Protein AF-0000000083442294 (afdb_homodimer)

Nearest PDB structures (foldseek):
  7ue2-assembly1_A  TM=2.948E-01  e=6.470E-02  synthetic construct
  8fbj-assembly1_A  TM=2.307E-01  e=8.400E-01  synthetic construct
  9dze-assembly1_c  TM=3.111E-01  e=4.391E+00  synthetic construct
  2zcx-assembly1_A-2  TM=2.888E-01  e=4.971E+00  Streptomyces coelicolor
  7ue2-assembly1_A  TM=2.948E-01  e=8.844E-02  synthetic construct

Radius of gyration: 37.0 Å; Cα contacts (8 Å, |Δi|>4): 1507; chains: 2; bounding box: 161×90×89 Å

Sequence (1160 aa):
MPPSNGDLSVARETPSMTTLDTPQTDSSSPLVDQLTGSLGSLRLAEDGQLRFYGATSNLHLLVSGTRATTNTRTAVSRVGVQATLDAAGVGHLVDAELEDHLIKLYFCWEDPSIHLVQEDLFYRERRKCKSGDYVSKLYSEVLVNSMCAVGASLTSRHCVELPEPLVDFFASRARALLDVELDSPTLSTVQSLAILSGVESIRTLDARGWLYSGMAVRLATDLGLHLDNQVYVDAGIIDAEEASLQRVVFWGAFIHERMWSLYLGRPVSLDEHAITTPPCVAKVGEQKLWRPYIDEYADFDFPALVDPIDELHRNNATLCAKMARIRDTLYSDSVVSVLGAQQLHDFASGMRAELAQWHKDLPESLKVDLASVSSFYVPHVLQLHMQYHTVMIIANRPFFTATTANLPDVAFSDPMVGPPTCTESARAIAKLLQIYRRLYSFRRINIQAVHLVFTASLIHVLNACEAAAPSLRNSAWKDLEVCQQALCDLSEGYHSATRAREVVTGIQNELLRAKRESMKRSAAHGAGSESNQTRAKRRRSSVWEQPAGPAADHGHDDTILDPALNVIDSIFWSEWTRLSMPPSNGDLSVARETPSMTTLDTPQTDSSSPLVDQLTGSLGSLRLAEDGQLRFYGATSNLHLLVSGTRATTNTRTAVSRVGVQATLDAAGVGHLVDAELEDHLIKLYFCWEDPSIHLVQEDLFYRERRKCKSGDYVSKLYSEVLVNSMCAVGASLTSRHCVELPEPLVDFFASRARALLDVELDSPTLSTVQSLAILSGVESIRTLDARGWLYSGMAVRLATDLGLHLDNQVYVDAGIIDAEEASLQRVVFWGAFIHERMWSLYLGRPVSLDEHAITTPPCVAKVGEQKLWRPYIDEYADFDFPALVDPIDELHRNNATLCAKMARIRDTLYSDSVVSVLGAQQLHDFASGMRAELAQWHKDLPESLKVDLASVSSFYVPHVLQLHMQYHTVMIIANRPFFTATTANLPDVAFSDPMVGPPTCTESARAIAKLLQIYRRLYSFRRINIQAVHLVFTASLIHVLNACEAAAPSLRNSAWKDLEVCQQALCDLSEGYHSATRAREVVTGIQNELLRAKRESMKRSAAHGAGSESNQTRAKRRRSSVWEQPAGPAADHGHDDTILDPALNVIDSIFWSEWTRLS

Solvent-accessible surface area (backbone atoms only — not comparable to full-atom values): 65296 Å² total; per-residue (Å²): 135,77,80,78,77,75,79,78,66,75,71,72,71,68,72,73,76,70,75,72,76,63,77,83,60,93,68,73,53,73,63,55,48,58,70,29,37,38,62,51,36,75,39,74,40,56,60,66,44,64,28,39,19,14,38,69,31,61,66,42,69,70,75,88,83,69,81,69,58,70,47,59,70,60,72,75,44,71,67,50,49,49,52,50,26,46,53,70,72,56,50,68,88,73,60,65,68,58,52,51,52,17,40,50,35,22,58,61,46,44,30,58,64,52,42,46,72,60,65,70,60,42,54,53,45,46,51,50,36,71,76,43,98,48,81,52,59,72,44,50,69,33,36,51,24,23,37,30,16,49,9,39,63,59,44,89,78,82,60,84,88,46,97,41,63,59,36,59,39,25,42,52,41,16,52,57,46,40,63,62,41,46,77,62,64,44,67,28,47,31,40,21,28,38,45,38,14,52,42,26,44,52,69,59,33,56,68,45,15,55,42,27,23,47,41,14,44,51,47,33,49,41,54,37,36,42,40,60,57,60,67,39,35,75,70,63,76,38,52,68,69,55,52,53,48,39,35,41,34,39,46,22,32,50,37,53,33,44,52,49,21,42,48,38,32,48,83,61,54,66,61,71,65,71,48,54,41,64,79,62,74,64,77,91,65,85,81,47,71,41,60,92,71,82,50,98,81,58,83,69,95,61,76,76,36,82,48,55,46,50,60,47,50,41,51,47,38,55,50,37,53,52,47,50,53,45,44,55,49,60,41,26,71,51,40,45,72,70,46,50,73,50,59,51,48,51,48,32,51,52,48,51,53,51,52,53,47,53,62,68,65,49,54,80,86,61,63,78,64,88,82,55,88,77,74,85,76,61,69,50,51,54,49,51,53,35,48,50,28,40,48,50,23,64,50,23,34,67,42,44,52,61,71,63,54,60,35,83,89,34,84,58,92,59,54,77,46,19,44,55,48,30,51,53,25,30,50,49,38,39,52,48,48,52,52,42,42,76,74,66,44,54,72,57,57,52,74,68,50,46,58,40,45,44,56,29,34,52,53,21,43,49,32,39,71,64,46,83,51,63,70,54,17,54,53,19,46,54,43,30,49,52,35,48,50,49,30,54,50,30,35,76,64,24,58,55,20,47,54,43,47,50,44,52,51,50,50,46,50,50,52,53,48,52,52,51,50,51,52,51,52,54,50,56,61,58,60,60,67,66,63,68,68,68,79,62,77,82,75,76,77,79,79,78,80,87,85,82,82,78,83,71,80,73,75,79,72,72,68,64,83,66,67,90,67,79,79,80,78,94,89,79,84,91,92,74,97,87,79,132,133,77,80,77,78,74,78,77,67,73,70,71,70,68,72,72,76,70,75,72,76,64,78,82,61,91,68,72,52,72,64,55,49,57,71,28,37,39,61,51,34,77,38,74,40,55,61,67,43,65,28,38,19,14,37,69,31,61,66,42,69,67,75,90,82,71,82,69,57,71,47,59,70,60,72,77,44,71,66,51,49,48,51,50,27,45,54,70,72,55,49,69,87,73,59,65,66,58,52,51,51,18,41,51,36,21,59,61,46,45,31,58,65,51,42,46,72,60,65,68,62,41,53,53,44,46,52,48,35,72,74,45,99,48,82,52,59,71,43,49,69,33,34,52,24,22,38,29,16,49,9,38,64,60,43,90,78,81,62,85,89,48,97,42,62,58,36,58,38,25,42,51,40,16,53,58,47,40,63,63,41,45,76,62,63,43,66,28,48,32,40,20,28,37,43,40,14,52,43,24,45,52,70,58,34,56,68,46,16,55,42,26,25,50,42,15,46,52,47,31,48,42,54,37,38,41,40,62,57,60,69,40,38,74,70,64,76,38,51,67,68,55,53,54,50,39,37,41,33,39,47,22,31,50,36,52,32,44,51,50,21,43,50,36,32,47,82,62,54,67,62,72,65,69,49,55,40,65,78,62,73,64,78,92,64,85,80,48,71,39,62,93,69,80,48,95,82,58,82,69,97,60,75,77,36,79,48,55,47,53,61,47,51,41,52,47,38,55,49,36,53,52,46,50,52,43,45,55,49,62,44,24,70,51,41,45,73,70,46,50,74,50,59,51,49,51,50,32,53,51,48,50,52,51,51,52,48,54,62,69,65,50,55,80,86,62,62,80,65,87,82,55,88,76,74,84,75,60,69,49,51,55,48,51,53,34,48,50,27,41,48,49,23,66,50,22,35,68,43,44,54,61,71,61,56,60,33,82,89,33,83,55,91,61,54,78,45,19,43,55,49,28,52,52,26,29,50,49,38,37,51,49,47,52,53,42,42,75,73,65,45,54,74,57,56,53,73,68,51,46,58,40,46,44,56,30,34,50,54,22,44,48,33,40,70,65,45,83,51,64,70,54,17,53,51,18,47,54,44,31,50,52,36,50,50,48,31,55,50,31,33,77,64,24,58,56,21,46,54,44,48,49,45,50,51,51,51,47,51,49,52,53,49,52,50,49,51,53,52,51,53,55,52,55,59,58,61,61,66,67,64,70,71,73,79,66,80,85,80,79,80,80,80,76,81,76,81,86,78,79,81,76,78,69,82,77,68,78,69,75,84,81,71,85,72,77,74,88,74,89,85,82,78,92,91,69,80,84,81,119

Secondary structure (DSSP, 8-state):
-----------------------------HHHHHHH-S--EEEE-TTSSEEEE-GGGSTTS--SS------------HHHHHHHHHHTT------HHHHHHHHHHIIIIITTTS----HHHHHHHHHHHHHSS---TT--HHHHHHHHHHHHHH-----TTSSS-HHHHHHHHHHHHHHHHTTS--HHHHHHHHHHHHHHHHTT-HHHHHHHHHHHHHHHHHTTTTS--HHHHHTTSS-HHHHHHHHHHHHHHHHHHHHHHHHHT---SS-GGG--PPPPPPPSSPPPEE---S-TT-------EE--HHHHHHHHHHHHHHHHHHHHHHS-HHHHHHS-HHHHHHHHHHHHHHHHHHHHT--GGG---TT-SS----HHHHHHHHHHHHHHHHHHGGG-SHHHHT-TT---SSGGGHHHHHHHHHHHHHHHHHHHHHHH-STT--THHHHHHHHHHHHHHHHHHH-SSHHHHHHHHHHHHHHHHHHHHHTTT-HHHHHHHHHHHHHHHHHHHHHHHHHHHHHHHHHTTTTTS-----------------------------------------------/-----------------------------HHHHHHH-S--EEEE-TTSSEEEE-GGGSTTS--SS------------HHHHHHHHHHTT------HHHHHHHHHHIIIIITTTS----HHHHHHHHHHHHHSS---TT--HHHHHHHHHHHHHH-----TTSSS-HHHHHHHHHHHHHHHHTTS--HHHHHHHHHHHHHHHHTT-HHHHHHHHHHHHHHHHHTTTTS--HHHHHTTSS-HHHHHHHHHHHHHHHHHHHHHHHHHT---SS-GGG--PPPPPPPSSPPPEE---S-TT-------EE--HHHHHHHHHHHHHHHHHHHHHHS-HHHHHHS-HHHHHHHHHHHHHHHHHHHHT--GGG---TT-SS----HHHHHHHHHHHHHHHHHHGGG-SGGGTT-TT---SSGGGHHHHHHHHHHHHHHHHHHHHHHH-STT--THHHHHHHHHHHHHHHHHHH-SSHHHHHHHHHHHHHHHHHHHHHTTT-HHHHHHHHHHHHHHHHHHHHHHHHHHHHHHHHHTTTTTS-----------------------------------------------

InterPro domains:
  IPR007219 Xylanolytic transcriptional activator, regulatory domain [PF04082] (103-358)
  IPR007219 Xylanolytic transcriptional activator, regulatory domain [SM00906] (209-285)
  IPR051615 Transcriptional Regulatory Elements [PTHR31313] (18-554)

Structure (mmCIF, N/CA/C/O backbone):
data_AF-0000000083442294-model_v1
#
loop_
_entity.id
_entity.type
_entity.pdbx_description
1 polymer 'Transcription factor domain-containing protein'
#
loop_
_atom_site.group_PDB
_atom_site.id
_atom_site.type_symbol
_atom_site.label_atom_id
_atom_site.label_alt_id
_atom_site.label_comp_id
_atom_site.label_asym_id
_atom_site.label_entity_id
_atom_site.label_seq_id
_atom_site.pdbx_PDB_ins_code
_atom_site.Cartn_x
_atom_site.Cartn_y
_atom_site.Cartn_z
_atom_site.occupancy
_atom_site.B_iso_or_equiv
_atom_site.auth_seq_id
_atom_site.auth_comp_id
_atom_site.auth_asym_id
_atom_site.auth_atom_id
_atom_site.pdbx_PDB_model_num
ATOM 1 N N . MET A 1 1 ? 62.656 19.984 33.188 1 22 1 MET A N 1
ATOM 2 C CA . MET A 1 1 ? 63.188 18.875 32.406 1 22 1 MET A CA 1
ATOM 3 C C . MET A 1 1 ? 62.406 17.594 32.656 1 22 1 MET A C 1
ATOM 5 O O . MET A 1 1 ? 62.656 16.859 33.594 1 22 1 MET A O 1
ATOM 9 N N . PRO A 1 2 ? 61.094 17.625 32.594 1 27.72 2 PRO A N 1
ATOM 10 C CA . PRO A 1 2 ? 60.031 16.734 33.062 1 27.72 2 PRO A CA 1
ATOM 11 C C . PRO A 1 2 ? 60.125 15.344 32.469 1 27.72 2 PRO A C 1
ATOM 13 O O . PRO A 1 2 ? 60.625 15.172 31.359 1 27.72 2 PRO A O 1
ATOM 16 N N . PRO A 1 3 ? 60.344 14.375 33.438 1 27.11 3 PRO A N 1
ATOM 17 C CA . PRO A 1 3 ? 60.75 13.016 33.094 1 27.11 3 PRO A CA 1
ATOM 18 C C . PRO A 1 3 ? 59.875 12.391 32.031 1 27.11 3 PRO A C 1
ATOM 20 O O . PRO A 1 3 ? 58.719 12.82 31.812 1 27.11 3 PRO A O 1
ATOM 23 N N . SER A 1 4 ? 60.562 11.773 31.031 1 23.09 4 SER A N 1
ATOM 24 C CA . SER A 1 4 ? 60.344 11.109 29.766 1 23.09 4 SER A CA 1
ATOM 25 C C . SER A 1 4 ? 59.5 9.844 29.938 1 23.09 4 SER A C 1
ATOM 27 O O . SER A 1 4 ? 59.969 8.867 30.531 1 23.09 4 SER A O 1
ATOM 29 N N . ASN A 1 5 ? 58.312 10.094 30.562 1 26.33 5 ASN A N 1
ATOM 30 C CA . ASN A 1 5 ? 57.5 8.93 30.922 1 26.33 5 ASN A CA 1
ATOM 31 C C . ASN A 1 5 ? 57.5 7.895 29.797 1 26.33 5 ASN A C 1
ATOM 33 O O . ASN A 1 5 ? 57.219 8.227 28.641 1 26.33 5 ASN A O 1
ATOM 37 N N . GLY A 1 6 ? 58.344 6.918 29.922 1 22.36 6 GLY A N 1
ATOM 38 C CA . GLY A 1 6 ? 58.656 5.727 29.141 1 22.36 6 GLY A CA 1
ATOM 39 C C . GLY A 1 6 ? 57.406 5.039 28.609 1 22.36 6 GLY A C 1
ATOM 40 O O . GLY A 1 6 ? 56.344 5.055 29.25 1 22.36 6 GLY A O 1
ATOM 41 N N . ASP A 1 7 ? 57.344 4.871 27.234 1 23.34 7 ASP A N 1
ATOM 42 C CA . ASP A 1 7 ? 56.469 4.43 26.156 1 23.34 7 ASP A CA 1
ATOM 43 C C . ASP A 1 7 ? 56.094 2.961 26.328 1 23.34 7 ASP A C 1
ATOM 45 O O . ASP A 1 7 ? 56.875 2.07 26 1 23.34 7 ASP A O 1
ATOM 49 N N . LEU A 1 8 ? 55.812 2.535 27.625 1 22.17 8 LEU A N 1
ATOM 50 C CA . LEU A 1 8 ? 55.688 1.091 27.781 1 22.17 8 LEU A CA 1
ATOM 51 C C . LEU A 1 8 ? 54.719 0.526 26.75 1 22.17 8 LEU A C 1
ATOM 53 O O . LEU A 1 8 ? 53.5 0.787 26.844 1 22.17 8 LEU A O 1
ATOM 57 N N . SER A 1 9 ? 55.156 0.41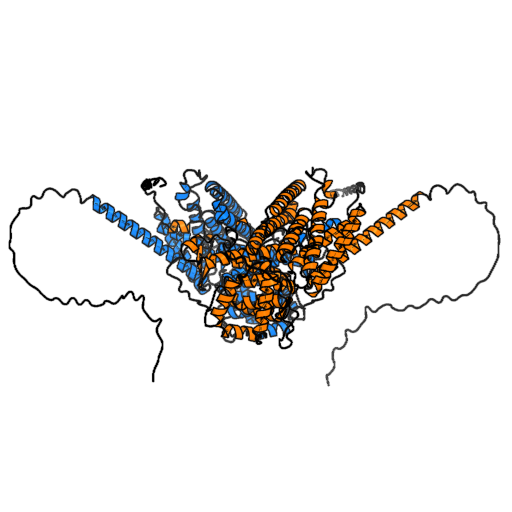6 25.516 1 21.77 9 SER A N 1
ATOM 58 C CA . SER A 1 9 ? 54.469 -0.142 24.344 1 21.77 9 SER A CA 1
ATOM 59 C C . SER A 1 9 ? 54.062 -1.59 24.578 1 21.77 9 SER A C 1
ATOM 61 O O . SER A 1 9 ? 54.375 -2.473 23.781 1 21.77 9 SER A O 1
ATOM 63 N N . VAL A 1 10 ? 53.812 -1.949 25.828 1 23.59 10 VAL A N 1
ATOM 64 C CA . VAL A 1 10 ? 53.719 -3.404 25.859 1 23.59 10 VAL A CA 1
ATOM 65 C C . VAL A 1 10 ? 52.719 -3.873 24.797 1 23.59 10 VAL A C 1
ATOM 67 O O . VAL A 1 10 ? 51.562 -3.42 24.781 1 23.59 10 VAL A O 1
ATOM 70 N N . ALA A 1 11 ? 53.25 -4.277 23.719 1 23.25 11 ALA A N 1
ATOM 71 C CA . ALA A 1 11 ? 52.594 -4.918 22.578 1 23.25 11 ALA A CA 1
ATOM 72 C C . ALA A 1 11 ? 51.688 -6.062 23.031 1 23.25 11 ALA A C 1
ATOM 74 O O . ALA A 1 11 ? 52.188 -7.086 23.531 1 23.25 11 ALA A O 1
ATOM 75 N N . ARG A 1 12 ? 50.656 -5.684 23.719 1 24.66 12 ARG A N 1
ATOM 76 C CA . ARG A 1 12 ? 49.781 -6.781 24.109 1 24.66 12 ARG A CA 1
ATOM 77 C C . ARG A 1 12 ? 49.594 -7.77 22.969 1 24.66 12 ARG A C 1
ATOM 79 O O . ARG A 1 12 ? 49.156 -7.395 21.891 1 24.66 12 ARG A O 1
ATOM 86 N N . GLU A 1 13 ? 50.5 -8.695 22.922 1 23 13 GLU A N 1
ATOM 87 C CA . GLU A 1 13 ? 50.406 -9.797 21.969 1 23 13 GLU A CA 1
ATOM 88 C C . GLU A 1 13 ? 48.969 -10.359 21.906 1 23 13 GLU A C 1
ATOM 90 O O . GLU A 1 13 ? 48.406 -10.727 22.938 1 23 13 GLU A O 1
ATOM 95 N N . THR A 1 14 ? 48.219 -9.742 21.125 1 23.77 14 THR A N 1
ATOM 96 C CA . THR A 1 14 ? 46.875 -10.234 20.859 1 23.77 14 THR A CA 1
ATOM 97 C C . THR A 1 14 ? 46.875 -11.75 20.641 1 23.77 14 THR A C 1
ATOM 99 O O . THR A 1 14 ? 47.625 -12.25 19.797 1 23.77 14 THR A O 1
ATOM 102 N N . PRO A 1 15 ? 46.781 -12.484 21.75 1 24.84 15 PRO A N 1
ATOM 103 C CA . PRO A 1 15 ? 46.844 -13.93 21.531 1 24.84 15 PRO A CA 1
ATOM 104 C C . PRO A 1 15 ? 46.219 -14.359 20.219 1 24.84 15 PRO A C 1
ATOM 106 O O . PRO A 1 15 ? 45.344 -13.656 19.703 1 24.84 15 PRO A O 1
ATOM 109 N N . SER A 1 16 ? 46.969 -15.008 19.438 1 23.5 16 SER A N 1
ATOM 110 C CA . SER A 1 16 ? 46.625 -15.688 18.188 1 23.5 16 SER A CA 1
ATOM 111 C C . SER A 1 16 ? 45.312 -16.453 18.312 1 23.5 16 SER A C 1
ATOM 113 O O . SER A 1 16 ? 45.125 -17.188 19.297 1 23.5 16 SER A O 1
ATOM 115 N N . MET A 1 17 ? 44.281 -15.82 17.938 1 23.8 17 MET A N 1
ATOM 116 C CA . MET A 1 17 ? 43 -16.5 17.859 1 23.8 17 MET A CA 1
ATOM 117 C C . MET A 1 17 ? 43.188 -17.938 17.375 1 23.8 17 MET A C 1
ATOM 119 O O . MET A 1 17 ? 43.562 -18.156 16.234 1 23.8 17 MET A O 1
ATOM 123 N N . THR A 1 18 ? 43.75 -18.75 18.219 1 25.64 18 THR A N 1
ATOM 124 C CA . THR A 1 18 ? 43.719 -20.188 17.906 1 25.64 18 THR A CA 1
ATOM 125 C C . THR A 1 18 ? 42.438 -20.547 17.172 1 25.64 18 THR A C 1
ATOM 127 O O . THR A 1 18 ? 41.344 -20.312 17.672 1 25.64 18 THR A O 1
ATOM 130 N N . THR A 1 19 ? 42.562 -20.609 15.898 1 25.06 19 THR A N 1
ATOM 131 C CA . THR A 1 19 ? 41.594 -21.234 14.992 1 25.06 19 THR A CA 1
ATOM 132 C C . THR A 1 19 ? 41.094 -22.562 15.562 1 25.06 19 THR A C 1
ATOM 134 O O . THR A 1 19 ? 41.875 -23.531 15.633 1 25.06 19 THR A O 1
ATOM 137 N N . LEU A 1 20 ? 40.406 -22.547 16.688 1 26.86 20 LEU A N 1
ATOM 138 C CA . LEU A 1 20 ? 39.844 -23.812 17.125 1 26.86 20 LEU A CA 1
ATOM 139 C C . LEU A 1 20 ? 39.344 -24.625 15.938 1 26.86 20 LEU A C 1
ATOM 141 O O . LEU A 1 20 ? 38.562 -24.125 15.109 1 26.86 20 LEU A O 1
ATOM 145 N N . ASP A 1 21 ? 40.094 -25.594 15.539 1 28.19 21 ASP A N 1
ATOM 146 C CA . ASP A 1 21 ? 39.75 -26.688 14.625 1 28.19 21 ASP A CA 1
ATOM 147 C C . ASP A 1 21 ? 38.375 -27.266 14.922 1 28.19 21 ASP A C 1
ATOM 149 O O . ASP A 1 21 ? 38.188 -28.016 15.875 1 28.19 21 ASP A O 1
ATOM 153 N N . THR A 1 22 ? 37.375 -26.469 15.102 1 29.44 22 THR A N 1
ATOM 154 C CA . THR A 1 22 ? 36.125 -27.156 15.297 1 29.44 22 THR A CA 1
ATOM 155 C C . THR A 1 22 ? 36 -28.344 14.328 1 29.44 22 THR A C 1
ATOM 157 O O . THR A 1 22 ? 36.312 -28.203 13.141 1 29.44 22 THR A O 1
ATOM 160 N N . PRO A 1 23 ? 36.031 -29.562 14.797 1 31.33 23 PRO A N 1
ATOM 161 C CA . PRO A 1 23 ? 35.875 -30.688 13.875 1 31.33 23 PRO A CA 1
ATOM 162 C C . PRO A 1 23 ? 34.938 -30.375 12.719 1 31.33 23 PRO A C 1
ATOM 164 O O . PRO A 1 23 ? 34.031 -29.516 12.852 1 31.33 23 PRO A O 1
ATOM 167 N N . GLN A 1 24 ? 35.438 -30.5 11.477 1 31.94 24 GLN A N 1
ATOM 168 C CA . GLN A 1 24 ? 34.781 -30.359 10.172 1 31.94 24 GLN A CA 1
ATOM 169 C C . GLN A 1 24 ? 33.406 -31.016 10.164 1 31.94 24 GLN A C 1
ATOM 171 O O . GLN A 1 24 ? 33.281 -32.219 9.961 1 31.94 24 GLN A O 1
ATOM 176 N N . THR A 1 25 ? 32.562 -30.922 11.148 1 35.09 25 THR A N 1
ATOM 177 C CA . THR A 1 25 ? 31.188 -31.375 10.984 1 35.09 25 THR A CA 1
ATOM 178 C C . THR A 1 25 ? 30.719 -31.188 9.539 1 35.09 25 THR A C 1
ATOM 180 O O . THR A 1 25 ? 31.172 -30.266 8.859 1 35.09 25 THR A O 1
ATOM 183 N N . ASP A 1 26 ? 30.109 -32.188 8.828 1 41.78 26 ASP A N 1
ATOM 184 C CA . ASP A 1 26 ? 29.578 -32.281 7.469 1 41.78 26 ASP A CA 1
ATOM 185 C C . ASP A 1 26 ? 28.922 -30.953 7.066 1 41.78 26 ASP A C 1
ATOM 187 O O . ASP A 1 26 ? 27.781 -30.688 7.418 1 41.78 26 ASP A O 1
ATOM 191 N N . SER A 1 27 ? 29.531 -29.797 7.004 1 47.66 27 SER A N 1
ATOM 192 C CA . SER A 1 27 ? 29.297 -28.406 6.684 1 47.66 27 SER A CA 1
ATOM 193 C C . SER A 1 27 ? 28.469 -28.25 5.41 1 47.66 27 SER A C 1
ATOM 195 O O . SER A 1 27 ? 28.891 -28.703 4.34 1 47.66 27 SER A O 1
ATOM 197 N N . SER A 1 28 ? 27.172 -28.281 5.414 1 56.25 28 SER A N 1
ATOM 198 C CA . SER A 1 28 ? 26.297 -28.016 4.27 1 56.25 28 SER A CA 1
ATOM 199 C C . SER A 1 28 ? 26.891 -26.922 3.377 1 56.25 28 SER A C 1
ATOM 201 O O . SER A 1 28 ? 27.594 -26.031 3.857 1 56.25 28 SER A O 1
ATOM 203 N N . SER A 1 29 ? 26.984 -27.172 2.018 1 70.38 29 SER A N 1
ATOM 204 C CA . SER A 1 29 ? 27.391 -26.219 0.988 1 70.38 29 SER A CA 1
ATOM 205 C C . SER A 1 29 ? 26.719 -24.859 1.196 1 70.38 29 SER A C 1
ATOM 207 O O . SER A 1 29 ? 25.594 -24.781 1.666 1 70.38 29 SER A O 1
ATOM 209 N N . PRO A 1 30 ? 27.516 -23.844 1.236 1 76.31 30 PRO A N 1
ATOM 210 C CA . PRO A 1 30 ? 26.969 -22.484 1.366 1 76.31 30 PRO A CA 1
ATOM 211 C C . PRO A 1 30 ? 25.703 -22.281 0.544 1 76.31 30 PRO A C 1
ATOM 213 O O . PRO A 1 30 ? 24.797 -21.562 0.972 1 76.31 30 PRO A O 1
ATOM 216 N N . LEU A 1 31 ? 25.625 -23.016 -0.502 1 81.12 31 LEU A N 1
ATOM 217 C CA . LEU A 1 31 ? 24.453 -22.859 -1.36 1 81.12 31 LEU A CA 1
ATOM 218 C C . LEU A 1 31 ? 23.234 -23.531 -0.729 1 81.12 31 LEU A C 1
ATOM 220 O O . LEU A 1 31 ? 22.109 -23.016 -0.84 1 81.12 31 LEU A O 1
ATOM 224 N N . VAL A 1 32 ? 23.438 -24.609 -0.085 1 81.06 32 VAL A N 1
ATOM 225 C CA . VAL A 1 32 ? 22.344 -25.312 0.58 1 81.06 32 VAL A CA 1
ATOM 226 C C . VAL A 1 32 ? 21.828 -24.469 1.74 1 81.06 32 VAL A C 1
ATOM 228 O O . VAL A 1 32 ? 20.609 -24.406 1.975 1 81.06 32 VAL A O 1
ATOM 231 N N . ASP A 1 33 ? 22.688 -23.766 2.344 1 80.88 33 ASP A N 1
ATOM 232 C CA . ASP A 1 33 ? 22.297 -22.891 3.441 1 80.88 33 ASP A CA 1
ATOM 233 C C . ASP A 1 33 ? 21.469 -21.703 2.934 1 80.88 33 ASP A C 1
ATOM 235 O O . ASP A 1 33 ? 20.531 -21.281 3.592 1 80.88 33 ASP A O 1
ATOM 239 N N . GLN A 1 34 ? 21.828 -21.25 1.816 1 82.25 34 GLN A N 1
ATOM 240 C CA . GLN A 1 34 ? 21.094 -20.141 1.233 1 82.25 34 GLN A CA 1
ATOM 241 C C . GLN A 1 34 ? 19.703 -20.594 0.775 1 82.25 34 GLN A C 1
ATOM 243 O O . GLN A 1 34 ? 18.734 -19.844 0.914 1 82.25 34 GLN A O 1
ATOM 248 N N . LEU A 1 35 ? 19.734 -21.75 0.286 1 81.81 35 LEU A N 1
ATOM 249 C CA . LEU A 1 35 ? 18.5 -22.312 -0.239 1 81.81 35 LEU A CA 1
ATOM 250 C C . LEU A 1 35 ? 17.5 -22.562 0.886 1 81.81 35 LEU A C 1
ATOM 252 O O . LEU A 1 35 ? 16.297 -22.438 0.695 1 81.81 35 LEU A O 1
ATOM 256 N N . THR A 1 36 ? 18.016 -22.906 2.02 1 79.94 36 THR A N 1
ATOM 257 C CA . THR A 1 36 ? 17.125 -23.281 3.117 1 79.94 36 THR A CA 1
ATOM 258 C C . THR A 1 36 ? 17.031 -22.172 4.148 1 79.94 36 THR A C 1
ATOM 260 O O . THR A 1 36 ? 16.328 -22.297 5.152 1 79.94 36 THR A O 1
ATOM 263 N N . GLY A 1 37 ? 17.672 -21.078 3.84 1 80.56 37 GLY A N 1
ATOM 264 C CA . GLY A 1 37 ? 17.734 -19.984 4.785 1 80.56 37 GLY A CA 1
ATOM 265 C C . GLY A 1 37 ? 16.469 -19.141 4.789 1 80.56 37 GLY A C 1
ATOM 266 O O . GLY A 1 37 ? 15.602 -19.297 3.928 1 80.56 37 GLY A O 1
ATOM 267 N N . SER A 1 38 ? 16.406 -18.312 5.812 1 83.5 38 SER A N 1
ATOM 268 C CA . SER A 1 38 ? 15.219 -17.5 6.051 1 83.5 38 SER A CA 1
ATOM 269 C C . SER A 1 38 ? 15.43 -16.062 5.609 1 83.5 38 SER A C 1
ATOM 271 O O . SER A 1 38 ? 14.484 -15.266 5.57 1 83.5 38 SER A O 1
ATOM 273 N N . LEU A 1 39 ? 16.641 -15.797 5.211 1 81.81 39 LEU A N 1
ATOM 274 C CA . LEU A 1 39 ? 16.922 -14.391 4.957 1 81.81 39 LEU A CA 1
ATOM 275 C C . LEU A 1 39 ? 16.938 -14.102 3.459 1 81.81 39 LEU A C 1
ATOM 277 O O . LEU A 1 39 ? 17.422 -14.922 2.67 1 81.81 39 LEU A O 1
ATOM 281 N N . GLY A 1 40 ? 16.453 -12.977 3.076 1 89.56 40 GLY A N 1
ATOM 282 C CA . GLY A 1 40 ? 16.484 -12.516 1.698 1 89.56 40 GLY A CA 1
ATOM 283 C C . GLY A 1 40 ? 17.734 -11.734 1.359 1 89.56 40 GLY A C 1
ATOM 284 O O . GLY A 1 40 ? 18.734 -11.797 2.086 1 89.56 40 GLY A O 1
ATOM 285 N N . SER A 1 41 ? 17.703 -11.156 0.184 1 90.38 41 SER A N 1
ATOM 286 C CA . SER A 1 41 ? 18.859 -10.383 -0.245 1 90.38 41 SER A CA 1
ATOM 287 C C . SER A 1 41 ? 18.484 -9.352 -1.304 1 90.38 41 SER A C 1
ATOM 289 O O . SER A 1 41 ? 17.422 -9.453 -1.919 1 90.38 41 SER A O 1
ATOM 291 N N . LEU A 1 42 ? 19.328 -8.359 -1.413 1 91.75 42 LEU A N 1
ATOM 292 C CA . LEU A 1 42 ? 19.219 -7.422 -2.523 1 91.75 42 LEU A CA 1
ATOM 293 C C . LEU A 1 42 ? 19.906 -7.977 -3.768 1 91.75 42 LEU A C 1
ATOM 295 O O . LEU A 1 42 ? 21.031 -8.484 -3.691 1 91.75 42 LEU A O 1
ATOM 299 N N . ARG A 1 43 ? 19.109 -7.965 -4.836 1 90.62 43 ARG A N 1
ATOM 300 C CA . ARG A 1 43 ? 19.656 -8.469 -6.094 1 90.62 43 ARG A CA 1
ATOM 301 C C . ARG A 1 43 ? 19.375 -7.492 -7.234 1 90.62 43 ARG A C 1
ATOM 303 O O . ARG A 1 43 ? 18.391 -6.758 -7.207 1 90.62 43 ARG A O 1
ATOM 310 N N . LEU A 1 44 ? 20.281 -7.512 -8.195 1 87.38 44 LEU A N 1
ATOM 311 C CA . LEU A 1 44 ? 20.047 -6.715 -9.398 1 87.38 44 LEU A CA 1
ATOM 312 C C . LEU A 1 44 ? 18.938 -7.309 -10.25 1 87.38 44 LEU A C 1
ATOM 314 O O . LEU A 1 44 ? 19.016 -8.469 -10.664 1 87.38 44 LEU A O 1
ATOM 318 N N . ALA A 1 45 ? 17.969 -6.539 -10.445 1 86.44 45 ALA A N 1
ATOM 319 C CA . ALA A 1 45 ? 16.844 -6.988 -11.258 1 86.44 45 ALA A CA 1
ATOM 320 C C . ALA A 1 45 ? 17.109 -6.727 -12.742 1 86.44 45 ALA A C 1
ATOM 322 O O . ALA A 1 45 ? 18.188 -6.246 -13.109 1 86.44 45 ALA A O 1
ATOM 323 N N . GLU A 1 46 ? 16.172 -7.098 -13.508 1 78.19 46 GLU A N 1
ATOM 324 C CA . GLU A 1 46 ? 16.297 -7.016 -14.961 1 78.19 46 GLU A CA 1
ATOM 325 C C . GLU A 1 46 ? 16.406 -5.566 -15.422 1 78.19 46 GLU A C 1
ATOM 327 O O . GLU A 1 46 ? 17 -5.285 -16.453 1 78.19 46 GLU A O 1
ATOM 332 N N . ASP A 1 47 ? 15.852 -4.676 -14.641 1 79.25 47 ASP A N 1
ATOM 333 C CA . ASP A 1 47 ? 15.891 -3.27 -15.031 1 79.25 47 ASP A CA 1
ATOM 334 C C . ASP A 1 47 ? 17.188 -2.615 -14.578 1 79.25 47 ASP A C 1
ATOM 336 O O . ASP A 1 47 ? 17.375 -1.409 -14.75 1 79.25 47 ASP A O 1
ATOM 340 N N . GLY A 1 48 ? 18.062 -3.363 -13.969 1 82.19 48 GLY A N 1
ATOM 341 C CA . GLY A 1 48 ? 19.375 -2.875 -13.562 1 82.19 48 GLY A CA 1
ATOM 342 C C . GLY A 1 48 ? 19.375 -2.24 -12.188 1 82.19 48 GLY A C 1
ATOM 343 O O . GLY A 1 48 ? 20.406 -1.742 -11.727 1 82.19 48 GLY A O 1
ATOM 344 N N . GLN A 1 49 ? 18.219 -2.271 -11.547 1 87.69 49 GLN A N 1
ATOM 345 C CA . GLN A 1 49 ? 18.125 -1.694 -10.211 1 87.69 49 GLN A CA 1
ATOM 346 C C . GLN A 1 49 ? 18.188 -2.777 -9.133 1 87.69 49 GLN A C 1
ATOM 348 O O . GLN A 1 49 ? 17.812 -3.922 -9.375 1 87.69 49 GLN A O 1
ATOM 353 N N . LEU A 1 50 ? 18.734 -2.412 -8.023 1 91.25 50 LEU A N 1
ATOM 354 C CA . LEU A 1 50 ? 18.734 -3.326 -6.883 1 91.25 50 LEU A CA 1
ATOM 355 C C . LEU A 1 50 ? 17.344 -3.467 -6.293 1 91.25 50 LEU A C 1
ATOM 357 O O . LEU A 1 50 ? 16.656 -2.467 -6.059 1 91.25 50 LEU A O 1
ATOM 361 N N . ARG A 1 51 ? 16.891 -4.707 -6.176 1 95 51 ARG A N 1
ATOM 362 C CA . ARG A 1 51 ? 15.594 -5.016 -5.574 1 95 51 ARG A CA 1
ATOM 363 C C . ARG A 1 51 ? 15.742 -6.027 -4.445 1 95 51 ARG A C 1
ATOM 365 O O . ARG A 1 51 ? 16.656 -6.859 -4.465 1 95 51 ARG A O 1
ATOM 372 N N . PHE A 1 52 ? 14.859 -5.895 -3.494 1 95.5 52 PHE A N 1
ATOM 373 C CA . PHE A 1 52 ? 14.859 -6.855 -2.396 1 95.5 52 PHE A CA 1
ATOM 374 C C . PHE A 1 52 ? 13.992 -8.062 -2.736 1 95.5 52 PHE A C 1
ATOM 376 O O . PHE A 1 52 ? 12.828 -7.914 -3.119 1 95.5 52 PHE A O 1
ATOM 383 N N . TYR A 1 53 ? 14.5 -9.203 -2.592 1 94.94 53 TYR A N 1
ATOM 384 C CA . TYR A 1 53 ? 13.781 -10.469 -2.66 1 94.94 53 TYR A CA 1
ATOM 385 C C . TYR A 1 53 ? 13.914 -11.242 -1.354 1 94.94 53 TYR A C 1
ATOM 387 O O . TYR A 1 53 ? 15.023 -11.633 -0.962 1 94.94 53 TYR A O 1
ATOM 395 N N . GLY A 1 54 ? 12.812 -11.453 -0.66 1 94.25 54 GLY A N 1
ATOM 396 C CA . GLY A 1 54 ? 12.828 -12.297 0.527 1 94.25 54 GLY A CA 1
ATOM 397 C C . GLY A 1 54 ? 13.117 -13.75 0.222 1 94.25 54 GLY A C 1
ATOM 398 O O . GLY A 1 54 ? 13.141 -14.156 -0.942 1 94.25 54 GLY A O 1
ATOM 399 N N . ALA A 1 55 ? 13.234 -14.5 1.198 1 92.62 55 ALA A N 1
ATOM 400 C CA . ALA A 1 55 ? 13.695 -15.867 1.02 1 92.62 55 ALA A CA 1
ATOM 401 C C . ALA A 1 55 ? 12.602 -16.734 0.393 1 92.62 55 ALA A C 1
ATOM 403 O O . ALA A 1 55 ? 12.898 -17.734 -0.26 1 92.62 55 ALA A O 1
ATOM 404 N N . THR A 1 56 ? 11.391 -16.406 0.588 1 95.81 56 THR A N 1
ATOM 405 C CA . THR A 1 56 ? 10.32 -17.203 0.005 1 95.81 56 THR A CA 1
ATOM 406 C C . THR A 1 56 ? 10.266 -17.016 -1.508 1 95.81 56 THR A C 1
ATOM 408 O O . THR A 1 56 ? 9.625 -17.797 -2.213 1 95.81 56 THR A O 1
ATOM 411 N N . SER A 1 57 ? 10.859 -15.977 -2.059 1 94.12 57 SER A N 1
ATOM 412 C CA . SER A 1 57 ? 10.812 -15.633 -3.477 1 94.12 57 SER A CA 1
ATOM 413 C C . SER A 1 57 ? 11.594 -16.641 -4.316 1 94.12 57 SER A C 1
ATOM 415 O O . SER A 1 57 ? 11.219 -16.922 -5.453 1 94.12 57 SER A O 1
ATOM 417 N N . ASN A 1 58 ? 12.688 -17.141 -3.818 1 91.94 58 ASN A N 1
ATOM 418 C CA . ASN A 1 58 ? 13.656 -17.984 -4.504 1 91.94 58 ASN A CA 1
ATOM 419 C C . ASN A 1 58 ? 14.555 -17.156 -5.426 1 91.94 58 ASN A C 1
ATOM 421 O O . ASN A 1 58 ? 15.617 -17.625 -5.848 1 91.94 58 ASN A O 1
ATOM 425 N N . LEU A 1 59 ? 14.188 -15.938 -5.676 1 89.5 59 LEU A N 1
ATOM 426 C CA . LEU A 1 59 ? 14.938 -15.094 -6.602 1 89.5 59 LEU A CA 1
ATOM 427 C C . LEU A 1 59 ? 16.156 -14.477 -5.918 1 89.5 59 LEU A C 1
ATOM 429 O O . LEU A 1 59 ? 17.031 -13.93 -6.582 1 89.5 59 LEU A O 1
ATOM 433 N N . HIS A 1 60 ? 16.25 -14.594 -4.594 1 87.62 60 HIS A N 1
ATOM 434 C CA . HIS A 1 60 ? 17.391 -14.086 -3.848 1 87.62 60 HIS A CA 1
ATOM 435 C C . HIS A 1 60 ? 18.609 -14.961 -4.055 1 87.62 60 HIS A C 1
ATOM 437 O O . HIS A 1 60 ? 19.734 -14.57 -3.701 1 87.62 60 HIS A O 1
ATOM 443 N N . LEU A 1 61 ? 18.547 -16.172 -4.512 1 81.38 61 LEU A N 1
ATOM 444 C CA . LEU A 1 61 ? 19.625 -17.141 -4.684 1 81.38 61 LEU A CA 1
ATOM 445 C C . LEU A 1 61 ? 20.5 -16.766 -5.879 1 81.38 61 LEU A C 1
ATOM 447 O O . LEU A 1 61 ? 21.703 -17.047 -5.891 1 81.38 61 LEU A O 1
ATOM 451 N N . LEU A 1 62 ? 20.094 -16.234 -7.113 1 61 62 LEU A N 1
ATOM 452 C CA . LEU A 1 62 ? 20.859 -16.188 -8.359 1 61 62 LEU A CA 1
ATOM 453 C C . LEU A 1 62 ? 21.875 -15.047 -8.336 1 61 62 LEU A C 1
ATOM 455 O O . LEU A 1 62 ? 21.5 -13.875 -8.188 1 61 62 LEU A O 1
ATOM 459 N N . VAL A 1 63 ? 22.906 -15.047 -7.582 1 53.28 63 VAL A N 1
ATOM 460 C CA . VAL A 1 63 ? 23.969 -14.039 -7.641 1 53.28 63 VAL A CA 1
ATOM 461 C C . VAL A 1 63 ? 24.375 -13.789 -9.094 1 53.28 63 VAL A C 1
ATOM 463 O O . VAL A 1 63 ? 24.391 -12.648 -9.555 1 53.28 63 VAL A O 1
ATOM 466 N N . SER A 1 64 ? 25.703 -14.5 -9.57 1 47.97 64 SER A N 1
ATOM 467 C CA . SER A 1 64 ? 26.75 -13.938 -10.422 1 47.97 64 SER A CA 1
ATOM 468 C C . SER A 1 64 ? 26.25 -13.734 -11.852 1 47.97 64 SER A C 1
ATOM 470 O O . SER A 1 64 ? 26.547 -12.711 -12.469 1 47.97 64 SER A O 1
ATOM 472 N N . GLY A 1 65 ? 26.25 -14.82 -12.711 1 43.75 65 GLY A N 1
ATOM 473 C CA . GLY A 1 65 ? 26.609 -14.805 -14.117 1 43.75 65 GLY A CA 1
ATOM 474 C C . GLY A 1 65 ? 25.469 -14.406 -15.023 1 43.75 65 GLY A C 1
ATOM 475 O O . GLY A 1 65 ? 25.641 -14.297 -16.234 1 43.75 65 GLY A O 1
ATOM 476 N N . THR A 1 66 ? 24.344 -14.781 -14.719 1 45.03 66 THR A N 1
ATOM 477 C CA . THR A 1 66 ? 23.516 -15.094 -15.875 1 45.03 66 THR A CA 1
ATOM 478 C C . THR A 1 66 ? 22.891 -13.82 -16.453 1 45.03 66 THR A C 1
ATOM 480 O O . THR A 1 66 ? 22.438 -13.812 -17.594 1 45.03 66 THR A O 1
ATOM 483 N N . ARG A 1 67 ? 22.031 -13.086 -15.742 1 49.16 67 ARG A N 1
ATOM 484 C CA . ARG A 1 67 ? 21.078 -12.336 -16.562 1 49.16 67 ARG A CA 1
ATOM 485 C C . ARG A 1 67 ? 21.672 -11.016 -17.031 1 49.16 67 ARG A C 1
ATOM 487 O O . ARG A 1 67 ? 22.125 -10.203 -16.219 1 49.16 67 ARG A O 1
ATOM 494 N N . ALA A 1 68 ? 22.109 -11.156 -18.25 1 44.47 68 ALA A N 1
ATOM 495 C CA . ALA A 1 68 ? 22.312 -9.938 -19.031 1 44.47 68 ALA A CA 1
ATOM 496 C C . ALA A 1 68 ? 21.203 -8.93 -18.781 1 44.47 68 ALA A C 1
ATOM 498 O O . ALA A 1 68 ? 20.016 -9.281 -18.812 1 44.47 68 ALA A O 1
ATOM 499 N N . THR A 1 69 ? 21.438 -7.875 -18.062 1 50.09 69 THR A N 1
ATOM 500 C CA . THR A 1 69 ? 20.562 -6.707 -17.953 1 50.09 69 THR A CA 1
ATOM 501 C C . THR A 1 69 ? 19.875 -6.422 -19.281 1 50.09 69 THR A C 1
ATOM 503 O O . THR A 1 69 ? 20.516 -6 -20.25 1 50.09 69 THR A O 1
ATOM 506 N N . THR A 1 70 ? 19.094 -7.398 -19.828 1 43.91 70 THR A N 1
ATOM 507 C CA . THR A 1 70 ? 18.453 -7.191 -21.109 1 43.91 70 THR A CA 1
ATOM 508 C C . THR A 1 70 ? 17.812 -5.809 -21.188 1 43.91 70 THR A C 1
ATOM 510 O O . THR A 1 70 ? 17.797 -5.184 -22.25 1 43.91 70 THR A O 1
ATOM 513 N N . ASN A 1 71 ? 16.812 -5.539 -20.266 1 47.84 71 ASN A N 1
ATOM 514 C CA . ASN A 1 71 ? 15.914 -4.41 -20.484 1 47.84 71 ASN A CA 1
ATOM 515 C C . ASN A 1 71 ? 16.516 -3.109 -19.953 1 47.84 71 ASN A C 1
ATOM 517 O O . ASN A 1 71 ? 16.219 -2.699 -18.828 1 47.84 71 ASN A O 1
ATOM 521 N N . THR A 1 72 ? 17.656 -3.008 -20.391 1 48.09 72 THR A N 1
ATOM 522 C CA . THR A 1 72 ? 18.141 -1.657 -20.109 1 48.09 72 THR A CA 1
ATOM 523 C C . THR A 1 72 ? 17.094 -0.622 -20.5 1 48.09 72 THR A C 1
ATOM 525 O O . THR A 1 72 ? 17.188 -0.005 -21.562 1 48.09 72 THR A O 1
ATOM 528 N N . ARG A 1 73 ? 15.805 -1.045 -20.344 1 46.72 73 ARG A N 1
ATOM 529 C CA . ARG A 1 73 ? 14.852 0.047 -20.547 1 46.72 73 ARG A CA 1
ATOM 530 C C . ARG A 1 73 ? 15.375 1.344 -19.938 1 46.72 73 ARG A C 1
ATOM 532 O O . ARG A 1 73 ? 15.547 1.438 -18.719 1 46.72 73 ARG A O 1
ATOM 539 N N . THR A 1 74 ? 16.391 1.892 -20.719 1 51.12 74 THR A N 1
ATOM 540 C CA . THR A 1 74 ? 17.141 3.127 -20.547 1 51.12 74 THR A CA 1
ATOM 541 C C . THR A 1 74 ? 16.266 4.203 -19.906 1 51.12 74 THR A C 1
ATOM 543 O O . THR A 1 74 ? 15.047 4.219 -20.094 1 51.12 74 THR A O 1
ATOM 546 N N . ALA A 1 75 ? 16.797 4.848 -18.906 1 54.78 75 ALA A N 1
ATOM 547 C CA . ALA A 1 75 ? 16.328 6.133 -18.375 1 54.78 75 ALA A CA 1
ATOM 548 C C . ALA A 1 75 ? 15.695 6.977 -19.484 1 54.78 75 ALA A C 1
ATOM 550 O O . ALA A 1 75 ? 16.172 6.984 -20.625 1 54.78 75 ALA A O 1
ATOM 551 N N . VAL A 1 76 ? 14.391 7.172 -19.281 1 62.72 76 VAL A N 1
ATOM 552 C CA . VAL A 1 76 ? 13.656 8.023 -20.219 1 62.72 76 VAL A CA 1
ATOM 553 C C . VAL A 1 76 ? 14.547 9.18 -20.672 1 62.72 76 VAL A C 1
ATOM 555 O O . VAL A 1 76 ? 15 9.977 -19.844 1 62.72 76 VAL A O 1
ATOM 558 N N . SER A 1 77 ? 15.047 9.117 -21.859 1 74.75 77 SER A N 1
ATOM 559 C CA . SER A 1 77 ? 15.789 10.211 -22.484 1 74.75 77 SER A CA 1
ATOM 560 C C . SER A 1 77 ? 15.023 11.523 -22.375 1 74.75 77 SER A C 1
ATOM 562 O O . SER A 1 77 ? 13.82 11.531 -22.094 1 74.75 77 SER A O 1
ATOM 564 N N . ARG A 1 78 ? 15.711 12.57 -22.438 1 79.81 78 ARG A N 1
ATOM 565 C CA . ARG A 1 78 ? 15.094 13.891 -22.422 1 79.81 78 ARG A CA 1
ATOM 566 C C . ARG A 1 78 ? 14.016 14 -23.5 1 79.81 78 ARG A C 1
ATOM 568 O O . ARG A 1 78 ? 12.969 14.609 -23.281 1 79.81 78 ARG A O 1
ATOM 575 N N . VAL A 1 79 ? 14.359 13.406 -24.562 1 81.94 79 VAL A N 1
ATOM 576 C CA . VAL A 1 79 ? 13.414 13.406 -25.672 1 81.94 79 VAL A CA 1
ATOM 577 C C . VAL A 1 79 ? 12.156 12.625 -25.281 1 81.94 79 VAL A C 1
ATOM 579 O O . VAL A 1 79 ? 11.039 13.031 -25.594 1 81.94 79 VAL A O 1
ATOM 582 N N . GLY A 1 80 ? 12.398 11.578 -24.594 1 84.94 80 GLY A N 1
ATOM 583 C CA . GLY A 1 80 ? 11.273 10.781 -24.125 1 84.94 80 GLY A CA 1
ATOM 584 C C . GLY A 1 80 ? 10.414 11.492 -23.094 1 84.94 80 GLY A C 1
ATOM 585 O O . GLY A 1 80 ? 9.188 11.375 -23.109 1 84.94 80 GLY A O 1
ATOM 586 N N . VAL A 1 81 ? 11.07 12.227 -22.297 1 88.44 81 VAL A N 1
ATOM 587 C CA . VAL A 1 81 ? 10.375 13.008 -21.281 1 88.44 81 VAL A CA 1
ATOM 588 C C . VAL A 1 81 ? 9.477 14.047 -21.953 1 88.44 81 VAL A C 1
ATOM 590 O O . VAL A 1 81 ? 8.289 14.141 -21.625 1 88.44 81 VAL A O 1
ATOM 593 N N . GLN A 1 82 ? 10.039 14.805 -22.922 1 91.69 82 GLN A N 1
ATOM 594 C CA . GLN A 1 82 ? 9.281 15.859 -23.594 1 91.69 82 GLN A CA 1
ATOM 595 C C . GLN A 1 82 ? 8.117 15.273 -24.391 1 91.69 82 GLN A C 1
ATOM 597 O O . GLN A 1 82 ? 7.023 15.844 -24.391 1 91.69 82 GLN A O 1
ATOM 602 N N . ALA A 1 83 ? 8.359 14.195 -24.984 1 90.62 83 ALA A N 1
ATOM 603 C CA . ALA A 1 83 ? 7.301 13.547 -25.766 1 90.62 83 ALA A CA 1
ATOM 604 C C . ALA A 1 83 ? 6.141 13.133 -24.859 1 90.62 83 ALA A C 1
ATOM 606 O O . ALA A 1 83 ? 4.973 13.266 -25.25 1 90.62 83 ALA A O 1
ATOM 607 N N . THR A 1 84 ? 6.473 12.602 -23.688 1 91.12 84 THR A N 1
ATOM 608 C CA . THR A 1 84 ? 5.457 12.195 -22.734 1 91.12 84 THR A CA 1
ATOM 609 C C . THR A 1 84 ? 4.652 13.406 -22.25 1 91.12 84 THR A C 1
ATOM 611 O O . THR A 1 84 ? 3.426 13.336 -22.156 1 91.12 84 THR A O 1
ATOM 614 N N . LEU A 1 85 ? 5.305 14.477 -21.969 1 94.31 85 LEU A N 1
ATOM 615 C CA . LEU A 1 85 ? 4.648 15.688 -21.5 1 94.31 85 LEU A CA 1
ATOM 616 C C . LEU A 1 85 ? 3.766 16.297 -22.578 1 94.31 85 LEU A C 1
ATOM 618 O O . LEU A 1 85 ? 2.658 16.75 -22.312 1 94.31 85 LEU A O 1
ATOM 622 N N . ASP A 1 86 ? 4.254 16.281 -23.828 1 93.06 86 ASP A N 1
ATOM 623 C CA . ASP A 1 86 ? 3.479 16.781 -24.953 1 93.06 86 ASP A CA 1
ATOM 624 C C . ASP A 1 86 ? 2.197 15.984 -25.141 1 93.06 86 ASP A C 1
ATOM 626 O O . ASP A 1 86 ? 1.129 16.547 -25.391 1 93.06 86 ASP A O 1
ATOM 630 N N . ALA A 1 87 ? 2.4 14.719 -25.047 1 87.12 87 ALA A N 1
ATOM 631 C CA . ALA A 1 87 ? 1.248 13.844 -25.219 1 87.12 87 ALA A CA 1
ATOM 632 C C . ALA A 1 87 ? 0.194 14.102 -24.141 1 87.12 87 ALA A C 1
ATOM 634 O O . ALA A 1 87 ? -1.006 13.984 -24.406 1 87.12 87 ALA A O 1
ATOM 635 N N . ALA A 1 88 ? 0.659 14.508 -22.984 1 88.75 88 ALA A N 1
ATOM 636 C CA . ALA A 1 88 ? -0.251 14.766 -21.859 1 88.75 88 ALA A CA 1
ATOM 637 C C . ALA A 1 88 ? -0.807 16.188 -21.922 1 88.75 88 ALA A C 1
ATOM 639 O O . ALA A 1 88 ? -1.651 16.562 -21.109 1 88.75 88 ALA A O 1
ATOM 640 N N . GLY A 1 89 ? -0.356 17.031 -22.812 1 90 89 GLY A N 1
ATOM 641 C CA . GLY A 1 89 ? -0.859 18.391 -22.984 1 90 89 GLY A CA 1
ATOM 642 C C . GLY A 1 89 ? -0.219 19.391 -22.047 1 90 89 GLY A C 1
ATOM 643 O O . GLY A 1 89 ? -0.705 20.516 -21.891 1 90 89 GLY A O 1
ATOM 644 N N . VAL A 1 90 ? 0.891 18.922 -21.359 1 94.56 90 VAL A N 1
ATOM 645 C CA . VAL A 1 90 ? 1.549 19.781 -20.391 1 94.56 90 VAL A CA 1
ATOM 646 C C . VAL A 1 90 ? 3.025 19.938 -20.734 1 94.56 90 VAL A C 1
ATOM 648 O O . VAL A 1 90 ? 3.877 20.047 -19.859 1 94.56 90 VAL A O 1
ATOM 651 N N . GLY A 1 91 ? 3.354 19.922 -21.969 1 94.38 91 GLY A N 1
ATOM 652 C CA . GLY A 1 91 ? 4.727 19.984 -22.438 1 94.38 91 GLY A CA 1
ATOM 653 C C . GLY A 1 91 ? 5.23 21.422 -22.594 1 94.38 91 GLY A C 1
ATOM 654 O O . GLY A 1 91 ? 6.266 21.641 -23.219 1 94.38 91 GLY A O 1
ATOM 655 N N . HIS A 1 92 ? 4.586 22.391 -22.062 1 94.62 92 HIS A N 1
ATOM 656 C CA . HIS A 1 92 ? 4.953 23.797 -22.203 1 94.62 92 HIS A CA 1
ATOM 657 C C . HIS A 1 92 ? 6.289 24.078 -21.516 1 94.62 92 HIS A C 1
ATOM 659 O O . HIS A 1 92 ? 6.652 23.422 -20.547 1 94.62 92 HIS A O 1
ATOM 665 N N . LEU A 1 93 ? 6.914 25.047 -22.016 1 92.56 93 LEU A N 1
ATOM 666 C CA . LEU A 1 93 ? 8.188 25.469 -21.438 1 92.56 93 LEU A CA 1
ATOM 667 C C . LEU A 1 93 ? 7.977 26.188 -20.109 1 92.56 93 LEU A C 1
ATOM 669 O O . LEU A 1 93 ? 7.078 27.031 -20 1 92.56 93 LEU A O 1
ATOM 673 N N . VAL A 1 94 ? 8.75 25.781 -19.156 1 94.44 94 VAL A N 1
ATOM 674 C CA . VAL A 1 94 ? 8.719 26.438 -17.859 1 94.44 94 VAL A CA 1
ATOM 675 C C . VAL A 1 94 ? 9.984 27.281 -17.672 1 94.44 94 VAL A C 1
ATOM 677 O O . VAL A 1 94 ? 11.094 26.781 -17.844 1 94.44 94 VAL A O 1
ATOM 680 N N . ASP A 1 95 ? 9.789 28.531 -17.297 1 94.56 95 ASP A N 1
ATOM 681 C CA . ASP A 1 95 ? 10.914 29.422 -17.016 1 94.56 95 ASP A CA 1
ATOM 682 C C . ASP A 1 95 ? 11.773 28.859 -15.883 1 94.56 95 ASP A C 1
ATOM 684 O O . ASP A 1 95 ? 11.258 28.453 -14.836 1 94.56 95 ASP A O 1
ATOM 688 N N . ALA A 1 96 ? 13.094 28.906 -16.047 1 94.19 96 ALA A N 1
ATOM 689 C CA . ALA A 1 96 ? 14.023 28.359 -15.062 1 94.19 96 ALA A CA 1
ATOM 690 C C . ALA A 1 96 ? 13.914 29.109 -13.734 1 94.19 96 ALA A C 1
ATOM 692 O O . ALA A 1 96 ? 14.07 28.5 -12.672 1 94.19 96 ALA A O 1
ATOM 693 N N . GLU A 1 97 ? 13.68 30.359 -13.797 1 94.5 97 GLU A N 1
ATOM 694 C CA . GLU A 1 97 ? 13.562 31.156 -12.578 1 94.5 97 GLU A CA 1
ATOM 695 C C . GLU A 1 97 ? 12.328 30.75 -11.773 1 94.5 97 GLU A C 1
ATOM 697 O O . GLU A 1 97 ? 12.367 30.75 -10.539 1 94.5 97 GLU A O 1
ATOM 702 N N . LEU A 1 98 ? 11.281 30.531 -12.516 1 95.94 98 LEU A N 1
ATOM 703 C CA . LEU A 1 98 ? 10.07 30.078 -11.836 1 95.94 98 LEU A CA 1
ATOM 704 C C . LEU A 1 98 ? 10.297 28.734 -11.164 1 95.94 98 LEU A C 1
ATOM 706 O O . LEU A 1 98 ? 9.914 28.547 -10.008 1 95.94 98 LEU A O 1
ATOM 710 N N . GLU A 1 99 ? 10.859 27.812 -11.883 1 97.12 99 GLU A N 1
ATOM 711 C CA . GLU A 1 99 ? 11.156 26.484 -11.352 1 97.12 99 GLU A CA 1
ATOM 712 C C . GLU A 1 99 ? 12.023 26.578 -10.102 1 97.12 99 GLU A C 1
ATOM 714 O O . GLU A 1 99 ? 11.734 25.938 -9.086 1 97.12 99 GLU A O 1
ATOM 719 N N . ASP A 1 100 ? 13.047 27.359 -10.172 1 97.06 100 ASP A N 1
ATOM 720 C CA . ASP A 1 100 ? 13.953 27.531 -9.039 1 97.06 100 ASP A CA 1
ATOM 721 C C . ASP A 1 100 ? 13.227 28.125 -7.836 1 97.06 100 ASP A C 1
ATOM 723 O O . ASP A 1 100 ? 13.469 27.734 -6.695 1 97.06 100 ASP A O 1
ATOM 727 N N . HIS A 1 101 ? 12.406 29.109 -8.102 1 97.31 101 HIS A N 1
ATOM 728 C CA . HIS A 1 101 ? 11.609 29.734 -7.055 1 97.31 101 HIS A CA 1
ATOM 729 C C . HIS A 1 101 ? 10.719 28.719 -6.348 1 97.31 101 HIS A C 1
ATOM 731 O O . HIS A 1 101 ? 10.672 28.672 -5.117 1 97.31 101 HIS A O 1
ATOM 737 N N . LEU A 1 102 ? 10.07 27.859 -7.109 1 98.12 102 LEU A N 1
ATOM 738 C CA . LEU A 1 102 ? 9.148 26.875 -6.551 1 98.12 102 LEU A CA 1
ATOM 739 C C . LEU A 1 102 ? 9.906 25.812 -5.758 1 98.12 102 LEU A C 1
ATOM 741 O O . LEU A 1 102 ? 9.453 25.391 -4.695 1 98.12 102 LEU A O 1
ATOM 745 N N . ILE A 1 103 ? 11.055 25.391 -6.246 1 98.5 103 ILE A N 1
ATOM 746 C CA . ILE A 1 103 ? 11.883 24.406 -5.555 1 98.5 103 ILE A CA 1
ATOM 747 C C . ILE A 1 103 ? 12.375 24.984 -4.23 1 98.5 103 ILE A C 1
ATOM 749 O O . ILE A 1 103 ? 12.406 24.297 -3.215 1 98.5 103 ILE A O 1
ATOM 753 N N . LYS A 1 104 ? 12.75 26.25 -4.246 1 97.62 104 LYS A N 1
ATOM 754 C CA . LYS A 1 104 ? 13.195 26.906 -3.023 1 97.62 104 LYS A CA 1
ATOM 755 C C . LYS A 1 104 ? 12.078 26.953 -1.984 1 97.62 104 LYS A C 1
ATOM 757 O O . LYS A 1 104 ? 12.328 26.781 -0.79 1 97.62 104 LYS A O 1
ATOM 762 N N . LEU A 1 105 ? 10.914 27.234 -2.443 1 97.62 105 LEU A N 1
ATOM 763 C CA . LEU A 1 105 ? 9.758 27.234 -1.545 1 97.62 105 LEU A CA 1
ATOM 764 C C . LEU A 1 105 ? 9.547 25.859 -0.935 1 97.62 105 LEU A C 1
ATOM 766 O O . LEU A 1 105 ? 9.258 25.734 0.258 1 97.62 105 LEU A O 1
ATOM 770 N N . TYR A 1 106 ? 9.648 24.844 -1.728 1 98.25 106 TYR A N 1
ATOM 771 C CA . TYR A 1 106 ? 9.516 23.469 -1.236 1 98.25 106 TYR A CA 1
ATOM 772 C C . TYR A 1 106 ? 10.516 23.188 -0.121 1 98.25 106 TYR A C 1
ATOM 774 O O . TYR A 1 106 ? 10.141 22.703 0.948 1 98.25 106 TYR A O 1
ATOM 782 N N . PHE A 1 107 ? 11.766 23.469 -0.36 1 97.88 107 PHE A N 1
ATOM 783 C CA . PHE A 1 107 ? 12.82 23.156 0.602 1 97.88 107 PHE A CA 1
ATOM 784 C C . PHE A 1 107 ? 12.648 23.984 1.873 1 97.88 107 PHE A C 1
ATOM 786 O O . PHE A 1 107 ? 12.977 23.516 2.967 1 97.88 107 PHE A O 1
ATOM 793 N N . CYS A 1 108 ? 12.07 25.125 1.739 1 96.81 108 CYS A N 1
ATOM 794 C CA . CYS A 1 108 ? 11.961 26.016 2.889 1 96.81 108 CYS A CA 1
ATOM 795 C C . CYS A 1 108 ? 10.797 25.609 3.785 1 96.81 108 CYS A C 1
ATOM 797 O O . CYS A 1 108 ? 10.938 25.562 5.008 1 96.81 108 CYS A O 1
ATOM 799 N N . TRP A 1 109 ? 9.695 25.281 3.186 1 96.81 109 TRP A N 1
ATOM 800 C CA . TRP A 1 109 ? 8.477 25.219 3.988 1 96.81 109 TRP A CA 1
ATOM 801 C C . TRP A 1 109 ? 7.965 23.797 4.109 1 96.81 109 TRP A C 1
ATOM 803 O O . TRP A 1 109 ? 7.281 23.453 5.074 1 96.81 109 TRP A O 1
ATOM 813 N N . GLU A 1 110 ? 8.242 22.891 3.145 1 97.5 110 GLU A N 1
ATOM 814 C CA . GLU A 1 110 ? 7.637 21.562 3.105 1 97.5 110 GLU A CA 1
ATOM 815 C C . GLU A 1 110 ? 8.617 20.5 3.57 1 97.5 110 GLU A C 1
ATOM 817 O O . GLU A 1 110 ? 8.312 19.703 4.465 1 97.5 110 GLU A O 1
ATOM 822 N N . ASP A 1 111 ? 9.773 20.469 3.016 1 97.81 111 ASP A N 1
ATOM 823 C CA . ASP A 1 111 ? 10.719 19.375 3.213 1 97.81 111 ASP A CA 1
ATOM 824 C C . ASP A 1 111 ? 11.102 19.234 4.684 1 97.81 111 ASP A C 1
ATOM 826 O O . ASP A 1 111 ? 11.258 18.125 5.195 1 97.81 111 ASP A O 1
ATOM 830 N N . PRO A 1 112 ? 11.266 20.359 5.387 1 96.31 112 PRO A N 1
ATOM 831 C CA . PRO A 1 112 ? 11.695 20.203 6.777 1 96.31 112 PRO A CA 1
ATOM 832 C C . PRO A 1 112 ? 10.641 19.516 7.645 1 96.31 112 PRO A C 1
ATOM 834 O O . PRO A 1 112 ? 10.977 18.891 8.656 1 96.31 112 PRO A O 1
ATOM 837 N N . SER A 1 113 ? 9.398 19.641 7.289 1 95.5 113 SER A N 1
ATOM 838 C CA . SER A 1 113 ? 8.336 18.984 8.055 1 95.5 113 SER A CA 1
ATOM 839 C C . SER A 1 113 ? 8.297 17.484 7.785 1 95.5 113 SER A C 1
ATOM 841 O O . SER A 1 113 ? 8.008 16.703 8.688 1 95.5 113 SER A O 1
ATOM 843 N N . ILE A 1 114 ? 8.453 17.109 6.598 1 96.38 114 ILE A N 1
ATOM 844 C CA . ILE A 1 114 ? 8.594 15.719 6.164 1 96.38 114 ILE A CA 1
ATOM 845 C C . ILE A 1 114 ? 9.789 15.586 5.23 1 96.38 114 ILE A C 1
ATOM 847 O O . ILE A 1 114 ? 9.648 15.711 4.012 1 96.38 114 ILE A O 1
ATOM 851 N N . HIS A 1 115 ? 10.852 15.242 5.801 1 97.25 115 HIS A N 1
ATOM 852 C CA . HIS A 1 115 ? 12.133 15.273 5.098 1 97.25 115 HIS A CA 1
ATOM 853 C C . HIS A 1 115 ? 12.273 14.086 4.152 1 97.25 115 HIS A C 1
ATOM 855 O O . HIS A 1 115 ? 12.281 12.938 4.594 1 97.25 115 HIS A O 1
ATOM 861 N N . LEU A 1 116 ? 12.344 14.398 2.857 1 98.12 116 LEU A N 1
ATOM 862 C CA . LEU A 1 116 ? 12.414 13.352 1.844 1 98.12 116 LEU A CA 1
ATOM 863 C C . LEU A 1 116 ? 13.586 13.594 0.892 1 98.12 116 LEU A C 1
ATOM 865 O O . LEU A 1 116 ? 14.047 12.664 0.228 1 98.12 116 LEU A O 1
ATOM 869 N N . VAL A 1 117 ? 14.016 14.859 0.798 1 98.12 117 VAL A N 1
ATOM 870 C CA . VAL A 1 117 ? 15 15.234 -0.207 1 98.12 117 VAL A CA 1
ATOM 871 C C . VAL A 1 117 ? 16.188 15.938 0.464 1 98.12 117 VAL A C 1
ATOM 873 O O . VAL A 1 117 ? 16 16.938 1.165 1 98.12 117 VAL A O 1
ATOM 876 N N . GLN A 1 118 ? 17.344 15.352 0.271 1 95.12 118 GLN A N 1
ATOM 877 C CA . GLN A 1 118 ? 18.547 16.062 0.705 1 95.12 118 GLN A CA 1
ATOM 878 C C . GLN A 1 118 ? 18.953 17.125 -0.31 1 95.12 118 GLN A C 1
ATOM 880 O O . GLN A 1 118 ? 19.328 16.812 -1.437 1 95.12 118 GLN A O 1
ATOM 885 N N . GLU A 1 119 ? 18.938 18.312 0.093 1 95.75 119 GLU A N 1
ATOM 886 C CA . GLU A 1 119 ? 19.031 19.469 -0.791 1 95.75 119 GLU A CA 1
ATOM 887 C C . GLU A 1 119 ? 20.344 19.469 -1.566 1 95.75 119 GLU A C 1
ATOM 889 O O . GLU A 1 119 ? 20.359 19.688 -2.781 1 95.75 119 GLU A O 1
ATOM 894 N N . ASP A 1 120 ? 21.453 19.203 -0.904 1 93.19 120 ASP A N 1
ATOM 895 C CA . ASP A 1 120 ? 22.766 19.234 -1.543 1 93.19 120 ASP A CA 1
ATOM 896 C C . ASP A 1 120 ? 22.875 18.141 -2.609 1 93.19 120 ASP A C 1
ATOM 898 O O . ASP A 1 120 ? 23.391 18.406 -3.707 1 93.19 120 ASP A O 1
ATOM 902 N N . LEU A 1 121 ? 22.422 17 -2.24 1 94.81 121 LEU A N 1
ATOM 903 C CA . LEU A 1 121 ? 22.484 15.883 -3.18 1 94.81 121 LEU A CA 1
ATOM 904 C C . LEU A 1 121 ? 21.562 16.141 -4.375 1 94.81 121 LEU A C 1
ATOM 906 O O . LEU A 1 121 ? 21.906 15.797 -5.508 1 94.81 121 LEU A O 1
ATOM 910 N N . PHE A 1 122 ? 20.422 16.734 -4.148 1 97.25 122 PHE A N 1
ATOM 911 C CA . PHE A 1 122 ? 19.469 17.047 -5.203 1 97.25 122 PHE A CA 1
ATOM 912 C C . PHE A 1 122 ? 20.062 18 -6.227 1 97.25 122 PHE A C 1
ATOM 914 O O . PHE A 1 122 ? 20.031 17.734 -7.43 1 97.25 122 PHE A O 1
ATOM 921 N N . TYR A 1 123 ? 20.625 19.062 -5.758 1 96.69 123 TYR A N 1
ATOM 922 C CA . TYR A 1 123 ? 21.172 20.062 -6.676 1 96.69 123 TYR A CA 1
ATOM 923 C C . TYR A 1 123 ? 22.375 19.516 -7.414 1 96.69 123 TYR A C 1
ATOM 925 O O . TYR A 1 123 ? 22.594 19.812 -8.594 1 96.69 123 TYR A O 1
ATOM 933 N N . ARG A 1 124 ? 23.188 18.719 -6.742 1 95.44 124 ARG A N 1
ATOM 934 C CA . ARG A 1 124 ? 24.344 18.109 -7.391 1 95.44 124 ARG A CA 1
ATOM 935 C C . ARG A 1 124 ? 23.906 17.203 -8.539 1 95.44 124 ARG A C 1
ATOM 937 O O . ARG A 1 124 ? 24.422 17.312 -9.648 1 95.44 124 ARG A O 1
ATOM 944 N N . GLU A 1 125 ? 22.953 16.297 -8.242 1 95.5 125 GLU A N 1
ATOM 945 C CA . GLU A 1 125 ? 22.484 15.367 -9.258 1 95.5 125 GLU A CA 1
ATOM 946 C C . GLU A 1 125 ? 21.734 16.094 -10.367 1 95.5 125 GLU A C 1
ATOM 948 O O . GLU A 1 125 ? 21.812 15.703 -11.539 1 95.5 125 GLU A O 1
ATOM 953 N N . ARG A 1 126 ? 21 17.141 -10 1 95.25 126 ARG A N 1
ATOM 954 C CA . ARG A 1 126 ? 20.297 17.938 -10.992 1 95.25 126 ARG A CA 1
ATOM 955 C C . ARG A 1 126 ? 21.266 18.578 -11.984 1 95.25 126 ARG A C 1
ATOM 957 O O . ARG A 1 126 ? 21.031 18.562 -13.195 1 95.25 126 ARG A O 1
ATOM 964 N N . ARG A 1 127 ? 22.328 19.125 -11.484 1 94.56 127 ARG A N 1
ATOM 965 C CA . ARG A 1 127 ? 23.328 19.75 -12.336 1 94.56 127 ARG A CA 1
ATOM 966 C C . ARG A 1 127 ? 23.953 18.719 -13.281 1 94.56 127 ARG A C 1
ATOM 968 O O . ARG A 1 127 ? 24.141 19 -14.469 1 94.56 127 ARG A O 1
ATOM 975 N N . LYS A 1 128 ? 24.234 17.578 -12.758 1 92.5 128 LYS A N 1
ATOM 976 C CA . LYS A 1 128 ? 24.828 16.516 -13.562 1 92.5 128 LYS A CA 1
ATOM 977 C C . LYS A 1 128 ? 23.891 16.062 -14.672 1 92.5 128 LYS A C 1
ATOM 979 O O . LYS A 1 128 ? 24.297 15.898 -15.82 1 92.5 128 LYS A O 1
ATOM 984 N N . CYS A 1 129 ? 22.641 15.883 -14.32 1 90.5 129 CYS A N 1
ATOM 985 C CA . CYS A 1 129 ? 21.656 15.352 -15.266 1 90.5 129 CYS A CA 1
ATOM 986 C C . CYS A 1 129 ? 21.312 16.391 -16.328 1 90.5 129 CYS A C 1
ATOM 988 O O . CYS A 1 129 ? 21.062 16.031 -17.484 1 90.5 129 CYS A O 1
ATOM 990 N N . LYS A 1 130 ? 21.297 17.609 -15.977 1 88.44 130 LYS A N 1
ATOM 991 C CA . LYS A 1 130 ? 20.953 18.656 -16.922 1 88.44 130 LYS A CA 1
ATOM 992 C C . LYS A 1 130 ? 22.109 18.953 -17.859 1 88.44 130 LYS A C 1
ATOM 994 O O . LYS A 1 130 ? 21.906 19.375 -19 1 88.44 130 LYS A O 1
ATOM 999 N N . SER A 1 131 ? 23.391 18.859 -17.438 1 86.31 131 SER A N 1
ATOM 1000 C CA . SER A 1 131 ? 24.562 19.172 -18.234 1 86.31 131 SER A CA 1
ATOM 1001 C C . SER A 1 131 ? 24.859 18.078 -19.25 1 86.31 131 SER A C 1
ATOM 1003 O O . SER A 1 131 ? 25.547 18.297 -20.25 1 86.31 131 SER A O 1
ATOM 1005 N N . GLY A 1 132 ? 24.312 16.844 -19.016 1 76.5 132 GLY A N 1
ATOM 1006 C CA . GLY A 1 132 ? 24.688 15.773 -19.922 1 76.5 132 GLY A CA 1
ATOM 1007 C C . GLY A 1 132 ? 23.625 14.688 -20.031 1 76.5 132 GLY A C 1
ATOM 1008 O O . GLY A 1 132 ? 22.469 14.898 -19.672 1 76.5 132 GLY A O 1
ATOM 1009 N N . ASP A 1 133 ? 23.984 13.758 -20.75 1 72.25 133 ASP A N 1
ATOM 1010 C CA . ASP A 1 133 ? 23.141 12.562 -20.906 1 72.25 133 ASP A CA 1
ATOM 1011 C C . ASP A 1 133 ? 23.391 11.586 -19.75 1 72.25 133 ASP A C 1
ATOM 1013 O O . ASP A 1 133 ? 23.766 10.43 -19.984 1 72.25 133 ASP A O 1
ATOM 1017 N N . TYR A 1 134 ? 23.266 12.195 -18.531 1 81 134 TYR A N 1
ATOM 1018 C CA . TYR A 1 134 ? 23.469 11.406 -17.312 1 81 134 TYR A CA 1
ATOM 1019 C C . TYR A 1 134 ? 22.125 11.047 -16.672 1 81 134 TYR A C 1
ATOM 1021 O O . TYR A 1 134 ? 21.203 11.875 -16.641 1 81 134 TYR A O 1
ATOM 1029 N N . VAL A 1 135 ? 22.047 9.789 -16.391 1 83.44 135 VAL A N 1
ATOM 1030 C CA . VAL A 1 135 ? 20.875 9.328 -15.664 1 83.44 135 VAL A CA 1
ATOM 1031 C C . VAL A 1 135 ? 21.266 8.922 -14.242 1 83.44 135 VAL A C 1
ATOM 1033 O O . VAL A 1 135 ? 22.312 8.312 -14.023 1 83.44 135 VAL A O 1
ATOM 1036 N N . SER A 1 136 ? 20.484 9.484 -13.273 1 88.31 136 SER A N 1
ATOM 1037 C CA . SER A 1 136 ? 20.766 9.195 -11.867 1 88.31 136 SER A CA 1
ATOM 1038 C C . SER A 1 136 ? 19.547 8.586 -11.18 1 88.31 136 SER A C 1
ATOM 1040 O O . SER A 1 136 ? 18.406 8.969 -11.445 1 88.31 136 SER A O 1
ATOM 1042 N N . LYS A 1 137 ? 19.797 7.629 -10.289 1 90.38 137 LYS A N 1
ATOM 1043 C CA . LYS A 1 137 ? 18.719 7.047 -9.484 1 90.38 137 LYS A CA 1
ATOM 1044 C C . LYS A 1 137 ? 18.297 8.008 -8.375 1 90.38 137 LYS A C 1
ATOM 1046 O O . LYS A 1 137 ? 17.266 7.793 -7.738 1 90.38 137 LYS A O 1
ATOM 1051 N N . LEU A 1 138 ? 19.016 9.125 -8.188 1 93.5 138 LEU A N 1
ATOM 1052 C CA . LEU A 1 138 ? 18.766 10.047 -7.086 1 93.5 138 LEU A CA 1
ATOM 1053 C C . LEU A 1 138 ? 18.078 11.32 -7.59 1 93.5 138 LEU A C 1
ATOM 1055 O O . LEU A 1 138 ? 17.891 12.266 -6.828 1 93.5 138 LEU A O 1
ATOM 1059 N N . TYR A 1 139 ? 17.797 11.328 -8.875 1 94.19 139 TYR A N 1
ATOM 1060 C CA . TYR A 1 139 ? 17.203 12.492 -9.516 1 94.19 139 TYR A CA 1
ATOM 1061 C C . TYR A 1 139 ? 16.266 12.078 -10.648 1 94.19 139 TYR A C 1
ATOM 1063 O O . TYR A 1 139 ? 16.547 11.125 -11.375 1 94.19 139 TYR A O 1
ATOM 1071 N N . SER A 1 140 ? 15.141 12.742 -10.758 1 95.31 140 SER A N 1
ATOM 1072 C CA . SER A 1 140 ? 14.25 12.57 -11.898 1 95.31 140 SER A CA 1
ATOM 1073 C C . SER A 1 140 ? 13.391 13.805 -12.125 1 95.31 140 SER A C 1
ATOM 1075 O O . SER A 1 140 ? 13.211 14.617 -11.219 1 95.31 140 SER A O 1
ATOM 1077 N N . GLU A 1 141 ? 12.898 13.953 -13.305 1 95.69 141 GLU A N 1
ATOM 1078 C CA . GLU A 1 141 ? 11.992 15.055 -13.602 1 95.69 141 GLU A CA 1
ATOM 1079 C C . GLU A 1 141 ? 10.672 14.898 -12.852 1 95.69 141 GLU A C 1
ATOM 1081 O O . GLU A 1 141 ? 9.984 15.891 -12.578 1 95.69 141 GLU A O 1
ATOM 1086 N N . VAL A 1 142 ? 10.336 13.648 -12.531 1 97.75 142 VAL A N 1
ATOM 1087 C CA . VAL A 1 142 ? 9.156 13.438 -11.695 1 97.75 142 VAL A CA 1
ATOM 1088 C C . VAL A 1 142 ? 9.344 14.125 -10.344 1 97.75 142 VAL A C 1
ATOM 1090 O O . VAL A 1 142 ? 8.438 14.789 -9.852 1 97.75 142 VAL A O 1
ATOM 1093 N N . LEU A 1 143 ? 10.5 13.961 -9.773 1 98.5 143 LEU A N 1
ATOM 1094 C CA . LEU A 1 143 ? 10.812 14.57 -8.484 1 98.5 143 LEU A CA 1
ATOM 1095 C C . LEU A 1 143 ? 10.742 16.094 -8.562 1 98.5 143 LEU A C 1
ATOM 1097 O O . LEU A 1 143 ? 10.125 16.734 -7.711 1 98.5 143 LEU A O 1
ATOM 1101 N N . VAL A 1 144 ? 11.281 16.656 -9.633 1 98.25 144 VAL A N 1
ATOM 1102 C CA . VAL A 1 144 ? 11.305 18.109 -9.812 1 98.25 144 VAL A CA 1
ATOM 1103 C C . VAL A 1 144 ? 9.875 18.641 -9.914 1 98.25 144 VAL A C 1
ATOM 1105 O O . VAL A 1 144 ? 9.508 19.594 -9.234 1 98.25 144 VAL A O 1
ATOM 1108 N N . ASN A 1 145 ? 9.117 18 -10.766 1 98.5 145 ASN A N 1
ATOM 1109 C CA . ASN A 1 145 ? 7.75 18.453 -10.969 1 98.5 145 ASN A CA 1
ATOM 1110 C C . ASN A 1 145 ? 6.898 18.266 -9.719 1 98.5 145 ASN A C 1
ATOM 1112 O O . ASN A 1 145 ? 6.008 19.062 -9.438 1 98.5 145 ASN A O 1
ATOM 1116 N N . SER A 1 146 ? 7.16 17.203 -8.938 1 98.69 146 SER A N 1
ATOM 1117 C CA . SER A 1 146 ? 6.457 17.031 -7.676 1 98.69 146 SER A CA 1
ATOM 1118 C C . SER A 1 146 ? 6.793 18.141 -6.688 1 98.69 146 SER A C 1
ATOM 1120 O O . SER A 1 146 ? 5.906 18.688 -6.031 1 98.69 146 SER A O 1
ATOM 1122 N N . MET A 1 147 ? 8.062 18.438 -6.598 1 98.75 147 MET A N 1
ATOM 1123 C CA . MET A 1 147 ? 8.492 19.531 -5.723 1 98.75 147 MET A CA 1
ATOM 1124 C C . MET A 1 147 ? 7.902 20.859 -6.172 1 98.75 147 MET A C 1
ATOM 1126 O O . MET A 1 147 ? 7.441 21.641 -5.344 1 98.75 147 MET A O 1
ATOM 1130 N N . CYS A 1 148 ? 7.898 21.062 -7.461 1 98.69 148 CYS A N 1
ATOM 1131 C CA . CYS A 1 148 ? 7.355 22.297 -8.008 1 98.69 148 CYS A CA 1
ATOM 1132 C C . CYS A 1 148 ? 5.859 22.406 -7.742 1 98.69 148 CYS A C 1
ATOM 1134 O O . CYS A 1 148 ? 5.34 23.5 -7.52 1 98.69 148 CYS A O 1
ATOM 1136 N N . ALA A 1 149 ? 5.191 21.297 -7.773 1 98.25 149 ALA A N 1
ATOM 1137 C CA . ALA A 1 149 ? 3.76 21.328 -7.48 1 98.25 149 ALA A CA 1
ATOM 1138 C C . ALA A 1 149 ? 3.498 21.797 -6.055 1 98.25 149 ALA A C 1
ATOM 1140 O O . ALA A 1 149 ? 2.582 22.594 -5.816 1 98.25 149 ALA A O 1
ATOM 1141 N N . VAL A 1 150 ? 4.262 21.359 -5.129 1 97.75 150 VAL A N 1
ATOM 1142 C CA . VAL A 1 150 ? 4.129 21.828 -3.75 1 97.75 150 VAL A CA 1
ATOM 1143 C C . VAL A 1 150 ? 4.488 23.312 -3.664 1 97.75 150 VAL A C 1
ATOM 1145 O O . VAL A 1 150 ? 3.76 24.094 -3.055 1 97.75 150 VAL A O 1
ATOM 1148 N N . GLY A 1 151 ? 5.613 23.656 -4.309 1 97.44 151 GLY A N 1
ATOM 1149 C CA . GLY A 1 151 ? 6.012 25.047 -4.324 1 97.44 151 GLY A CA 1
ATOM 1150 C C . GLY A 1 151 ? 4.961 25.969 -4.922 1 97.44 151 GLY A C 1
ATOM 1151 O O . GLY A 1 151 ? 4.781 27.094 -4.465 1 97.44 151 GLY A O 1
ATOM 1152 N N . ALA A 1 152 ? 4.289 25.469 -5.902 1 96.69 152 ALA A N 1
ATOM 1153 C CA . ALA A 1 152 ? 3.248 26.234 -6.578 1 96.69 152 ALA A CA 1
ATOM 1154 C C . ALA A 1 152 ? 2.09 26.547 -5.633 1 96.69 152 ALA A C 1
ATOM 1156 O O . ALA A 1 152 ? 1.437 27.578 -5.762 1 96.69 152 ALA A O 1
ATOM 1157 N N . SER A 1 153 ? 1.864 25.703 -4.703 1 94.56 153 SER A N 1
ATOM 1158 C CA . SER A 1 153 ? 0.791 25.938 -3.742 1 94.56 153 SER A CA 1
ATOM 1159 C C . SER A 1 153 ? 1.184 27 -2.719 1 94.56 153 SER A C 1
ATOM 1161 O O . SER A 1 153 ? 0.324 27.547 -2.031 1 94.56 153 SER A O 1
ATOM 1163 N N . LEU A 1 154 ? 2.461 27.359 -2.643 1 94.69 154 LEU A N 1
ATOM 1164 C CA . LEU A 1 154 ? 2.975 28.25 -1.609 1 94.69 154 LEU A CA 1
ATOM 1165 C C . LEU A 1 154 ? 3.291 29.625 -2.189 1 94.69 154 LEU A C 1
ATOM 1167 O O . LEU A 1 154 ? 3.611 30.562 -1.448 1 94.69 154 LEU A O 1
ATOM 1171 N N . THR A 1 155 ? 3.195 29.703 -3.494 1 93.94 155 THR A N 1
ATOM 1172 C CA . THR A 1 155 ? 3.588 30.953 -4.145 1 93.94 155 THR A CA 1
ATOM 1173 C C . THR A 1 155 ? 2.365 31.812 -4.441 1 93.94 155 THR A C 1
ATOM 1175 O O . THR A 1 155 ? 1.241 31.312 -4.492 1 93.94 155 THR A O 1
ATOM 1178 N N . SER A 1 156 ? 2.574 33.094 -4.539 1 90.5 156 SER A N 1
ATOM 1179 C CA . SER A 1 156 ? 1.539 34.031 -4.973 1 90.5 156 SER A CA 1
ATOM 1180 C C . SER A 1 156 ? 1.688 34.375 -6.453 1 90.5 156 SER A C 1
ATOM 1182 O O . SER A 1 156 ? 0.838 35.062 -7.027 1 90.5 156 SER A O 1
ATOM 1184 N N . ARG A 1 157 ? 2.729 33.781 -7.039 1 91 157 ARG A N 1
ATOM 1185 C CA . ARG A 1 157 ? 2.947 34.031 -8.461 1 91 157 ARG A CA 1
ATOM 1186 C C . ARG A 1 157 ? 1.917 33.312 -9.312 1 91 157 ARG A C 1
ATOM 1188 O O . ARG A 1 157 ? 1.44 32.25 -8.945 1 91 157 ARG A O 1
ATOM 1195 N N . HIS A 1 158 ? 1.637 34 -10.43 1 90 158 HIS A N 1
ATOM 1196 C CA . HIS A 1 158 ? 0.757 33.406 -11.43 1 90 158 HIS A CA 1
ATOM 1197 C C . HIS A 1 158 ? 1.416 33.406 -12.805 1 90 158 HIS A C 1
ATOM 1199 O O . HIS A 1 158 ? 2.23 34.281 -13.117 1 90 158 HIS A O 1
ATOM 1205 N N . CYS A 1 159 ? 1.149 32.344 -13.492 1 90.38 159 CYS A N 1
ATOM 1206 C CA . CYS A 1 159 ? 1.643 32.219 -14.859 1 90.38 159 CYS A CA 1
ATOM 1207 C C . CYS A 1 159 ? 0.502 31.938 -15.828 1 90.38 159 CYS A C 1
ATOM 1209 O O . CYS A 1 159 ? 0.172 30.781 -16.078 1 90.38 159 CYS A O 1
ATOM 1211 N N . VAL A 1 160 ? 0.032 32.906 -16.578 1 86.31 160 VAL A N 1
ATOM 1212 C CA . VAL A 1 160 ? -1.151 32.812 -17.422 1 86.31 160 VAL A CA 1
ATOM 1213 C C . VAL A 1 160 ? -0.816 32.062 -18.703 1 86.31 160 VAL A C 1
ATOM 1215 O O . VAL A 1 160 ? -1.7 31.484 -19.344 1 86.31 160 VAL A O 1
ATOM 1218 N N . GLU A 1 161 ? 0.445 31.969 -19.016 1 86.81 161 GLU A N 1
ATOM 1219 C CA . GLU A 1 161 ? 0.875 31.328 -20.25 1 86.81 161 GLU A CA 1
ATOM 1220 C C . GLU A 1 161 ? 0.748 29.812 -20.156 1 86.81 161 GLU A C 1
ATOM 1222 O O . GLU A 1 161 ? 0.724 29.109 -21.172 1 86.81 161 GLU A O 1
ATOM 1227 N N . LEU A 1 162 ? 0.639 29.375 -18.938 1 85 162 LEU A N 1
ATOM 1228 C CA . LEU A 1 162 ? 0.539 27.922 -18.75 1 85 162 LEU A CA 1
ATOM 1229 C C . LEU A 1 162 ? -0.915 27.469 -18.812 1 85 162 LEU A C 1
ATOM 1231 O O . LEU A 1 162 ? -1.818 28.203 -18.406 1 85 162 LEU A O 1
ATOM 1235 N N . PRO A 1 163 ? -1.198 26.281 -19.344 1 82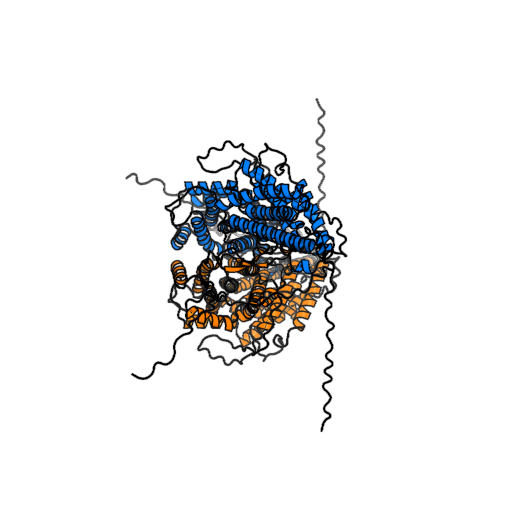.56 163 PRO A N 1
ATOM 1236 C CA . PRO A 1 163 ? -2.549 25.812 -19.656 1 82.56 163 PRO A CA 1
ATOM 1237 C C . PRO A 1 163 ? -3.396 25.547 -18.422 1 82.56 163 PRO A C 1
ATOM 1239 O O . PRO A 1 163 ? -4.625 25.469 -18.516 1 82.56 163 PRO A O 1
ATOM 1242 N N . GLU A 1 164 ? -2.744 25.266 -17.25 1 83.44 164 GLU A N 1
ATOM 1243 C CA . GLU A 1 164 ? -3.396 24.984 -15.977 1 83.44 164 GLU A CA 1
ATOM 1244 C C . GLU A 1 164 ? -2.828 25.844 -14.852 1 83.44 164 GLU A C 1
ATOM 1246 O O . GLU A 1 164 ? -1.75 26.422 -14.992 1 83.44 164 GLU A O 1
ATOM 1251 N N . PRO A 1 165 ? -3.715 25.922 -13.812 1 91.06 165 PRO A N 1
ATOM 1252 C CA . PRO A 1 165 ? -3.086 26.531 -12.633 1 91.06 165 PRO A CA 1
ATOM 1253 C C . PRO A 1 165 ? -1.782 25.828 -12.242 1 91.06 165 PRO A C 1
ATOM 1255 O O . PRO A 1 165 ? -1.636 24.625 -12.453 1 91.06 165 PRO A O 1
ATOM 1258 N N . LEU A 1 166 ? -0.907 26.5 -11.68 1 95.31 166 LEU A N 1
ATOM 1259 C CA . LEU A 1 166 ? 0.466 26.047 -11.484 1 95.31 166 LEU A CA 1
ATOM 1260 C C . LEU A 1 166 ? 0.499 24.703 -10.75 1 95.31 166 LEU A C 1
ATOM 1262 O O . LEU A 1 166 ? 1.252 23.812 -11.125 1 95.31 166 LEU A O 1
ATOM 1266 N N . VAL A 1 167 ? -0.267 24.562 -9.68 1 95.69 167 VAL A N 1
ATOM 1267 C CA . VAL A 1 167 ? -0.267 23.328 -8.906 1 95.69 167 VAL A CA 1
ATOM 1268 C C . VAL A 1 167 ? -0.697 22.172 -9.797 1 95.69 167 VAL A C 1
ATOM 1270 O O . VAL A 1 167 ? -0.039 21.125 -9.82 1 95.69 167 VAL A O 1
ATOM 1273 N N . ASP A 1 168 ? -1.761 22.344 -10.562 1 94.94 168 ASP A N 1
ATOM 1274 C CA . ASP A 1 168 ? -2.291 21.297 -11.445 1 94.94 168 ASP A CA 1
ATOM 1275 C C . ASP A 1 168 ? -1.329 21.016 -12.594 1 94.94 168 ASP A C 1
ATOM 1277 O O . ASP A 1 168 ? -1.179 19.859 -13.008 1 94.94 168 ASP A O 1
ATOM 1281 N N . PHE A 1 169 ? -0.766 22.078 -13.055 1 96.69 169 PHE A N 1
ATOM 1282 C CA . PHE A 1 169 ? 0.162 21.938 -14.172 1 96.69 169 PHE A CA 1
ATOM 1283 C C . PHE A 1 169 ? 1.332 21.047 -13.797 1 96.69 169 PHE A C 1
ATOM 1285 O O . PHE A 1 169 ? 1.621 20.062 -14.5 1 96.69 169 PHE A O 1
ATOM 1292 N N . PHE A 1 170 ? 1.978 21.297 -12.688 1 97.88 170 PHE A N 1
ATOM 1293 C CA . PHE A 1 170 ? 3.15 20.531 -12.281 1 97.88 170 PHE A CA 1
ATOM 1294 C C . PHE A 1 170 ? 2.748 19.141 -11.781 1 97.88 170 PHE A C 1
ATOM 1296 O O . PHE A 1 170 ? 3.488 18.172 -11.969 1 97.88 170 PHE A O 1
ATOM 1303 N N . ALA A 1 171 ? 1.604 19.047 -11.148 1 97 171 ALA A N 1
ATOM 1304 C CA . ALA A 1 171 ? 1.1 17.75 -10.727 1 97 171 ALA A CA 1
ATOM 1305 C C . ALA A 1 171 ? 0.848 16.844 -11.938 1 97 171 ALA A C 1
ATOM 1307 O O . ALA A 1 171 ? 1.185 15.664 -11.914 1 97 171 ALA A O 1
ATOM 1308 N N . SER A 1 172 ? 0.221 17.406 -12.969 1 95.56 172 SER A N 1
ATOM 1309 C CA . SER A 1 172 ? -0.056 16.656 -14.188 1 95.56 172 SER A CA 1
ATOM 1310 C C . SER A 1 172 ? 1.234 16.203 -14.867 1 95.56 172 SER A C 1
ATOM 1312 O O . SER A 1 172 ? 1.321 15.078 -15.367 1 95.56 172 SER A O 1
ATOM 1314 N N . ARG A 1 173 ? 2.213 17.078 -14.875 1 97.06 173 ARG A N 1
ATOM 1315 C CA . ARG A 1 173 ? 3.512 16.719 -15.438 1 97.06 173 ARG A CA 1
ATOM 1316 C C . ARG A 1 173 ? 4.141 15.57 -14.664 1 97.06 173 ARG A C 1
ATOM 1318 O O . ARG A 1 173 ? 4.629 14.609 -15.266 1 97.06 173 ARG A O 1
ATOM 1325 N N . ALA A 1 174 ? 4.105 15.68 -13.344 1 97.88 174 ALA A N 1
ATOM 1326 C CA . ALA A 1 174 ? 4.684 14.648 -12.492 1 97.88 174 ALA A CA 1
ATOM 1327 C C . ALA A 1 174 ? 3.992 13.305 -12.711 1 97.88 174 ALA A C 1
ATOM 1329 O O . ALA A 1 174 ? 4.652 12.266 -12.828 1 97.88 174 ALA A O 1
ATOM 1330 N N . ARG A 1 175 ? 2.699 13.289 -12.805 1 95.56 175 ARG A N 1
ATOM 1331 C CA . ARG A 1 175 ? 1.932 12.055 -12.961 1 95.56 175 ARG A CA 1
ATOM 1332 C C . ARG A 1 175 ? 2.205 11.406 -14.312 1 95.56 175 ARG A C 1
ATOM 1334 O O . ARG A 1 175 ? 2.346 10.188 -14.406 1 95.56 175 ARG A O 1
ATOM 1341 N N . ALA A 1 176 ? 2.229 12.227 -15.328 1 94.19 176 ALA A N 1
ATOM 1342 C CA . ALA A 1 176 ? 2.504 11.703 -16.672 1 94.19 176 ALA A CA 1
ATOM 1343 C C . ALA A 1 176 ? 3.865 11.016 -16.719 1 94.19 176 ALA A C 1
ATOM 1345 O O . ALA A 1 176 ? 3.998 9.93 -17.281 1 94.19 176 ALA A O 1
ATOM 1346 N N . LEU A 1 177 ? 4.84 11.633 -16.125 1 95.88 177 LEU A N 1
ATOM 1347 C CA . LEU A 1 177 ? 6.191 11.086 -16.141 1 95.88 177 LEU A CA 1
ATOM 1348 C C . LEU A 1 177 ? 6.316 9.898 -15.195 1 95.88 177 LEU A C 1
ATOM 1350 O O . LEU A 1 177 ? 7.121 8.992 -15.43 1 95.88 177 LEU A O 1
ATOM 1354 N N . LEU A 1 178 ? 5.527 9.953 -14.094 1 96.25 178 LEU A N 1
ATOM 1355 C CA . LEU A 1 178 ? 5.566 8.883 -13.102 1 96.25 178 LEU A CA 1
ATOM 1356 C C . LEU A 1 178 ? 5.188 7.547 -13.727 1 96.25 178 LEU A C 1
ATOM 1358 O O . LEU A 1 178 ? 5.785 6.516 -13.414 1 96.25 178 LEU A O 1
ATOM 1362 N N . ASP A 1 179 ? 4.254 7.527 -14.578 1 91.44 179 ASP A N 1
ATOM 1363 C CA . ASP A 1 179 ? 3.812 6.293 -15.219 1 91.44 179 ASP A CA 1
ATOM 1364 C C . ASP A 1 179 ? 4.965 5.617 -15.961 1 91.44 179 ASP A C 1
ATOM 1366 O O . ASP A 1 179 ? 5.125 4.395 -15.891 1 91.44 179 ASP A O 1
ATOM 1370 N N . VAL A 1 180 ? 5.699 6.391 -16.578 1 90.5 180 VAL A N 1
ATOM 1371 C CA . VAL A 1 180 ? 6.84 5.859 -17.328 1 90.5 180 VAL A CA 1
ATOM 1372 C C . VAL A 1 180 ? 7.914 5.383 -16.359 1 90.5 180 VAL A C 1
ATOM 1374 O O . VAL A 1 180 ? 8.492 4.309 -16.531 1 90.5 180 VAL A O 1
ATOM 1377 N N . GLU A 1 181 ? 8.117 6.16 -15.352 1 92.81 181 GLU A N 1
ATOM 1378 C CA . GLU A 1 181 ? 9.18 5.871 -14.383 1 92.81 181 GLU A CA 1
ATOM 1379 C C . GLU A 1 181 ? 8.883 4.602 -13.602 1 92.81 181 GLU A C 1
ATOM 1381 O O . GLU A 1 181 ? 9.797 3.922 -13.133 1 92.81 181 GLU A O 1
ATOM 1386 N N . LEU A 1 182 ? 7.672 4.219 -13.5 1 93.62 182 LEU A N 1
ATOM 1387 C CA . LEU A 1 182 ? 7.27 3.062 -12.703 1 93.62 182 LEU A CA 1
ATOM 1388 C C . LEU A 1 182 ? 7.676 1.762 -13.391 1 93.62 182 LEU A C 1
ATOM 1390 O O . LEU A 1 182 ? 7.648 0.695 -12.766 1 93.62 182 LEU A O 1
ATOM 1394 N N . ASP A 1 183 ? 8.055 1.813 -14.586 1 89.94 183 ASP A N 1
ATOM 1395 C CA . ASP A 1 183 ? 8.586 0.627 -15.25 1 89.94 183 ASP A CA 1
ATOM 1396 C C . ASP A 1 183 ? 9.938 0.233 -14.656 1 89.94 183 ASP A C 1
ATOM 1398 O O . ASP A 1 183 ? 10.328 -0.936 -14.703 1 89.94 183 ASP A O 1
ATOM 1402 N N . SER A 1 184 ? 10.633 1.231 -14.195 1 92.5 184 SER A N 1
ATOM 1403 C CA . SER A 1 184 ? 11.906 1.026 -13.508 1 92.5 184 SER A CA 1
ATOM 1404 C C . SER A 1 184 ? 12.094 2.035 -12.383 1 92.5 184 SER A C 1
ATOM 1406 O O . SER A 1 184 ? 12.984 2.883 -12.445 1 92.5 184 SER A O 1
ATOM 1408 N N . PRO A 1 185 ? 11.352 1.856 -11.352 1 95.44 185 PRO A N 1
ATOM 1409 C CA . PRO A 1 185 ? 11.383 2.848 -10.273 1 95.44 185 PRO A CA 1
ATOM 1410 C C . PRO A 1 185 ? 12.695 2.838 -9.492 1 95.44 185 PRO A C 1
ATOM 1412 O O . PRO A 1 185 ? 13.352 1.8 -9.398 1 95.44 185 PRO A O 1
ATOM 1415 N N . THR A 1 186 ? 13.055 3.969 -8.961 1 96.06 186 THR A N 1
ATOM 1416 C CA . THR A 1 186 ? 14.297 4.18 -8.219 1 96.06 186 THR A CA 1
ATOM 1417 C C . THR A 1 186 ? 14.016 4.875 -6.891 1 96.06 186 THR A C 1
ATOM 1419 O O . THR A 1 186 ? 12.859 5.047 -6.5 1 96.06 186 THR A O 1
ATOM 1422 N N . LEU A 1 187 ? 15.117 5.242 -6.227 1 97.06 187 LEU A N 1
ATOM 1423 C CA . LEU A 1 187 ? 15.008 5.949 -4.957 1 97.06 187 LEU A CA 1
ATOM 1424 C C . LEU A 1 187 ? 14.273 7.273 -5.129 1 97.06 187 LEU A C 1
ATOM 1426 O O . LEU A 1 187 ? 13.453 7.652 -4.285 1 97.06 187 LEU A O 1
ATOM 1430 N N . SER A 1 188 ? 14.539 8.008 -6.211 1 97.69 188 SER A N 1
ATOM 1431 C CA . SER A 1 188 ? 13.875 9.281 -6.473 1 97.69 188 SER A CA 1
ATOM 1432 C C . SER A 1 188 ? 12.383 9.094 -6.699 1 97.69 188 SER A C 1
ATOM 1434 O O . SER A 1 188 ? 11.586 9.992 -6.422 1 97.69 188 SER A O 1
ATOM 1436 N N . THR A 1 189 ? 11.969 7.879 -7.207 1 98.19 189 THR A N 1
ATOM 1437 C CA . THR A 1 189 ? 10.547 7.598 -7.406 1 98.19 189 THR A CA 1
ATOM 1438 C C . THR A 1 189 ? 9.812 7.535 -6.07 1 98.19 189 THR A C 1
ATOM 1440 O O . THR A 1 189 ? 8.68 7.996 -5.961 1 98.19 189 THR A O 1
ATOM 1443 N N . VAL A 1 190 ? 10.469 6.949 -5.039 1 98.69 190 VAL A N 1
ATOM 1444 C CA . VAL A 1 190 ? 9.883 6.91 -3.705 1 98.69 190 VAL A CA 1
ATOM 1445 C C . VAL A 1 190 ? 9.664 8.328 -3.195 1 98.69 190 VAL A C 1
ATOM 1447 O O . VAL A 1 190 ? 8.594 8.648 -2.668 1 98.69 190 VAL A O 1
ATOM 1450 N N . GLN A 1 191 ? 10.68 9.156 -3.346 1 98.75 191 GLN A N 1
ATOM 1451 C CA . GLN A 1 191 ?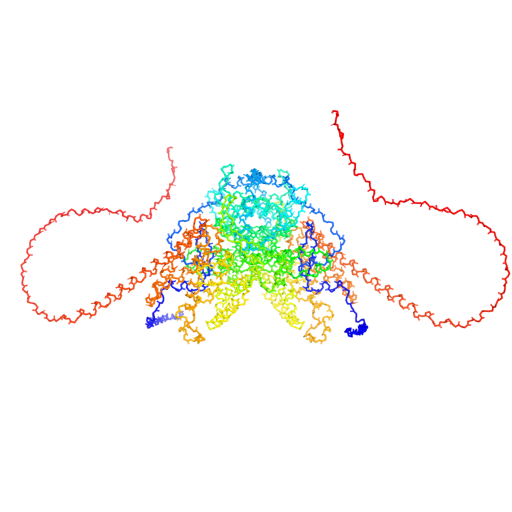 10.586 10.555 -2.949 1 98.75 191 GLN A CA 1
ATOM 1452 C C . GLN A 1 191 ? 9.43 11.25 -3.664 1 98.75 191 GLN A C 1
ATOM 1454 O O . GLN A 1 191 ? 8.617 11.93 -3.029 1 98.75 191 GLN A O 1
ATOM 1459 N N . SER A 1 192 ? 9.352 11.031 -4.934 1 98.75 192 SER A N 1
ATOM 1460 C CA . SER A 1 192 ? 8.336 11.672 -5.758 1 98.75 192 SER A CA 1
ATOM 1461 C C . SER A 1 192 ? 6.93 11.25 -5.332 1 98.75 192 SER A C 1
ATOM 1463 O O . SER A 1 192 ? 6.027 12.086 -5.238 1 98.75 192 SER A O 1
ATOM 1465 N N . LEU A 1 193 ? 6.777 9.961 -5.09 1 98.75 193 LEU A N 1
ATOM 1466 C CA . LEU A 1 193 ? 5.477 9.438 -4.699 1 98.75 193 LEU A CA 1
ATOM 1467 C C . LEU A 1 193 ? 5.02 10.047 -3.377 1 98.75 193 LEU A C 1
ATOM 1469 O O . LEU A 1 193 ? 3.859 10.438 -3.236 1 98.75 193 LEU A O 1
ATOM 1473 N N . ALA A 1 194 ? 5.883 10.133 -2.441 1 98.69 194 ALA A N 1
ATOM 1474 C CA . ALA A 1 194 ? 5.543 10.719 -1.147 1 98.69 194 ALA A CA 1
ATOM 1475 C C . ALA A 1 194 ? 5.168 12.188 -1.291 1 98.69 194 ALA A C 1
ATOM 1477 O O . ALA A 1 194 ? 4.199 12.656 -0.686 1 98.69 194 ALA A O 1
ATOM 1478 N N . ILE A 1 195 ? 5.945 12.891 -2.09 1 98.75 195 ILE A N 1
ATOM 1479 C CA . ILE A 1 195 ? 5.684 14.312 -2.287 1 98.75 195 ILE A CA 1
ATOM 1480 C C . ILE A 1 195 ? 4.375 14.5 -3.055 1 98.75 195 ILE A C 1
ATOM 1482 O O . ILE A 1 195 ? 3.562 15.359 -2.711 1 98.75 195 ILE A O 1
ATOM 1486 N N . LEU A 1 196 ? 4.176 13.68 -4.082 1 98.25 196 LEU A N 1
ATOM 1487 C CA . LEU A 1 196 ? 2.945 13.75 -4.863 1 98.25 196 LEU A CA 1
ATOM 1488 C C . LEU A 1 196 ? 1.732 13.438 -3.99 1 98.25 196 LEU A C 1
ATOM 1490 O O . LEU A 1 196 ? 0.652 14 -4.203 1 98.25 196 LEU A O 1
ATOM 1494 N N . SER A 1 197 ? 1.928 12.562 -3.07 1 98.19 197 SER A N 1
ATOM 1495 C CA . SER A 1 197 ? 0.869 12.297 -2.1 1 98.19 197 SER A CA 1
ATOM 1496 C C . SER A 1 197 ? 0.461 13.578 -1.37 1 98.19 197 SER A C 1
ATOM 1498 O O . SER A 1 197 ? -0.728 13.82 -1.161 1 98.19 197 SER A O 1
ATOM 1500 N N . GLY A 1 198 ? 1.433 14.359 -0.992 1 97.19 198 GLY A N 1
ATOM 1501 C CA . GLY A 1 198 ? 1.156 15.648 -0.375 1 97.19 198 GLY A CA 1
ATOM 1502 C C . GLY A 1 198 ? 0.445 16.609 -1.303 1 97.19 198 GLY A C 1
ATOM 1503 O O . GLY A 1 198 ? -0.445 17.359 -0.876 1 97.19 198 GLY A O 1
ATOM 1504 N N . VAL A 1 199 ? 0.815 16.578 -2.568 1 97.31 199 VAL A N 1
ATOM 1505 C CA . VAL A 1 199 ? 0.195 17.438 -3.568 1 97.31 199 VAL A CA 1
ATOM 1506 C C . VAL A 1 199 ? -1.285 17.094 -3.705 1 97.31 199 VAL A C 1
ATOM 1508 O O . VAL A 1 199 ? -2.133 17.984 -3.799 1 97.31 199 VAL A O 1
ATOM 1511 N N . GLU A 1 200 ? -1.555 15.812 -3.668 1 95.44 200 GLU A N 1
ATOM 1512 C CA . GLU A 1 200 ? -2.943 15.383 -3.797 1 95.44 200 GLU A CA 1
ATOM 1513 C C . GLU A 1 200 ? -3.77 15.812 -2.588 1 95.44 200 GLU A C 1
ATOM 1515 O O . GLU A 1 200 ? -4.961 16.109 -2.717 1 95.44 200 GLU A O 1
ATOM 1520 N N . SER A 1 201 ? -3.152 15.867 -1.466 1 93.69 201 SER A N 1
ATOM 1521 C CA . SER A 1 201 ? -3.826 16.406 -0.286 1 93.69 201 SER A CA 1
ATOM 1522 C C . SER A 1 201 ? -4.16 17.875 -0.461 1 93.69 201 SER A C 1
ATOM 1524 O O . SER A 1 201 ? -5.238 18.328 -0.071 1 93.69 201 SER A O 1
ATOM 1526 N N . ILE A 1 202 ? -3.189 18.609 -1.024 1 93 202 ILE A N 1
ATOM 1527 C CA . ILE A 1 202 ? -3.375 20.031 -1.275 1 93 202 ILE A CA 1
ATOM 1528 C C . ILE A 1 202 ? -4.543 20.234 -2.238 1 93 202 ILE A C 1
ATOM 1530 O O . ILE A 1 202 ? -5.316 21.188 -2.092 1 93 202 ILE A O 1
ATOM 1534 N N . ARG A 1 203 ? -4.707 19.297 -3.115 1 90.06 203 ARG A N 1
ATOM 1535 C CA . ARG A 1 203 ? -5.762 19.359 -4.121 1 90.06 203 ARG A CA 1
ATOM 1536 C C . ARG A 1 203 ? -7.051 18.734 -3.607 1 90.06 203 ARG A C 1
ATOM 1538 O O . ARG A 1 203 ? -8.047 18.672 -4.332 1 90.06 203 ARG A O 1
ATOM 1545 N N . THR A 1 204 ? -7.113 18.234 -2.391 1 89.12 204 THR A N 1
ATOM 1546 C CA . THR A 1 204 ? -8.234 17.625 -1.694 1 89.12 204 THR A CA 1
ATOM 1547 C C . THR A 1 204 ? -8.688 16.359 -2.41 1 89.12 204 THR A C 1
ATOM 1549 O O . THR A 1 204 ? -9.891 16.094 -2.537 1 89.12 204 THR A O 1
ATOM 1552 N N . LEU A 1 205 ? -7.746 15.711 -3.051 1 91.88 205 LEU A N 1
ATOM 1553 C CA . LEU A 1 205 ? -7.957 14.375 -3.59 1 91.88 205 LEU A CA 1
ATOM 1554 C C . LEU A 1 205 ? -7.418 13.312 -2.635 1 91.88 205 LEU A C 1
ATOM 1556 O O . LEU A 1 205 ? -6.379 12.711 -2.896 1 91.88 205 LEU A O 1
ATOM 1560 N N . ASP A 1 206 ? -8.227 13.031 -1.628 1 93.25 206 ASP A N 1
ATOM 1561 C CA . ASP A 1 206 ? -7.773 12.219 -0.497 1 93.25 206 ASP A CA 1
ATOM 1562 C C . ASP A 1 206 ? -7.492 10.781 -0.925 1 93.25 206 ASP A C 1
ATOM 1564 O O . ASP A 1 206 ? -6.527 10.172 -0.464 1 93.25 206 ASP A O 1
ATOM 1568 N N . ALA A 1 207 ? -8.32 10.234 -1.801 1 94.5 207 ALA A N 1
ATOM 1569 C CA . ALA A 1 207 ? -8.117 8.844 -2.215 1 94.5 207 ALA A CA 1
ATOM 1570 C C . ALA A 1 207 ? -6.785 8.672 -2.938 1 94.5 207 ALA A C 1
ATOM 1572 O O . ALA A 1 207 ? -6.043 7.727 -2.668 1 94.5 207 ALA A O 1
ATOM 1573 N N . ARG A 1 208 ? -6.469 9.57 -3.797 1 95 208 ARG A N 1
ATOM 1574 C CA . ARG A 1 208 ? -5.219 9.508 -4.539 1 95 208 ARG A CA 1
ATOM 1575 C C . ARG A 1 208 ? -4.02 9.688 -3.613 1 95 208 ARG A C 1
ATOM 1577 O O . ARG A 1 208 ? -3.002 9.008 -3.764 1 95 208 ARG A O 1
ATOM 1584 N N . GLY A 1 209 ? -4.18 10.766 -2.77 1 96.88 209 GLY A N 1
ATOM 1585 C CA . GLY A 1 209 ? -3.109 10.969 -1.807 1 96.88 209 GLY A CA 1
ATOM 1586 C C . GLY A 1 209 ? -2.857 9.758 -0.931 1 96.88 209 GLY A C 1
ATOM 1587 O O . GLY A 1 209 ? -1.705 9.391 -0.684 1 96.88 209 GLY A O 1
ATOM 1588 N N . TRP A 1 210 ? -3.943 9.102 -0.492 1 97.81 210 TRP A N 1
ATOM 1589 C CA . TRP A 1 210 ? -3.889 7.871 0.291 1 97.81 210 TRP A CA 1
ATOM 1590 C C . TRP A 1 210 ? -3.162 6.77 -0.475 1 97.81 210 TRP A C 1
ATOM 1592 O O . TRP A 1 210 ? -2.281 6.102 0.072 1 97.81 210 TRP A O 1
ATOM 1602 N N . LEU A 1 211 ? -3.447 6.613 -1.725 1 98 211 LEU A N 1
ATOM 1603 C CA . LEU A 1 211 ? -2.846 5.578 -2.561 1 98 211 LEU A CA 1
ATOM 1604 C C . LEU A 1 211 ? -1.366 5.863 -2.797 1 98 211 LEU A C 1
ATOM 1606 O O . LEU A 1 211 ? -0.533 4.961 -2.695 1 98 211 LEU A O 1
ATOM 1610 N N . TYR A 1 212 ? -0.996 7.117 -3.057 1 98.31 212 TYR A N 1
ATOM 1611 C CA . TYR A 1 212 ? 0.393 7.465 -3.34 1 98.31 212 TYR A CA 1
ATOM 1612 C C . TYR A 1 212 ? 1.262 7.281 -2.1 1 98.31 212 TYR A C 1
ATOM 1614 O O . TYR A 1 212 ? 2.424 6.879 -2.203 1 98.31 212 TYR A O 1
ATOM 1622 N N . SER A 1 213 ? 0.714 7.621 -0.96 1 98.44 213 SER A N 1
ATOM 1623 C CA . SER A 1 213 ? 1.486 7.402 0.258 1 98.44 213 SER A CA 1
ATOM 1624 C C . SER A 1 213 ? 1.798 5.922 0.455 1 98.44 213 SER A C 1
ATOM 1626 O O . SER A 1 213 ? 2.912 5.562 0.842 1 98.44 213 SER A O 1
ATOM 1628 N N . GLY A 1 214 ? 0.803 5.078 0.194 1 98.06 214 GLY A N 1
ATOM 1629 C CA . GLY A 1 214 ? 1.025 3.643 0.253 1 98.06 214 GLY A CA 1
ATOM 1630 C C . GLY A 1 214 ? 2.018 3.15 -0.785 1 98.06 214 GLY A C 1
ATOM 1631 O O . GLY A 1 214 ? 2.844 2.281 -0.498 1 98.06 214 GLY A O 1
ATOM 1632 N N . MET A 1 215 ? 1.912 3.67 -1.982 1 98.38 215 MET A N 1
ATOM 1633 C CA . MET A 1 215 ? 2.838 3.305 -3.051 1 98.38 215 MET A CA 1
ATOM 1634 C C . MET A 1 215 ? 4.277 3.631 -2.662 1 98.38 215 MET A C 1
ATOM 1636 O O . MET A 1 215 ? 5.195 2.865 -2.963 1 98.38 215 MET A O 1
ATOM 1640 N N . ALA A 1 216 ? 4.434 4.789 -2.018 1 98.75 216 ALA A N 1
ATOM 1641 C CA . ALA A 1 216 ? 5.773 5.188 -1.593 1 98.75 216 ALA A CA 1
ATOM 1642 C C . ALA A 1 216 ? 6.371 4.164 -0.631 1 98.75 216 ALA A C 1
ATOM 1644 O O . ALA A 1 216 ? 7.516 3.738 -0.799 1 98.75 216 ALA A O 1
ATOM 1645 N N . VAL A 1 217 ? 5.613 3.707 0.331 1 98.56 217 VAL A N 1
ATOM 1646 C CA . VAL A 1 217 ? 6.098 2.752 1.322 1 98.56 217 VAL A CA 1
ATOM 1647 C C . VAL A 1 217 ? 6.328 1.395 0.663 1 98.56 217 VAL A C 1
ATOM 1649 O O . VAL A 1 217 ? 7.316 0.717 0.95 1 98.56 217 VAL A O 1
ATOM 1652 N N . ARG A 1 218 ? 5.441 0.999 -0.187 1 98.19 218 ARG A N 1
ATOM 1653 C CA . ARG A 1 218 ? 5.574 -0.295 -0.848 1 98.19 218 ARG A CA 1
ATOM 1654 C C . ARG A 1 218 ? 6.785 -0.312 -1.777 1 98.19 218 ARG A C 1
ATOM 1656 O O . ARG A 1 218 ? 7.477 -1.326 -1.886 1 98.19 218 ARG A O 1
ATOM 1663 N N . LEU A 1 219 ? 6.957 0.783 -2.473 1 98.44 219 LEU A N 1
ATOM 1664 C CA . LEU A 1 219 ? 8.141 0.856 -3.316 1 98.44 219 LEU A CA 1
ATOM 1665 C C . LEU A 1 219 ? 9.414 0.844 -2.473 1 98.44 219 LEU A C 1
ATOM 1667 O O . LEU A 1 219 ? 10.43 0.281 -2.881 1 98.44 219 LEU A O 1
ATOM 1671 N N . ALA A 1 220 ? 9.375 1.496 -1.334 1 98.44 220 ALA A N 1
ATOM 1672 C CA . ALA A 1 220 ? 10.516 1.458 -0.424 1 98.44 220 ALA A CA 1
ATOM 1673 C C . ALA A 1 220 ? 10.852 0.025 -0.019 1 98.44 220 ALA A C 1
ATOM 1675 O O . ALA A 1 220 ? 12.023 -0.333 0.113 1 98.44 220 ALA A O 1
ATOM 1676 N N . THR A 1 221 ? 9.852 -0.821 0.19 1 97.31 221 THR A N 1
ATOM 1677 C CA . THR A 1 221 ? 10.102 -2.217 0.539 1 97.31 221 THR A CA 1
ATOM 1678 C C . THR A 1 221 ? 10.648 -2.984 -0.659 1 97.31 221 THR A C 1
ATOM 1680 O O . THR A 1 221 ? 11.445 -3.908 -0.497 1 97.31 221 THR A O 1
ATOM 1683 N N . ASP A 1 222 ? 10.172 -2.568 -1.837 1 97.44 222 ASP A N 1
ATOM 1684 C CA . ASP A 1 222 ? 10.703 -3.15 -3.066 1 97.44 222 ASP A CA 1
ATOM 1685 C C . ASP A 1 222 ? 12.203 -2.896 -3.191 1 97.44 222 ASP A C 1
ATOM 1687 O O . ASP A 1 222 ? 12.953 -3.783 -3.6 1 97.44 222 ASP A O 1
ATOM 1691 N N . LEU A 1 223 ? 12.625 -1.702 -2.787 1 97.19 223 LEU A N 1
ATOM 1692 C CA . LEU A 1 223 ? 14.023 -1.301 -2.898 1 97.19 223 LEU A CA 1
ATOM 1693 C C . LEU A 1 223 ? 14.82 -1.77 -1.686 1 97.19 223 LEU A C 1
ATOM 1695 O O . LEU A 1 223 ? 16.047 -1.607 -1.641 1 97.19 223 LEU A O 1
ATOM 1699 N N . GLY A 1 224 ? 14.219 -2.357 -0.704 1 96.5 224 GLY A N 1
ATOM 1700 C CA . GLY A 1 224 ? 14.883 -2.875 0.481 1 96.5 224 GLY A CA 1
ATOM 1701 C C . GLY A 1 224 ? 15.258 -1.794 1.478 1 96.5 224 GLY A C 1
ATOM 1702 O O . GLY A 1 224 ? 16.156 -1.982 2.299 1 96.5 224 GLY A O 1
ATOM 1703 N N . LEU A 1 225 ? 14.539 -0.625 1.465 1 97.69 225 LEU A N 1
ATOM 1704 C CA . LEU A 1 225 ? 14.906 0.495 2.322 1 97.69 225 LEU A CA 1
ATOM 1705 C C . LEU A 1 225 ? 14.516 0.226 3.771 1 97.69 225 LEU A C 1
ATOM 1707 O O . LEU A 1 225 ? 15.023 0.88 4.688 1 97.69 225 LEU A O 1
ATOM 1711 N N . HIS A 1 226 ? 13.57 -0.67 4.051 1 96.31 226 HIS A N 1
ATOM 1712 C CA . HIS A 1 226 ? 13.102 -0.975 5.395 1 96.31 226 HIS A CA 1
ATOM 1713 C C . HIS A 1 226 ? 14.086 -1.865 6.141 1 96.31 226 HIS A C 1
ATOM 1715 O O . HIS A 1 226 ? 13.906 -2.141 7.328 1 96.31 226 HIS A O 1
ATOM 1721 N N . LEU A 1 227 ? 15.156 -2.285 5.43 1 94.94 227 LEU A N 1
ATOM 1722 C CA . LEU A 1 227 ? 16.125 -3.219 5.988 1 94.94 227 LEU A CA 1
ATOM 1723 C C . LEU A 1 227 ? 17.422 -2.504 6.34 1 94.94 227 LEU A C 1
ATOM 1725 O O . LEU A 1 227 ? 17.719 -1.435 5.801 1 94.94 227 LEU A O 1
ATOM 1729 N N . ASP A 1 228 ? 18.141 -3.066 7.285 1 93.69 228 ASP A N 1
ATOM 1730 C CA . ASP A 1 228 ? 19.5 -2.619 7.543 1 93.69 228 ASP A CA 1
ATOM 1731 C C . ASP A 1 228 ? 20.438 -3.047 6.422 1 93.69 228 ASP A C 1
ATOM 1733 O O . ASP A 1 228 ? 20.781 -4.227 6.309 1 93.69 228 ASP A O 1
ATOM 1737 N N . ASN A 1 229 ? 20.922 -2.113 5.66 1 92.94 229 ASN A N 1
ATOM 1738 C CA . ASN A 1 229 ? 21.703 -2.408 4.465 1 92.94 229 ASN A CA 1
ATOM 1739 C C . ASN A 1 229 ? 23.203 -2.24 4.719 1 92.94 229 ASN A C 1
ATOM 1741 O O . ASN A 1 229 ? 23.984 -2.096 3.779 1 92.94 229 ASN A O 1
ATOM 1745 N N . GLN A 1 230 ? 23.609 -2.293 5.949 1 93.31 230 GLN A N 1
ATOM 1746 C CA . GLN A 1 230 ? 25.016 -2.074 6.27 1 93.31 230 GLN A CA 1
ATOM 1747 C C . GLN A 1 230 ? 25.906 -3.133 5.617 1 93.31 230 GLN A C 1
ATOM 1749 O O . GLN A 1 230 ? 27.016 -2.838 5.184 1 93.31 230 GLN A O 1
ATOM 1754 N N . VAL A 1 231 ? 25.469 -4.359 5.516 1 91.62 231 VAL A N 1
ATOM 1755 C CA . VAL A 1 231 ? 26.234 -5.449 4.922 1 91.62 231 VAL A CA 1
ATOM 1756 C C . VAL A 1 231 ? 26.531 -5.133 3.459 1 91.62 231 VAL A C 1
ATOM 1758 O O . VAL A 1 231 ? 27.609 -5.453 2.959 1 91.62 231 VAL A O 1
ATOM 1761 N N . TYR A 1 232 ? 25.625 -4.512 2.82 1 93.31 232 TYR A N 1
ATOM 1762 C CA . TYR A 1 232 ? 25.797 -4.18 1.412 1 93.31 232 TYR A CA 1
ATOM 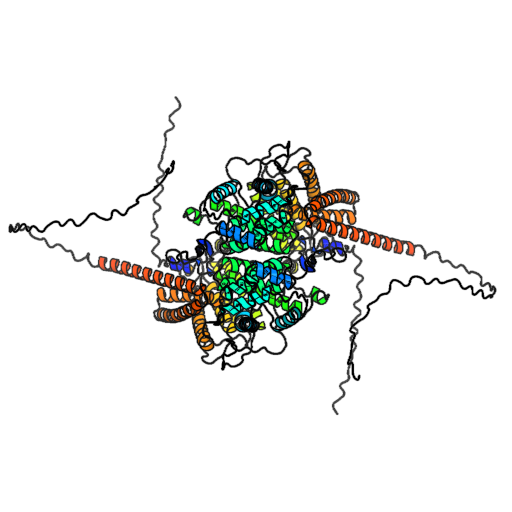1763 C C . TYR A 1 232 ? 26.719 -2.971 1.245 1 93.31 232 TYR A C 1
ATOM 1765 O O . TYR A 1 232 ? 27.406 -2.844 0.233 1 93.31 232 TYR A O 1
ATOM 1773 N N . VAL A 1 233 ? 26.688 -2.072 2.201 1 94.88 233 VAL A N 1
ATOM 1774 C CA . VAL A 1 233 ? 27.625 -0.947 2.207 1 94.88 233 VAL A CA 1
ATOM 1775 C C . VAL A 1 233 ? 29.047 -1.456 2.406 1 94.88 233 VAL A C 1
ATOM 1777 O O . VAL A 1 233 ? 29.969 -1.052 1.688 1 94.88 233 VAL A O 1
ATOM 1780 N N . ASP A 1 234 ? 29.188 -2.363 3.336 1 95.56 234 ASP A N 1
ATOM 1781 C CA . ASP A 1 234 ? 30.484 -2.941 3.635 1 95.56 234 ASP A CA 1
ATOM 1782 C C . ASP A 1 234 ? 31.031 -3.715 2.436 1 95.56 234 ASP A C 1
ATOM 1784 O O . ASP A 1 234 ? 32.25 -3.73 2.199 1 95.56 234 ASP A O 1
ATOM 1788 N N . ALA A 1 235 ? 30.188 -4.309 1.73 1 93.12 235 ALA A N 1
ATOM 1789 C CA . ALA A 1 235 ? 30.578 -5.094 0.559 1 93.12 235 ALA A CA 1
ATOM 1790 C C . ALA A 1 235 ? 30.828 -4.188 -0.645 1 93.12 235 ALA A C 1
ATOM 1792 O O . ALA A 1 235 ? 31.297 -4.648 -1.69 1 93.12 235 ALA A O 1
ATOM 1793 N N . GLY A 1 236 ? 30.516 -2.908 -0.529 1 92.94 236 GLY A N 1
ATOM 1794 C CA . GLY A 1 236 ? 30.75 -1.949 -1.594 1 92.94 236 GLY A CA 1
ATOM 1795 C C . GLY A 1 236 ? 29.672 -1.956 -2.66 1 92.94 236 GLY A C 1
ATOM 1796 O O . GLY A 1 236 ? 29.859 -1.385 -3.738 1 92.94 236 GLY A O 1
ATOM 1797 N N . ILE A 1 237 ? 28.594 -2.602 -2.379 1 91.25 237 ILE A N 1
ATOM 1798 C CA . ILE A 1 237 ? 27.484 -2.691 -3.33 1 91.25 237 ILE A CA 1
ATOM 1799 C C . ILE A 1 237 ? 26.672 -1.393 -3.311 1 91.25 237 ILE A C 1
ATOM 1801 O O . ILE A 1 237 ? 26.234 -0.915 -4.359 1 91.25 237 ILE A O 1
ATOM 1805 N N . ILE A 1 238 ? 26.469 -0.84 -2.154 1 93.44 238 ILE A N 1
ATOM 1806 C CA . ILE A 1 238 ? 25.781 0.437 -1.982 1 93.44 238 ILE A CA 1
ATOM 1807 C C . ILE A 1 238 ? 26.75 1.472 -1.418 1 93.44 238 ILE A C 1
ATOM 1809 O O . ILE A 1 238 ? 27.5 1.185 -0.479 1 93.44 238 ILE A O 1
ATOM 1813 N N . ASP A 1 239 ? 26.688 2.592 -2.014 1 93.06 239 ASP A N 1
ATOM 1814 C CA . ASP A 1 239 ? 27.5 3.691 -1.52 1 93.06 239 ASP A CA 1
ATOM 1815 C C . ASP A 1 239 ? 26.984 4.211 -0.182 1 93.06 239 ASP A C 1
ATOM 1817 O O . ASP A 1 239 ? 25.766 4.262 0.04 1 93.06 239 ASP A O 1
ATOM 1821 N N . ALA A 1 240 ? 27.922 4.672 0.632 1 91.62 240 ALA A N 1
ATOM 1822 C CA . ALA A 1 240 ? 27.562 5.16 1.961 1 91.62 240 ALA A CA 1
ATOM 1823 C C . ALA A 1 240 ? 26.609 6.348 1.868 1 91.62 240 ALA A C 1
ATOM 1825 O O . ALA A 1 240 ? 25.703 6.484 2.686 1 91.62 240 ALA A O 1
ATOM 1826 N N . GLU A 1 241 ? 26.875 7.211 0.988 1 91.44 241 GLU A N 1
ATOM 1827 C CA . GLU A 1 241 ? 26.016 8.367 0.804 1 91.44 241 GLU A CA 1
ATOM 1828 C C . GLU A 1 241 ? 24.609 7.945 0.378 1 91.44 241 GLU A C 1
ATOM 1830 O O . GLU A 1 241 ? 23.625 8.492 0.864 1 91.44 241 GLU A O 1
ATOM 1835 N N . GLU A 1 242 ? 24.609 7.031 -0.484 1 92.38 242 GLU A N 1
ATOM 1836 C CA . GLU A 1 242 ? 23.328 6.508 -0.93 1 92.38 242 GLU A CA 1
ATOM 1837 C C . GLU A 1 242 ? 22.578 5.82 0.215 1 92.38 242 GLU A C 1
ATOM 1839 O O . GLU A 1 242 ? 21.359 5.953 0.337 1 92.38 242 GLU A O 1
ATOM 1844 N N . ALA A 1 243 ? 23.328 5.074 0.963 1 94.19 243 ALA A N 1
ATOM 1845 C CA . ALA A 1 243 ? 22.734 4.395 2.105 1 94.19 243 ALA A CA 1
ATOM 1846 C C . ALA A 1 243 ? 22.125 5.398 3.084 1 94.19 243 ALA A C 1
ATOM 1848 O O . ALA A 1 243 ? 21.047 5.16 3.645 1 94.19 243 ALA A O 1
ATOM 1849 N N . SER A 1 244 ? 22.812 6.484 3.312 1 93.31 244 SER A N 1
ATOM 1850 C CA . SER A 1 244 ? 22.297 7.539 4.176 1 93.31 244 SER A CA 1
ATOM 1851 C C . SER A 1 244 ? 21.016 8.141 3.611 1 93.31 244 SER A C 1
ATOM 1853 O O . SER A 1 244 ? 20.062 8.398 4.352 1 93.31 244 SER A O 1
ATOM 1855 N N . LEU A 1 245 ? 21.016 8.383 2.338 1 95.19 245 LEU A N 1
ATOM 1856 C CA . LEU A 1 245 ? 19.812 8.922 1.697 1 95.19 245 LEU A CA 1
ATOM 1857 C C . LEU A 1 245 ? 18.656 7.926 1.771 1 95.19 245 LEU A C 1
ATOM 1859 O O . LEU A 1 245 ? 17.5 8.32 1.941 1 95.19 245 LEU A O 1
ATOM 1863 N N . GLN A 1 246 ? 19 6.637 1.601 1 96.75 246 GLN A N 1
ATOM 1864 C CA . GLN A 1 246 ? 17.984 5.602 1.698 1 96.75 246 GLN A CA 1
ATOM 1865 C C . GLN A 1 246 ? 17.266 5.656 3.047 1 96.75 246 GLN A C 1
ATOM 1867 O O . GLN A 1 246 ? 16.047 5.516 3.117 1 96.75 246 GLN A O 1
ATOM 1872 N N . ARG A 1 247 ? 18 5.902 4.074 1 96.88 247 ARG A N 1
ATOM 1873 C CA . ARG A 1 247 ? 17.422 5.98 5.41 1 96.88 247 ARG A CA 1
ATOM 1874 C C . ARG A 1 247 ? 16.516 7.203 5.539 1 96.88 247 ARG A C 1
ATOM 1876 O O . ARG A 1 247 ? 15.414 7.113 6.082 1 96.88 247 ARG A O 1
ATOM 1883 N N . VAL A 1 248 ? 16.953 8.328 5.02 1 96.81 248 VAL A N 1
ATOM 1884 C CA . VAL A 1 248 ? 16.188 9.57 5.055 1 96.81 248 VAL A CA 1
ATOM 1885 C C . VAL A 1 248 ? 14.859 9.375 4.312 1 96.81 248 VAL A C 1
ATOM 1887 O O . VAL A 1 248 ? 13.797 9.734 4.82 1 96.81 248 VAL A O 1
ATOM 1890 N N . VAL A 1 249 ? 14.953 8.781 3.184 1 98.25 249 VAL A N 1
ATOM 1891 C CA . VAL A 1 249 ? 13.789 8.602 2.32 1 98.25 249 VAL A CA 1
ATOM 1892 C C . VAL A 1 249 ? 12.812 7.613 2.961 1 98.25 249 VAL A C 1
ATOM 1894 O O . VAL A 1 249 ? 11.602 7.828 2.949 1 98.25 249 VAL A O 1
ATOM 1897 N N . PHE A 1 250 ? 13.344 6.488 3.598 1 98.38 250 PHE A N 1
ATOM 1898 C CA . PHE A 1 250 ? 12.469 5.5 4.215 1 98.38 250 PHE A CA 1
ATOM 1899 C C . PHE A 1 250 ? 11.672 6.117 5.355 1 98.38 250 PHE A C 1
ATOM 1901 O O . PHE A 1 250 ? 10.445 5.988 5.406 1 98.38 250 PHE A O 1
ATOM 1908 N N . TRP A 1 251 ? 12.328 6.797 6.199 1 98.44 251 TRP A N 1
ATOM 1909 C CA . TRP A 1 251 ? 11.648 7.348 7.367 1 98.44 251 TRP A CA 1
ATOM 1910 C C . TRP A 1 251 ? 10.742 8.508 6.973 1 98.44 251 TRP A C 1
ATOM 1912 O O . TRP A 1 251 ? 9.703 8.727 7.602 1 98.44 251 TRP A O 1
ATOM 1922 N N . GLY A 1 252 ? 11.156 9.273 5.938 1 98.44 252 GLY A N 1
ATOM 1923 C CA . GLY A 1 252 ? 10.242 10.281 5.418 1 98.44 252 GLY A CA 1
ATOM 1924 C C . GLY A 1 252 ? 8.938 9.695 4.906 1 98.44 252 GLY A C 1
ATOM 1925 O O . GLY A 1 252 ? 7.859 10.211 5.203 1 98.44 252 GLY A O 1
ATOM 1926 N N . ALA A 1 253 ? 9.039 8.617 4.117 1 98.56 253 ALA A N 1
ATOM 1927 C CA . ALA A 1 253 ? 7.855 7.93 3.621 1 98.56 253 ALA A CA 1
ATOM 1928 C C . ALA A 1 253 ? 7.047 7.328 4.77 1 98.56 253 ALA A C 1
ATOM 1930 O O . ALA A 1 253 ? 5.816 7.34 4.746 1 98.56 253 ALA A O 1
ATOM 1931 N N . PHE A 1 254 ? 7.762 6.812 5.797 1 98.12 254 PHE A N 1
ATOM 1932 C CA . PHE A 1 254 ? 7.156 6.258 7.004 1 98.12 254 PHE A CA 1
ATOM 1933 C C . PHE A 1 254 ? 6.316 7.309 7.719 1 98.12 254 PHE A C 1
ATOM 1935 O O . PHE A 1 254 ? 5.148 7.062 8.039 1 98.12 254 PHE A O 1
ATOM 1942 N N . ILE A 1 255 ? 6.852 8.477 7.906 1 98.38 255 ILE A N 1
ATOM 1943 C CA . ILE A 1 255 ? 6.18 9.578 8.594 1 98.38 255 ILE A CA 1
ATOM 1944 C C . ILE A 1 255 ? 4.953 10.008 7.793 1 98.38 255 ILE A C 1
ATOM 1946 O O . ILE A 1 255 ? 3.857 10.133 8.352 1 98.38 255 ILE A O 1
ATOM 1950 N N . HIS A 1 256 ? 5.172 10.18 6.559 1 98.38 256 HIS A N 1
ATOM 1951 C CA . HIS A 1 256 ? 4.105 10.664 5.691 1 98.38 256 HIS A CA 1
ATOM 1952 C C . HIS A 1 256 ? 2.916 9.711 5.684 1 98.38 256 HIS A C 1
ATOM 1954 O O . HIS A 1 256 ? 1.766 10.141 5.781 1 98.38 256 HIS A O 1
ATOM 1960 N N . GLU A 1 257 ? 3.178 8.492 5.57 1 98 257 GLU A N 1
ATOM 1961 C CA . GLU A 1 257 ? 2.117 7.492 5.52 1 98 257 GLU A CA 1
ATOM 1962 C C . GLU A 1 257 ? 1.384 7.395 6.855 1 98 257 GLU A C 1
ATOM 1964 O O . GLU A 1 257 ? 0.164 7.219 6.887 1 98 257 GLU A O 1
ATOM 1969 N N . ARG A 1 258 ? 2.098 7.465 7.953 1 97.75 258 ARG A N 1
ATOM 1970 C CA . ARG A 1 258 ? 1.463 7.406 9.266 1 97.75 258 ARG A CA 1
ATOM 1971 C C . ARG A 1 258 ? 0.564 8.617 9.492 1 97.75 258 ARG A C 1
ATOM 1973 O O . ARG A 1 258 ? -0.468 8.516 10.156 1 97.75 258 ARG A O 1
ATOM 1980 N N . MET A 1 259 ? 0.957 9.734 8.969 1 97.31 259 MET A N 1
ATOM 1981 C CA . MET A 1 259 ? 0.131 10.938 9.086 1 97.31 259 MET A CA 1
ATOM 1982 C C . MET A 1 259 ? -1.161 10.789 8.289 1 97.31 259 MET A C 1
ATOM 1984 O O . MET A 1 259 ? -2.227 11.211 8.742 1 97.31 259 MET A O 1
ATOM 1988 N N . TRP A 1 260 ? -1.048 10.148 7.113 1 97.75 260 TRP A N 1
ATOM 1989 C CA . TRP A 1 260 ? -2.244 9.852 6.336 1 97.75 260 TRP A CA 1
ATOM 1990 C C . TRP A 1 260 ? -3.162 8.891 7.09 1 97.75 260 TRP A C 1
ATOM 1992 O O . TRP A 1 260 ? -4.383 9.07 7.09 1 97.75 260 TRP A O 1
ATOM 2002 N N . SER A 1 261 ? -2.521 7.871 7.664 1 97.06 261 SER A N 1
ATOM 2003 C CA . SER A 1 261 ? -3.285 6.891 8.43 1 97.06 261 SER A CA 1
ATOM 2004 C C . SER A 1 261 ? -4.055 7.555 9.562 1 97.06 261 SER A C 1
ATOM 2006 O O . SER A 1 261 ? -5.223 7.238 9.797 1 97.06 261 SER A O 1
ATOM 2008 N N . LEU A 1 262 ? -3.471 8.492 10.227 1 96.19 262 LEU A N 1
ATOM 2009 C CA . LEU A 1 262 ? -4.129 9.211 11.32 1 96.19 262 LEU A CA 1
ATOM 2010 C C . LEU A 1 262 ? -5.227 10.117 10.781 1 96.19 262 LEU A C 1
ATOM 2012 O O . LEU A 1 262 ? -6.32 10.18 11.344 1 96.19 262 LEU A O 1
ATOM 2016 N N . TYR A 1 263 ? -4.938 10.789 9.727 1 96.25 263 TYR A N 1
ATOM 2017 C CA . TYR A 1 263 ? -5.852 11.758 9.125 1 96.25 263 TYR A CA 1
ATOM 2018 C C . TYR A 1 263 ? -7.117 11.07 8.633 1 96.25 263 TYR A C 1
ATOM 2020 O O . TYR A 1 263 ? -8.227 11.594 8.805 1 96.25 263 TYR A O 1
ATOM 2028 N N . LEU A 1 264 ? -6.961 9.914 8.078 1 96.38 264 LEU A N 1
ATOM 2029 C CA . LEU A 1 264 ? -8.117 9.234 7.504 1 96.38 264 LEU A CA 1
ATOM 2030 C C . LEU A 1 264 ? -8.641 8.148 8.445 1 96.38 264 LEU A C 1
ATOM 2032 O O . LEU A 1 264 ? -9.766 7.672 8.281 1 96.38 264 LEU A O 1
ATOM 2036 N N . GLY A 1 265 ? -7.824 7.82 9.438 1 95.88 265 GLY A N 1
ATOM 2037 C CA . GLY A 1 265 ? -8.219 6.789 10.383 1 95.88 265 GLY A CA 1
ATOM 2038 C C . GLY A 1 265 ? -8.188 5.391 9.789 1 95.88 265 GLY A C 1
ATOM 2039 O O . GLY A 1 265 ? -9.047 4.562 10.094 1 95.88 265 GLY A O 1
ATOM 2040 N N . ARG A 1 266 ? -7.211 5.109 8.93 1 96.38 266 ARG A N 1
ATOM 2041 C CA . ARG A 1 266 ? -7.109 3.834 8.227 1 96.38 266 ARG A CA 1
ATOM 2042 C C . ARG A 1 266 ? -5.844 3.086 8.633 1 96.38 266 ARG A C 1
ATOM 2044 O O . ARG A 1 266 ? -4.898 3.689 9.148 1 96.38 266 ARG A O 1
ATOM 2051 N N . PRO A 1 267 ? -5.801 1.757 8.461 1 95.06 267 PRO A N 1
ATOM 2052 C CA . PRO A 1 267 ? -4.633 0.979 8.883 1 95.06 267 PRO A CA 1
ATOM 2053 C C . PRO A 1 267 ? -3.371 1.347 8.109 1 95.06 267 PRO A C 1
ATOM 2055 O O . PRO A 1 267 ? -3.447 1.719 6.934 1 95.06 267 PRO A O 1
ATOM 2058 N N . VAL A 1 268 ? -2.279 1.166 8.805 1 95.56 268 VAL A N 1
ATOM 2059 C CA . VAL A 1 268 ? -0.995 1.459 8.18 1 95.56 268 VAL A CA 1
ATOM 2060 C C . VAL A 1 268 ? -0.621 0.335 7.211 1 95.56 268 VAL A C 1
ATOM 2062 O O . VAL A 1 268 ? -1.22 -0.743 7.242 1 95.56 268 VAL A O 1
ATOM 2065 N N . SER A 1 269 ? 0.386 0.576 6.379 1 95 269 SER A N 1
ATOM 2066 C CA . SER A 1 269 ? 0.684 -0.354 5.297 1 95 269 SER A CA 1
ATOM 2067 C C . SER A 1 269 ? 1.914 -1.198 5.613 1 95 269 SER A C 1
ATOM 2069 O O . SER A 1 269 ? 2.213 -2.16 4.902 1 95 269 SER A O 1
ATOM 2071 N N . LEU A 1 270 ? 2.621 -0.864 6.582 1 95.69 270 LEU A N 1
ATOM 2072 C CA . LEU A 1 270 ? 3.83 -1.607 6.922 1 95.69 270 LEU A CA 1
ATOM 2073 C C . LEU A 1 270 ? 3.943 -1.808 8.43 1 95.69 270 LEU A C 1
ATOM 2075 O O . LEU A 1 270 ? 3.957 -0.837 9.188 1 95.69 270 LEU A O 1
ATOM 2079 N N . ASP A 1 271 ? 4.051 -3.031 8.758 1 92.88 271 ASP A N 1
ATOM 2080 C CA . ASP A 1 271 ? 4.215 -3.375 10.172 1 92.88 271 ASP A CA 1
ATOM 2081 C C . ASP A 1 271 ? 5.598 -2.973 10.68 1 92.88 271 ASP A C 1
ATOM 2083 O O . ASP A 1 271 ? 6.598 -3.158 9.977 1 92.88 271 ASP A O 1
ATOM 2087 N N . GLU A 1 272 ? 5.625 -2.453 11.852 1 90.81 272 GLU A N 1
ATOM 2088 C CA . GLU A 1 272 ? 6.879 -1.964 12.422 1 90.81 272 GLU A CA 1
ATOM 2089 C C . GLU A 1 272 ? 7.863 -3.105 12.641 1 90.81 272 GLU A C 1
ATOM 2091 O O . GLU A 1 272 ? 9.078 -2.902 12.594 1 90.81 272 GLU A O 1
ATOM 2096 N N . HIS A 1 273 ? 7.379 -4.273 12.805 1 88.31 273 HIS A N 1
ATOM 2097 C CA . HIS A 1 273 ? 8.234 -5.422 13.086 1 88.31 273 HIS A CA 1
ATOM 2098 C C . HIS A 1 273 ? 9.023 -5.828 11.844 1 88.31 273 HIS A C 1
ATOM 2100 O O . HIS A 1 273 ? 10.016 -6.559 11.953 1 88.31 273 HIS A O 1
ATOM 2106 N N . ALA A 1 274 ? 8.57 -5.402 10.758 1 91.5 274 ALA A N 1
ATOM 2107 C CA . ALA A 1 274 ? 9.266 -5.742 9.516 1 91.5 274 ALA A CA 1
ATOM 2108 C C . ALA A 1 274 ? 10.414 -4.773 9.25 1 91.5 274 ALA A C 1
ATOM 2110 O O . ALA A 1 274 ? 11.195 -4.969 8.32 1 91.5 274 ALA A O 1
ATOM 2111 N N . ILE A 1 275 ? 10.586 -3.719 10.094 1 94.56 275 ILE A N 1
ATOM 2112 C CA . ILE A 1 275 ? 11.547 -2.65 9.852 1 94.56 275 ILE A CA 1
ATOM 2113 C C . ILE A 1 275 ? 12.82 -2.91 10.648 1 94.56 275 ILE A C 1
ATOM 2115 O O . ILE A 1 275 ? 12.773 -3.061 11.875 1 94.56 275 ILE A O 1
ATOM 2119 N N . THR A 1 276 ? 13.945 -2.986 10.016 1 94.06 276 THR A N 1
ATOM 2120 C CA . THR A 1 276 ? 15.211 -3.174 10.711 1 94.06 276 THR A CA 1
ATOM 2121 C C . THR A 1 276 ? 16.172 -2.016 10.422 1 94.06 276 THR A C 1
ATOM 2123 O O . THR A 1 276 ? 17.25 -1.932 11.008 1 94.06 276 THR A O 1
ATOM 2126 N N . THR A 1 277 ? 15.773 -1.116 9.477 1 95.12 277 THR A N 1
ATOM 2127 C CA . THR A 1 277 ? 16.609 0.028 9.141 1 95.12 277 THR A CA 1
ATOM 2128 C C . THR A 1 277 ? 16.828 0.922 10.359 1 95.12 277 THR A C 1
ATOM 2130 O O . THR A 1 277 ? 15.867 1.232 11.078 1 95.12 277 THR A O 1
ATOM 2133 N N . PRO A 1 278 ? 18.031 1.3 10.625 1 93.12 278 PRO A N 1
ATOM 2134 C CA . PRO A 1 278 ? 18.297 2.154 11.781 1 93.12 278 PRO A CA 1
ATOM 2135 C C . PRO A 1 278 ? 17.766 3.574 11.609 1 93.12 278 PRO A C 1
ATOM 2137 O O . PRO A 1 278 ? 17.5 4.004 10.477 1 93.12 278 PRO A O 1
ATOM 2140 N N . PRO A 1 279 ? 17.609 4.242 12.727 1 91.12 279 PRO A N 1
ATOM 2141 C CA . PRO A 1 279 ? 17.188 5.645 12.633 1 91.12 279 PRO A CA 1
ATOM 2142 C C . PRO A 1 279 ? 18.219 6.52 11.914 1 91.12 279 PRO A C 1
ATOM 2144 O O . PRO A 1 279 ? 19.391 6.137 11.797 1 91.12 279 PRO A O 1
ATOM 2147 N N . CYS A 1 280 ? 17.734 7.621 11.43 1 87.5 280 CYS A N 1
ATOM 2148 C CA . CYS A 1 280 ? 18.625 8.562 10.773 1 87.5 280 CYS A CA 1
ATOM 2149 C C . CYS A 1 280 ? 19.594 9.188 11.773 1 87.5 280 CYS A C 1
ATOM 2151 O O . CYS A 1 280 ? 19.234 9.453 12.914 1 87.5 280 CYS A O 1
ATOM 2153 N N . VAL A 1 281 ? 20.859 9.227 11.312 1 79.31 281 VAL A N 1
ATOM 2154 C CA . VAL A 1 281 ? 21.891 9.82 12.164 1 79.31 281 VAL A CA 1
ATOM 2155 C C . VAL A 1 281 ? 22.141 11.266 11.75 1 79.31 281 VAL A C 1
ATOM 2157 O O . VAL A 1 281 ? 22.219 11.57 10.562 1 79.31 281 VAL A O 1
ATOM 2160 N N . ALA A 1 282 ? 22.156 12.062 12.773 1 73.19 282 ALA A N 1
ATOM 2161 C CA . ALA A 1 282 ? 22.438 13.477 12.508 1 73.19 282 ALA A CA 1
ATOM 2162 C C . ALA A 1 282 ? 23.875 13.664 12.008 1 73.19 282 ALA A C 1
ATOM 2164 O O . ALA A 1 282 ? 24.797 13.016 12.492 1 73.19 282 ALA A O 1
ATOM 2165 N N . LYS A 1 283 ? 23.984 14.312 10.938 1 67.38 283 LYS A N 1
ATOM 2166 C CA . LYS A 1 283 ? 25.312 14.602 10.398 1 67.38 283 LYS A CA 1
ATOM 2167 C C . LYS A 1 283 ? 26.125 15.445 11.367 1 67.38 283 LYS A C 1
ATOM 2169 O O . LYS A 1 283 ? 25.594 16.359 12 1 67.38 283 LYS A O 1
ATOM 2174 N N . VAL A 1 284 ? 27.391 14.781 11.602 1 64.44 284 VAL A N 1
ATOM 2175 C CA . VAL A 1 284 ? 28.344 15.508 12.43 1 64.44 284 VAL A CA 1
ATOM 2176 C C . VAL A 1 284 ? 29.031 16.594 11.609 1 64.44 284 VAL A C 1
ATOM 2178 O O . VAL A 1 284 ? 29.641 16.312 10.578 1 64.44 284 VAL A O 1
ATOM 2181 N N . GLY A 1 285 ? 28.359 17.672 11.281 1 64.06 285 GLY A N 1
ATOM 2182 C CA . GLY A 1 285 ? 29.016 18.719 10.516 1 64.06 285 GLY A CA 1
ATOM 2183 C C . GLY A 1 285 ? 28.375 20.094 10.711 1 64.06 285 GLY A C 1
ATOM 2184 O O . GLY A 1 285 ? 27.812 20.375 11.773 1 64.06 285 GLY A O 1
ATOM 2185 N N . GLU A 1 286 ? 28.516 20.844 9.633 1 69.69 286 GLU A N 1
ATOM 2186 C CA . GLU A 1 286 ? 28.094 22.25 9.625 1 69.69 286 GLU A CA 1
ATOM 2187 C C . GLU A 1 286 ? 26.578 22.375 9.797 1 69.69 286 GLU A C 1
ATOM 2189 O O . GLU A 1 286 ? 25.812 21.672 9.133 1 69.69 286 GLU A O 1
ATOM 2194 N N . GLN A 1 287 ? 26.25 23.109 10.75 1 81 287 GLN A N 1
ATOM 2195 C CA . GLN A 1 287 ? 24.859 23.391 11.094 1 81 287 GLN A CA 1
ATOM 2196 C C . GLN A 1 287 ? 24.172 24.141 9.961 1 81 287 GLN A C 1
ATOM 2198 O O . GLN A 1 287 ? 24.688 25.141 9.445 1 81 287 GLN A O 1
ATOM 2203 N N . LYS A 1 288 ? 23.125 23.594 9.508 1 87.75 288 LYS A N 1
ATOM 2204 C CA . LYS A 1 288 ? 22.312 24.25 8.492 1 87.75 288 LYS A CA 1
ATOM 2205 C C . LYS A 1 288 ? 21.406 25.312 9.125 1 87.75 288 LYS A C 1
ATOM 2207 O O . LYS A 1 288 ? 20.844 25.109 10.195 1 87.75 288 LYS A O 1
ATOM 2212 N N . LEU A 1 289 ? 21.375 26.484 8.461 1 93.06 289 LEU A N 1
ATOM 2213 C CA . LEU A 1 289 ? 20.531 27.578 8.945 1 93.06 289 LEU A CA 1
ATOM 2214 C C . LEU A 1 289 ? 19.25 27.688 8.117 1 93.06 289 LEU A C 1
ATOM 2216 O O . LEU A 1 289 ? 19.234 27.344 6.938 1 93.06 289 LEU A O 1
ATOM 2220 N N . TRP A 1 290 ? 18.234 28.156 8.758 1 95.19 290 TRP A N 1
ATOM 2221 C CA . TRP A 1 290 ? 16.922 28.328 8.117 1 95.19 290 TRP A CA 1
ATOM 2222 C C . TRP A 1 290 ? 16.453 29.781 8.227 1 95.19 290 TRP A C 1
ATOM 2224 O O . TRP A 1 290 ? 16.625 30.422 9.273 1 95.19 290 TRP A O 1
ATOM 2234 N N . ARG A 1 291 ? 15.945 30.375 7.168 1 93.81 291 ARG A N 1
ATOM 2235 C CA . ARG A 1 291 ? 15.258 31.656 7.074 1 93.81 291 ARG A CA 1
ATOM 2236 C C . ARG A 1 291 ? 14.008 31.547 6.207 1 93.81 291 ARG A C 1
ATOM 2238 O O . ARG A 1 291 ? 13.984 30.781 5.238 1 93.81 291 ARG A O 1
ATOM 2245 N N . PRO A 1 292 ? 12.945 32.281 6.617 1 94.38 292 PRO A N 1
ATOM 2246 C CA . PRO A 1 292 ? 11.758 32.219 5.762 1 94.38 292 PRO A CA 1
ATOM 2247 C C . PRO A 1 292 ? 12.016 32.75 4.352 1 94.38 292 PRO A C 1
ATOM 2249 O O . PRO A 1 292 ? 12.703 33.75 4.184 1 94.38 292 PRO A O 1
ATOM 2252 N N . TYR A 1 293 ? 11.57 31.984 3.4 1 95.25 293 TYR A N 1
ATOM 2253 C CA . TYR A 1 293 ? 11.633 32.406 2 1 95.25 293 TYR A CA 1
ATOM 2254 C C . TYR A 1 293 ? 10.234 32.531 1.408 1 95.25 293 TYR A C 1
ATOM 2256 O O . TYR A 1 293 ? 9.445 31.578 1.456 1 95.25 293 TYR A O 1
ATOM 2264 N N . ILE A 1 294 ? 9.898 33.688 0.882 1 93.38 294 ILE A N 1
ATOM 2265 C CA . ILE A 1 294 ? 8.594 33.938 0.279 1 93.38 294 ILE A CA 1
ATOM 2266 C C . ILE A 1 294 ? 8.742 34.125 -1.228 1 93.38 294 ILE A C 1
ATOM 2268 O O . ILE A 1 294 ? 8.039 33.5 -2.018 1 93.38 294 ILE A O 1
ATOM 2272 N N . ASP A 1 295 ? 9.617 35.062 -1.556 1 92.12 295 ASP A N 1
ATOM 2273 C CA . ASP A 1 295 ? 9.93 35.375 -2.947 1 92.12 295 ASP A CA 1
ATOM 2274 C C . ASP A 1 295 ? 11.297 36.031 -3.066 1 92.12 295 ASP A C 1
ATOM 2276 O O . ASP A 1 295 ? 11.859 36.5 -2.072 1 92.12 295 ASP A O 1
ATOM 2280 N N . GLU A 1 296 ? 11.859 36 -4.219 1 83.69 296 GLU A N 1
ATOM 2281 C CA . GLU A 1 296 ? 13.203 36.531 -4.438 1 83.69 296 GLU A CA 1
ATOM 2282 C C . GLU A 1 296 ? 13.305 38 -3.982 1 83.69 296 GLU A C 1
ATOM 2284 O O . GLU A 1 296 ? 14.352 38.438 -3.502 1 83.69 296 GLU A O 1
ATOM 2289 N N . TYR A 1 297 ? 12.219 38.656 -3.99 1 78.88 297 TYR A N 1
ATOM 2290 C CA . TYR A 1 297 ? 12.305 40.094 -3.705 1 78.88 297 TYR A CA 1
ATOM 2291 C C . TYR A 1 297 ? 11.75 40.406 -2.322 1 78.88 297 TYR A C 1
ATOM 2293 O O . TYR A 1 297 ? 11.727 41.562 -1.904 1 78.88 297 TYR A O 1
ATOM 2301 N N . ALA A 1 298 ? 11.422 39.344 -1.676 1 75.12 298 ALA A N 1
ATOM 2302 C CA . ALA A 1 298 ? 10.844 39.562 -0.356 1 75.12 298 ALA A CA 1
ATOM 2303 C C . ALA A 1 298 ? 11.938 39.75 0.695 1 75.12 298 ALA A C 1
ATOM 2305 O O . ALA A 1 298 ? 12.891 38.969 0.75 1 75.12 298 ALA A O 1
ATOM 2306 N N . ASP A 1 299 ? 11.984 40.875 1.247 1 66.75 299 ASP A N 1
ATOM 2307 C CA . ASP A 1 299 ? 12.961 41.188 2.287 1 66.75 299 ASP A CA 1
ATOM 2308 C C . ASP A 1 299 ? 12.422 40.844 3.67 1 66.75 299 ASP A C 1
ATOM 2310 O O . ASP A 1 299 ? 11.344 41.281 4.059 1 66.75 299 ASP A O 1
ATOM 2314 N N . PHE A 1 300 ? 13.031 39.75 4.227 1 69 300 PHE A N 1
ATOM 2315 C CA . PHE A 1 300 ? 12.609 39.406 5.578 1 69 300 PHE A CA 1
ATOM 2316 C C . PHE A 1 300 ? 13.695 39.719 6.586 1 69 300 PHE A C 1
ATOM 2318 O O . PHE A 1 300 ? 14.859 39.375 6.402 1 69 300 PHE A O 1
ATOM 2325 N N . ASP A 1 301 ? 13.328 40.625 7.348 1 80.38 301 ASP A N 1
ATOM 2326 C CA . ASP A 1 301 ? 14.195 40.875 8.5 1 80.38 301 ASP A CA 1
ATOM 2327 C C . ASP A 1 301 ? 13.961 39.812 9.578 1 80.38 301 ASP A C 1
ATOM 2329 O O . ASP A 1 301 ? 13.281 40.062 10.578 1 80.38 301 ASP A O 1
ATOM 2333 N N . PHE A 1 302 ? 14.312 38.625 9.336 1 86.81 302 PHE A N 1
ATOM 2334 C CA . PHE A 1 302 ? 14.172 37.5 10.25 1 86.81 302 PHE A CA 1
ATOM 2335 C C . PHE A 1 302 ? 15.539 36.875 10.555 1 86.81 302 PHE A C 1
ATOM 2337 O O . PHE A 1 302 ? 16.375 36.719 9.664 1 86.81 302 PHE A O 1
ATOM 2344 N N . PRO A 1 303 ? 15.789 36.688 11.758 1 89.88 303 PRO A N 1
ATOM 2345 C CA . PRO A 1 303 ? 17.078 36.094 12.094 1 89.88 303 PRO A CA 1
ATOM 2346 C C . PRO A 1 303 ? 17.219 34.656 11.539 1 89.88 303 PRO A C 1
ATOM 2348 O O . PRO A 1 303 ? 16.234 33.938 11.414 1 89.88 303 PRO A O 1
ATOM 2351 N N . ALA A 1 304 ? 18.453 34.375 11.242 1 91.56 304 ALA A N 1
ATOM 2352 C CA . ALA A 1 304 ? 18.734 33 10.828 1 91.56 304 ALA A CA 1
ATOM 2353 C C . ALA A 1 304 ? 18.688 32.031 12.023 1 91.56 304 ALA A C 1
ATOM 2355 O O . ALA A 1 304 ? 19.266 32.312 13.07 1 91.56 304 ALA A O 1
ATOM 2356 N N . LEU A 1 305 ? 17.922 31.016 11.867 1 94.5 305 LEU A N 1
ATOM 2357 C CA . LEU A 1 305 ? 17.797 30.031 12.938 1 94.5 305 LEU A CA 1
ATOM 2358 C C . LEU A 1 305 ? 18.438 28.703 12.547 1 94.5 305 LEU A C 1
ATOM 2360 O O . LEU A 1 305 ? 18.5 28.359 11.367 1 94.5 305 LEU A O 1
ATOM 2364 N N . VAL A 1 306 ? 18.906 27.984 13.523 1 92.81 306 VAL A N 1
ATOM 2365 C CA . VAL A 1 306 ? 19.438 26.641 13.266 1 92.81 306 VAL A CA 1
ATOM 2366 C C . VAL A 1 306 ? 18.312 25.719 12.797 1 92.81 306 VAL A C 1
ATOM 2368 O O . VAL A 1 306 ? 17.25 25.688 13.406 1 92.81 306 VAL A O 1
ATOM 2371 N N . ASP A 1 307 ? 18.594 25.047 11.734 1 94.88 307 ASP A N 1
ATOM 2372 C CA . ASP A 1 307 ? 17.625 24.109 11.195 1 94.88 307 ASP A CA 1
ATOM 2373 C C . ASP A 1 307 ? 17.859 22.688 11.727 1 94.88 307 ASP A C 1
ATOM 2375 O O . ASP A 1 307 ? 18.734 21.984 11.227 1 94.88 307 ASP A O 1
ATOM 2379 N N . PRO A 1 308 ? 17.031 22.234 12.648 1 94.56 308 PRO A N 1
ATOM 2380 C CA . PRO A 1 308 ? 17.266 20.922 13.234 1 94.56 308 PRO A CA 1
ATOM 2381 C C . PRO A 1 308 ? 16.562 19.797 12.461 1 94.56 308 PRO A C 1
ATOM 2383 O O . PRO A 1 308 ? 15.906 18.953 13.062 1 94.56 308 PRO A O 1
ATOM 2386 N N . ILE A 1 309 ? 16.781 19.719 11.211 1 93.94 309 ILE A N 1
ATOM 2387 C CA . ILE A 1 309 ? 16 18.844 10.328 1 93.94 309 ILE A CA 1
ATOM 2388 C C . ILE A 1 309 ? 16.297 17.375 10.664 1 93.94 309 ILE A C 1
ATOM 2390 O O . ILE A 1 309 ? 15.383 16.547 10.656 1 93.94 309 ILE A O 1
ATOM 2394 N N . ASP A 1 310 ? 17.531 16.984 10.945 1 93 310 ASP A N 1
ATOM 2395 C CA . ASP A 1 310 ? 17.891 15.594 11.219 1 93 310 ASP A CA 1
ATOM 2396 C C . ASP A 1 310 ? 17.281 15.117 12.539 1 93 310 ASP A C 1
ATOM 2398 O O . ASP A 1 310 ? 16.734 14.023 12.617 1 93 310 ASP A O 1
ATOM 2402 N N . GLU A 1 311 ? 17.422 15.977 13.555 1 94.31 311 GLU A N 1
ATOM 2403 C CA . GLU A 1 311 ? 16.844 15.648 14.852 1 94.31 311 GLU A CA 1
ATOM 2404 C C . GLU A 1 311 ? 15.328 15.562 14.773 1 94.31 311 GLU A C 1
ATOM 2406 O O . GLU A 1 311 ? 14.711 14.68 15.375 1 94.31 311 GLU A O 1
ATOM 2411 N N . LEU A 1 312 ? 14.82 16.5 14.055 1 96.81 312 LEU A N 1
ATOM 2412 C CA . LEU A 1 312 ? 13.375 16.531 13.891 1 96.81 312 LEU A CA 1
ATOM 2413 C C . LEU A 1 312 ? 12.891 15.266 13.18 1 96.81 312 LEU A C 1
ATOM 2415 O O . LEU A 1 312 ? 11.906 14.656 13.594 1 96.81 312 LEU A O 1
ATOM 2419 N N . HIS A 1 313 ? 13.594 14.914 12.141 1 96.38 313 HIS A N 1
ATOM 2420 C CA . HIS A 1 313 ? 13.258 13.742 11.352 1 96.38 313 HIS A CA 1
ATOM 2421 C C . HIS A 1 313 ? 13.258 12.477 12.211 1 96.38 313 HIS A C 1
ATOM 2423 O O . HIS A 1 313 ? 12.312 11.688 12.156 1 96.38 313 HIS A O 1
ATOM 2429 N N . ARG A 1 314 ? 14.219 12.305 12.992 1 96.25 314 ARG A N 1
ATOM 2430 C CA . ARG A 1 314 ? 14.359 11.141 13.859 1 96.25 314 ARG A CA 1
ATOM 2431 C C . ARG A 1 314 ? 13.25 11.102 14.914 1 96.25 314 ARG A C 1
ATOM 2433 O O . ARG A 1 314 ? 12.617 10.062 15.117 1 96.25 314 ARG A O 1
ATOM 2440 N N . ASN A 1 315 ? 13.008 12.211 15.562 1 97.25 315 ASN A N 1
ATOM 2441 C CA . ASN A 1 315 ? 12.016 12.25 16.625 1 97.25 315 ASN A CA 1
ATOM 2442 C C . ASN A 1 315 ? 10.594 12.164 16.078 1 97.25 315 ASN A C 1
ATOM 2444 O O . ASN A 1 315 ? 9.711 11.578 16.719 1 97.25 315 ASN A O 1
ATOM 2448 N N . ASN A 1 316 ? 10.414 12.758 14.938 1 98 316 ASN A N 1
ATOM 2449 C CA . ASN A 1 316 ? 9.094 12.633 14.312 1 98 316 ASN A CA 1
ATOM 2450 C C . ASN A 1 316 ? 8.781 11.18 13.961 1 98 316 ASN A C 1
ATOM 2452 O O . ASN A 1 316 ? 7.641 10.734 14.102 1 98 316 ASN A O 1
ATOM 2456 N N . ALA A 1 317 ? 9.766 10.445 13.469 1 97.44 317 ALA A N 1
ATOM 2457 C CA . ALA A 1 317 ? 9.578 9.039 13.148 1 97.44 317 ALA A CA 1
ATOM 2458 C C . ALA A 1 317 ? 9.141 8.25 14.383 1 97.44 317 ALA A C 1
ATOM 2460 O O . ALA A 1 317 ? 8.227 7.426 14.312 1 97.44 317 ALA A O 1
ATOM 2461 N N . THR A 1 318 ? 9.727 8.508 15.508 1 97.56 318 THR A N 1
ATOM 2462 C CA . THR A 1 318 ? 9.375 7.789 16.719 1 97.56 318 THR A CA 1
ATOM 2463 C C . THR A 1 318 ? 7.996 8.195 17.219 1 97.56 318 THR A C 1
ATOM 2465 O O . THR A 1 318 ? 7.258 7.375 17.766 1 97.56 318 THR A O 1
ATOM 2468 N N . LEU A 1 319 ? 7.668 9.469 17.062 1 98.44 319 LEU A N 1
ATOM 2469 C CA . LEU A 1 319 ? 6.328 9.914 17.422 1 98.44 319 LEU A CA 1
ATOM 2470 C C . LEU A 1 319 ? 5.273 9.234 16.562 1 98.44 319 LEU A C 1
ATOM 2472 O O . LEU A 1 319 ? 4.238 8.797 17.062 1 98.44 319 LEU A O 1
ATOM 2476 N N . CYS A 1 320 ? 5.598 9.148 15.289 1 97.88 320 CYS A N 1
ATOM 2477 C CA . CYS A 1 320 ? 4.664 8.539 14.352 1 97.88 320 CYS A CA 1
ATOM 2478 C C . CYS A 1 320 ? 4.492 7.051 14.641 1 97.88 320 CYS A C 1
ATOM 2480 O O . CYS A 1 320 ? 3.406 6.496 14.453 1 97.88 320 CYS A O 1
ATOM 2482 N N . ALA A 1 321 ? 5.551 6.395 15.086 1 97.12 321 ALA A N 1
ATOM 2483 C CA . ALA A 1 321 ? 5.434 5 15.508 1 97.12 321 ALA A CA 1
ATOM 2484 C C . ALA A 1 321 ? 4.469 4.859 16.688 1 97.12 321 ALA A C 1
ATOM 2486 O O . ALA A 1 321 ? 3.645 3.943 16.703 1 97.12 321 ALA A O 1
ATOM 2487 N N . LYS A 1 322 ? 4.586 5.766 17.641 1 97.94 322 LYS A N 1
ATOM 2488 C CA . LYS A 1 322 ? 3.697 5.754 18.797 1 97.94 322 LYS A CA 1
ATOM 2489 C C . LYS A 1 322 ? 2.258 6.047 18.391 1 97.94 322 LYS A C 1
ATOM 2491 O O . LYS A 1 322 ? 1.32 5.461 18.938 1 97.94 322 LYS A O 1
ATOM 2496 N N . MET A 1 323 ? 2.166 6.969 17.516 1 97.38 323 MET A N 1
ATOM 2497 C CA . MET A 1 323 ? 0.857 7.344 16.984 1 97.38 323 MET A CA 1
ATOM 2498 C C . MET A 1 323 ? 0.169 6.145 16.344 1 97.38 323 MET A C 1
ATOM 2500 O O . MET A 1 323 ? -1.023 5.918 16.562 1 97.38 323 MET A O 1
ATOM 2504 N N . ALA A 1 324 ? 0.896 5.395 15.57 1 95.5 324 ALA A N 1
ATOM 2505 C CA . ALA A 1 324 ? 0.347 4.223 14.891 1 95.5 324 ALA A CA 1
ATOM 2506 C C . ALA A 1 324 ? -0.093 3.162 15.898 1 95.5 324 ALA A C 1
ATOM 2508 O O . ALA A 1 324 ? -1.131 2.521 15.719 1 95.5 324 ALA A O 1
ATOM 2509 N N . ARG A 1 325 ? 0.659 2.967 16.938 1 95.88 325 ARG A N 1
ATOM 2510 C CA . ARG A 1 325 ? 0.309 2.004 17.984 1 95.88 325 ARG A CA 1
ATOM 2511 C C . ARG A 1 325 ? -0.989 2.398 18.672 1 95.88 325 ARG A C 1
ATOM 2513 O O . ARG A 1 325 ? -1.827 1.542 18.969 1 95.88 325 ARG A O 1
ATOM 2520 N N . ILE A 1 326 ? -1.138 3.658 18.938 1 96.75 326 ILE A N 1
ATOM 2521 C CA . ILE A 1 326 ? -2.34 4.172 19.594 1 96.75 326 ILE A CA 1
ATOM 2522 C C . ILE A 1 326 ? -3.555 3.922 18.688 1 96.75 326 ILE A C 1
ATOM 2524 O O . ILE A 1 326 ? -4.578 3.42 19.156 1 96.75 326 ILE A O 1
ATOM 2528 N N . ARG A 1 327 ? -3.422 4.25 17.469 1 94.88 327 ARG A N 1
ATOM 2529 C CA . ARG A 1 327 ? -4.539 4.062 16.547 1 94.88 327 ARG A CA 1
ATOM 2530 C C . ARG A 1 327 ? -4.922 2.592 16.453 1 94.88 327 ARG A C 1
ATOM 2532 O O . ARG A 1 327 ? -6.105 2.252 16.484 1 94.88 327 ARG A O 1
ATOM 2539 N N . ASP A 1 328 ? -3.961 1.716 16.375 1 92.94 328 ASP A N 1
ATOM 2540 C CA . ASP A 1 328 ? -4.191 0.293 16.141 1 92.94 328 ASP A CA 1
ATOM 2541 C C . ASP A 1 328 ? -4.855 -0.357 17.344 1 92.94 328 ASP A C 1
ATOM 2543 O O . ASP A 1 328 ? -5.594 -1.336 17.219 1 92.94 328 ASP A O 1
ATOM 2547 N N . THR A 1 329 ? -4.645 0.229 18.469 1 93.94 329 THR A N 1
ATOM 2548 C CA . THR A 1 329 ? -5.152 -0.403 19.688 1 93.94 329 THR A CA 1
ATOM 2549 C C . THR A 1 329 ? -6.457 0.248 20.125 1 93.94 329 THR A C 1
ATOM 2551 O O . THR A 1 329 ? -7.422 -0.446 20.453 1 93.94 329 THR A O 1
ATOM 2554 N N . LEU A 1 330 ? -6.535 1.553 20.047 1 93.81 330 LEU A N 1
ATOM 2555 C CA . LEU A 1 330 ? -7.676 2.254 20.625 1 93.81 330 LEU A CA 1
ATOM 2556 C C . LEU A 1 330 ? -8.766 2.48 19.578 1 93.81 330 LEU A C 1
ATOM 2558 O O . LEU A 1 330 ? -9.922 2.713 19.922 1 93.81 330 LEU A O 1
ATOM 2562 N N . TYR A 1 331 ? -8.375 2.453 18.312 1 93.38 331 TYR A N 1
ATOM 2563 C CA . TYR A 1 331 ? -9.32 2.896 17.297 1 93.38 331 TYR A CA 1
ATOM 2564 C C . TYR A 1 331 ? -9.539 1.813 16.25 1 93.38 331 TYR A C 1
ATOM 2566 O O . TYR A 1 331 ? -10.062 2.088 15.164 1 93.38 331 TYR A O 1
ATOM 2574 N N . SER A 1 332 ? -9.102 0.637 16.5 1 87.12 332 SER A N 1
ATOM 2575 C CA . SER A 1 332 ? -9.367 -0.498 15.617 1 87.12 332 SER A CA 1
ATOM 2576 C C . SER A 1 332 ? -10.602 -1.269 16.078 1 87.12 332 SER A C 1
ATOM 2578 O O . SER A 1 332 ? -10.664 -1.729 17.219 1 87.12 332 SER A O 1
ATOM 2580 N N . ASP A 1 333 ? -11.492 -1.474 15.211 1 80.94 333 ASP A N 1
ATOM 2581 C CA . ASP A 1 333 ? -12.742 -2.162 15.523 1 80.94 333 ASP A CA 1
ATOM 2582 C C . ASP A 1 333 ? -12.477 -3.57 16.047 1 80.94 333 ASP A C 1
ATOM 2584 O O . ASP A 1 333 ? -13.117 -4.016 17 1 80.94 333 ASP A O 1
ATOM 2588 N N . SER A 1 334 ? -11.57 -4.195 15.492 1 80.31 334 SER A N 1
ATOM 2589 C CA . SER A 1 334 ? -11.281 -5.582 15.836 1 80.31 334 SER A CA 1
ATOM 2590 C C . SER A 1 334 ? -10.617 -5.684 17.203 1 80.31 334 SER A C 1
ATOM 2592 O O . SER A 1 334 ? -10.922 -6.586 17.984 1 80.31 334 SER A O 1
ATOM 2594 N N . VAL A 1 335 ? -9.805 -4.73 17.578 1 83.12 335 VAL A N 1
ATOM 2595 C CA . VAL A 1 335 ? -9.047 -4.785 18.812 1 83.12 335 VAL A CA 1
ATOM 2596 C C . VAL A 1 335 ? -9.922 -4.324 19.984 1 83.12 335 VAL A C 1
ATOM 2598 O O . VAL A 1 335 ? -9.93 -4.941 21.047 1 83.12 335 VAL A O 1
ATOM 2601 N N . VAL A 1 336 ? -10.672 -3.285 19.703 1 81.38 336 VAL A N 1
ATOM 2602 C CA . VAL A 1 336 ? -11.516 -2.707 20.734 1 81.38 336 VAL A CA 1
ATOM 2603 C C . VAL A 1 336 ? -12.602 -3.705 21.141 1 81.38 336 VAL A C 1
ATOM 2605 O O . VAL A 1 336 ? -13 -3.771 22.297 1 81.38 336 VAL A O 1
ATOM 2608 N N . SER A 1 337 ? -13.008 -4.504 20.203 1 80.44 337 SER A N 1
ATOM 2609 C CA . SER A 1 337 ? -14.047 -5.484 20.469 1 80.44 337 SER A CA 1
ATOM 2610 C C . SER A 1 337 ? -13.523 -6.637 21.312 1 80.44 337 SER A C 1
ATOM 2612 O O . SER A 1 337 ? -14.289 -7.301 22.016 1 80.44 337 SER A O 1
ATOM 2614 N N . VAL A 1 338 ? -12.273 -6.836 21.297 1 82.62 338 VAL A N 1
ATOM 2615 C CA . VAL A 1 338 ? -11.68 -7.984 21.984 1 82.62 338 VAL A CA 1
ATOM 2616 C C . VAL A 1 338 ? -11.133 -7.551 23.344 1 82.62 338 VAL A C 1
ATOM 2618 O O . VAL A 1 338 ? -11.289 -8.258 24.328 1 82.62 338 VAL A O 1
ATOM 2621 N N . LEU A 1 339 ? -10.617 -6.324 23.359 1 85.44 339 LEU A N 1
ATOM 2622 C CA . LEU A 1 339 ? -10.016 -5.848 24.609 1 85.44 339 LEU A CA 1
ATOM 2623 C C . LEU A 1 339 ? -11.07 -5.195 25.5 1 85.44 339 LEU A C 1
ATOM 2625 O O . LEU A 1 339 ? -11.953 -4.492 25.016 1 85.44 339 LEU A O 1
ATOM 2629 N N . GLY A 1 340 ? -11.07 -5.449 26.688 1 81.38 340 GLY A N 1
ATOM 2630 C CA . GLY A 1 340 ? -11.961 -4.812 27.656 1 81.38 340 GLY A CA 1
ATOM 2631 C C . GLY A 1 340 ? -11.609 -3.359 27.922 1 81.38 340 GLY A C 1
ATOM 2632 O O . GLY A 1 340 ? -10.508 -2.912 27.594 1 81.38 340 GLY A O 1
ATOM 2633 N N . ALA A 1 341 ? -12.523 -2.598 28.453 1 80.75 341 ALA A N 1
ATOM 2634 C CA . ALA A 1 341 ? -12.367 -1.173 28.734 1 80.75 341 ALA A CA 1
ATOM 2635 C C . ALA A 1 341 ? -11.164 -0.924 29.641 1 80.75 341 ALA A C 1
ATOM 2637 O O . ALA A 1 341 ? -10.453 0.074 29.484 1 80.75 341 ALA A O 1
ATOM 2638 N N . GLN A 1 342 ? -10.922 -1.877 30.547 1 85.38 342 GLN A N 1
ATOM 2639 C CA . GLN A 1 342 ? -9.805 -1.72 31.469 1 85.38 342 GLN A CA 1
ATOM 2640 C C . GLN A 1 342 ? -8.469 -1.841 30.734 1 85.38 342 GLN A C 1
ATOM 2642 O O . GLN A 1 342 ? -7.555 -1.05 30.953 1 85.38 342 GLN A O 1
ATOM 2647 N N . GLN A 1 343 ? -8.391 -2.842 29.906 1 90.12 343 GLN A N 1
ATOM 2648 C CA . GLN A 1 343 ? -7.16 -3.055 29.156 1 90.12 343 GLN A CA 1
ATOM 2649 C C . GLN A 1 343 ? -6.867 -1.877 28.234 1 90.12 343 GLN A C 1
ATOM 2651 O O . GLN A 1 343 ? -5.711 -1.476 28.078 1 90.12 343 GLN A O 1
ATOM 2656 N N . LEU A 1 344 ? -7.906 -1.332 27.672 1 90.12 344 LEU A N 1
ATOM 2657 C CA . LEU A 1 344 ? -7.758 -0.181 26.781 1 90.12 344 LEU A CA 1
ATOM 2658 C C . LEU A 1 344 ? -7.309 1.049 27.562 1 90.12 344 LEU A C 1
ATOM 2660 O O . LEU A 1 344 ? -6.457 1.811 27.094 1 90.12 344 LEU A O 1
ATOM 2664 N N . HIS A 1 345 ? -7.848 1.234 28.734 1 88.88 345 HIS A N 1
ATOM 2665 C CA . HIS A 1 345 ? -7.465 2.359 29.578 1 88.88 345 HIS A CA 1
ATOM 2666 C C . HIS A 1 345 ? -6.02 2.23 30.047 1 88.88 345 HIS A C 1
ATOM 2668 O O . HIS A 1 345 ? -5.289 3.223 30.094 1 88.88 345 HIS A O 1
ATOM 2674 N N . ASP A 1 346 ? -5.668 1.016 30.422 1 91.5 346 ASP A N 1
ATOM 2675 C CA . ASP A 1 346 ? -4.289 0.784 30.844 1 91.5 346 ASP A CA 1
ATOM 2676 C C . ASP A 1 346 ? -3.312 1.07 29.703 1 91.5 346 ASP A C 1
ATOM 2678 O O . ASP A 1 346 ? -2.242 1.64 29.922 1 91.5 346 ASP A O 1
ATOM 2682 N N . PHE A 1 347 ? -3.742 0.635 28.594 1 94.62 347 PHE A N 1
ATOM 2683 C CA . PHE A 1 347 ? -2.918 0.919 27.422 1 94.62 347 PHE A CA 1
ATOM 2684 C C . PHE A 1 347 ? -2.777 2.422 27.203 1 94.62 347 PHE A C 1
ATOM 2686 O O . PHE A 1 347 ? -1.672 2.922 26.984 1 94.62 347 PHE A O 1
ATOM 2693 N N . ALA A 1 348 ? -3.879 3.15 27.281 1 93.44 348 ALA A N 1
ATOM 2694 C CA . ALA A 1 348 ? -3.873 4.598 27.094 1 93.44 348 ALA A CA 1
ATOM 2695 C C . ALA A 1 348 ? -2.996 5.285 28.141 1 93.44 348 ALA A C 1
ATOM 2697 O O . ALA A 1 348 ? -2.291 6.246 27.844 1 93.44 348 ALA A O 1
ATOM 2698 N N . SER A 1 349 ? -3.068 4.832 29.328 1 93 349 SER A N 1
ATOM 2699 C CA . SER A 1 349 ? -2.248 5.371 30.406 1 93 349 SER A CA 1
ATOM 2700 C C . SER A 1 349 ? -0.764 5.148 30.141 1 93 349 SER A C 1
ATOM 2702 O O . SER A 1 349 ? 0.056 6.039 30.375 1 93 349 SER A O 1
ATOM 2704 N N . GLY A 1 350 ? -0.535 3.922 29.719 1 95.69 350 GLY A N 1
ATOM 2705 C CA . GLY A 1 350 ? 0.843 3.633 29.359 1 95.69 350 GLY A CA 1
ATOM 2706 C C . GLY A 1 350 ? 1.355 4.504 28.234 1 95.69 350 GLY A C 1
ATOM 2707 O O . GLY A 1 350 ? 2.492 4.98 28.266 1 95.69 350 GLY A O 1
ATOM 2708 N N . MET A 1 351 ? 0.558 4.734 27.25 1 96.62 351 MET A N 1
ATOM 2709 C CA . MET A 1 351 ? 0.946 5.551 26.109 1 96.62 351 MET A CA 1
ATOM 2710 C C . MET A 1 351 ? 1.119 7.008 26.516 1 96.62 351 MET A C 1
ATOM 2712 O O . MET A 1 351 ? 1.995 7.703 26 1 96.62 351 MET A O 1
ATOM 2716 N N . ARG A 1 352 ? 0.292 7.535 27.406 1 95 352 ARG A N 1
ATOM 2717 C CA . ARG A 1 352 ? 0.431 8.891 27.922 1 95 352 ARG A CA 1
ATOM 2718 C C . ARG A 1 352 ? 1.796 9.094 28.562 1 95 352 ARG A C 1
ATOM 2720 O O . ARG A 1 352 ? 2.455 10.109 28.328 1 95 352 ARG A O 1
ATOM 2727 N N . ALA A 1 353 ? 2.104 8.117 29.328 1 96.44 353 ALA A N 1
ATOM 2728 C CA . ALA A 1 353 ? 3.395 8.195 30 1 96.44 353 ALA A CA 1
ATOM 2729 C C . ALA A 1 353 ? 4.543 8.156 29 1 96.44 353 ALA A C 1
ATOM 2731 O O . ALA A 1 353 ? 5.516 8.906 29.125 1 96.44 353 ALA A O 1
ATOM 2732 N N . GLU A 1 354 ? 4.422 7.273 28.031 1 97.88 354 GLU A N 1
ATOM 2733 C CA . GLU A 1 354 ? 5.449 7.16 27 1 97.88 354 GLU A CA 1
ATOM 2734 C C . GLU A 1 354 ? 5.566 8.453 26.188 1 97.88 354 GLU A C 1
ATOM 2736 O O . GLU A 1 354 ? 6.668 8.859 25.828 1 97.88 354 GLU A O 1
ATOM 2741 N N . LEU A 1 355 ? 4.461 9.07 25.859 1 98.31 355 LEU A N 1
ATOM 2742 C CA . LEU A 1 355 ? 4.438 10.312 25.094 1 98.31 355 LEU A CA 1
ATOM 2743 C C . LEU A 1 355 ? 5.035 11.461 25.906 1 98.31 355 LEU A C 1
ATOM 2745 O O . LEU A 1 355 ? 5.789 12.281 25.375 1 98.31 355 LEU A O 1
ATOM 2749 N N . ALA A 1 356 ? 4.707 11.516 27.156 1 97.44 356 ALA A N 1
ATOM 2750 C CA . ALA A 1 356 ? 5.273 12.547 28.031 1 97.44 356 ALA A CA 1
ATOM 2751 C C . ALA A 1 356 ? 6.789 12.406 28.125 1 97.44 356 ALA A C 1
ATOM 2753 O O . ALA A 1 356 ? 7.516 13.406 28.094 1 97.44 356 ALA A O 1
ATOM 2754 N N . GLN A 1 357 ? 7.199 11.188 28.234 1 98.31 357 GLN A N 1
ATOM 2755 C CA . GLN A 1 357 ? 8.633 10.938 28.297 1 98.31 357 GLN A CA 1
ATOM 2756 C C . GLN A 1 357 ? 9.312 11.312 26.984 1 98.31 357 GLN A C 1
ATOM 2758 O O . GLN A 1 357 ? 10.406 11.883 26.984 1 98.31 357 GLN A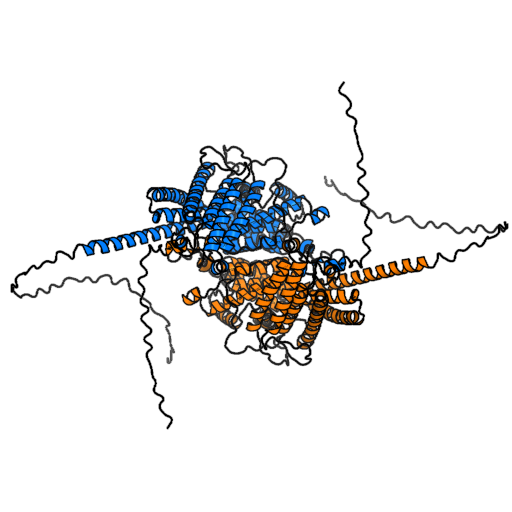 O 1
ATOM 2763 N N . TRP A 1 358 ? 8.719 10.945 25.891 1 98.44 358 TRP A N 1
ATOM 2764 C CA . TRP A 1 358 ? 9.203 11.328 24.578 1 98.44 358 TRP A CA 1
ATOM 2765 C C . TRP A 1 358 ? 9.398 12.836 24.469 1 98.44 358 TRP A C 1
ATOM 2767 O O . TRP A 1 358 ? 10.422 13.312 23.984 1 98.44 358 TRP A O 1
ATOM 2777 N N . HIS A 1 359 ? 8.438 13.602 24.953 1 98.31 359 HIS A N 1
ATOM 2778 C CA . HIS A 1 359 ? 8.469 15.062 24.906 1 98.31 359 HIS A CA 1
ATOM 2779 C C . HIS A 1 359 ? 9.586 15.617 25.766 1 98.31 359 HIS A C 1
ATOM 2781 O O . HIS A 1 359 ? 10.289 16.547 25.359 1 98.31 359 HIS A O 1
ATOM 2787 N N . LYS A 1 360 ? 9.781 14.992 26.875 1 97.81 360 LYS A N 1
ATOM 2788 C CA . LYS A 1 360 ? 10.82 15.414 27.812 1 97.81 360 LYS A CA 1
ATOM 2789 C C . LYS A 1 360 ? 12.211 15.125 27.25 1 97.81 360 LYS A C 1
ATOM 2791 O O . LYS A 1 360 ? 13.156 15.867 27.5 1 97.81 360 LYS A O 1
ATOM 2796 N N . ASP A 1 361 ? 12.336 14.07 26.438 1 97.56 361 ASP A N 1
ATOM 2797 C CA . ASP A 1 361 ? 13.625 13.602 25.953 1 97.56 361 ASP A CA 1
ATOM 2798 C C . ASP A 1 361 ? 14.031 14.336 24.672 1 97.56 361 ASP A C 1
ATOM 2800 O O . ASP A 1 361 ? 15.117 14.109 24.141 1 97.56 361 ASP A O 1
ATOM 2804 N N . LEU A 1 362 ? 13.188 15.258 24.234 1 97.94 362 LEU A N 1
ATOM 2805 C CA . LEU A 1 362 ? 13.539 15.992 23.031 1 97.94 362 LEU A CA 1
ATOM 2806 C C . LEU A 1 362 ? 14.844 16.75 23.219 1 97.94 362 LEU A C 1
ATOM 2808 O O . LEU A 1 362 ? 15.102 17.297 24.297 1 97.94 362 LEU A O 1
ATOM 2812 N N . PRO A 1 363 ? 15.719 16.75 22.266 1 95.06 363 PRO A N 1
ATOM 2813 C CA . PRO A 1 363 ? 16.938 17.562 22.359 1 95.06 363 PRO A CA 1
ATOM 2814 C C . PRO A 1 363 ? 16.625 19.062 22.453 1 95.06 363 PRO A C 1
ATOM 2816 O O . PRO A 1 363 ? 15.539 19.5 22.078 1 95.06 363 PRO A O 1
ATOM 2819 N N . GLU A 1 364 ? 17.594 19.859 22.828 1 94.94 364 GLU A N 1
ATOM 2820 C CA . GLU A 1 364 ? 17.422 21.297 23.062 1 94.94 364 GLU A CA 1
ATOM 2821 C C . GLU A 1 364 ? 17 22.016 21.781 1 94.94 364 GLU A C 1
ATOM 2823 O O . GLU A 1 364 ? 16.266 23 21.844 1 94.94 364 GLU A O 1
ATOM 2828 N N . SER A 1 365 ? 17.422 21.516 20.703 1 93.38 365 SER A N 1
ATOM 2829 C CA . SER A 1 365 ? 17.141 22.156 19.438 1 93.38 365 SER A CA 1
ATOM 2830 C C . SER A 1 365 ? 15.664 22.047 19.078 1 93.38 365 SER A C 1
ATOM 2832 O O . SER A 1 365 ? 15.164 22.781 18.219 1 93.38 365 SER A O 1
ATOM 2834 N N . LEU A 1 366 ? 14.938 21.141 19.781 1 97.12 366 LEU A N 1
ATOM 2835 C CA . LEU A 1 366 ? 13.547 20.891 19.422 1 97.12 366 LEU A CA 1
ATOM 2836 C C . LEU A 1 366 ? 12.617 21.344 20.547 1 97.12 366 LEU A C 1
ATOM 2838 O O . LEU A 1 366 ? 11.398 21.172 20.469 1 97.12 366 LEU A O 1
ATOM 2842 N N . LYS A 1 367 ? 13.102 21.938 21.516 1 96.69 367 LYS A N 1
ATOM 2843 C CA . LYS A 1 367 ? 12.273 22.344 22.641 1 96.69 367 LYS A CA 1
ATOM 2844 C C . LYS A 1 367 ? 11.594 23.688 22.359 1 96.69 367 LYS A C 1
ATOM 2846 O O . LYS A 1 367 ? 12.164 24.547 21.688 1 96.69 367 LYS A O 1
ATOM 2851 N N . VAL A 1 368 ? 10.398 23.844 22.812 1 97.06 368 VAL A N 1
ATOM 2852 C CA . VAL A 1 368 ? 9.617 25.062 22.672 1 97.06 368 VAL A CA 1
ATOM 2853 C C . VAL A 1 368 ? 9.086 25.5 24.047 1 97.06 368 VAL A C 1
ATOM 2855 O O . VAL A 1 368 ? 8.555 24.688 24.797 1 97.06 368 VAL A O 1
ATOM 2858 N N . ASP A 1 369 ? 9.25 26.703 24.297 1 95.31 369 ASP A N 1
ATOM 2859 C CA . ASP A 1 369 ? 8.68 27.297 25.5 1 95.31 369 ASP A CA 1
ATOM 2860 C C . ASP A 1 369 ? 7.387 28.047 25.172 1 95.31 369 ASP A C 1
ATOM 2862 O O . ASP A 1 369 ? 7.418 29.156 24.625 1 95.31 369 ASP A O 1
ATOM 2866 N N . LEU A 1 370 ? 6.297 27.547 25.625 1 93.88 370 LEU A N 1
ATOM 2867 C CA . LEU A 1 370 ? 4.98 28.094 25.297 1 93.88 370 LEU A CA 1
ATOM 2868 C C . LEU A 1 370 ? 4.73 29.406 26.031 1 93.88 370 LEU A C 1
ATOM 2870 O O . LEU A 1 370 ? 3.84 30.172 25.656 1 93.88 370 LEU A O 1
ATOM 2874 N N . ALA A 1 371 ? 5.492 29.625 26.969 1 89.75 371 ALA A N 1
ATOM 2875 C CA . ALA A 1 371 ? 5.305 30.844 27.781 1 89.75 371 ALA A CA 1
ATOM 2876 C C . ALA A 1 371 ? 6.109 32 27.203 1 89.75 371 ALA A C 1
ATOM 2878 O O . ALA A 1 371 ? 5.852 33.156 27.547 1 89.75 371 ALA A O 1
ATOM 2879 N N . SER A 1 372 ? 6.992 31.656 26.312 1 86.44 372 SER A N 1
ATOM 2880 C CA . SER A 1 372 ? 7.863 32.688 25.781 1 86.44 372 SER A CA 1
ATOM 2881 C C . SER A 1 372 ? 7.141 33.531 24.734 1 86.44 372 SER A C 1
ATOM 2883 O O . SER A 1 372 ? 6.484 33 23.844 1 86.44 372 SER A O 1
ATOM 2885 N N . VAL A 1 373 ? 7.27 34.875 24.828 1 82.62 373 VAL A N 1
ATOM 2886 C CA . VAL A 1 373 ? 6.605 35.781 23.891 1 82.62 373 VAL A CA 1
ATOM 2887 C C . VAL A 1 373 ? 7.617 36.344 22.891 1 82.62 373 VAL A C 1
ATOM 2889 O O . VAL A 1 373 ? 7.242 36.969 21.906 1 82.62 373 VAL A O 1
ATOM 2892 N N . SER A 1 374 ? 8.859 36 23.016 1 86.94 374 SER A N 1
ATOM 2893 C CA . SER A 1 374 ? 9.859 36.656 22.172 1 86.94 374 SER A CA 1
ATOM 2894 C C . SER A 1 374 ? 10.734 35.594 21.469 1 86.94 374 SER A C 1
ATOM 2896 O O . SER A 1 374 ? 11.508 35.938 20.562 1 86.94 374 SER A O 1
ATOM 2898 N N . SER A 1 375 ? 10.516 34.438 21.812 1 90.06 375 SER A N 1
ATOM 2899 C CA . SER A 1 375 ? 11.383 33.406 21.25 1 90.06 375 SER A CA 1
ATOM 2900 C C . SER A 1 375 ? 11.039 33.125 19.781 1 90.06 375 SER A C 1
ATOM 2902 O O . SER A 1 375 ? 9.883 33.281 19.375 1 90.06 375 SER A O 1
ATOM 2904 N N . PHE A 1 376 ? 12.117 32.781 19.062 1 94 376 PHE A N 1
ATOM 2905 C CA . PHE A 1 376 ? 11.961 32.375 17.656 1 94 376 PHE A CA 1
ATOM 2906 C C . PHE A 1 376 ? 12.094 30.875 17.5 1 94 376 PHE A C 1
ATOM 2908 O O . PHE A 1 376 ? 12.938 30.25 18.141 1 94 376 PHE A O 1
ATOM 2915 N N . TYR A 1 377 ? 11.258 30.312 16.766 1 96.19 377 TYR A N 1
ATOM 2916 C CA . TYR A 1 377 ? 11.281 28.891 16.422 1 96.19 377 TYR A CA 1
ATOM 2917 C C . TYR A 1 377 ? 11.102 28.672 14.93 1 96.19 377 TYR A C 1
ATOM 2919 O O . TYR A 1 377 ? 10.438 29.469 14.258 1 96.19 377 TYR A O 1
ATOM 2927 N N . VAL A 1 378 ? 11.742 27.688 14.383 1 96.75 378 VAL A N 1
ATOM 2928 C CA . VAL A 1 378 ? 11.461 27.344 12.992 1 96.75 378 VAL A CA 1
ATOM 2929 C C . VAL A 1 378 ? 10.07 26.719 12.891 1 96.75 378 VAL A C 1
ATOM 2931 O O . VAL A 1 378 ? 9.602 26.078 13.836 1 96.75 378 VAL A O 1
ATOM 2934 N N . PRO A 1 379 ? 9.375 26.844 11.789 1 97 379 PRO A N 1
ATOM 2935 C CA . PRO A 1 379 ? 7.988 26.406 11.633 1 97 379 PRO A CA 1
ATOM 2936 C C . PRO A 1 379 ? 7.805 24.922 11.914 1 97 379 PRO A C 1
ATOM 2938 O O . PRO A 1 379 ? 6.832 24.516 12.562 1 97 379 PRO A O 1
ATOM 2941 N N . HIS A 1 380 ? 8.703 24.078 11.43 1 97.75 380 HIS A N 1
ATOM 2942 C CA . HIS A 1 380 ? 8.539 22.641 11.516 1 97.75 380 HIS A CA 1
ATOM 2943 C C . HIS A 1 380 ? 8.703 22.156 12.953 1 97.75 380 HIS A C 1
ATOM 2945 O O . HIS A 1 380 ? 8.156 21.109 13.328 1 97.75 380 HIS A O 1
ATOM 2951 N N . VAL A 1 381 ? 9.383 22.891 13.797 1 98.31 381 VAL A N 1
ATOM 2952 C CA . VAL A 1 381 ? 9.469 22.531 15.211 1 98.31 381 VAL A CA 1
ATOM 2953 C C . VAL A 1 381 ? 8.133 22.797 15.898 1 98.31 381 VAL A C 1
ATOM 2955 O O . VAL A 1 381 ? 7.672 21.984 16.703 1 98.31 381 VAL A O 1
ATOM 2958 N N . LEU A 1 382 ? 7.531 23.953 15.602 1 98.19 382 LEU A N 1
ATOM 2959 C CA . LEU A 1 382 ? 6.215 24.25 16.156 1 98.19 382 LEU A CA 1
ATOM 2960 C C . LEU A 1 382 ? 5.195 23.188 15.734 1 98.19 382 LEU A C 1
ATOM 2962 O O . LEU A 1 382 ? 4.375 22.766 16.547 1 98.19 382 LEU A O 1
ATOM 2966 N N . GLN A 1 383 ? 5.289 22.781 14.547 1 97.94 383 GLN A N 1
ATOM 2967 C CA . GLN A 1 383 ? 4.363 21.781 14.023 1 97.94 383 GLN A CA 1
ATOM 2968 C C . GLN A 1 383 ? 4.566 20.438 14.727 1 97.94 383 GLN A C 1
ATOM 2970 O O . GLN A 1 383 ? 3.6 19.703 14.969 1 97.94 383 GLN A O 1
ATOM 2975 N N . LEU A 1 384 ? 5.801 20.047 14.945 1 98.56 384 LEU A N 1
ATOM 2976 C CA . LEU A 1 384 ? 6.094 18.812 15.672 1 98.56 384 LEU A CA 1
ATOM 2977 C C . LEU A 1 384 ? 5.391 18.797 17.016 1 98.56 384 LEU A C 1
ATOM 2979 O O . LEU A 1 384 ? 4.824 17.766 17.422 1 98.56 384 LEU A O 1
ATOM 2983 N N . HIS A 1 385 ? 5.418 19.922 17.703 1 98.69 385 HIS A N 1
ATOM 2984 C CA . HIS A 1 385 ? 4.77 20.016 19 1 98.69 385 HIS A CA 1
ATOM 2985 C C . HIS A 1 385 ? 3.252 19.969 18.859 1 98.69 385 HIS A C 1
ATOM 2987 O O . HIS A 1 385 ? 2.566 19.391 19.719 1 98.69 385 HIS A O 1
ATOM 2993 N N . MET A 1 386 ? 2.725 20.625 17.859 1 98.69 386 MET A N 1
ATOM 2994 C CA . MET A 1 386 ? 1.293 20.484 17.609 1 98.69 386 MET A CA 1
ATOM 2995 C C . MET A 1 386 ? 0.919 19.016 17.406 1 98.69 386 MET A C 1
ATOM 2997 O O . MET A 1 386 ? -0.118 18.562 17.891 1 98.69 386 MET A O 1
ATOM 3001 N N . GLN A 1 387 ? 1.762 18.297 16.672 1 98.69 387 GLN A N 1
ATOM 3002 C CA . GLN A 1 387 ? 1.529 16.875 16.422 1 98.69 387 GLN A CA 1
ATOM 3003 C C . GLN A 1 387 ? 1.568 16.078 17.719 1 98.69 387 GLN A C 1
ATOM 3005 O O . GLN A 1 387 ? 0.729 15.203 17.938 1 98.69 387 GLN A O 1
ATOM 3010 N N . TYR A 1 388 ? 2.531 16.375 18.547 1 98.62 388 TYR A N 1
ATOM 3011 C CA . TYR A 1 388 ? 2.623 15.711 19.844 1 98.62 388 TYR A CA 1
ATOM 3012 C C . TYR A 1 388 ? 1.325 15.867 20.625 1 98.62 388 TYR A C 1
ATOM 3014 O O . TYR A 1 388 ? 0.78 14.883 21.141 1 98.62 388 TYR A O 1
ATOM 3022 N N . HIS A 1 389 ? 0.831 17.062 20.719 1 98.75 389 HIS A N 1
ATOM 3023 C CA . HIS A 1 389 ? -0.371 17.328 21.5 1 98.75 389 HIS A CA 1
ATOM 3024 C C . HIS A 1 389 ? -1.6 16.688 20.844 1 98.75 389 HIS A C 1
ATOM 3026 O O . HIS A 1 389 ? -2.52 16.25 21.547 1 98.75 389 HIS A O 1
ATOM 3032 N N . THR A 1 390 ? -1.616 16.656 19.562 1 98.62 390 THR A N 1
ATOM 3033 C CA . THR A 1 390 ? -2.699 15.961 18.875 1 98.62 390 THR A CA 1
ATOM 3034 C C . THR A 1 390 ? -2.695 14.477 19.219 1 98.62 390 THR A C 1
ATOM 3036 O O . THR A 1 390 ? -3.75 13.891 19.469 1 98.62 390 THR A O 1
ATOM 3039 N N . VAL A 1 391 ? -1.522 13.844 19.234 1 98.5 391 VAL A N 1
ATOM 3040 C CA . VAL A 1 391 ? -1.406 12.43 19.578 1 98.5 391 VAL A CA 1
ATOM 3041 C C . VAL A 1 391 ? -1.84 12.211 21.016 1 98.5 391 VAL A C 1
ATOM 3043 O O . VAL A 1 391 ? -2.484 11.211 21.344 1 98.5 391 VAL A O 1
ATOM 3046 N N . MET A 1 392 ? -1.518 13.195 21.859 1 97.94 392 MET A N 1
ATOM 3047 C CA . MET A 1 392 ? -1.96 13.141 23.25 1 97.94 392 MET A CA 1
ATOM 3048 C C . MET A 1 392 ? -3.482 13.164 23.344 1 97.94 392 MET A C 1
ATOM 3050 O O . MET A 1 392 ? -4.07 12.453 24.156 1 97.94 392 MET A O 1
ATOM 3054 N N . ILE A 1 393 ? -4.094 13.969 22.547 1 97.25 393 ILE A N 1
ATOM 3055 C CA . ILE A 1 393 ? -5.551 14.039 22.531 1 97.25 393 ILE A CA 1
ATOM 3056 C C . ILE A 1 393 ? -6.121 12.695 22.062 1 97.25 393 ILE A C 1
ATOM 3058 O O . ILE A 1 393 ? -7.023 12.148 22.703 1 97.25 393 ILE A O 1
ATOM 3062 N N . ILE A 1 394 ? -5.59 12.141 21.031 1 96.62 394 ILE A N 1
ATOM 3063 C CA . ILE A 1 394 ? -6.094 10.914 20.422 1 96.62 394 ILE A CA 1
ATOM 3064 C C . ILE A 1 394 ? -5.922 9.75 21.406 1 96.62 394 ILE A C 1
ATOM 3066 O O . ILE A 1 394 ? -6.766 8.859 21.469 1 96.62 394 ILE A O 1
ATOM 3070 N N . ALA A 1 395 ? -4.887 9.773 22.203 1 96.06 395 ALA A N 1
ATOM 3071 C CA . ALA A 1 395 ? -4.629 8.711 23.188 1 96.06 395 ALA A CA 1
ATOM 3072 C C . ALA A 1 395 ? -5.645 8.758 24.328 1 96.06 395 ALA A C 1
ATOM 3074 O O . ALA A 1 395 ? -5.895 7.746 24.984 1 96.06 395 ALA A O 1
ATOM 3075 N N . ASN A 1 396 ? -6.277 9.898 24.516 1 93.62 396 ASN A N 1
ATOM 3076 C CA . ASN A 1 396 ? -7.09 10.062 25.703 1 93.62 396 ASN A CA 1
ATOM 3077 C C . ASN A 1 396 ? -8.555 10.32 25.359 1 93.62 396 ASN A C 1
ATOM 3079 O O . ASN A 1 396 ? -9.43 10.195 26.219 1 93.62 396 ASN A O 1
ATOM 3083 N N . ARG A 1 397 ? -8.781 10.57 24.172 1 92 397 ARG A N 1
ATOM 3084 C CA . ARG A 1 397 ? -10.094 11 23.719 1 92 397 ARG A CA 1
ATOM 3085 C C . ARG A 1 397 ? -11.156 9.938 24 1 92 397 ARG A C 1
ATOM 3087 O O . ARG A 1 397 ? -12.273 10.266 24.391 1 92 397 ARG A O 1
ATOM 3094 N N . PRO A 1 398 ? -10.852 8.656 23.828 1 89.25 398 PRO A N 1
ATOM 3095 C CA . PRO A 1 398 ? -11.875 7.641 24.094 1 89.25 398 PRO A CA 1
ATOM 3096 C C . PRO A 1 398 ? -12.336 7.633 25.547 1 89.25 398 PRO A C 1
ATOM 3098 O O . PRO A 1 398 ? -13.391 7.074 25.859 1 89.25 398 PRO A O 1
ATOM 3101 N N . PHE A 1 399 ? -11.633 8.312 26.391 1 86.75 399 PHE A N 1
ATOM 3102 C CA . PHE A 1 399 ? -11.945 8.305 27.812 1 86.75 399 PHE A CA 1
ATOM 3103 C C . PHE A 1 399 ? -12.359 9.695 28.281 1 86.75 399 PHE A C 1
ATOM 3105 O O . PHE A 1 399 ? -12.258 10.008 29.469 1 86.75 399 PHE A O 1
ATOM 3112 N N . PHE A 1 400 ? -12.766 10.484 27.375 1 81.94 400 PHE A N 1
ATOM 3113 C CA . PHE A 1 400 ? -13.164 11.859 27.656 1 81.94 400 PHE A CA 1
ATOM 3114 C C . PHE A 1 400 ? -14.461 11.891 28.469 1 81.94 400 PHE A C 1
ATOM 3116 O O . PHE A 1 400 ? -14.617 12.727 29.359 1 81.94 400 PHE A O 1
ATOM 3123 N N . THR A 1 401 ? -15.414 11 28.094 1 70.62 401 THR A N 1
ATOM 3124 C CA . THR A 1 401 ? -16.719 11.062 28.75 1 70.62 401 THR A CA 1
ATOM 3125 C C . THR A 1 401 ? -16.734 10.148 29.969 1 70.62 401 THR A C 1
ATOM 3127 O O . THR A 1 401 ? -16.062 9.109 30 1 70.62 401 THR A O 1
ATOM 3130 N N . ALA A 1 402 ? -17.234 10.734 31.016 1 55.34 402 ALA A N 1
ATOM 3131 C CA . ALA A 1 402 ? -17.359 10.148 32.344 1 55.34 402 ALA A CA 1
ATOM 3132 C C . ALA A 1 402 ? -18.031 8.773 32.281 1 55.34 402 ALA A C 1
ATOM 3134 O O . ALA A 1 402 ? -17.781 7.922 33.125 1 55.34 402 ALA A O 1
ATOM 3135 N N . THR A 1 403 ? -18.906 8.609 31.281 1 51.31 403 THR A N 1
ATOM 3136 C CA . THR A 1 403 ? -19.625 7.34 31.234 1 51.31 403 THR A CA 1
ATOM 3137 C C . THR A 1 403 ? -18.656 6.168 31.125 1 51.31 403 THR A C 1
ATOM 3139 O O . THR A 1 403 ? -18.922 5.086 31.656 1 51.31 403 THR A O 1
ATOM 3142 N N . THR A 1 404 ? -17.594 6.414 30.625 1 50.69 404 THR A N 1
ATOM 3143 C CA . THR A 1 404 ? -16.609 5.344 30.547 1 50.69 404 THR A CA 1
ATOM 3144 C C . THR A 1 404 ? -15.898 5.148 31.875 1 50.69 404 THR A C 1
ATOM 3146 O O . THR A 1 404 ? -15.5 4.031 32.219 1 50.69 404 THR A O 1
ATOM 3149 N N . ALA A 1 405 ? -15.742 6.336 32.688 1 47.03 405 ALA A N 1
ATOM 3150 C CA . ALA A 1 405 ? -15.125 6.273 34 1 47.03 405 ALA A CA 1
ATOM 3151 C C . ALA A 1 405 ? -16.016 5.535 35 1 47.03 405 ALA A C 1
ATOM 3153 O O . ALA A 1 405 ? -15.555 5.082 36.062 1 47.03 405 ALA A O 1
ATOM 3154 N N . ASN A 1 406 ? -17.328 5.523 34.625 1 50.09 406 ASN A N 1
ATOM 3155 C CA . ASN A 1 406 ? -18.234 4.891 35.562 1 50.09 406 ASN A CA 1
ATOM 3156 C C . ASN A 1 406 ? -18.578 3.461 35.156 1 50.09 406 ASN A C 1
ATOM 3158 O O . ASN A 1 406 ? -19.594 2.914 35.562 1 50.09 406 ASN A O 1
ATOM 3162 N N . LEU A 1 407 ? -17.781 3.078 34.219 1 54.31 407 LEU A N 1
ATOM 3163 C CA . LEU A 1 407 ? -18.062 1.683 33.906 1 54.31 407 LEU A CA 1
ATOM 3164 C C . LEU A 1 407 ? -17.797 0.788 35.125 1 54.31 407 LEU A C 1
ATOM 3166 O O . LEU A 1 407 ? -16.75 0.875 35.75 1 54.31 407 LEU A O 1
ATOM 3170 N N . PRO A 1 408 ? -18.844 0.355 35.781 1 52.12 408 PRO A N 1
ATOM 3171 C CA . PRO A 1 408 ? -18.75 -0.328 37.062 1 52.12 408 PRO A CA 1
ATOM 3172 C C . PRO A 1 408 ? -17.5 -1.177 37.219 1 52.12 408 PRO A C 1
ATOM 3174 O O . PRO A 1 408 ? -16.922 -1.264 38.312 1 52.12 408 PRO A O 1
ATOM 3177 N N . ASP A 1 409 ? -17.203 -1.939 36.25 1 51.25 409 ASP A N 1
ATOM 3178 C CA . ASP A 1 409 ? -16.203 -2.988 36.438 1 51.25 409 ASP A CA 1
ATOM 3179 C C . ASP A 1 409 ? -14.828 -2.514 35.969 1 51.25 409 ASP A C 1
ATOM 3181 O O . ASP A 1 409 ? -13.922 -3.326 35.75 1 51.25 409 ASP A O 1
ATOM 3185 N N . VAL A 1 410 ? -14.766 -1.197 35.844 1 55.53 410 VAL A N 1
ATOM 3186 C CA . VAL A 1 410 ? -13.461 -0.764 35.344 1 55.53 410 VAL A CA 1
ATOM 3187 C C . VAL A 1 410 ? -12.812 0.184 36.344 1 55.53 410 VAL A C 1
ATOM 3189 O O . VAL A 1 410 ? -13.398 1.206 36.719 1 55.53 410 VAL A O 1
ATOM 3192 N N . ALA A 1 411 ? -11.984 -0.353 37.344 1 50.59 411 ALA A N 1
ATOM 3193 C CA . ALA A 1 411 ? -11.148 0.493 38.188 1 50.59 411 ALA A CA 1
ATOM 3194 C C . ALA A 1 411 ? -10.133 1.271 37.344 1 50.59 411 ALA A C 1
ATOM 3196 O O . ALA A 1 411 ? -9.062 0.75 37.031 1 50.59 411 ALA A O 1
ATOM 3197 N N . PHE A 1 412 ? -10.648 2.432 36.812 1 57.19 412 PHE A N 1
ATOM 3198 C CA . PHE A 1 412 ? -9.703 3.203 36.031 1 57.19 412 PHE A CA 1
ATOM 3199 C C . PHE A 1 412 ? -8.57 3.736 36.875 1 57.19 412 PHE A C 1
ATOM 3201 O O . PHE A 1 412 ? -8.812 4.262 37.969 1 57.19 412 PHE A O 1
ATOM 3208 N N . SER A 1 413 ? -7.379 3.211 36.844 1 48 413 SER A N 1
ATOM 3209 C CA . SER A 1 413 ? -6.215 3.654 37.594 1 48 413 SER A CA 1
ATOM 3210 C C . SER A 1 413 ? -6.18 5.176 37.719 1 48 413 SER A C 1
ATOM 3212 O O . SER A 1 413 ? -5.742 5.711 38.75 1 48 413 SER A O 1
ATOM 3214 N N . ASP A 1 414 ? -6.652 6 36.719 1 54.34 414 ASP A N 1
ATOM 3215 C CA . ASP A 1 414 ? -6.641 7.457 36.719 1 54.34 414 ASP A CA 1
ATOM 3216 C C . ASP A 1 414 ? -7.836 8.016 35.938 1 54.34 414 ASP A C 1
ATOM 3218 O O . ASP A 1 414 ? -7.68 8.562 34.844 1 54.34 414 ASP A O 1
ATOM 3222 N N . PRO A 1 415 ? -9.008 7.656 36.375 1 52.66 415 PRO A N 1
ATOM 3223 C CA . PRO A 1 415 ? -10.219 7.969 35.625 1 52.66 415 PRO A CA 1
ATOM 3224 C C . PRO A 1 415 ? -10.305 9.445 35.25 1 52.66 415 PRO A C 1
ATOM 3226 O O . PRO A 1 415 ? -10.914 9.789 34.219 1 52.66 415 PRO A O 1
ATOM 3229 N N . MET A 1 416 ? -9.609 10.242 36.031 1 58.56 416 MET A N 1
ATOM 3230 C CA . MET A 1 416 ? -9.82 11.68 35.906 1 58.56 416 MET A CA 1
ATOM 3231 C C . MET A 1 416 ? -8.781 12.289 34.969 1 58.56 416 MET A C 1
ATOM 3233 O O . MET A 1 416 ? -8.766 13.508 34.75 1 58.56 416 MET A O 1
ATOM 3237 N N . VAL A 1 417 ? -8.203 11.398 34.188 1 70.62 417 VAL A N 1
ATOM 3238 C CA . VAL A 1 417 ? -7.062 12.008 33.5 1 70.62 417 VAL A CA 1
ATOM 3239 C C . VAL A 1 417 ? -7.402 12.25 32.031 1 70.62 417 VAL A C 1
ATOM 3241 O O . VAL A 1 417 ? -6.812 13.117 31.391 1 70.62 417 VAL A O 1
ATOM 3244 N N . GLY A 1 418 ? -8.477 11.703 31.469 1 80.56 418 GLY A N 1
ATOM 3245 C CA . GLY A 1 418 ? -8.773 11.812 30.062 1 80.56 418 GLY A CA 1
ATOM 3246 C C . GLY A 1 418 ? -9.148 13.219 29.625 1 80.56 418 GLY A C 1
ATOM 3247 O O . GLY A 1 418 ? -8.422 13.852 28.859 1 80.56 418 GLY A O 1
ATOM 3248 N N . PRO A 1 419 ? -10.102 13.766 30.234 1 83.75 419 PRO A N 1
ATOM 3249 C CA . PRO A 1 419 ? -10.562 15.086 29.812 1 83.75 419 PRO A CA 1
ATOM 3250 C C . PRO A 1 419 ? -9.539 16.188 30.078 1 83.75 419 PRO A C 1
ATOM 3252 O O . PRO A 1 419 ? -9.266 17 29.203 1 83.75 419 PRO A O 1
ATOM 3255 N N . PRO A 1 420 ? -8.922 16.172 31.203 1 89.81 420 PRO A N 1
ATOM 3256 C CA . PRO A 1 420 ? -7.938 17.234 31.438 1 89.81 420 PRO A CA 1
ATOM 3257 C C . PRO A 1 420 ? -6.75 17.172 30.469 1 89.81 420 PRO A C 1
ATOM 3259 O O . PRO A 1 420 ? -6.242 18.203 30.031 1 89.81 420 PRO A O 1
ATOM 3262 N N . THR A 1 421 ? -6.336 15.977 30.203 1 93.38 421 THR A N 1
ATOM 3263 C CA . THR A 1 421 ? -5.203 15.828 29.297 1 93.38 421 THR A CA 1
ATOM 3264 C C . THR A 1 421 ? -5.562 16.312 27.891 1 93.38 421 THR A C 1
ATOM 3266 O O . THR A 1 421 ? -4.758 16.984 27.234 1 93.38 421 THR A O 1
ATOM 3269 N N . CYS A 1 422 ? -6.707 15.945 27.438 1 95.12 422 CYS A N 1
ATOM 3270 C CA . CYS A 1 422 ? -7.172 16.422 26.141 1 95.12 422 CYS A CA 1
ATOM 3271 C C . CYS A 1 422 ? -7.262 17.938 26.109 1 95.12 422 CYS A C 1
ATOM 3273 O O . CYS A 1 422 ? -6.832 18.578 25.156 1 95.12 422 CYS A O 1
ATOM 3275 N N . THR A 1 423 ? -7.805 18.516 27.156 1 95.94 423 THR A N 1
ATOM 3276 C CA . THR A 1 423 ? -7.988 19.953 27.266 1 95.94 423 THR A CA 1
ATOM 3277 C C . THR A 1 423 ? -6.645 20.672 27.266 1 95.94 423 THR A C 1
ATOM 3279 O O . THR A 1 423 ? -6.461 21.672 26.547 1 95.94 423 THR A O 1
ATOM 3282 N N . GLU A 1 424 ? -5.781 20.172 28.062 1 96.56 424 GLU A N 1
ATOM 3283 C CA . GLU A 1 424 ? -4.457 20.781 28.156 1 96.56 424 GLU A CA 1
ATOM 3284 C C . GLU A 1 424 ? -3.738 20.734 26.812 1 96.56 424 GLU A C 1
ATOM 3286 O O . GLU A 1 424 ? -3.092 21.703 26.406 1 96.56 424 GLU A O 1
ATOM 3291 N N . SER A 1 425 ? -3.791 19.641 26.141 1 98.06 425 SER A N 1
ATOM 3292 C CA . SER A 1 425 ? -3.15 19.469 24.828 1 98.06 425 SER A CA 1
ATOM 3293 C C . SER A 1 425 ? -3.795 20.375 23.781 1 98.06 425 SER A C 1
ATOM 3295 O O . SER A 1 425 ? -3.102 20.953 22.953 1 98.06 425 SER A O 1
ATOM 3297 N N . ALA A 1 426 ? -5.105 20.453 23.797 1 98.44 426 ALA A N 1
ATOM 3298 C CA . ALA A 1 426 ? -5.785 21.344 22.859 1 98.44 426 ALA A CA 1
ATOM 3299 C C . ALA A 1 426 ? -5.383 22.797 23.094 1 98.44 426 ALA A C 1
ATOM 3301 O O . ALA A 1 426 ? -5.172 23.562 22.141 1 98.44 426 ALA A O 1
ATOM 3302 N N . ARG A 1 427 ? -5.293 23.203 24.375 1 98.19 427 ARG A N 1
ATOM 3303 C CA . ARG A 1 427 ? -4.855 24.547 24.719 1 98.19 427 ARG A CA 1
ATOM 3304 C C . ARG A 1 427 ? -3.438 24.812 24.234 1 98.19 427 ARG A C 1
ATOM 3306 O O . ARG A 1 427 ? -3.125 25.906 23.766 1 98.19 427 ARG A O 1
ATOM 3313 N N . ALA A 1 428 ? -2.627 23.797 24.406 1 98.44 428 ALA A N 1
ATOM 3314 C CA . ALA A 1 428 ? -1.249 23.922 23.938 1 98.44 428 ALA A CA 1
ATOM 3315 C C . ALA A 1 428 ? -1.201 24.156 22.422 1 98.44 428 ALA A C 1
ATOM 3317 O O . ALA A 1 428 ? -0.388 24.938 21.938 1 98.44 428 ALA A O 1
ATOM 3318 N N . ILE A 1 429 ? -2.006 23.469 21.641 1 98.69 429 ILE A N 1
ATOM 3319 C CA . ILE A 1 429 ? -2.049 23.641 20.203 1 98.69 429 ILE A CA 1
ATOM 3320 C C . ILE A 1 429 ? -2.482 25.062 19.859 1 98.69 429 ILE A C 1
ATOM 3322 O O . ILE A 1 429 ? -1.916 25.703 18.969 1 98.69 429 ILE A O 1
ATOM 3326 N N . ALA A 1 430 ? -3.477 25.625 20.594 1 98.19 430 ALA A N 1
ATOM 3327 C CA . ALA A 1 430 ? -3.912 27 20.375 1 98.19 430 ALA A CA 1
ATOM 3328 C C . ALA A 1 430 ? -2.771 27.984 20.625 1 98.19 430 ALA A C 1
ATOM 3330 O O . ALA A 1 430 ? -2.59 28.938 19.875 1 98.19 430 ALA A O 1
ATOM 3331 N N . LYS A 1 431 ? -2.031 27.734 21.688 1 97.69 431 LYS A N 1
ATOM 3332 C CA . LYS A 1 431 ? -0.892 28.594 22 1 97.69 431 LYS A CA 1
ATOM 3333 C C . LYS A 1 431 ? 0.171 28.5 20.906 1 97.69 431 LYS A C 1
ATOM 3335 O O . LYS A 1 431 ? 0.758 29.516 20.516 1 97.69 431 LYS A O 1
ATOM 3340 N N . LEU A 1 432 ? 0.471 27.312 20.453 1 98.12 432 LEU A N 1
ATOM 3341 C CA . LEU A 1 432 ? 1.445 27.109 19.391 1 98.12 432 LEU A CA 1
ATOM 3342 C C . LEU A 1 432 ? 1.011 27.812 18.109 1 98.12 432 LEU A C 1
ATOM 3344 O O . LEU A 1 432 ? 1.845 28.359 17.375 1 98.12 432 LEU A O 1
ATOM 3348 N N . LEU A 1 433 ? -0.266 27.828 17.844 1 97.69 433 LEU A N 1
ATOM 3349 C CA . LEU A 1 433 ? -0.802 28.531 16.688 1 97.69 433 LEU A CA 1
ATOM 3350 C C . LEU A 1 433 ? -0.585 30.031 16.797 1 97.69 433 LEU A C 1
ATOM 3352 O O . LEU A 1 433 ? -0.284 30.703 15.812 1 97.69 433 LEU A O 1
ATOM 3356 N N . GLN A 1 434 ? -0.765 30.531 17.984 1 96.38 434 GLN A N 1
ATOM 3357 C CA . GLN A 1 434 ? -0.531 31.953 18.203 1 96.38 434 GLN A CA 1
ATOM 3358 C C . GLN A 1 434 ? 0.932 32.312 17.969 1 96.38 434 GLN A C 1
ATOM 3360 O O . GLN A 1 434 ? 1.23 33.344 17.344 1 96.38 434 GLN A O 1
ATOM 3365 N N . ILE A 1 435 ? 1.788 31.453 18.453 1 96.81 435 ILE A N 1
ATOM 3366 C CA . ILE A 1 435 ? 3.211 31.672 18.219 1 96.81 435 ILE A CA 1
ATOM 3367 C C . ILE A 1 435 ? 3.51 31.609 16.719 1 96.81 435 ILE A C 1
ATOM 3369 O O . ILE A 1 435 ? 4.219 32.469 16.172 1 96.81 435 ILE A O 1
ATOM 3373 N N . TYR A 1 436 ? 2.996 30.609 16.031 1 96.56 436 TYR A N 1
ATOM 3374 C CA . TYR A 1 436 ? 3.217 30.438 14.594 1 96.56 436 TYR A CA 1
ATOM 3375 C C . TYR A 1 436 ? 2.725 31.656 13.82 1 96.56 436 TYR A C 1
ATOM 3377 O O . TYR A 1 436 ? 3.414 32.156 12.922 1 96.56 436 TYR A O 1
ATOM 3385 N N . ARG A 1 437 ? 1.555 32.125 14.141 1 95 437 ARG A N 1
ATOM 3386 C CA . ARG A 1 437 ? 0.961 33.25 13.453 1 95 437 ARG A CA 1
ATOM 3387 C C . ARG A 1 437 ? 1.819 34.5 13.633 1 95 437 ARG A C 1
ATOM 3389 O O . ARG A 1 437 ? 2.02 35.281 12.68 1 95 437 ARG A O 1
ATOM 3396 N N . ARG A 1 438 ? 2.262 34.719 14.805 1 93.19 438 ARG A N 1
ATOM 3397 C CA . ARG A 1 438 ? 3.113 35.844 15.102 1 93.19 438 ARG A CA 1
ATOM 3398 C C . ARG A 1 438 ? 4.383 35.844 14.25 1 93.19 438 ARG A C 1
ATOM 3400 O O . ARG A 1 438 ? 4.824 36.875 13.758 1 93.19 438 ARG A O 1
ATOM 3407 N N . LEU A 1 439 ? 4.887 34.656 14.047 1 93.31 439 LEU A N 1
ATOM 3408 C CA . LEU A 1 439 ? 6.188 34.531 13.398 1 93.31 439 LEU A CA 1
ATOM 3409 C C . LEU A 1 439 ? 6.035 34.438 11.891 1 93.31 439 LEU A C 1
ATOM 3411 O O . LEU A 1 439 ? 6.824 35 11.141 1 93.31 439 LEU A O 1
ATOM 3415 N N . TYR A 1 440 ? 5.012 33.688 11.328 1 93.44 440 TYR A N 1
ATOM 3416 C CA . TYR A 1 440 ? 5.051 33.281 9.922 1 93.44 440 TYR A CA 1
ATOM 3417 C C . TYR A 1 440 ? 3.686 33.469 9.273 1 93.44 440 TYR A C 1
ATOM 3419 O O . TYR A 1 440 ? 3.555 33.375 8.047 1 93.44 440 TYR A O 1
ATOM 3427 N N . SER A 1 441 ? 2.631 33.75 9.945 1 92.88 441 SER A N 1
ATOM 3428 C CA . SER A 1 441 ? 1.267 33.625 9.445 1 92.88 441 SER A CA 1
ATOM 3429 C C . SER A 1 441 ? 0.979 32.188 9.031 1 92.88 441 SER A C 1
ATOM 3431 O O . SER A 1 441 ? 1.836 31.297 9.164 1 92.88 441 SER A O 1
ATOM 3433 N N . PHE A 1 442 ? -0.206 31.891 8.469 1 94.81 442 PHE A N 1
ATOM 3434 C CA . PHE A 1 442 ? -0.576 30.5 8.203 1 94.81 442 PHE A CA 1
ATOM 3435 C C . PHE A 1 442 ? -0.554 30.219 6.711 1 94.81 442 PHE A C 1
ATOM 3437 O O . PHE A 1 442 ? -0.886 29.109 6.281 1 94.81 442 PHE A O 1
ATOM 3444 N N . ARG A 1 443 ? -0.049 31.078 5.91 1 91.12 443 ARG A N 1
ATOM 3445 C CA . ARG A 1 443 ? -0.153 30.969 4.457 1 91.12 443 ARG A CA 1
ATOM 3446 C C . ARG A 1 443 ? 0.673 29.797 3.938 1 91.12 443 ARG A C 1
ATOM 3448 O O . ARG A 1 443 ? 0.303 29.156 2.949 1 91.12 443 ARG A O 1
ATOM 3455 N N . ARG A 1 444 ? 1.781 29.516 4.625 1 93.81 444 ARG A N 1
ATOM 3456 C CA . ARG A 1 444 ? 2.703 28.531 4.078 1 93.81 444 ARG A CA 1
ATOM 3457 C C . ARG A 1 444 ? 2.934 27.391 5.062 1 93.81 444 ARG A C 1
ATOM 3459 O O . ARG A 1 444 ? 3.922 26.656 4.953 1 93.81 444 ARG A O 1
ATOM 3466 N N . ILE A 1 445 ? 2.023 27.297 5.984 1 94.81 445 ILE A N 1
ATOM 3467 C CA . ILE A 1 445 ? 2.121 26.203 6.938 1 94.81 445 ILE A CA 1
ATOM 3468 C C . ILE A 1 445 ? 1.857 24.875 6.223 1 94.81 445 ILE A C 1
ATOM 3470 O O . ILE A 1 445 ? 1.103 24.828 5.25 1 94.81 445 ILE A O 1
ATOM 3474 N N . ASN A 1 446 ? 2.535 23.812 6.609 1 94.81 446 ASN A N 1
ATOM 3475 C CA . ASN A 1 446 ? 2.35 22.484 6.035 1 94.81 446 ASN A CA 1
ATOM 3476 C C . ASN A 1 446 ? 0.912 22 6.199 1 94.81 446 ASN A C 1
ATOM 3478 O O . ASN A 1 446 ? 0.293 22.219 7.242 1 94.81 446 ASN A O 1
ATOM 3482 N N . ILE A 1 447 ? 0.403 21.297 5.242 1 93.56 447 ILE A N 1
ATOM 3483 C CA . ILE A 1 447 ? -1.004 20.922 5.152 1 93.56 447 ILE A CA 1
ATOM 3484 C C . ILE A 1 447 ? -1.37 20.016 6.316 1 93.56 447 ILE A C 1
ATOM 3486 O O . ILE A 1 447 ? -2.541 19.906 6.688 1 93.56 447 ILE A O 1
ATOM 3490 N N . GLN A 1 448 ? -0.504 19.328 6.926 1 94.19 448 GLN A N 1
ATOM 3491 C CA . GLN A 1 448 ? -0.778 18.438 8.055 1 94.19 448 GLN A CA 1
ATOM 3492 C C . GLN A 1 448 ? -1.375 19.203 9.227 1 94.19 448 GLN A C 1
ATOM 3494 O O . GLN A 1 448 ? -2.07 18.625 10.062 1 94.19 448 GLN A O 1
ATOM 3499 N N . ALA A 1 449 ? -1.117 20.5 9.266 1 96.69 449 ALA A N 1
ATOM 3500 C CA . ALA A 1 449 ? -1.609 21.344 10.359 1 96.69 449 ALA A CA 1
ATOM 3501 C C . ALA A 1 449 ? -3.135 21.359 10.383 1 96.69 449 ALA A C 1
ATOM 3503 O O . ALA A 1 449 ? -3.742 21.547 11.438 1 96.69 449 ALA A O 1
ATOM 3504 N N . VAL A 1 450 ? -3.715 21.172 9.242 1 96.88 450 VAL A N 1
ATOM 3505 C CA . VAL A 1 450 ? -5.172 21.219 9.156 1 96.88 450 VAL A CA 1
ATOM 3506 C C . VAL A 1 450 ? -5.781 20.188 10.086 1 96.88 450 VAL A C 1
ATOM 3508 O O . VAL A 1 450 ? -6.684 20.5 10.875 1 96.88 450 VAL A O 1
ATOM 3511 N N . HIS A 1 451 ? -5.281 18.969 10.031 1 97.44 451 HIS A N 1
ATOM 3512 C CA . HIS A 1 451 ? -5.82 17.891 10.875 1 97.44 451 HIS A CA 1
ATOM 3513 C C . HIS A 1 451 ? -5.527 18.156 12.344 1 97.44 451 HIS A C 1
ATOM 3515 O O . HIS A 1 451 ? -6.344 17.828 13.211 1 97.44 451 HIS A O 1
ATOM 3521 N N . LEU A 1 452 ? -4.406 18.719 12.625 1 98.38 452 LEU A N 1
ATOM 3522 C CA . LEU A 1 452 ? -4.02 19 14.008 1 98.38 452 LEU A CA 1
ATOM 3523 C C . LEU A 1 452 ? -4.945 20.047 14.625 1 98.38 452 LEU A C 1
ATOM 3525 O O . LEU A 1 452 ? -5.461 19.844 15.727 1 98.38 452 LEU A O 1
ATOM 3529 N N . VAL A 1 453 ? -5.191 21.094 13.867 1 98.44 453 VAL A N 1
ATOM 3530 C CA . VAL A 1 453 ? -6.062 22.172 14.328 1 98.44 453 VAL A CA 1
ATOM 3531 C C . VAL A 1 453 ? -7.504 21.672 14.422 1 98.44 453 VAL A C 1
ATOM 3533 O O . VAL A 1 453 ? -8.234 22.016 15.352 1 98.44 453 VAL A O 1
ATOM 3536 N N . PHE A 1 454 ? -7.895 20.859 13.453 1 97.38 454 PHE A N 1
ATOM 3537 C CA . PHE A 1 454 ? -9.219 20.25 13.43 1 97.38 454 PHE A CA 1
ATOM 3538 C C . PHE A 1 454 ? -9.469 19.469 14.719 1 97.38 454 PHE A C 1
ATOM 3540 O O . PHE A 1 454 ? -10.508 19.641 15.359 1 97.38 454 PHE A O 1
ATOM 3547 N N . THR A 1 455 ? -8.547 18.656 15.109 1 97.75 455 THR A N 1
ATOM 3548 C CA . THR A 1 455 ? -8.656 17.797 16.281 1 97.75 455 THR A CA 1
ATOM 3549 C C . THR A 1 455 ? -8.734 18.625 17.562 1 97.75 455 THR A C 1
ATOM 3551 O O . THR A 1 455 ? -9.562 18.375 18.438 1 97.75 455 THR A O 1
ATOM 3554 N N . ALA A 1 456 ? -7.895 19.625 17.656 1 98.38 456 ALA A N 1
ATOM 3555 C CA . ALA A 1 456 ? -7.93 20.516 18.812 1 98.38 456 ALA A CA 1
ATOM 3556 C C . ALA A 1 456 ? -9.258 21.266 18.891 1 98.38 456 ALA A C 1
ATOM 3558 O O . ALA A 1 456 ? -9.797 21.484 19.969 1 98.38 456 ALA A O 1
ATOM 3559 N N . SER A 1 457 ? -9.75 21.688 17.766 1 98.12 457 SER A N 1
ATOM 3560 C CA . SER A 1 457 ? -11 22.453 17.703 1 98.12 457 SER A CA 1
ATOM 3561 C C . SER A 1 457 ? -12.156 21.641 18.281 1 98.12 457 SER A C 1
ATOM 3563 O O . SER A 1 457 ? -13.031 22.203 18.953 1 98.12 457 SER A O 1
ATOM 3565 N N . LEU A 1 458 ? -12.156 20.406 18.016 1 95.69 458 LEU A N 1
ATOM 3566 C CA . LEU A 1 458 ? -13.25 19.562 18.5 1 95.69 458 LEU A CA 1
ATOM 3567 C C . LEU A 1 458 ? -13.234 19.453 20.016 1 95.69 458 LEU A C 1
ATOM 3569 O O . LEU A 1 458 ? -14.297 19.422 20.656 1 95.69 458 LEU A O 1
ATOM 3573 N N . ILE A 1 459 ? -12.07 19.391 20.594 1 96.06 459 ILE A N 1
ATOM 3574 C CA . ILE A 1 459 ? -11.969 19.375 22.047 1 96.06 459 ILE A CA 1
ATOM 3575 C C . ILE A 1 459 ? -12.469 20.703 22.609 1 96.06 459 ILE A C 1
ATOM 3577 O O . ILE A 1 459 ? -13.18 20.719 23.625 1 96.06 459 ILE A O 1
ATOM 3581 N N . HIS A 1 460 ? -12.109 21.797 21.984 1 97.38 460 HIS A N 1
ATOM 3582 C CA . HIS A 1 460 ? -12.562 23.109 22.438 1 97.38 460 HIS A CA 1
ATOM 3583 C C . HIS A 1 460 ? -14.078 23.25 22.297 1 97.38 460 HIS A C 1
ATOM 3585 O O . HIS A 1 460 ? -14.734 23.828 23.172 1 97.38 460 HIS A O 1
ATOM 3591 N N . VAL A 1 461 ? -14.625 22.688 21.266 1 95.31 461 VAL A N 1
ATOM 3592 C CA . VAL A 1 461 ? -16.078 22.734 21.078 1 95.31 461 VAL A CA 1
ATOM 3593 C C . VAL A 1 461 ? -16.766 21.969 22.203 1 95.31 461 VAL A C 1
ATOM 3595 O O . VAL A 1 461 ? -17.75 22.438 22.766 1 95.31 461 VAL A O 1
ATOM 3598 N N . LEU A 1 462 ? -16.266 20.812 22.469 1 92.06 462 LEU A N 1
ATOM 3599 C CA . LEU A 1 462 ? -16.844 19.984 23.531 1 92.06 462 LEU A CA 1
ATOM 3600 C C . LEU A 1 462 ? -16.781 20.719 24.875 1 92.06 462 LEU A C 1
ATOM 3602 O O . LEU A 1 462 ? -17.766 20.734 25.609 1 92.06 462 LEU A O 1
ATOM 3606 N N . ASN A 1 463 ? -15.641 21.297 25.172 1 93.56 463 ASN A N 1
ATOM 3607 C CA . ASN A 1 463 ? -15.477 22.016 26.438 1 93.56 463 ASN A CA 1
ATOM 3608 C C . ASN A 1 463 ? -16.344 23.281 26.469 1 93.56 463 ASN A C 1
ATOM 3610 O O . ASN A 1 463 ? -16.922 23.609 27.516 1 93.56 463 ASN A O 1
ATOM 3614 N N . ALA A 1 464 ? -16.438 23.969 25.391 1 95.06 464 ALA A N 1
ATOM 3615 C CA . ALA A 1 464 ? -17.203 25.203 25.312 1 95.06 464 ALA A CA 1
ATOM 3616 C C . ALA A 1 464 ? -18.703 24.938 25.516 1 95.06 464 ALA A C 1
ATOM 3618 O O . ALA A 1 464 ? -19.391 25.734 26.156 1 95.06 464 ALA A O 1
ATOM 3619 N N . CYS A 1 465 ? -19.156 23.828 25.016 1 90.75 465 CYS A N 1
ATOM 3620 C CA . CYS A 1 465 ? -20.594 23.562 25.016 1 90.75 465 CYS A CA 1
ATOM 3621 C C . CYS A 1 465 ? -20.984 22.688 26.203 1 90.75 465 CYS A C 1
ATOM 3623 O O . CYS A 1 465 ? -22.109 22.781 26.688 1 90.75 465 CYS A O 1
ATOM 3625 N N . GLU A 1 466 ? -20.062 21.844 26.688 1 87.56 466 GLU A N 1
ATOM 3626 C CA . GLU A 1 466 ? -20.5 20.812 27.625 1 87.56 466 GLU A CA 1
ATOM 3627 C C . GLU A 1 466 ? -19.859 21 29 1 87.56 466 GLU A C 1
ATOM 3629 O O . GLU A 1 466 ? -20.344 20.453 29.984 1 87.56 466 GLU A O 1
ATOM 3634 N N . ALA A 1 467 ? -18.812 21.781 29.062 1 88.12 467 ALA A N 1
ATOM 3635 C CA . ALA A 1 467 ? -18.125 21.906 30.344 1 88.12 467 ALA A CA 1
ATOM 3636 C C . ALA A 1 467 ? -19.031 22.578 31.391 1 88.12 467 ALA A C 1
ATOM 3638 O O . ALA A 1 467 ? -19.75 23.531 31.078 1 88.12 467 ALA A O 1
ATOM 3639 N N . ALA A 1 468 ? -19 22.094 32.594 1 86.12 468 ALA A N 1
ATOM 3640 C CA . ALA A 1 468 ? -19.797 22.656 33.688 1 86.12 468 ALA A CA 1
ATOM 3641 C C . ALA A 1 468 ? -19.156 23.922 34.25 1 86.12 468 ALA A C 1
ATOM 3643 O O . ALA A 1 468 ? -19.844 24.891 34.531 1 86.12 468 ALA A O 1
ATOM 3644 N N . ALA A 1 469 ? -17.875 23.938 34.375 1 90.81 469 ALA A N 1
ATOM 3645 C CA . ALA A 1 469 ? -17.141 25.078 34.938 1 90.81 469 ALA A CA 1
ATOM 3646 C C . ALA A 1 469 ? -17.109 26.25 33.969 1 90.81 469 ALA A C 1
ATOM 3648 O O . ALA A 1 469 ? -16.609 26.125 32.844 1 90.81 469 ALA A O 1
ATOM 3649 N N . PRO A 1 470 ? -17.609 27.391 34.406 1 93.25 470 PRO A N 1
ATOM 3650 C CA . PRO A 1 470 ? -17.641 28.562 33.531 1 93.25 470 PRO A CA 1
ATOM 3651 C C . PRO A 1 470 ? -16.25 28.984 33.062 1 93.25 470 PRO A C 1
ATOM 3653 O O . PRO A 1 470 ? -16.094 29.438 31.922 1 93.25 470 PRO A O 1
ATOM 3656 N N . SER A 1 471 ? -15.273 28.906 33.938 1 93.62 471 SER A N 1
ATOM 3657 C CA . SER A 1 471 ? -13.914 29.297 33.562 1 93.62 471 SER A CA 1
ATOM 3658 C C . SER A 1 471 ? -13.406 28.453 32.406 1 93.62 471 SER A C 1
ATOM 3660 O O . SER A 1 471 ? -12.781 28.984 31.484 1 93.62 471 SER A O 1
ATOM 3662 N N . LEU A 1 472 ? -13.711 27.188 32.469 1 94 472 LEU A N 1
ATOM 3663 C CA . LEU A 1 472 ? -13.289 26.297 31.391 1 94 472 LEU A CA 1
ATOM 3664 C C . LEU A 1 472 ? -14.07 26.578 30.109 1 94 472 LEU A C 1
ATOM 3666 O O . LEU A 1 472 ? -13.5 26.562 29.016 1 94 472 LEU A O 1
ATOM 3670 N N . ARG A 1 473 ? -15.32 26.812 30.172 1 94.94 473 ARG A N 1
ATOM 3671 C CA . ARG A 1 473 ? -16.156 27.141 29.016 1 94.94 473 ARG A CA 1
ATOM 3672 C C . ARG A 1 473 ? -15.656 28.391 28.312 1 94.94 473 ARG A C 1
ATOM 3674 O O . ARG A 1 473 ? -15.508 28.422 27.094 1 94.94 473 ARG A O 1
ATOM 3681 N N . ASN A 1 474 ? -15.383 29.391 29.156 1 95.75 474 ASN A N 1
ATOM 3682 C CA . ASN A 1 474 ? -14.945 30.656 28.594 1 95.75 474 ASN A CA 1
ATOM 3683 C C . ASN A 1 474 ? -13.586 30.531 27.906 1 95.75 474 ASN A C 1
ATOM 3685 O O . ASN A 1 474 ? -13.383 31.078 26.828 1 95.75 474 ASN A O 1
ATOM 3689 N N . SER A 1 475 ? -12.672 29.891 28.562 1 96.19 475 SER A N 1
ATOM 3690 C CA . SER A 1 475 ? -11.359 29.688 27.969 1 96.19 475 SER A CA 1
ATOM 3691 C C . SER A 1 475 ? -11.453 28.859 26.688 1 96.19 475 SER A C 1
ATOM 3693 O O . SER A 1 475 ? -10.719 29.094 25.719 1 96.19 475 SER A O 1
ATOM 3695 N N . ALA A 1 476 ? -12.328 27.875 26.688 1 97.38 476 ALA A N 1
ATOM 3696 C CA . ALA A 1 476 ? -12.516 27.016 25.531 1 97.38 476 ALA A CA 1
ATOM 3697 C C . ALA A 1 476 ? -13.062 27.812 24.344 1 97.38 476 ALA A C 1
ATOM 3699 O O . ALA A 1 476 ? -12.656 27.578 23.203 1 97.38 476 ALA A O 1
ATOM 3700 N N . TRP A 1 477 ? -13.953 28.719 24.625 1 97.44 477 TRP A N 1
ATOM 3701 C CA . TRP A 1 477 ? -14.492 29.562 23.562 1 97.44 477 TRP A CA 1
ATOM 3702 C C . TRP A 1 477 ? -13.398 30.422 22.938 1 97.44 477 TRP A C 1
ATOM 3704 O O . TRP A 1 477 ? -13.344 30.594 21.719 1 97.44 477 TRP A O 1
ATOM 3714 N N . LYS A 1 478 ? -12.555 30.953 23.766 1 97.81 478 LYS A N 1
ATOM 3715 C CA . LYS A 1 478 ? -11.461 31.781 23.266 1 97.81 478 LYS A CA 1
ATOM 3716 C C . LYS A 1 478 ? -10.5 30.969 22.406 1 97.81 478 LYS A C 1
ATOM 3718 O O . LYS A 1 478 ? -10.086 31.406 21.344 1 97.81 478 LYS A O 1
ATOM 3723 N N . ASP A 1 479 ? -10.102 29.828 22.922 1 98.12 479 ASP A N 1
ATOM 3724 C CA . ASP A 1 479 ? -9.188 28.953 22.188 1 98.12 479 ASP A CA 1
ATOM 3725 C C . ASP A 1 479 ? -9.828 28.453 20.891 1 98.12 479 ASP A C 1
ATOM 3727 O O . ASP A 1 479 ? -9.148 28.25 19.891 1 98.12 479 ASP A O 1
ATOM 3731 N N . LEU A 1 480 ? -11.109 28.156 20.938 1 98.19 480 LEU A N 1
ATOM 3732 C CA . LEU A 1 480 ? -11.828 27.75 19.75 1 98.19 480 LEU A CA 1
ATOM 3733 C C . LEU A 1 480 ? -11.781 28.828 18.672 1 98.19 480 LEU A C 1
ATOM 3735 O O . LEU A 1 480 ? -11.641 28.531 17.484 1 98.19 480 LEU A O 1
ATOM 3739 N N . GLU A 1 481 ? -11.898 30.031 19.078 1 97.62 481 GLU A N 1
ATOM 3740 C CA . GLU A 1 481 ? -11.805 31.156 18.141 1 97.62 481 GLU A CA 1
ATOM 3741 C C . GLU A 1 481 ? -10.445 31.203 17.469 1 97.62 481 GLU A C 1
ATOM 3743 O O . GLU A 1 481 ? -10.344 31.484 16.281 1 97.62 481 GLU A O 1
ATOM 3748 N N . VAL A 1 482 ? -9.438 30.984 18.266 1 97.25 482 VAL A N 1
ATOM 3749 C CA . VAL A 1 482 ? -8.086 30.953 17.719 1 97.25 482 VAL A CA 1
ATOM 3750 C C . VAL A 1 482 ? -7.984 29.875 16.656 1 97.25 482 VAL A C 1
ATOM 3752 O O . VAL A 1 482 ? -7.441 30.109 15.57 1 97.25 482 VAL A O 1
ATOM 3755 N N . CYS A 1 483 ? -8.492 28.703 16.922 1 98.12 483 CYS A N 1
ATOM 3756 C CA . CYS A 1 483 ? -8.43 27.578 15.992 1 98.12 483 CYS A CA 1
ATOM 3757 C C . CYS A 1 483 ? -9.266 27.844 14.75 1 98.12 483 CYS A C 1
ATOM 3759 O O . CYS A 1 483 ? -8.859 27.516 13.633 1 98.12 483 CYS A O 1
ATOM 3761 N N . GLN A 1 484 ? -10.391 28.453 14.945 1 96.81 484 GLN A N 1
ATOM 3762 C CA . GLN A 1 484 ? -11.266 28.766 13.82 1 96.81 484 GLN A CA 1
ATOM 3763 C C . GLN A 1 484 ? -10.625 29.797 12.898 1 96.81 484 GLN A C 1
ATOM 3765 O O . GLN A 1 484 ? -10.75 29.703 11.68 1 96.81 484 GLN A O 1
ATOM 3770 N N . GLN A 1 485 ? -10.039 30.734 13.492 1 96.25 485 GLN A N 1
ATOM 3771 C CA . GLN A 1 485 ? -9.32 31.719 12.688 1 96.25 485 GLN A CA 1
ATOM 3772 C C . GLN A 1 485 ? -8.18 31.062 11.906 1 96.25 485 GLN A C 1
ATOM 3774 O O . GLN A 1 485 ? -7.938 31.422 10.75 1 96.25 485 GLN A O 1
ATOM 3779 N N . ALA A 1 486 ? -7.52 30.219 12.586 1 97 486 ALA A N 1
ATOM 3780 C CA . ALA A 1 486 ? -6.453 29.484 11.906 1 97 486 ALA A CA 1
ATOM 3781 C C . ALA A 1 486 ? -7 28.688 10.727 1 97 486 ALA A C 1
ATOM 3783 O O . ALA A 1 486 ? -6.426 28.703 9.633 1 97 486 ALA A O 1
ATOM 3784 N N . LEU A 1 487 ? -8.094 27.953 10.922 1 96.69 487 LEU A N 1
ATOM 3785 C CA . LEU A 1 487 ? -8.703 27.172 9.852 1 96.69 487 LEU A CA 1
ATOM 3786 C C . LEU A 1 487 ? -9.172 28.078 8.719 1 96.69 487 LEU A C 1
ATOM 3788 O O . LEU A 1 487 ? -9.078 27.703 7.543 1 96.69 487 LEU A O 1
ATOM 3792 N N . CYS A 1 488 ? -9.602 29.219 9.062 1 95.25 488 CYS A N 1
ATOM 3793 C CA . CYS A 1 488 ? -10.016 30.188 8.055 1 95.25 488 CYS A CA 1
ATOM 3794 C C . CYS A 1 488 ? -8.828 30.641 7.211 1 95.25 488 CYS A C 1
ATOM 3796 O O . CYS A 1 488 ? -8.914 30.672 5.984 1 95.25 488 CYS A O 1
ATOM 3798 N N . ASP A 1 489 ? -7.781 30.969 7.887 1 94.06 489 ASP A N 1
ATOM 3799 C CA . ASP A 1 489 ? -6.582 31.391 7.176 1 94.06 489 ASP A CA 1
ATOM 3800 C C . ASP A 1 489 ? -6.031 30.266 6.305 1 94.06 489 ASP A C 1
ATOM 3802 O O . ASP A 1 489 ? -5.605 30.5 5.172 1 94.06 489 ASP A O 1
ATOM 3806 N N . LEU A 1 490 ? -6.078 29.094 6.797 1 93.88 490 LEU A N 1
ATOM 3807 C CA . LEU A 1 490 ? -5.594 27.922 6.078 1 93.88 490 LEU A CA 1
ATOM 3808 C C . LEU A 1 490 ? -6.449 27.641 4.848 1 93.88 490 LEU A C 1
ATOM 3810 O O . LEU A 1 490 ? -5.961 27.094 3.857 1 93.88 490 LEU A O 1
ATOM 3814 N N . SER A 1 491 ? -7.699 28 4.898 1 91.56 491 SER A N 1
ATOM 3815 C CA . SER A 1 491 ? -8.656 27.703 3.834 1 91.56 491 SER A CA 1
ATOM 3816 C C . SER A 1 491 ? -8.312 28.469 2.559 1 91.56 491 SER A C 1
ATOM 3818 O O . SER A 1 491 ? -8.789 28.125 1.476 1 91.56 491 SER A O 1
ATOM 3820 N N . GLU A 1 492 ? -7.488 29.453 2.697 1 86.62 492 GLU A N 1
ATOM 3821 C CA . GLU A 1 492 ? -7.047 30.203 1.521 1 86.62 492 GLU A CA 1
ATOM 3822 C C . GLU A 1 492 ? -6.184 29.328 0.609 1 86.62 492 GLU A C 1
ATOM 3824 O O . GLU A 1 492 ? -6.195 29.5 -0.611 1 86.62 492 GLU A O 1
ATOM 3829 N N . GLY A 1 493 ? -5.535 28.438 1.265 1 84.38 493 GLY A N 1
ATOM 3830 C CA . GLY A 1 493 ? -4.637 27.594 0.488 1 84.38 493 GLY A CA 1
ATOM 3831 C C . GLY A 1 493 ? -5.09 26.156 0.405 1 84.38 493 GLY A C 1
ATOM 3832 O O . GLY A 1 493 ? -4.746 25.438 -0.542 1 84.38 493 GLY A O 1
ATOM 3833 N N . TYR A 1 494 ? -5.812 25.703 1.401 1 92.06 494 TYR A N 1
ATOM 3834 C CA . TYR A 1 494 ? -6.164 24.297 1.508 1 92.06 494 TYR A CA 1
ATOM 3835 C C . TYR A 1 494 ? -7.672 24.109 1.625 1 92.06 494 TYR A C 1
ATOM 3837 O O . TYR A 1 494 ? -8.266 24.469 2.645 1 92.06 494 TYR A O 1
ATOM 3845 N N . HIS A 1 495 ? -8.273 23.422 0.685 1 88.94 495 HIS A N 1
ATOM 3846 C CA . HIS A 1 495 ? -9.711 23.172 0.732 1 88.94 495 HIS A CA 1
ATOM 3847 C C . HIS A 1 495 ? -10.07 22.266 1.898 1 88.94 495 HIS A C 1
ATOM 3849 O O . HIS A 1 495 ? -11.188 22.328 2.418 1 88.94 495 HIS A O 1
ATOM 3855 N N . SER A 1 496 ? -9.188 21.438 2.273 1 90.94 496 SER A N 1
ATOM 3856 C CA . SER A 1 496 ? -9.43 20.562 3.41 1 90.94 496 SER A CA 1
ATOM 3857 C C . SER A 1 496 ? -9.672 21.359 4.688 1 90.94 496 SER A C 1
ATOM 3859 O O . SER A 1 496 ? -10.367 20.891 5.594 1 90.94 496 SER A O 1
ATOM 3861 N N . ALA A 1 497 ? -9.094 22.547 4.801 1 94.75 497 ALA A N 1
ATOM 3862 C CA . ALA A 1 497 ? -9.328 23.406 5.953 1 94.75 497 ALA A CA 1
ATOM 3863 C C . ALA A 1 497 ? -10.766 23.922 5.965 1 94.75 497 ALA A C 1
ATOM 3865 O O . ALA A 1 497 ? -11.359 24.094 7.031 1 94.75 497 ALA A O 1
ATOM 3866 N N . THR A 1 498 ? -11.273 24.188 4.801 1 92.62 498 THR A N 1
ATOM 3867 C CA . THR A 1 498 ? -12.672 24.609 4.695 1 92.62 498 THR A CA 1
ATOM 3868 C C . THR A 1 498 ? -13.594 23.484 5.176 1 92.62 498 THR A C 1
ATOM 3870 O O . THR A 1 498 ? -14.539 23.75 5.93 1 92.62 498 THR A O 1
ATOM 3873 N N . ARG A 1 499 ? -13.289 22.344 4.762 1 89.31 499 ARG A N 1
ATOM 3874 C CA . ARG A 1 499 ? -14.062 21.188 5.191 1 89.31 499 ARG A CA 1
ATOM 3875 C C . ARG A 1 499 ? -14.016 21.031 6.707 1 89.31 499 ARG A C 1
ATOM 3877 O O . ARG A 1 499 ? -15.039 20.766 7.344 1 89.31 499 ARG A O 1
ATOM 3884 N N . ALA A 1 500 ? -12.859 21.125 7.266 1 93.31 500 ALA A N 1
ATOM 3885 C CA . ALA A 1 500 ? -12.688 21 8.711 1 93.31 500 ALA A CA 1
ATOM 3886 C C . ALA A 1 500 ? -13.492 22.062 9.453 1 93.31 500 ALA A C 1
ATOM 3888 O O . ALA A 1 500 ? -14.148 21.781 10.453 1 93.31 500 ALA A O 1
ATOM 3889 N N . ARG A 1 501 ? -13.422 23.281 8.906 1 93.81 501 ARG A N 1
ATOM 3890 C CA . ARG A 1 501 ? -14.156 24.375 9.516 1 93.81 501 ARG A CA 1
ATOM 3891 C C . ARG A 1 501 ? -15.656 24.109 9.492 1 93.81 501 ARG A C 1
ATOM 3893 O O . ARG A 1 501 ? -16.359 24.391 10.469 1 93.81 501 ARG A O 1
ATOM 3900 N N . GLU A 1 502 ? -16.094 23.562 8.461 1 91.06 502 GLU A N 1
ATOM 3901 C CA . GLU A 1 502 ? -17.516 23.266 8.32 1 91.06 502 GLU A CA 1
ATOM 3902 C C . GLU A 1 502 ? -17.953 22.188 9.32 1 91.06 502 GLU A C 1
ATOM 3904 O O . GLU A 1 502 ? -19.031 22.297 9.914 1 91.06 502 GLU A O 1
ATOM 3909 N N . VAL A 1 503 ? -17.156 21.219 9.461 1 90.81 503 VAL A N 1
ATOM 3910 C CA . VAL A 1 503 ? -17.469 20.156 10.406 1 90.81 503 VAL A CA 1
ATOM 3911 C C . VAL A 1 503 ? -17.5 20.703 11.828 1 90.81 503 VAL A C 1
ATOM 3913 O O . VAL A 1 503 ? -18.422 20.406 12.594 1 90.81 503 VAL A O 1
ATOM 3916 N N . VAL A 1 504 ? -16.516 21.484 12.164 1 94.06 504 VAL A N 1
ATOM 3917 C CA . VAL A 1 504 ? -16.422 22.047 13.508 1 94.06 504 VAL A CA 1
ATOM 3918 C C . VAL A 1 504 ? -17.641 22.938 13.789 1 94.06 504 VAL A C 1
ATOM 3920 O O . VAL A 1 504 ? -18.25 22.828 14.859 1 94.06 504 VAL A O 1
ATOM 3923 N N . THR A 1 505 ? -18 23.734 12.82 1 92.75 505 THR A N 1
ATOM 3924 C CA . THR A 1 505 ? -19.141 24.625 12.961 1 92.75 505 THR A CA 1
ATOM 3925 C C . THR A 1 505 ? -20.438 23.828 13.062 1 92.75 505 THR A C 1
ATOM 3927 O O . THR A 1 505 ? -21.328 24.172 13.836 1 92.75 505 THR A O 1
ATOM 3930 N N . GLY A 1 506 ? -20.5 22.797 12.25 1 89.88 506 GLY A N 1
ATOM 3931 C CA . GLY A 1 506 ? -21.672 21.938 12.32 1 89.88 506 GLY A CA 1
ATOM 3932 C C . GLY A 1 506 ? -21.859 21.281 13.672 1 89.88 506 GLY A C 1
ATOM 3933 O O . GLY A 1 506 ? -22.969 21.219 14.203 1 89.88 506 GLY A O 1
ATOM 3934 N N . ILE A 1 507 ? -20.812 20.812 14.242 1 90.56 507 ILE A N 1
ATOM 3935 C CA . ILE A 1 507 ? -20.859 20.172 15.547 1 90.56 507 ILE A CA 1
ATOM 3936 C C . ILE A 1 507 ? -21.188 21.188 16.625 1 90.56 507 ILE A C 1
ATOM 3938 O O . ILE A 1 507 ? -21.969 20.906 17.531 1 90.56 507 ILE A O 1
ATOM 3942 N N . GLN A 1 508 ? -20.578 22.312 16.531 1 92.69 508 GLN A N 1
ATOM 3943 C CA . GLN A 1 508 ? -20.859 23.391 17.469 1 92.69 508 GLN A CA 1
ATOM 3944 C C . GLN A 1 508 ? -22.344 23.734 17.484 1 92.69 508 GLN A C 1
ATOM 3946 O O . GLN A 1 508 ? -22.953 23.844 18.562 1 92.69 508 GLN A O 1
ATOM 3951 N N . ASN A 1 509 ? -22.906 23.859 16.344 1 91.38 509 ASN A N 1
ATOM 3952 C CA . ASN A 1 509 ? -24.328 24.219 16.219 1 91.38 509 ASN A CA 1
ATOM 3953 C C . ASN A 1 509 ? -25.234 23.109 16.766 1 91.38 509 ASN A C 1
ATOM 3955 O O . ASN A 1 509 ? -26.234 23.406 17.422 1 91.38 509 ASN A O 1
ATOM 3959 N N . GLU A 1 510 ? -24.844 21.969 16.469 1 88.94 510 GLU A N 1
ATOM 3960 C CA . GLU A 1 510 ? -25.656 20.828 16.922 1 88.94 510 GLU A CA 1
ATOM 3961 C C . GLU A 1 510 ? -25.625 20.719 18.453 1 88.94 510 GLU A C 1
ATOM 3963 O O . GLU A 1 510 ? -26.625 20.375 19.078 1 88.94 510 GLU A O 1
ATOM 3968 N N . LEU A 1 511 ? -24.516 20.875 19.047 1 88.94 511 LEU A N 1
ATOM 3969 C CA . LEU A 1 511 ? -24.375 20.797 20.5 1 88.94 511 LEU A CA 1
ATOM 3970 C C . LEU A 1 511 ? -25.109 21.938 21.188 1 88.94 511 LEU A C 1
ATOM 3972 O O . LEU A 1 511 ? -25.734 21.766 22.234 1 88.94 511 LEU A O 1
ATOM 3976 N N . LEU A 1 512 ? -25.109 23.078 20.578 1 89.62 512 LEU A N 1
ATOM 3977 C CA . LEU A 1 512 ? -25.812 24.234 21.125 1 89.62 512 LEU A CA 1
ATOM 3978 C C . LEU A 1 512 ? -27.328 24.062 21.016 1 89.62 512 LEU A C 1
ATOM 3980 O O . LEU A 1 512 ? -28.062 24.453 21.922 1 89.62 512 LEU A O 1
ATOM 3984 N N . ARG A 1 513 ? -27.703 23.469 19.906 1 89 513 ARG A N 1
ATOM 3985 C CA . ARG A 1 513 ? -29.125 23.188 19.734 1 89 513 ARG A CA 1
ATOM 3986 C C . ARG A 1 513 ? -29.609 22.172 20.766 1 89 513 ARG A C 1
ATOM 3988 O O . ARG A 1 513 ? -30.688 22.344 21.359 1 89 513 ARG A O 1
ATOM 3995 N N . ALA A 1 514 ? -28.859 21.141 20.906 1 85.19 514 ALA A N 1
ATOM 3996 C CA . ALA A 1 514 ? -29.219 20.109 21.891 1 85.19 514 ALA A CA 1
ATOM 3997 C C . ALA A 1 514 ? -29.297 20.688 23.297 1 85.19 514 ALA A C 1
ATOM 3999 O O . ALA A 1 514 ? -30.156 20.297 24.078 1 85.19 514 ALA A O 1
ATOM 4000 N N . LYS A 1 515 ? -28.484 21.531 23.641 1 84.38 515 LYS A N 1
ATOM 4001 C CA . LYS A 1 515 ? -28.469 22.156 24.969 1 84.38 515 LYS A CA 1
ATOM 4002 C C . LYS A 1 515 ? -29.688 23.062 25.156 1 84.38 515 LYS A C 1
ATOM 4004 O O . LYS A 1 515 ? -30.281 23.094 26.234 1 84.38 515 LYS A O 1
ATOM 4009 N N . ARG A 1 516 ? -30.094 23.719 24.125 1 86.31 516 ARG A N 1
ATOM 4010 C CA . ARG A 1 516 ? -31.266 24.578 24.172 1 86.31 516 ARG A CA 1
ATOM 4011 C C . ARG A 1 516 ? -32.531 23.75 24.344 1 86.31 516 ARG A C 1
ATOM 4013 O O . ARG A 1 516 ? -33.438 24.141 25.078 1 86.31 516 ARG A O 1
ATOM 4020 N N . GLU A 1 517 ? -32.531 22.688 23.609 1 85.06 517 GLU A N 1
ATOM 4021 C CA . GLU A 1 517 ? -33.688 21.797 23.719 1 85.06 517 GLU A CA 1
ATOM 4022 C C . GLU A 1 517 ? -33.781 21.172 25.094 1 85.06 517 GLU A C 1
ATOM 4024 O O . GLU A 1 517 ? -34.875 21 25.625 1 85.06 517 GLU A O 1
ATOM 4029 N N . SER A 1 518 ? -32.656 20.781 25.641 1 81.62 518 SER A N 1
ATOM 4030 C CA . SER A 1 518 ? -32.656 20.219 26.984 1 81.62 518 SER A CA 1
ATOM 4031 C C . SER A 1 518 ? -33.062 21.234 28.031 1 81.62 518 SER A C 1
ATOM 4033 O O . SER A 1 518 ? -33.75 20.906 28.984 1 81.62 518 SER A O 1
ATOM 4035 N N . MET A 1 519 ? -32.75 22.453 27.922 1 81.69 519 MET A N 1
ATOM 4036 C CA . MET A 1 519 ? -33.125 23.531 28.844 1 81.69 519 MET A CA 1
ATOM 4037 C C . MET A 1 519 ? -34.625 23.844 28.734 1 81.69 519 MET A C 1
ATOM 4039 O O . MET A 1 519 ? -35.281 24.141 29.734 1 81.69 519 MET A O 1
ATOM 4043 N N . LYS A 1 520 ? -35.156 23.734 27.5 1 81.56 520 LYS A N 1
ATOM 4044 C CA . LYS A 1 520 ? -36.594 23.953 27.312 1 81.56 520 LYS A CA 1
ATOM 4045 C C . LYS A 1 520 ? -37.406 22.844 27.953 1 81.56 520 LYS A C 1
ATOM 4047 O O . LYS A 1 520 ? -38.438 23.109 28.562 1 81.56 520 LYS A O 1
ATOM 4052 N N . ARG A 1 521 ? -36.906 21.641 27.828 1 77.38 521 ARG A N 1
ATOM 4053 C CA . ARG A 1 521 ? -37.594 20.516 28.422 1 77.38 521 ARG A CA 1
ATOM 4054 C C . ARG A 1 521 ? -37.562 20.578 29.953 1 77.38 521 ARG A C 1
ATOM 4056 O O . ARG A 1 521 ? -38.531 20.234 30.609 1 77.38 521 ARG A O 1
ATOM 4063 N N . SER A 1 522 ? -36.5 20.984 30.5 1 73.56 522 SER A N 1
ATOM 4064 C CA . SER A 1 522 ? -36.375 21.125 31.953 1 73.56 522 SER A CA 1
ATOM 4065 C C . SER A 1 522 ? -37.219 22.281 32.469 1 73.56 522 SER A C 1
ATOM 4067 O O . SER A 1 522 ? -37.781 22.203 33.562 1 73.56 522 SER A O 1
ATOM 4069 N N . ALA A 1 523 ? -37.469 23.344 31.734 1 71.5 523 ALA A N 1
ATOM 4070 C CA . ALA A 1 523 ? -38.281 24.484 32.125 1 71.5 523 ALA A CA 1
ATOM 4071 C C . ALA A 1 523 ? -39.781 24.125 32.062 1 71.5 523 ALA A C 1
ATOM 4073 O O . ALA A 1 523 ? -40.562 24.562 32.906 1 71.5 523 ALA A O 1
ATOM 4074 N N . ALA A 1 524 ? -40.125 23.312 31.125 1 71.94 524 ALA A N 1
ATOM 4075 C CA . ALA A 1 524 ? -41.5 22.875 30.969 1 71.94 524 ALA A CA 1
ATOM 4076 C C . ALA A 1 524 ? -41.906 21.906 32.062 1 71.94 524 ALA A C 1
ATOM 4078 O O . ALA A 1 524 ? -43.062 21.938 32.531 1 71.94 524 ALA A O 1
ATOM 4079 N N . HIS A 1 525 ? -40.969 21.078 32.469 1 66.19 525 HIS A N 1
ATOM 4080 C CA . HIS A 1 525 ? -41.25 20.156 33.562 1 66.19 525 HIS A CA 1
ATOM 4081 C C . HIS A 1 525 ? -41.25 20.859 34.906 1 66.19 525 HIS A C 1
ATOM 4083 O O . HIS A 1 525 ? -42 20.453 35.844 1 66.19 525 HIS A O 1
ATOM 4089 N N . GLY A 1 526 ? -40.562 21.953 35.125 1 58 526 GLY A N 1
ATOM 4090 C CA . GLY A 1 526 ? -40.594 22.734 36.344 1 58 526 GLY A CA 1
ATOM 4091 C C . GLY A 1 526 ? -41.812 23.594 36.5 1 58 526 GLY A C 1
ATOM 4092 O O . GLY A 1 526 ? -42.281 23.844 37.625 1 58 526 GLY A O 1
ATOM 4093 N N . ALA A 1 527 ? -42.438 24.156 35.5 1 56.03 527 ALA A N 1
ATOM 4094 C CA . ALA A 1 527 ? -43.656 24.984 35.594 1 56.03 527 ALA A CA 1
ATOM 4095 C C . ALA A 1 527 ? -44.906 24.109 35.844 1 56.03 527 ALA A C 1
ATOM 4097 O O . ALA A 1 527 ? -45.906 24.594 36.344 1 56.03 527 ALA A O 1
ATOM 4098 N N . GLY A 1 528 ? -44.781 22.844 35.469 1 50.84 528 GLY A N 1
ATOM 4099 C CA . GLY A 1 528 ? -45.969 22 35.656 1 50.84 528 GLY A CA 1
ATOM 4100 C C . GLY A 1 528 ? -46.188 21.594 37.094 1 50.84 528 GLY A C 1
ATOM 4101 O O . GLY A 1 528 ? -47.219 21.031 37.438 1 50.84 528 GLY A O 1
ATOM 4102 N N . SER A 1 529 ? -45.125 21.672 37.906 1 48.62 529 SER A N 1
ATOM 4103 C CA . SER A 1 529 ? -45.344 21.172 39.25 1 48.62 529 SER A CA 1
ATOM 4104 C C . SER A 1 529 ? -46.062 22.219 40.125 1 48.62 529 SER A C 1
ATOM 4106 O O . SER A 1 529 ? -46.5 21.906 41.219 1 48.62 529 SER A O 1
ATOM 4108 N N . GLU A 1 530 ? -45.938 23.531 39.844 1 41.28 530 GLU A N 1
ATOM 4109 C CA . GLU A 1 530 ? -46.531 24.469 40.812 1 41.28 530 GLU A CA 1
ATOM 4110 C C . GLU A 1 530 ? -48.031 24.594 40.594 1 41.28 530 GLU A C 1
ATOM 4112 O O . GLU A 1 530 ? -48.75 25.156 41.406 1 41.28 530 GLU A O 1
ATOM 4117 N N . SER A 1 531 ? -48.438 24.312 39.375 1 40.09 531 SER A N 1
ATOM 4118 C CA . SER A 1 531 ? -49.781 24.797 39.125 1 40.09 531 SER A CA 1
ATOM 4119 C C . SER A 1 531 ? -50.812 23.875 39.781 1 40.09 531 SER A C 1
ATOM 4121 O O . SER A 1 531 ? -52.031 24.156 39.75 1 40.09 531 SER A O 1
ATOM 4123 N N . ASN A 1 532 ? -50.375 22.719 40.188 1 36.56 532 ASN A N 1
ATOM 4124 C CA . ASN A 1 532 ? -51.5 21.844 40.5 1 36.56 532 ASN A CA 1
ATOM 4125 C C . ASN A 1 532 ? -52.156 22.172 41.844 1 36.56 532 ASN A C 1
ATOM 4127 O O . ASN A 1 532 ? -52.969 21.406 42.344 1 36.56 532 ASN A O 1
ATOM 4131 N N . GLN A 1 533 ? -51.438 23.078 42.625 1 32.94 533 GLN A N 1
ATOM 4132 C CA . GLN A 1 533 ? -52.062 22.953 43.938 1 32.94 533 GLN A CA 1
ATOM 4133 C C . GLN A 1 533 ? -53.406 23.688 44 1 32.94 533 GLN A C 1
ATOM 4135 O O . GLN A 1 533 ? -54.188 23.484 44.938 1 32.94 533 GLN A O 1
ATOM 4140 N N . THR A 1 534 ? -53.469 24.859 43.312 1 26.28 534 THR A N 1
ATOM 4141 C CA . THR A 1 534 ? -54.469 25.75 43.875 1 26.28 534 THR A CA 1
ATOM 4142 C C . THR A 1 534 ? -55.875 25.375 43.375 1 26.28 534 THR A C 1
ATOM 4144 O O . THR A 1 534 ? -56.812 26.141 43.562 1 26.28 534 THR A O 1
ATOM 4147 N N . ARG A 1 535 ? -56.031 24.375 42.5 1 25.52 535 ARG A N 1
ATOM 4148 C CA . ARG A 1 535 ? -57.375 24.344 41.969 1 25.52 535 ARG A CA 1
ATOM 4149 C C . ARG A 1 535 ? -58.406 24.078 43.062 1 25.52 535 ARG A C 1
ATOM 4151 O O . ARG A 1 535 ? -58.594 22.938 43.469 1 25.52 535 ARG A O 1
ATOM 4158 N N . ALA A 1 536 ? -58.281 24.953 44.062 1 19.88 536 ALA A N 1
ATOM 4159 C CA . ALA A 1 536 ? -59.406 24.797 45 1 19.88 536 ALA A CA 1
ATOM 4160 C C . ALA A 1 536 ? -60.75 24.875 44.25 1 19.88 536 ALA A C 1
ATOM 4162 O O . ALA A 1 536 ? -60.812 25.375 43.156 1 19.88 536 ALA A O 1
ATOM 4163 N N . LYS A 1 537 ? -61.844 24.891 45.062 1 24.28 537 LYS A N 1
ATOM 4164 C CA . LYS A 1 537 ? -63.219 24.438 45.062 1 24.28 537 LYS A CA 1
ATOM 4165 C C . LYS A 1 537 ? -64.125 25.469 44.375 1 24.28 537 LYS A C 1
ATOM 4167 O O . LYS A 1 537 ? -65.375 25.359 44.469 1 24.28 537 LYS A O 1
ATOM 4172 N N . ARG A 1 538 ? -63.594 26.5 43.438 1 19.25 538 ARG A N 1
ATOM 4173 C CA . ARG A 1 538 ? -64.688 27.5 43.281 1 19.25 538 ARG A CA 1
ATOM 4174 C C . ARG A 1 538 ? -65.938 26.859 42.75 1 19.25 538 ARG A C 1
ATOM 4176 O O . ARG A 1 538 ? -65.875 26.109 41.75 1 19.25 538 ARG A O 1
ATOM 4183 N N . ARG A 1 539 ? -67 26.812 43.656 1 21.38 539 ARG A N 1
ATOM 4184 C CA . ARG A 1 539 ? -68.375 26.406 43.531 1 21.38 539 ARG A CA 1
ATOM 4185 C C . ARG A 1 539 ? -69.125 27.297 42.562 1 21.38 539 ARG A C 1
ATOM 4187 O O . ARG A 1 539 ? -70.125 27.891 42.906 1 21.38 539 ARG A O 1
ATOM 4194 N N . ARG A 1 540 ? -68.312 27.75 41.438 1 18.64 540 ARG A N 1
ATOM 4195 C CA . ARG A 1 540 ? -69.062 28.734 40.688 1 18.64 540 ARG A CA 1
ATOM 4196 C C . ARG A 1 540 ? -70.438 28.172 40.25 1 18.64 540 ARG A C 1
ATOM 4198 O O . ARG A 1 540 ? -70.562 26.969 40.031 1 18.64 540 ARG A O 1
ATOM 4205 N N . SER A 1 541 ? -71.375 29.094 40.5 1 18.75 541 SER A N 1
ATOM 4206 C CA . SER A 1 541 ? -72.812 29.312 40.312 1 18.75 541 SER A CA 1
ATOM 4207 C C . SER A 1 541 ? -73.25 29.141 38.875 1 18.75 541 SER A C 1
ATOM 4209 O O . SER A 1 541 ? -72.438 29.391 37.969 1 18.75 541 SER A O 1
ATOM 4211 N N . SER A 1 542 ? -74.312 28.422 38.688 1 18.12 542 SER A N 1
ATOM 4212 C CA . SER A 1 542 ? -75 27.688 37.594 1 18.12 542 SER A CA 1
ATOM 4213 C C . SER A 1 542 ? -75.5 28.625 36.531 1 18.12 542 SER A C 1
ATOM 4215 O O . SER A 1 542 ? -76.188 28.188 35.562 1 18.12 542 SER A O 1
ATOM 4217 N N . VAL A 1 543 ? -75.188 30.016 36.688 1 17.69 543 VAL A N 1
ATOM 4218 C CA . VAL A 1 543 ? -76.375 30.625 36.094 1 17.69 543 VAL A CA 1
ATOM 4219 C C . VAL A 1 543 ? -76.438 30.328 34.594 1 17.69 543 VAL A C 1
ATOM 4221 O O . VAL A 1 543 ? -75.375 30.109 33.969 1 17.69 543 VAL A O 1
ATOM 4224 N N . TRP A 1 544 ? -77.625 30.594 34 1 17.14 544 TRP A N 1
ATOM 4225 C CA . TRP A 1 544 ? -78.562 30.125 33 1 17.14 544 TRP A CA 1
ATOM 4226 C C . TRP A 1 544 ? -78.25 30.766 31.641 1 17.14 544 TRP A C 1
ATOM 4228 O O . TRP A 1 544 ? -78.625 30.25 30.594 1 17.14 544 TRP A O 1
ATOM 4238 N N . GLU A 1 545 ? -77.375 31.828 31.625 1 16.47 545 GLU A N 1
ATOM 4239 C CA . GLU A 1 545 ? -78 32.75 30.688 1 16.47 545 GLU A CA 1
ATOM 4240 C C . GLU A 1 545 ? -77.938 32.219 29.266 1 16.47 545 GLU A C 1
ATOM 4242 O O . GLU A 1 545 ? -77.125 31.328 28.953 1 16.47 545 GLU A O 1
ATOM 4247 N N . GLN A 1 546 ? -78.5 33.125 28.375 1 16.83 546 GLN A N 1
ATOM 4248 C CA . GLN A 1 546 ? -79.375 33.125 27.203 1 16.83 546 GLN A CA 1
ATOM 4249 C C . GLN A 1 546 ? -78.562 32.812 25.938 1 16.83 546 GLN A C 1
ATOM 4251 O O . GLN A 1 546 ? -77.375 33.094 25.891 1 16.83 546 GLN A O 1
ATOM 4256 N N . PRO A 1 547 ? -79.25 32.5 24.766 1 15.55 547 PRO A N 1
ATOM 4257 C CA . PRO A 1 547 ? -79.188 31.594 23.641 1 15.55 547 PRO A CA 1
ATOM 4258 C C . PRO A 1 547 ? -78.312 32.125 22.5 1 15.55 547 PRO A C 1
ATOM 4260 O O . PRO A 1 547 ? -77.562 31.359 21.891 1 15.55 547 PRO A O 1
ATOM 4263 N N . ALA A 1 548 ? -78.625 33.406 22.031 1 15.41 548 ALA A N 1
ATOM 4264 C CA . ALA A 1 548 ? -79.188 33.406 20.672 1 15.41 548 ALA A CA 1
ATOM 4265 C C . ALA A 1 548 ? -78.062 33.344 19.641 1 15.41 548 ALA A C 1
ATOM 4267 O O . ALA A 1 548 ? -78 32.406 18.828 1 15.41 548 ALA A O 1
ATOM 4268 N N . GLY A 1 549 ? -77.812 34.5 18.797 1 16.06 549 GLY A N 1
ATOM 4269 C CA . GLY A 1 549 ? -78.062 34.562 17.375 1 16.06 549 GLY A CA 1
ATOM 4270 C C . GLY A 1 549 ? -76.812 34.344 16.547 1 16.06 549 GLY A C 1
ATOM 4271 O O . GLY A 1 549 ? -75.75 34.375 17.062 1 16.06 549 GLY A O 1
ATOM 4272 N N . PRO A 1 550 ? -77 34.438 15.117 1 16.75 550 PRO A N 1
ATOM 4273 C CA . PRO A 1 550 ? -76.562 33.656 13.969 1 16.75 550 PRO A CA 1
ATOM 4274 C C . PRO A 1 550 ? -75.188 34.094 13.398 1 16.75 550 PRO A C 1
ATOM 4276 O O . PRO A 1 550 ? -74.625 33.406 12.555 1 16.75 550 PRO A O 1
ATOM 4279 N N . ALA A 1 551 ? -74.625 35.125 13.945 1 15.66 551 ALA A N 1
ATOM 4280 C CA . ALA A 1 551 ? -74.062 35.938 12.867 1 15.66 551 ALA A CA 1
ATOM 4281 C C . ALA A 1 551 ? -72.938 35.219 12.148 1 15.66 551 ALA A C 1
ATOM 4283 O O . ALA A 1 551 ? -72 34.781 12.781 1 15.66 551 ALA A O 1
ATOM 4284 N N . ALA A 1 552 ? -73.188 34.906 10.875 1 16.25 552 ALA A N 1
ATOM 4285 C CA . ALA A 1 552 ? -72.625 34.062 9.82 1 16.25 552 ALA A CA 1
ATOM 4286 C C . ALA A 1 552 ? -71.25 34.625 9.328 1 16.25 552 ALA A C 1
ATOM 4288 O O . ALA A 1 552 ? -70.625 34 8.461 1 16.25 552 ALA A O 1
ATOM 4289 N N . ASP A 1 553 ? -70.812 35.719 9.883 1 15.84 553 ASP A N 1
ATOM 4290 C CA . ASP A 1 553 ? -70.062 36.438 8.852 1 15.84 553 ASP A CA 1
ATOM 4291 C C . ASP A 1 553 ? -68.875 35.625 8.32 1 15.84 553 ASP A C 1
ATOM 4293 O O . ASP A 1 553 ? -68.312 34.812 9.047 1 15.84 553 ASP A O 1
ATOM 4297 N N . HIS A 1 554 ? -68.562 35.844 7.051 1 17.03 554 HIS A N 1
ATOM 4298 C CA . HIS A 1 554 ? -68.062 35.281 5.797 1 17.03 554 HIS A CA 1
ATOM 4299 C C . HIS A 1 554 ? -66.562 35.312 5.746 1 17.03 554 HIS A C 1
ATOM 4301 O O . HIS A 1 554 ? -65.938 35 4.715 1 17.03 554 HIS A O 1
ATOM 4307 N N . GLY A 1 555 ? -66 35.688 6.895 1 15.81 555 GLY A N 1
ATOM 4308 C CA . GLY A 1 555 ? -64.688 36.188 6.555 1 15.81 555 GLY A CA 1
ATOM 4309 C C . GLY A 1 555 ? -63.844 35.219 5.727 1 15.81 555 GLY A C 1
ATOM 4310 O O . GLY A 1 555 ? -64.062 34.031 5.727 1 15.81 555 GLY A O 1
ATOM 4311 N N . HIS A 1 556 ? -63.156 35.844 4.844 1 17.98 556 HIS A N 1
ATOM 4312 C CA . HIS A 1 556 ? -62.375 35.594 3.635 1 17.98 556 HIS A CA 1
ATOM 4313 C C . HIS A 1 556 ? -61.156 34.75 3.941 1 17.98 556 HIS A C 1
ATOM 4315 O O . HIS A 1 556 ? -60.281 35.188 4.688 1 17.98 556 HIS A O 1
ATOM 4321 N N . ASP A 1 557 ? -61.406 33.5 4.23 1 16.69 557 ASP A N 1
ATOM 4322 C CA . ASP A 1 557 ? -60.406 32.438 4.5 1 16.69 557 ASP A CA 1
ATOM 4323 C C . ASP A 1 557 ? -59.344 32.406 3.43 1 16.69 557 ASP A C 1
ATOM 4325 O O . ASP A 1 557 ? -59.531 31.844 2.357 1 16.69 557 ASP A O 1
ATOM 4329 N N . ASP A 1 558 ? -58.844 33.656 3.275 1 16.95 558 ASP A N 1
ATOM 4330 C CA . ASP A 1 558 ? -57.906 33.562 2.156 1 16.95 558 ASP A CA 1
ATOM 4331 C C . ASP A 1 558 ? -56.906 32.406 2.387 1 16.95 558 ASP A C 1
ATOM 4333 O O . ASP A 1 558 ? -56.125 32.438 3.348 1 16.95 558 ASP A O 1
ATOM 4337 N N . THR A 1 559 ? -57.375 31.312 2.199 1 17.3 559 THR A N 1
ATOM 4338 C CA . THR A 1 559 ? -56.656 30.047 2.238 1 17.3 559 THR A CA 1
ATOM 4339 C C . THR A 1 559 ? -55.375 30.125 1.405 1 17.3 559 THR A C 1
ATOM 4341 O O . THR A 1 559 ? -54.75 29.109 1.085 1 17.3 559 THR A O 1
ATOM 4344 N N . ILE A 1 560 ? -54.812 31.406 1.504 1 16.8 560 ILE A N 1
ATOM 4345 C CA . ILE A 1 560 ? -53.938 31.344 0.353 1 16.8 560 ILE A CA 1
ATOM 4346 C C . ILE A 1 560 ? -53.219 30 0.32 1 16.8 560 ILE A C 1
ATOM 4348 O O . ILE A 1 560 ? -53.25 29.297 -0.689 1 16.8 560 ILE A O 1
ATOM 4352 N N . LEU A 1 561 ? -51.938 30.203 0.608 1 16.98 561 LEU A N 1
ATOM 4353 C CA . LEU A 1 561 ? -50.844 29.734 -0.223 1 16.98 561 LEU A CA 1
ATOM 4354 C C . LEU A 1 561 ? -50.5 28.281 0.091 1 16.98 561 LEU A C 1
ATOM 4356 O O . LEU A 1 561 ? -50.219 27.938 1.24 1 16.98 561 LEU A O 1
ATOM 4360 N N . ASP A 1 562 ? -51.219 27.391 -0.511 1 17.19 562 ASP A N 1
ATOM 4361 C CA . ASP A 1 562 ? -51.062 25.938 -0.521 1 17.19 562 ASP A CA 1
ATOM 4362 C C . ASP A 1 562 ? -49.625 25.547 -0.791 1 17.19 562 ASP A C 1
ATOM 4364 O O . ASP A 1 562 ? -49.312 24.359 -0.845 1 17.19 562 ASP A O 1
ATOM 4368 N N . PRO A 1 563 ? -48.719 26.453 -0.81 1 17.2 563 PRO A N 1
ATOM 4369 C CA . PRO A 1 563 ? -47.781 25.922 -1.793 1 17.2 563 PRO A CA 1
ATOM 4370 C C . PRO A 1 563 ? -47.344 24.484 -1.473 1 17.2 563 PRO A C 1
ATOM 4372 O O . PRO A 1 563 ? -47 23.719 -2.381 1 17.2 563 PRO A O 1
ATOM 4375 N N . ALA A 1 564 ? -46.875 24.484 -0.257 1 17.17 564 ALA A N 1
ATOM 4376 C CA . ALA A 1 564 ? -45.781 23.516 -0.166 1 17.17 564 ALA A CA 1
ATOM 4377 C C . ALA A 1 564 ? -46.281 22.078 -0.355 1 17.17 564 ALA A C 1
ATOM 4379 O O . ALA A 1 564 ? -46.875 21.5 0.56 1 17.17 564 ALA A O 1
ATOM 4380 N N . LEU A 1 565 ? -46.875 21.75 -1.456 1 17.34 565 LEU A N 1
ATOM 4381 C CA . LEU A 1 565 ? -47.125 20.531 -2.215 1 17.34 565 LEU A CA 1
ATOM 4382 C C . LEU A 1 565 ? -45.969 19.562 -2.111 1 17.34 565 LEU A C 1
ATOM 4384 O O . LEU A 1 565 ? -44.812 19.938 -2.361 1 17.34 565 LEU A O 1
ATOM 4388 N N . ASN A 1 566 ? -46.094 18.453 -1.522 1 17.47 566 ASN A N 1
ATOM 4389 C CA . ASN A 1 566 ? -45.469 17.141 -1.36 1 17.47 566 ASN A CA 1
ATOM 4390 C C . ASN A 1 566 ? -45.25 16.453 -2.707 1 17.47 566 ASN A C 1
ATOM 4392 O O . ASN A 1 566 ? -45.031 15.242 -2.768 1 17.47 566 ASN A O 1
ATOM 4396 N N . VAL A 1 567 ? -45.156 16.969 -3.898 1 17.09 567 VAL A N 1
ATOM 4397 C CA . VAL A 1 567 ? -45.25 16.203 -5.141 1 17.09 567 VAL A CA 1
ATOM 4398 C C . VAL A 1 567 ? -44.188 15.109 -5.156 1 17.09 567 VAL A C 1
ATOM 4400 O O . VAL A 1 567 ? -43 15.398 -5.145 1 17.09 567 VAL A O 1
ATOM 4403 N N . ILE A 1 568 ? -44.469 13.859 -4.789 1 17.03 568 ILE A N 1
ATOM 4404 C CA . ILE A 1 568 ? -44 12.602 -5.344 1 17.03 568 ILE A CA 1
ATOM 4405 C C . ILE A 1 568 ? -44.281 12.547 -6.84 1 17.03 568 ILE A C 1
ATOM 4407 O O . ILE A 1 568 ? -45.375 12.109 -7.242 1 17.03 568 ILE A O 1
ATOM 4411 N N . ASP A 1 569 ? -44.5 13.336 -7.742 1 16.67 569 ASP A N 1
ATOM 4412 C CA . ASP A 1 569 ? -45.031 13.375 -9.102 1 16.67 569 ASP A CA 1
ATOM 4413 C C . ASP A 1 569 ? -44.469 12.234 -9.945 1 16.67 569 ASP A C 1
ATOM 4415 O O . ASP A 1 569 ? -43.406 11.695 -9.625 1 16.67 569 ASP A O 1
ATOM 4419 N N . SER A 1 570 ? -44.594 12.234 -11.469 1 17.88 570 SER A N 1
ATOM 4420 C CA . SER A 1 570 ? -45.438 11.766 -12.57 1 17.88 570 SER A CA 1
ATOM 4421 C C . SER A 1 570 ? -44.938 10.422 -13.109 1 17.88 570 SER A C 1
ATOM 4423 O O . SER A 1 570 ? -45.688 9.453 -13.18 1 17.88 570 SER A O 1
ATOM 4425 N N . ILE A 1 571 ? -44.219 10.383 -14.727 1 16.39 571 ILE A N 1
ATOM 4426 C CA . ILE A 1 571 ? -44.344 10.305 -16.172 1 16.39 571 ILE A CA 1
ATOM 4427 C C . ILE A 1 571 ? -43.531 9.109 -16.688 1 16.39 571 ILE A C 1
ATOM 4429 O O . ILE A 1 571 ? -42.312 9.164 -16.75 1 16.39 571 ILE A O 1
ATOM 4433 N N . PHE A 1 572 ? -43.875 7.855 -16.422 1 18.34 572 PHE A N 1
ATOM 4434 C CA . PHE A 1 572 ? -43.781 6.617 -17.188 1 18.34 572 PHE A CA 1
ATOM 4435 C C . PHE A 1 572 ? -44.594 6.703 -18.469 1 18.34 572 PHE A C 1
ATOM 4437 O O . PHE A 1 572 ? -45.781 6.324 -18.484 1 18.34 572 PHE A O 1
ATOM 4444 N N . TRP A 1 573 ? -44.781 7.473 -19.484 1 17.75 573 TRP A N 1
ATOM 4445 C CA . TRP A 1 573 ? -45.969 7.516 -20.344 1 17.75 573 TRP A CA 1
ATOM 4446 C C . TRP A 1 573 ? -46.156 6.191 -21.062 1 17.75 573 TRP A C 1
ATOM 4448 O O . TRP A 1 573 ? -47.219 5.574 -20.984 1 17.75 573 TRP A O 1
ATOM 4458 N N . SER A 1 574 ? -46.125 6.227 -22.672 1 16.11 574 SER A N 1
ATOM 4459 C CA . SER A 1 574 ? -47 5.945 -23.828 1 16.11 574 SER A CA 1
ATOM 4460 C C . SER A 1 574 ? -46.844 4.5 -24.281 1 16.11 574 SER A C 1
ATOM 4462 O O . SER A 1 574 ? -45.75 3.928 -24.219 1 16.11 574 SER A O 1
ATOM 4464 N N . GLU A 1 575 ? -48.094 3.771 -24.828 1 17.5 575 GLU A N 1
ATOM 4465 C CA . GLU A 1 575 ? -48.938 2.779 -25.469 1 17.5 575 GLU A CA 1
ATOM 4466 C C . GLU A 1 575 ? -48.562 2.588 -26.938 1 17.5 575 GLU A C 1
ATOM 4468 O O . GLU A 1 575 ? -47.844 3.412 -27.5 1 17.5 575 GLU A O 1
ATOM 4473 N N . TRP A 1 576 ? -49.625 1.679 -27.906 1 18.91 576 TRP A N 1
ATOM 4474 C CA . TRP A 1 576 ? -50.125 1.001 -29.109 1 18.91 576 TRP A CA 1
ATOM 4475 C C . TRP A 1 576 ? -50.469 2.006 -30.203 1 18.91 576 TRP A C 1
ATOM 4477 O O . TRP A 1 576 ? -51 1.636 -31.25 1 18.91 576 TRP A O 1
ATOM 4487 N N . THR A 1 577 ? -50.219 3.117 -30.703 1 17.19 577 THR A N 1
ATOM 4488 C CA . THR A 1 577 ? -51.062 3.52 -31.812 1 17.19 577 THR A CA 1
ATOM 4489 C C . THR A 1 577 ? -51.031 2.477 -32.938 1 17.19 577 THR A C 1
ATOM 4491 O O . THR A 1 577 ? -49.969 2.074 -33.375 1 17.19 577 THR A O 1
ATOM 4494 N N . ARG A 1 578 ? -52.406 1.851 -33.562 1 16.86 578 ARG A N 1
ATOM 4495 C CA . ARG A 1 578 ? -53.531 1.494 -34.406 1 16.86 578 ARG A CA 1
ATOM 4496 C C . ARG A 1 578 ? -53.375 2.084 -35.812 1 16.86 578 ARG A C 1
ATOM 4498 O O . ARG A 1 578 ? -52.562 2.971 -36.031 1 16.86 578 ARG A O 1
ATOM 4505 N N . LEU A 1 579 ? -54.75 2.561 -36.406 1 19.45 579 LEU A N 1
ATOM 4506 C CA . LEU A 1 579 ? -55.688 2.578 -37.562 1 19.45 579 LEU A CA 1
ATOM 4507 C C . LEU A 1 579 ? -55.344 3.693 -38.531 1 19.45 579 LEU A C 1
ATOM 4509 O O . LEU A 1 579 ? -55.719 3.652 -39.688 1 19.45 579 LEU A O 1
ATOM 4513 N N . SER A 1 580 ? -55.094 5.016 -38.531 1 19.22 580 SER A N 1
ATOM 4514 C CA . SER A 1 580 ? -55.25 5.375 -39.938 1 19.22 580 SER A CA 1
ATOM 4515 C C . SER A 1 580 ? -53.938 5.07 -40.719 1 19.22 580 SER A C 1
ATOM 4517 O O . SER A 1 580 ? -52.844 5.266 -40.219 1 19.22 580 SER A O 1
ATOM 4519 N N . MET B 1 1 ? -59.062 -41.656 11.047 1 21.67 1 MET B N 1
ATOM 4520 C CA . MET B 1 1 ? -59.688 -40.438 11.555 1 21.67 1 MET B CA 1
ATOM 4521 C C . MET B 1 1 ? -58.75 -39.75 12.562 1 21.67 1 MET B C 1
ATOM 4523 O O . MET B 1 1 ? -58.781 -40.094 13.75 1 21.67 1 MET B O 1
ATOM 4527 N N . PRO B 1 2 ? -57.531 -39.562 12.281 1 26.27 2 PRO B N 1
ATOM 4528 C CA . PRO B 1 2 ? -56.406 -39.344 13.195 1 26.27 2 PRO B CA 1
ATOM 4529 C C . PRO B 1 2 ? -56.531 -38.062 14.016 1 26.27 2 PRO B C 1
ATOM 4531 O O . PRO B 1 2 ? -57.219 -37.125 13.594 1 26.27 2 PRO B O 1
ATOM 4534 N N . PRO B 1 3 ? -56.562 -38.344 15.375 1 26.84 3 PRO B N 1
ATOM 4535 C CA . PRO B 1 3 ? -57 -37.312 16.328 1 26.84 3 PRO B CA 1
ATOM 4536 C C . PRO B 1 3 ? -56.281 -35.969 16.078 1 26.84 3 PRO B C 1
ATOM 4538 O O . PRO B 1 3 ? -55.219 -35.938 15.492 1 26.84 3 PRO B O 1
ATOM 4541 N N . SER B 1 4 ? -57.125 -34.938 16 1 22.89 4 SER B N 1
ATOM 4542 C CA . SER B 1 4 ? -57.062 -33.5 15.727 1 22.89 4 SER B CA 1
ATOM 4543 C C . SER B 1 4 ? -56.219 -32.781 16.766 1 22.89 4 SER B C 1
ATOM 4545 O O . SER B 1 4 ? -56.594 -32.656 17.922 1 22.89 4 SER B O 1
ATOM 4547 N N . ASN B 1 5 ? -54.969 -33.375 16.891 1 26.16 5 ASN B N 1
ATOM 4548 C CA . ASN B 1 5 ? -54.125 -32.906 17.969 1 26.16 5 ASN B CA 1
ATOM 4549 C C . ASN B 1 5 ? -54.156 -31.375 18.078 1 26.16 5 ASN B C 1
ATOM 4551 O O . ASN B 1 5 ? -54 -30.672 17.078 1 26.16 5 ASN B O 1
ATOM 4555 N N . GLY B 1 6 ? -55 -30.906 18.953 1 22.22 6 GLY B N 1
ATOM 4556 C CA . GLY B 1 6 ? -55.344 -29.578 19.422 1 22.22 6 GLY B CA 1
ATOM 4557 C C . GLY B 1 6 ? -54.156 -28.656 19.562 1 22.22 6 GLY B C 1
ATOM 4558 O O . GLY B 1 6 ? -53.031 -29.125 19.859 1 22.22 6 GLY B O 1
ATOM 4559 N N . ASP B 1 7 ? -54.188 -27.516 18.844 1 23.25 7 ASP B N 1
ATOM 4560 C CA . ASP B 1 7 ? -53.406 -26.359 18.469 1 23.25 7 ASP B CA 1
ATOM 4561 C C . ASP B 1 7 ? -53 -25.531 19.688 1 23.25 7 ASP B C 1
ATOM 4563 O O . ASP B 1 7 ? -53.812 -24.766 20.219 1 23.25 7 ASP B O 1
ATOM 4567 N N . LEU B 1 8 ? -52.625 -26.281 20.797 1 21.41 8 LEU B N 1
ATOM 4568 C CA . LEU B 1 8 ? -52.469 -25.5 22.016 1 21.41 8 LEU B CA 1
ATOM 4569 C C . LEU B 1 8 ? -51.562 -24.281 21.781 1 21.41 8 LEU B C 1
ATOM 4571 O O . LEU B 1 8 ? -50.375 -24.438 21.5 1 21.41 8 LEU B O 1
ATOM 4575 N N . SER B 1 9 ? -52.125 -23.266 21.203 1 21.27 9 SER B N 1
ATOM 4576 C CA . SER B 1 9 ? -51.594 -21.953 20.891 1 21.27 9 SER B CA 1
ATOM 4577 C C . SER B 1 9 ? -51.062 -21.25 22.125 1 21.27 9 SER B C 1
ATOM 4579 O O . SER B 1 9 ? -51.75 -20.406 22.719 1 21.27 9 SER B O 1
ATOM 4581 N N . VAL B 1 10 ? -50.656 -22.016 23.094 1 22.66 10 VAL B N 1
ATOM 4582 C CA . VAL B 1 10 ? -50.438 -21.172 24.266 1 22.66 10 VAL B CA 1
ATOM 4583 C C . VAL B 1 10 ? -49.594 -19.953 23.875 1 22.66 10 VAL B C 1
ATOM 4585 O O . VAL B 1 10 ? -48.469 -20.109 23.359 1 22.66 10 VAL B O 1
ATOM 4588 N N . ALA B 1 11 ? -50.25 -18.906 23.672 1 22.72 11 ALA B N 1
ATOM 4589 C CA . ALA B 1 11 ? -49.719 -17.562 23.438 1 22.72 11 ALA B CA 1
ATOM 4590 C C . ALA B 1 11 ? -48.688 -17.172 24.5 1 22.72 11 ALA B C 1
ATOM 4592 O O . ALA B 1 11 ? -49.062 -16.953 25.656 1 22.72 11 ALA B O 1
ATOM 4593 N N . ARG B 1 12 ? -47.656 -17.922 24.5 1 24.78 12 ARG B N 1
ATOM 4594 C CA . ARG B 1 12 ? -46.656 -17.516 25.516 1 24.78 12 ARG B CA 1
ATOM 4595 C C . ARG B 1 12 ? -46.531 -16 25.562 1 24.78 12 ARG B C 1
ATOM 4597 O O . ARG B 1 12 ? -46.219 -15.359 24.562 1 24.78 12 ARG B O 1
ATOM 4604 N N . GLU B 1 13 ? -47.375 -15.445 26.359 1 22.64 13 GLU B N 1
ATOM 4605 C CA . GLU B 1 13 ? -47.312 -14.008 26.625 1 22.64 13 GLU B CA 1
ATOM 4606 C C . GLU B 1 13 ? -45.875 -13.539 26.844 1 22.64 13 GLU B C 1
ATOM 4608 O O . GLU B 1 13 ? -45.188 -14.078 27.688 1 22.64 13 GLU B O 1
ATOM 4613 N N . THR B 1 14 ? -45.281 -13.281 25.797 1 23.81 14 THR B N 1
ATOM 4614 C CA . THR B 1 14 ? -43.938 -12.703 25.859 1 23.81 14 THR B CA 1
ATOM 4615 C C . THR B 1 14 ? -43.875 -11.578 26.891 1 23.81 14 THR B C 1
ATOM 4617 O O . THR B 1 14 ? -44.688 -10.641 26.844 1 23.81 14 THR B O 1
ATOM 4620 N N . PRO B 1 15 ? -43.656 -11.984 28.141 1 24.88 15 PRO B N 1
ATOM 4621 C CA . PRO B 1 15 ? -43.656 -10.914 29.141 1 24.88 15 PRO B CA 1
ATOM 4622 C C . PRO B 1 15 ? -43.156 -9.586 28.594 1 24.88 15 PRO B C 1
ATOM 4624 O O . PRO B 1 15 ? -42.375 -9.578 27.625 1 24.88 15 PRO B O 1
ATOM 4627 N N . SER B 1 16 ? -43.938 -8.617 28.703 1 23.22 16 SER B N 1
ATOM 4628 C CA . SER B 1 16 ? -43.719 -7.207 28.406 1 23.22 16 SER B CA 1
ATOM 4629 C C . SER B 1 16 ? -42.344 -6.758 28.922 1 23.22 16 SER B C 1
ATOM 4631 O O . SER B 1 16 ? -41.969 -7.066 30.047 1 23.22 16 SER B O 1
ATOM 4633 N N . MET B 1 17 ? -41.406 -6.828 28.062 1 23.5 17 MET B N 1
ATOM 4634 C CA . MET B 1 17 ? -40.094 -6.262 28.375 1 23.5 17 MET B CA 1
ATOM 4635 C C . MET B 1 17 ? -40.25 -4.996 29.219 1 23.5 17 MET B C 1
ATOM 4637 O O . MET B 1 17 ? -40.75 -3.98 28.734 1 23.5 17 MET B O 1
ATOM 4641 N N . THR B 1 18 ? -40.688 -5.18 30.438 1 25.33 18 THR B N 1
ATOM 4642 C CA . THR B 1 18 ? -40.625 -4.043 31.344 1 25.33 18 THR B CA 1
ATOM 4643 C C . THR B 1 18 ? -39.406 -3.191 31.062 1 25.33 18 THR B C 1
ATOM 4645 O O . THR B 1 18 ? -38.281 -3.697 31.078 1 25.33 18 THR B O 1
ATOM 4648 N N . THR B 1 19 ? -39.625 -2.172 30.328 1 25.06 19 THR B N 1
ATOM 4649 C CA . THR B 1 19 ? -38.719 -1.038 30.156 1 25.06 19 THR B CA 1
ATOM 4650 C C . THR B 1 19 ? -38.094 -0.635 31.484 1 25.06 19 THR B C 1
ATOM 4652 O O . THR B 1 19 ? -38.781 -0.116 32.375 1 25.06 19 THR B O 1
ATOM 4655 N N . LEU B 1 20 ? -37.312 -1.517 32.094 1 26.69 20 LEU B N 1
ATOM 4656 C CA . LEU B 1 20 ? -36.656 -1.059 33.312 1 26.69 20 LEU B CA 1
ATOM 4657 C C . LEU B 1 20 ? -36.188 0.385 33.156 1 26.69 20 LEU B C 1
ATOM 4659 O O . LEU B 1 20 ? -35.5 0.727 32.156 1 26.69 20 LEU B O 1
ATOM 4663 N N . ASP B 1 21 ? -36.875 1.317 33.75 1 27.91 21 ASP B N 1
ATOM 4664 C CA . ASP B 1 21 ? -36.562 2.723 33.969 1 27.91 21 ASP B CA 1
ATOM 4665 C C . ASP B 1 21 ? -35.094 2.885 34.469 1 27.91 21 ASP B C 1
ATOM 4667 O O . ASP B 1 21 ? -34.812 2.643 35.625 1 27.91 21 ASP B O 1
ATOM 4671 N N . THR B 1 22 ? -34.156 2.26 33.844 1 29.33 22 THR B N 1
ATOM 4672 C CA . THR B 1 22 ? -32.844 2.584 34.375 1 29.33 22 THR B CA 1
ATOM 4673 C C . THR B 1 22 ? -32.719 4.078 34.656 1 29.33 22 THR B C 1
ATOM 4675 O O . THR B 1 22 ? -33.188 4.906 33.875 1 29.33 22 THR B O 1
ATOM 4678 N N . PRO B 1 23 ? -32.625 4.496 35.906 1 31.31 23 PRO B N 1
ATOM 4679 C CA . PRO B 1 23 ? -32.469 5.922 36.188 1 31.31 23 PRO B CA 1
ATOM 4680 C C . PRO B 1 23 ? -31.641 6.641 35.125 1 31.31 23 PRO B C 1
ATOM 4682 O O . PRO B 1 23 ? -30.812 6.02 34.438 1 31.31 23 PRO B O 1
ATOM 4685 N N . GLN B 1 24 ? -32.219 7.66 34.469 1 31.97 24 GLN B N 1
ATOM 4686 C CA . GLN B 1 24 ? -31.719 8.602 33.5 1 31.97 24 GLN B CA 1
ATOM 4687 C C . GLN B 1 24 ? -30.297 9.047 33.844 1 31.97 24 GLN B C 1
ATOM 4689 O O . GLN B 1 24 ? -30.109 9.961 34.625 1 31.97 24 GLN B O 1
ATOM 4694 N N . THR B 1 25 ? -29.375 8.242 34.25 1 34.97 25 THR B N 1
ATOM 4695 C CA . THR B 1 25 ? -28 8.695 34.344 1 34.97 25 THR B CA 1
ATOM 4696 C C . THR B 1 25 ? -27.703 9.734 33.25 1 34.97 25 THR B C 1
ATOM 4698 O O . THR B 1 25 ? -28.266 9.672 32.156 1 34.97 25 THR B O 1
ATOM 4701 N N . ASP B 1 26 ? -27.125 10.945 33.531 1 41.81 26 ASP B N 1
ATOM 4702 C CA . ASP B 1 26 ? -26.734 12.086 32.719 1 41.81 26 ASP B CA 1
ATOM 4703 C C . ASP B 1 26 ? -26.203 11.617 31.359 1 41.81 26 ASP B C 1
ATOM 4705 O O . ASP B 1 26 ? -25.031 11.234 31.25 1 41.81 26 ASP B O 1
ATOM 4709 N N . SER B 1 27 ? -26.875 10.953 30.484 1 47.44 27 SER B N 1
ATOM 4710 C CA . SER B 1 27 ? -26.75 10.359 29.156 1 47.44 27 SER B CA 1
ATOM 4711 C C . SER B 1 27 ? -26.062 11.312 28.188 1 47.44 27 SER B C 1
ATOM 4713 O O . SER B 1 27 ? -26.562 12.414 27.938 1 47.44 27 SER B O 1
ATOM 4715 N N . SER B 1 28 ? -24.781 11.391 28.094 1 56.28 28 SER B N 1
ATOM 4716 C CA . SER B 1 28 ? -24.047 12.164 27.094 1 56.28 28 SER B CA 1
ATOM 4717 C C . SER B 1 28 ? -24.766 12.18 25.766 1 56.28 28 SER B C 1
ATOM 4719 O O . SER B 1 28 ? -25.469 11.227 25.422 1 56.28 28 SER B O 1
ATOM 4721 N N . SER B 1 29 ? -24.984 13.398 25.141 1 70.31 29 SER B N 1
ATOM 4722 C CA . SER B 1 29 ? -25.547 13.609 23.812 1 70.31 29 SER B CA 1
ATOM 4723 C C . SER B 1 29 ? -24.938 12.648 22.797 1 70.31 29 SER B C 1
ATOM 4725 O O . SER B 1 29 ? -23.766 12.281 22.922 1 70.31 29 SER B O 1
ATOM 4727 N N . PRO B 1 30 ? -25.75 11.938 22.109 1 76.31 30 PRO B N 1
ATOM 4728 C CA . PRO B 1 30 ? -25.281 11.031 21.062 1 76.31 30 PRO B CA 1
ATOM 4729 C C . PRO B 1 30 ? -24.109 11.609 20.281 1 76.31 30 PRO B C 1
ATOM 4731 O O . PRO B 1 30 ? -23.203 10.867 19.875 1 76.31 30 PRO B O 1
ATOM 4734 N N . LEU B 1 31 ? -24.109 12.883 20.203 1 81.12 31 LEU B N 1
ATOM 4735 C CA . LEU B 1 31 ? -23.031 13.523 19.453 1 81.12 31 LEU B CA 1
ATOM 4736 C C . LEU B 1 31 ? -21.719 13.492 20.234 1 81.12 31 LEU B C 1
ATOM 4738 O O . LEU B 1 31 ? -20.656 13.312 19.641 1 81.12 31 LEU B O 1
ATOM 4742 N N . VAL B 1 32 ? -21.812 13.633 21.5 1 81.06 32 VAL B N 1
ATOM 4743 C CA . VAL B 1 32 ? -20.625 13.594 22.344 1 81.06 32 VAL B CA 1
ATOM 4744 C C . VAL B 1 32 ? -20.031 12.188 22.328 1 81.06 32 VAL B C 1
ATOM 4746 O O . VAL B 1 32 ? -18.812 12.023 22.297 1 81.06 32 VAL B O 1
ATOM 4749 N N . ASP B 1 33 ? -20.859 11.25 22.234 1 80.88 33 ASP B N 1
ATOM 4750 C CA . ASP B 1 33 ? -20.422 9.867 22.172 1 80.88 33 ASP B CA 1
ATOM 4751 C C . ASP B 1 33 ? -19.703 9.578 20.844 1 80.88 33 ASP B C 1
ATOM 4753 O O . ASP B 1 33 ? -18.719 8.836 20.812 1 80.88 33 ASP B O 1
ATOM 4757 N N . GLN B 1 34 ? -20.203 10.156 19.844 1 82.19 34 GLN B N 1
ATOM 4758 C CA . GLN B 1 34 ? -19.578 9.969 18.547 1 82.19 34 GLN B CA 1
ATOM 4759 C C . GLN B 1 34 ? -18.219 10.672 18.484 1 82.19 34 GLN B C 1
ATOM 4761 O O . GLN B 1 34 ? -17.281 10.148 17.891 1 82.19 34 GLN B O 1
ATOM 4766 N N . LEU B 1 35 ? -18.234 11.781 19.109 1 81.75 35 LEU B N 1
ATOM 4767 C CA . LEU B 1 35 ? -17.031 12.586 19.094 1 81.75 35 LEU B CA 1
ATOM 4768 C C . LEU B 1 35 ? -15.914 11.906 19.891 1 81.75 35 LEU B C 1
ATOM 4770 O O . LEU B 1 35 ? -14.742 12.023 19.547 1 81.75 35 LEU B O 1
ATOM 4774 N N . THR B 1 36 ? -16.297 11.195 20.891 1 79.94 36 THR B N 1
ATOM 4775 C CA . THR B 1 36 ? -15.289 10.602 21.766 1 79.94 36 THR B CA 1
ATOM 4776 C C . THR B 1 36 ? -15.148 9.109 21.5 1 79.94 36 THR B C 1
ATOM 4778 O O . THR B 1 36 ? -14.344 8.43 22.156 1 79.94 36 THR B O 1
ATOM 4781 N N . GLY B 1 37 ? -15.867 8.656 20.531 1 80.44 37 GLY B N 1
ATOM 4782 C CA . GLY B 1 37 ? -15.875 7.23 20.25 1 80.44 37 GLY B CA 1
ATOM 4783 C C . GLY B 1 37 ? -14.664 6.773 19.453 1 80.44 37 GLY B C 1
ATOM 4784 O O . GLY B 1 37 ? -13.891 7.598 18.969 1 80.44 37 GLY B O 1
ATOM 4785 N N . SER B 1 38 ? -14.547 5.461 19.422 1 83.31 38 SER B N 1
ATOM 4786 C CA . SER B 1 38 ? -13.375 4.84 18.812 1 83.31 38 SER B CA 1
ATOM 4787 C C . SER B 1 38 ? -13.703 4.293 17.422 1 83.31 38 SER B C 1
ATOM 4789 O O . SER B 1 38 ? -12.805 3.887 16.688 1 83.31 38 SER B O 1
ATOM 4791 N N . LEU B 1 39 ? -14.961 4.398 17.094 1 81.88 39 LEU B N 1
ATOM 4792 C CA . LEU B 1 39 ? -15.336 3.725 15.859 1 81.88 39 LEU B CA 1
ATOM 4793 C C . LEU B 1 39 ? -15.508 4.727 14.727 1 81.88 39 LEU B C 1
ATOM 4795 O O . LEU B 1 39 ? -16.016 5.828 14.938 1 81.88 39 LEU B O 1
ATOM 4799 N N . GLY B 1 40 ? -15.125 4.363 13.555 1 89.5 40 GLY B N 1
ATOM 4800 C CA . GLY B 1 40 ? -15.312 5.16 12.352 1 89.5 40 GLY B CA 1
ATOM 4801 C C . GLY B 1 40 ? -16.641 4.891 11.664 1 89.5 40 GLY B C 1
ATOM 4802 O O . GLY B 1 40 ? -17.547 4.305 12.258 1 89.5 40 GLY B O 1
ATOM 4803 N N . SER B 1 41 ? -16.75 5.461 10.492 1 90.38 41 SER B N 1
ATOM 4804 C CA . SER B 1 41 ? -17.984 5.27 9.742 1 90.38 41 SER B CA 1
ATOM 4805 C C . SER B 1 41 ? -17.766 5.492 8.25 1 90.38 41 SER B C 1
ATOM 4807 O O . SER B 1 41 ? -16.766 6.086 7.844 1 90.38 41 SER B O 1
ATOM 4809 N N . LEU B 1 42 ? -18.656 4.934 7.48 1 91.69 42 LEU B N 1
ATOM 4810 C CA . LEU B 1 42 ? -18.719 5.238 6.055 1 91.69 42 LEU B CA 1
ATOM 4811 C C . LEU B 1 42 ? -19.5 6.527 5.805 1 91.69 42 LEU B C 1
ATOM 4813 O O . LEU B 1 42 ? -20.578 6.723 6.363 1 91.69 42 LEU B O 1
ATOM 4817 N N . ARG B 1 43 ? -18.812 7.398 5.07 1 90.75 43 ARG B N 1
ATOM 4818 C CA . ARG B 1 43 ? -19.453 8.672 4.758 1 90.75 43 ARG B CA 1
ATOM 4819 C C . ARG B 1 43 ? -19.344 8.992 3.268 1 90.75 43 ARG B C 1
ATOM 4821 O O . ARG B 1 43 ? -18.391 8.57 2.607 1 90.75 43 ARG B O 1
ATOM 4828 N N . LEU B 1 44 ? -20.328 9.719 2.779 1 87.44 44 LEU B N 1
ATOM 4829 C CA . LEU B 1 44 ? -20.266 10.188 1.398 1 87.44 44 LEU B CA 1
ATOM 4830 C C . LEU B 1 44 ? -19.203 11.273 1.237 1 87.44 44 LEU B C 1
ATOM 4832 O O . LEU B 1 44 ? -19.266 12.305 1.902 1 87.44 44 LEU B O 1
ATOM 4836 N N . ALA B 1 45 ? -18.312 10.992 0.421 1 86.44 45 ALA B N 1
ATOM 4837 C CA . ALA B 1 45 ? -17.25 11.969 0.163 1 86.44 45 ALA B CA 1
ATOM 4838 C C . ALA B 1 45 ? -17.672 12.961 -0.915 1 86.44 45 ALA B C 1
ATOM 4840 O O . ALA B 1 45 ? -18.797 12.906 -1.413 1 86.44 45 ALA B O 1
ATOM 4841 N N . GLU B 1 46 ? -16.781 13.836 -1.186 1 78.38 46 GLU B N 1
ATOM 4842 C CA . GLU B 1 46 ? -17.062 14.922 -2.119 1 78.38 46 GLU B CA 1
ATOM 4843 C C . GLU B 1 46 ? -17.281 14.391 -3.531 1 78.38 46 GLU B C 1
ATOM 4845 O O . GLU B 1 46 ? -18 15.008 -4.328 1 78.38 46 GLU B O 1
ATOM 4850 N N . ASP B 1 47 ? -16.703 13.258 -3.816 1 79.31 47 ASP B N 1
ATOM 4851 C CA . ASP B 1 47 ? -16.859 12.688 -5.156 1 79.31 47 ASP B CA 1
ATOM 4852 C C . ASP B 1 47 ? -18.141 11.875 -5.266 1 79.31 47 ASP B C 1
ATOM 4854 O O . ASP B 1 47 ? -18.406 11.266 -6.301 1 79.31 47 ASP B O 1
ATOM 4858 N N . GLY B 1 48 ? -18.906 11.82 -4.215 1 81.88 48 GLY B N 1
ATOM 4859 C CA . GLY B 1 48 ? -20.188 11.141 -4.219 1 81.88 48 GLY B CA 1
ATOM 4860 C C . GLY B 1 48 ? -20.094 9.664 -3.881 1 81.88 48 GLY B C 1
ATOM 4861 O O . GLY B 1 48 ? -21.094 8.945 -3.895 1 81.88 48 GLY B O 1
ATOM 4862 N N . GLN B 1 49 ? -18.875 9.227 -3.588 1 87.56 49 GLN B N 1
ATOM 4863 C CA . GLN B 1 49 ? -18.688 7.828 -3.238 1 87.56 49 GLN B CA 1
ATOM 4864 C C . GLN B 1 49 ? -18.594 7.645 -1.727 1 87.56 49 GLN B C 1
ATOM 4866 O O . GLN B 1 49 ? -18.156 8.555 -1.012 1 87.56 49 GLN B O 1
ATOM 4871 N N . LEU B 1 50 ? -19.047 6.523 -1.278 1 91.19 50 LEU B N 1
ATOM 4872 C CA . LEU B 1 50 ? -18.891 6.191 0.132 1 91.19 50 LEU B CA 1
ATOM 4873 C C . LEU B 1 50 ? -17.422 5.875 0.457 1 91.19 50 LEU B C 1
ATOM 4875 O O . LEU B 1 50 ? -16.781 5.105 -0.255 1 91.19 50 LEU B O 1
ATOM 4879 N N . ARG B 1 51 ? -16.906 6.559 1.456 1 95 51 ARG B N 1
ATOM 4880 C CA . ARG B 1 51 ? -15.547 6.336 1.933 1 95 51 ARG B CA 1
ATOM 4881 C C . ARG B 1 51 ? -15.531 6.055 3.432 1 95 51 ARG B C 1
ATOM 4883 O O . ARG B 1 51 ? -16.391 6.535 4.168 1 95 51 ARG B O 1
ATOM 4890 N N . PHE B 1 52 ? -14.562 5.277 3.818 1 95.5 52 PHE B N 1
ATOM 4891 C CA . PHE B 1 52 ? -14.398 5 5.242 1 95.5 52 PHE B CA 1
ATOM 4892 C C . PHE B 1 52 ? -13.516 6.047 5.898 1 95.5 52 PHE B C 1
ATOM 4894 O O . PHE B 1 52 ? -12.406 6.316 5.43 1 95.5 52 PHE B O 1
ATOM 4901 N N . TYR B 1 53 ? -13.953 6.602 6.938 1 95 53 TYR B N 1
ATOM 4902 C CA . TYR B 1 53 ? -13.18 7.469 7.82 1 95 53 TYR B CA 1
ATOM 4903 C C . TYR B 1 53 ? -13.141 6.91 9.242 1 95 53 TYR B C 1
ATOM 4905 O O . TYR B 1 53 ? -14.18 6.793 9.891 1 95 53 TYR B O 1
ATOM 4913 N N . GLY B 1 54 ? -11.961 6.535 9.719 1 94.31 54 GLY B N 1
ATOM 4914 C CA . GLY B 1 54 ? -11.82 6.113 11.102 1 94.31 54 GLY B CA 1
ATOM 4915 C C . GLY B 1 54 ? -12.07 7.23 12.094 1 94.31 54 GLY B C 1
ATOM 4916 O O . GLY B 1 54 ? -12.18 8.398 11.711 1 94.31 54 GLY B O 1
ATOM 4917 N N . ALA B 1 55 ? -12.047 6.914 13.289 1 92.75 55 ALA B N 1
ATOM 4918 C CA . ALA B 1 55 ? -12.453 7.871 14.312 1 92.75 55 ALA B CA 1
ATOM 4919 C C . ALA B 1 55 ? -11.398 8.953 14.5 1 92.75 55 ALA B C 1
ATOM 4921 O O . ALA B 1 55 ? -11.711 10.078 14.914 1 92.75 55 ALA B O 1
ATOM 4922 N N . THR B 1 56 ? -10.188 8.656 14.234 1 95.88 56 THR B N 1
ATOM 4923 C CA . THR B 1 56 ? -9.141 9.664 14.398 1 95.88 56 THR B CA 1
ATOM 4924 C C . THR B 1 56 ? -9.25 10.742 13.32 1 95.88 56 THR B C 1
ATOM 4926 O O . THR B 1 56 ? -8.641 11.805 13.438 1 95.88 56 THR B O 1
ATOM 4929 N N . SER B 1 57 ? -9.953 10.5 12.227 1 94.19 57 SER B N 1
ATOM 4930 C CA . SER B 1 57 ? -10.062 11.406 11.086 1 94.19 57 SER B CA 1
ATOM 4931 C C . SER B 1 57 ? -10.867 12.648 11.445 1 94.19 57 SER B C 1
ATOM 4933 O O . SER B 1 57 ? -10.594 13.742 10.938 1 94.19 57 SER B O 1
ATOM 4935 N N . ASN B 1 58 ? -11.875 12.516 12.266 1 92.19 58 ASN B N 1
ATOM 4936 C CA . ASN B 1 58 ? -12.875 13.531 12.602 1 92.19 58 ASN B CA 1
ATOM 4937 C C . ASN B 1 58 ? -13.898 13.711 11.484 1 92.19 58 ASN B C 1
ATOM 4939 O O . ASN B 1 58 ? -14.969 14.273 11.703 1 92.19 58 ASN B O 1
ATOM 4943 N N . LEU B 1 59 ? -13.617 13.172 10.328 1 89.69 59 LEU B N 1
ATOM 4944 C CA . LEU B 1 59 ? -14.492 13.344 9.18 1 89.69 59 LEU B CA 1
ATOM 4945 C C . LEU B 1 59 ? -15.664 12.375 9.234 1 89.69 59 LEU B C 1
ATOM 4947 O O . LEU B 1 59 ? -16.625 12.516 8.484 1 89.69 59 LEU B O 1
ATOM 4951 N N . HIS B 1 60 ? -15.594 11.391 10.133 1 87.81 60 HIS B N 1
ATOM 4952 C CA . HIS B 1 60 ? -16.688 10.438 10.305 1 87.81 60 HIS B CA 1
ATOM 4953 C C . HIS B 1 60 ? -17.891 11.086 10.992 1 87.81 60 HIS B C 1
ATOM 4955 O O . HIS B 1 60 ? -18.984 10.516 11.016 1 87.81 60 HIS B O 1
ATOM 4961 N N . LEU B 1 61 ? -17.797 12.188 11.664 1 81.5 61 LEU B N 1
ATOM 4962 C CA . LEU B 1 61 ? -18.828 12.859 12.43 1 81.5 61 LEU B CA 1
ATOM 4963 C C . LEU B 1 61 ? -19.828 13.547 11.492 1 81.5 61 LEU B C 1
ATOM 4965 O O . LEU B 1 61 ? -21.016 13.664 11.82 1 81.5 61 LEU B O 1
ATOM 4969 N N . LEU B 1 62 ? -19.562 14.195 10.281 1 60.75 62 LEU B N 1
ATOM 4970 C CA . LEU B 1 62 ? -20.422 15.117 9.562 1 60.75 62 LEU B CA 1
ATOM 4971 C C . LEU B 1 62 ? -21.516 14.359 8.805 1 60.75 62 LEU B C 1
ATOM 4973 O O . LEU B 1 62 ? -21.219 13.516 7.961 1 60.75 62 LEU B O 1
ATOM 4977 N N . VAL B 1 63 ? -22.469 13.773 9.391 1 53.31 63 VAL B N 1
ATOM 4978 C CA . VAL B 1 63 ? -23.609 13.156 8.719 1 53.31 63 VAL B CA 1
ATOM 4979 C C . VAL B 1 63 ? -24.156 14.109 7.652 1 53.31 63 VAL B C 1
ATOM 4981 O O . VAL B 1 63 ? -24.312 13.727 6.488 1 53.31 63 VAL B O 1
ATOM 4984 N N . SER B 1 64 ? -25.531 14.875 8.016 1 48.06 64 SER B N 1
ATOM 4985 C CA . SER B 1 64 ? -26.672 15.133 7.152 1 48.06 64 SER B CA 1
ATOM 4986 C C . SER B 1 64 ? -26.328 16.156 6.066 1 48.06 64 SER B C 1
ATOM 4988 O O . SER B 1 64 ? -26.734 15.992 4.91 1 48.06 64 SER B O 1
ATOM 4990 N N . GLY B 1 65 ? -26.344 17.484 6.406 1 43.59 65 GLY B N 1
ATOM 4991 C CA . GLY B 1 65 ? -26.828 18.578 5.578 1 43.59 65 GLY B CA 1
ATOM 4992 C C . GLY B 1 65 ? -25.797 19.094 4.602 1 43.59 65 GLY B C 1
ATOM 4993 O O . GLY B 1 65 ? -26.078 19.984 3.797 1 43.59 65 GLY B O 1
ATOM 4994 N N . THR B 1 66 ? -24.625 19.141 4.973 1 45.06 66 THR B N 1
ATOM 4995 C CA . THR B 1 66 ? -23.906 20.281 4.426 1 45.06 66 THR B CA 1
ATOM 4996 C C . THR B 1 66 ? -23.422 19.984 3.01 1 45.06 66 THR B C 1
ATOM 4998 O O . THR B 1 66 ? -23.094 20.906 2.256 1 45.06 66 THR B O 1
ATOM 5001 N N . ARG B 1 67 ? -22.531 19.031 2.738 1 49.25 67 ARG B N 1
ATOM 5002 C CA . ARG B 1 67 ? -21.703 19.266 1.558 1 49.25 67 ARG B CA 1
ATOM 5003 C C . ARG B 1 67 ? -22.406 18.797 0.292 1 49.25 67 ARG B C 1
ATOM 5005 O O . ARG B 1 67 ? -22.812 17.625 0.197 1 49.25 67 ARG B O 1
ATOM 5012 N N . ALA B 1 68 ? -22.969 19.812 -0.318 1 45.22 68 ALA B N 1
ATOM 5013 C CA . ALA B 1 68 ? -23.297 19.656 -1.731 1 45.22 68 ALA B CA 1
ATOM 5014 C C . ALA B 1 68 ? -22.219 18.891 -2.475 1 45.22 68 ALA B C 1
ATOM 5016 O O . ALA B 1 68 ? -21.016 19.172 -2.32 1 45.22 68 ALA B O 1
ATOM 5017 N N . THR B 1 69 ? -22.438 17.656 -2.832 1 49.94 69 THR B N 1
ATOM 5018 C CA . THR B 1 69 ? -21.609 16.891 -3.764 1 49.94 69 THR B CA 1
ATOM 5019 C C . THR B 1 69 ? -21.062 17.781 -4.859 1 49.94 69 THR B C 1
ATOM 5021 O O . THR B 1 69 ? -21.812 18.266 -5.711 1 49.94 69 THR B O 1
ATOM 5024 N N . THR B 1 70 ? -20.266 18.844 -4.488 1 44 70 THR B N 1
ATOM 5025 C CA . THR B 1 70 ? -19.75 19.766 -5.5 1 44 70 THR B CA 1
ATOM 5026 C C . THR B 1 70 ? -19.172 18.984 -6.684 1 44 70 THR B C 1
ATOM 5028 O O . THR B 1 70 ? -19.266 19.438 -7.828 1 44 70 THR B O 1
ATOM 5031 N N . ASN B 1 71 ? -18.141 18.125 -6.414 1 47.69 71 ASN B N 1
ATOM 5032 C CA . ASN B 1 71 ? -17.312 17.625 -7.52 1 47.69 71 ASN B CA 1
ATOM 5033 C C . ASN B 1 71 ? -17.953 16.422 -8.188 1 47.69 71 ASN B C 1
ATOM 5035 O O . ASN B 1 71 ? -17.625 15.273 -7.871 1 47.69 71 ASN B O 1
ATOM 5039 N N . THR B 1 72 ? -19.141 16.672 -8.406 1 47.88 72 THR B N 1
ATOM 5040 C CA . THR B 1 72 ? -19.672 15.633 -9.273 1 47.88 72 THR B CA 1
ATOM 5041 C C . THR B 1 72 ? -18.734 15.367 -10.445 1 47.88 72 THR B C 1
ATOM 5043 O O . THR B 1 72 ? -18.984 15.844 -11.562 1 47.88 72 THR B O 1
ATOM 5046 N N . ARG B 1 73 ? -17.438 15.602 -10.18 1 46.59 73 ARG B N 1
ATOM 5047 C CA . ARG B 1 73 ? -16.594 15.148 -11.273 1 46.59 73 ARG B CA 1
ATOM 5048 C C . ARG B 1 73 ? -17.109 13.836 -11.859 1 46.59 73 ARG B C 1
ATOM 5050 O O . ARG B 1 73 ? -17.109 12.805 -11.172 1 46.59 73 ARG B O 1
ATOM 5057 N N . THR B 1 74 ? -18.234 14.023 -12.633 1 51.19 74 THR B N 1
ATOM 5058 C CA . THR B 1 74 ? -19.031 13.086 -13.406 1 51.19 74 THR B CA 1
ATOM 5059 C C . THR B 1 74 ? -18.156 11.953 -13.945 1 51.19 74 THR B C 1
ATOM 5061 O O . THR B 1 74 ? -16.969 12.141 -14.188 1 51.19 74 THR B O 1
ATOM 5064 N N . ALA B 1 75 ? -18.625 10.781 -13.828 1 54.16 75 ALA B N 1
ATOM 5065 C CA . ALA B 1 75 ? -18.188 9.609 -14.57 1 54.16 75 ALA B CA 1
ATOM 5066 C C . ALA B 1 75 ? -17.688 9.992 -15.961 1 54.16 75 ALA B C 1
ATOM 5068 O O . ALA B 1 75 ? -18.266 10.859 -16.625 1 54.16 75 ALA B O 1
ATOM 5069 N N . VAL B 1 76 ? -16.375 9.719 -16.125 1 63.25 76 VAL B N 1
ATOM 5070 C CA . VAL B 1 76 ? -15.766 9.961 -17.422 1 63.25 76 VAL B CA 1
ATOM 5071 C C . VAL B 1 76 ? -16.75 9.57 -18.531 1 63.25 76 VAL B C 1
ATOM 5073 O O . VAL B 1 76 ? -17.156 8.414 -18.625 1 63.25 76 VAL B O 1
ATOM 5076 N N . SER B 1 77 ? -17.344 10.531 -19.156 1 74.56 77 SER B N 1
ATOM 5077 C CA . SER B 1 77 ? -18.203 10.312 -20.312 1 74.56 77 SER B CA 1
ATOM 5078 C C . SER B 1 77 ? -17.484 9.469 -21.359 1 74.56 77 SER B C 1
ATOM 5080 O O . SER B 1 77 ? -16.266 9.305 -21.312 1 74.56 77 SER B O 1
ATOM 5082 N N . ARG B 1 78 ? -18.234 8.828 -22.156 1 79.69 78 ARG B N 1
ATOM 5083 C CA . ARG B 1 78 ? -17.672 8.039 -23.25 1 79.69 78 ARG B CA 1
ATOM 5084 C C . ARG B 1 78 ? -16.719 8.875 -24.094 1 79.69 78 ARG B C 1
ATOM 5086 O O . ARG B 1 78 ? -15.688 8.375 -24.547 1 79.69 78 ARG B O 1
ATOM 5093 N N . VAL B 1 79 ? -17.141 10.062 -24.234 1 82.12 79 VAL B N 1
ATOM 5094 C CA . VAL B 1 79 ? -16.312 10.977 -25 1 82.12 79 VAL B CA 1
ATOM 5095 C C . VAL B 1 79 ? -14.984 11.211 -24.281 1 82.12 79 VAL B C 1
ATOM 5097 O O . VAL B 1 79 ? -13.922 11.266 -24.906 1 82.12 79 VAL B O 1
ATOM 5100 N N . GLY B 1 80 ? -15.094 11.289 -23.016 1 85.19 80 GLY B N 1
ATOM 5101 C CA . GLY B 1 80 ? -13.891 11.469 -22.219 1 85.19 80 GLY B CA 1
ATOM 5102 C C . GLY B 1 80 ? -12.977 10.258 -22.234 1 85.19 80 GLY B C 1
ATOM 5103 O O . GLY B 1 80 ? -11.75 10.406 -22.281 1 85.19 80 GLY B O 1
ATOM 5104 N N . VAL B 1 81 ? -13.594 9.148 -22.266 1 88.69 81 VAL B N 1
ATOM 5105 C CA . VAL B 1 81 ? -12.836 7.902 -22.344 1 88.69 81 VAL B CA 1
ATOM 5106 C C . VAL B 1 81 ? -12.055 7.84 -23.656 1 88.69 81 VAL B C 1
ATOM 5108 O O . VAL B 1 81 ? -10.844 7.59 -23.656 1 88.69 81 VAL B O 1
ATOM 5111 N N . GLN B 1 82 ? -12.75 8.109 -24.781 1 91.81 82 GLN B N 1
ATOM 5112 C CA . GLN B 1 82 ? -12.117 8.031 -26.094 1 91.81 82 GLN B CA 1
ATOM 5113 C C . GLN B 1 82 ? -11.008 9.07 -26.219 1 91.81 82 GLN B C 1
ATOM 5115 O O . GLN B 1 82 ? -9.953 8.789 -26.797 1 91.81 82 GLN B O 1
ATOM 5120 N N . ALA B 1 83 ? -11.258 10.203 -25.719 1 90.81 83 ALA B N 1
ATOM 5121 C CA . ALA B 1 83 ? -10.258 11.266 -25.781 1 90.81 83 ALA B CA 1
ATOM 5122 C C . ALA B 1 83 ? -8.984 10.867 -25.031 1 90.81 83 ALA B C 1
ATOM 5124 O O . ALA B 1 83 ? -7.875 11.148 -25.484 1 90.81 83 ALA B O 1
ATOM 5125 N N . THR B 1 84 ? -9.172 10.25 -23.875 1 91.25 84 THR B N 1
ATOM 5126 C CA . THR B 1 84 ? -8.047 9.789 -23.078 1 91.25 84 THR B CA 1
ATOM 5127 C C . THR B 1 84 ? -7.258 8.719 -23.812 1 91.25 84 THR B C 1
ATOM 5129 O O . THR B 1 84 ? -6.023 8.734 -23.828 1 91.25 84 THR B O 1
ATOM 5132 N N . LEU B 1 85 ? -7.938 7.801 -24.438 1 94.38 85 LEU B N 1
ATOM 5133 C CA . LEU B 1 85 ? -7.297 6.715 -25.156 1 94.38 85 LEU B CA 1
ATOM 5134 C C . LEU B 1 85 ? -6.559 7.246 -26.391 1 94.38 85 LEU B C 1
ATOM 5136 O O . LEU B 1 85 ? -5.453 6.797 -26.703 1 94.38 85 LEU B O 1
ATOM 5140 N N . ASP B 1 86 ? -7.16 8.203 -27.078 1 93.19 86 ASP B N 1
ATOM 5141 C CA . ASP B 1 86 ? -6.531 8.82 -28.25 1 93.19 86 ASP B CA 1
ATOM 5142 C C . ASP B 1 86 ? -5.238 9.531 -27.859 1 93.19 86 ASP B C 1
ATOM 5144 O O . ASP B 1 86 ? -4.23 9.422 -28.562 1 93.19 86 ASP B O 1
ATOM 5148 N N . ALA B 1 87 ? -5.367 10.219 -26.781 1 87.31 87 ALA B N 1
ATOM 5149 C CA . ALA B 1 87 ? -4.195 10.945 -26.312 1 87.31 87 ALA B CA 1
ATOM 5150 C C . ALA B 1 87 ? -3.053 9.992 -25.969 1 87.31 87 ALA B C 1
ATOM 5152 O O . ALA B 1 87 ? -1.881 10.328 -26.156 1 87.31 87 ALA B O 1
ATOM 5153 N N . ALA B 1 88 ? -3.422 8.797 -25.531 1 88.81 88 ALA B N 1
ATOM 5154 C CA . ALA B 1 88 ? -2.418 7.809 -25.141 1 88.81 88 ALA B CA 1
ATOM 5155 C C . ALA B 1 88 ? -1.941 7.008 -26.344 1 88.81 88 ALA B C 1
ATOM 5157 O O . ALA B 1 88 ? -1.036 6.176 -26.234 1 88.81 88 ALA B O 1
ATOM 5158 N N . GLY B 1 89 ? -2.518 7.168 -27.516 1 90.25 89 GLY B N 1
ATOM 5159 C CA . GLY B 1 89 ? -2.102 6.496 -28.75 1 90.25 89 GLY B CA 1
ATOM 5160 C C . GLY B 1 89 ? -2.695 5.109 -28.891 1 90.25 89 GLY B C 1
ATOM 5161 O O . GLY B 1 89 ? -2.254 4.324 -29.734 1 90.25 89 GLY B O 1
ATOM 5162 N N . VAL B 1 90 ? -3.705 4.805 -28 1 94.75 90 VAL B N 1
ATOM 5163 C CA . VAL B 1 90 ? -4.309 3.477 -28.016 1 94.75 90 VAL B CA 1
ATOM 5164 C C . VAL B 1 90 ? -5.816 3.598 -28.203 1 94.75 90 VAL B C 1
ATOM 5166 O O . VAL B 1 90 ? -6.582 2.791 -27.672 1 94.75 90 VAL B O 1
ATOM 5169 N N . GLY B 1 91 ? -6.258 4.559 -28.906 1 94.5 91 GLY B N 1
ATOM 5170 C CA . GLY B 1 91 ? -7.672 4.82 -29.109 1 94.5 91 GLY B CA 1
ATOM 5171 C C . GLY B 1 91 ? -8.258 4.051 -30.281 1 94.5 91 GLY B C 1
ATOM 5172 O O . GLY B 1 91 ? -9.367 4.348 -30.734 1 94.5 91 GLY B O 1
ATOM 5173 N N . HIS B 1 92 ? -7.609 3.061 -30.781 1 94.75 92 HIS B N 1
ATOM 5174 C CA . HIS B 1 92 ? -8.055 2.289 -31.938 1 94.75 92 HIS B CA 1
ATOM 5175 C C . HIS B 1 92 ? -9.328 1.51 -31.609 1 94.75 92 HIS B C 1
ATOM 5177 O O . HIS B 1 92 ? -9.555 1.127 -30.469 1 94.75 92 HIS B O 1
ATOM 5183 N N . LEU B 1 93 ? -10.055 1.274 -32.625 1 92.75 93 LEU B N 1
ATOM 5184 C CA . LEU B 1 93 ? -11.281 0.502 -32.469 1 92.75 93 LEU B CA 1
ATOM 5185 C C . LEU B 1 93 ? -10.977 -0.977 -32.25 1 92.75 93 LEU B C 1
ATOM 5187 O O . LEU B 1 93 ? -10.109 -1.536 -32.938 1 92.75 93 LEU B O 1
ATOM 5191 N N . VAL B 1 94 ? -11.625 -1.521 -31.281 1 94.5 94 VAL B N 1
ATOM 5192 C CA . VAL B 1 94 ? -11.492 -2.949 -31 1 94.5 94 VAL B CA 1
ATOM 5193 C C . VAL B 1 94 ? -12.773 -3.672 -31.422 1 94.5 94 VAL B C 1
ATOM 5195 O O . VAL B 1 94 ? -13.875 -3.289 -31.031 1 94.5 94 VAL B O 1
ATOM 5198 N N . ASP B 1 95 ? -12.594 -4.723 -32.219 1 94.62 95 ASP B N 1
ATOM 5199 C CA . ASP B 1 95 ? -13.727 -5.547 -32.625 1 94.62 95 ASP B CA 1
ATOM 5200 C C . ASP B 1 95 ? -14.445 -6.137 -31.406 1 94.62 95 ASP B C 1
ATOM 5202 O O . ASP B 1 95 ? -13.805 -6.684 -30.516 1 94.62 95 ASP B O 1
ATOM 5206 N N . ALA B 1 96 ? -15.766 -6.102 -31.422 1 94.25 96 ALA B N 1
ATOM 5207 C CA . ALA B 1 96 ? -16.562 -6.594 -30.297 1 94.25 96 ALA B CA 1
ATOM 5208 C C . ALA B 1 96 ? -16.359 -8.094 -30.094 1 94.25 96 ALA B C 1
ATOM 5210 O O . ALA B 1 96 ? -16.375 -8.57 -28.953 1 94.25 96 ALA B O 1
ATOM 5211 N N . GLU B 1 97 ? -16.188 -8.812 -31.141 1 94.56 97 GLU B N 1
ATOM 5212 C CA . GLU B 1 97 ? -15.977 -10.25 -31.047 1 94.56 97 GLU B CA 1
ATOM 5213 C C . GLU B 1 97 ? -14.656 -10.57 -30.359 1 94.56 97 GLU B C 1
ATOM 5215 O O . GLU B 1 97 ? -14.562 -11.539 -29.594 1 94.56 97 GLU B O 1
ATOM 5220 N N . LEU B 1 98 ? -13.68 -9.797 -30.75 1 96 98 LEU B N 1
ATOM 5221 C CA . LEU B 1 98 ? -12.383 -9.992 -30.094 1 96 98 LEU B CA 1
ATOM 5222 C C . LEU B 1 98 ? -12.477 -9.703 -28.609 1 96 98 LEU B C 1
ATOM 5224 O O . LEU B 1 98 ? -11.977 -10.477 -27.781 1 96 98 LEU B O 1
ATOM 5228 N N . GLU B 1 99 ? -13.062 -8.594 -28.266 1 97.19 99 GLU B N 1
ATOM 5229 C CA . GLU B 1 99 ? -13.242 -8.219 -26.859 1 97.19 99 GLU B CA 1
ATOM 5230 C C . GLU B 1 99 ? -13.984 -9.305 -26.094 1 97.19 99 GLU B C 1
ATOM 5232 O O . GLU B 1 99 ? -13.562 -9.695 -25 1 97.19 99 GLU B O 1
ATOM 5237 N N . ASP B 1 100 ? -15.047 -9.789 -26.641 1 97.12 100 ASP B N 1
ATOM 5238 C CA . ASP B 1 100 ? -15.836 -10.828 -26 1 97.12 100 ASP B CA 1
ATOM 5239 C C . ASP B 1 100 ? -15.023 -12.109 -25.828 1 97.12 100 ASP B C 1
ATOM 5241 O O . ASP B 1 100 ? -15.133 -12.773 -24.797 1 97.12 100 ASP B O 1
ATOM 5245 N N . HIS B 1 101 ? -14.289 -12.453 -26.828 1 97.38 101 HIS B N 1
ATOM 5246 C CA . HIS B 1 101 ? -13.43 -13.625 -26.766 1 97.38 101 HIS B CA 1
ATOM 5247 C C . HIS B 1 101 ? -12.422 -13.516 -25.625 1 97.38 101 HIS B C 1
ATOM 5249 O O . HIS B 1 101 ? -12.258 -14.461 -24.844 1 97.38 101 HIS B O 1
ATOM 5255 N N . LEU B 1 102 ? -11.805 -12.359 -25.469 1 98.19 102 LEU B N 1
ATOM 5256 C CA . LEU B 1 102 ? -10.789 -12.148 -24.453 1 98.19 102 LEU B CA 1
ATOM 5257 C C . LEU B 1 102 ? -11.414 -12.156 -23.047 1 98.19 102 LEU B C 1
ATOM 5259 O O . LEU B 1 102 ? -10.836 -12.711 -22.109 1 98.19 102 LEU B O 1
ATOM 5263 N N . ILE B 1 103 ? -12.578 -11.586 -22.906 1 98.5 103 ILE B N 1
ATOM 5264 C CA . ILE B 1 103 ? -13.281 -11.57 -21.641 1 98.5 103 ILE B CA 1
ATOM 5265 C C . ILE B 1 103 ? -13.672 -12.992 -21.234 1 98.5 103 ILE B C 1
ATOM 5267 O O . ILE B 1 103 ? -13.562 -13.367 -20.062 1 98.5 103 ILE B O 1
ATOM 5271 N N . LYS B 1 104 ? -14.109 -13.766 -22.203 1 97.69 104 LYS B N 1
ATOM 5272 C CA . LYS B 1 104 ? -14.461 -15.156 -21.938 1 97.69 104 LYS B CA 1
ATOM 5273 C C . LYS B 1 104 ? -13.25 -15.945 -21.453 1 97.69 104 LYS B C 1
ATOM 5275 O O . LYS B 1 104 ? -13.375 -16.797 -20.562 1 97.69 104 LYS B O 1
ATOM 5280 N N . LEU B 1 105 ? -12.148 -15.703 -22.078 1 97.62 105 LEU B N 1
ATOM 5281 C CA . LEU B 1 105 ? -10.914 -16.359 -21.641 1 97.62 105 LEU B CA 1
ATOM 5282 C C . LEU B 1 105 ? -10.578 -15.977 -20.203 1 97.62 105 LEU B C 1
ATOM 5284 O O . LEU B 1 105 ? -10.164 -16.828 -19.406 1 97.62 105 LEU B O 1
ATOM 5288 N N . TYR B 1 106 ? -10.711 -14.734 -19.875 1 98.25 106 TYR B N 1
ATOM 5289 C CA . TYR B 1 106 ? -10.461 -14.273 -18.516 1 98.25 106 TYR B CA 1
ATOM 5290 C C . TYR B 1 106 ? -11.328 -15.031 -17.516 1 98.25 106 TYR B C 1
ATOM 5292 O O . TYR B 1 106 ? -10.828 -15.562 -16.516 1 98.25 106 TYR B O 1
ATOM 5300 N N . PHE B 1 107 ? -12.609 -15.078 -17.75 1 97.88 107 PHE B N 1
ATOM 5301 C CA . PHE B 1 107 ? -13.547 -15.695 -16.812 1 97.88 107 PHE B CA 1
ATOM 5302 C C . PHE B 1 107 ? -13.289 -17.203 -16.719 1 97.88 107 PHE B C 1
ATOM 5304 O O . PHE B 1 107 ? -13.492 -17.797 -15.656 1 97.88 107 PHE B O 1
ATOM 5311 N N . CYS B 1 108 ? -12.781 -17.766 -17.75 1 96.81 108 CYS B N 1
ATOM 5312 C CA . CYS B 1 108 ? -12.602 -19.203 -17.766 1 96.81 108 CYS B CA 1
ATOM 5313 C C . CYS B 1 108 ? -11.336 -19.609 -17.016 1 96.81 108 CYS B C 1
ATOM 5315 O O . CYS B 1 108 ? -11.344 -20.562 -16.234 1 96.81 108 CYS B O 1
ATOM 5317 N N . TRP B 1 109 ? -10.281 -18.875 -17.234 1 96.88 109 TRP B N 1
ATOM 5318 C CA . TRP B 1 109 ? -8.984 -19.422 -16.828 1 96.88 109 TRP B CA 1
ATOM 5319 C C . TRP B 1 109 ? -8.398 -18.609 -15.672 1 96.88 109 TRP B C 1
ATOM 5321 O O . TRP B 1 109 ? -7.594 -19.125 -14.891 1 96.88 109 TRP B O 1
ATOM 5331 N N . GLU B 1 110 ? -8.734 -17.312 -15.523 1 97.5 110 GLU B N 1
ATOM 5332 C CA . GLU B 1 110 ? -8.062 -16.438 -14.562 1 97.5 110 GLU B CA 1
ATOM 5333 C C . GLU B 1 110 ? -8.945 -16.188 -13.344 1 97.5 110 GLU B C 1
ATOM 5335 O O . GLU B 1 110 ? -8.508 -16.391 -12.203 1 97.5 110 GLU B O 1
ATOM 5340 N N . ASP B 1 111 ? -10.148 -15.789 -13.539 1 97.81 111 ASP B N 1
ATOM 5341 C CA . ASP B 1 111 ? -11.016 -15.32 -12.461 1 97.81 111 ASP B CA 1
ATOM 5342 C C . ASP B 1 111 ? -11.242 -16.422 -11.422 1 97.81 111 ASP B C 1
ATOM 5344 O O . ASP B 1 111 ? -11.289 -16.156 -10.227 1 97.81 111 ASP B O 1
ATOM 5348 N N . PRO B 1 112 ? -11.391 -17.672 -11.852 1 96.25 112 PRO B N 1
ATOM 5349 C CA . PRO B 1 112 ? -11.664 -18.688 -10.844 1 96.25 112 PRO B CA 1
ATOM 5350 C C . PRO B 1 112 ? -10.492 -18.891 -9.883 1 96.25 112 PRO B C 1
ATOM 5352 O O . PRO B 1 112 ? -10.695 -19.344 -8.742 1 96.25 112 PRO B O 1
ATOM 5355 N N . SER B 1 113 ? -9.297 -18.625 -10.32 1 95.44 113 SER B N 1
ATOM 5356 C CA . SER B 1 113 ? -8.133 -18.781 -9.453 1 95.44 113 SER B CA 1
ATOM 5357 C C . SER B 1 113 ? -8.047 -17.641 -8.438 1 95.44 113 SER B C 1
ATOM 5359 O O . SER B 1 113 ? -7.637 -17.859 -7.297 1 95.44 113 SER B O 1
ATOM 5361 N N . ILE B 1 114 ? -8.312 -16.484 -8.836 1 96.25 114 ILE B N 1
ATOM 5362 C CA . ILE B 1 114 ? -8.422 -15.305 -7.988 1 96.25 114 ILE B CA 1
ATOM 5363 C C . ILE B 1 114 ? -9.703 -14.539 -8.328 1 96.25 114 ILE B C 1
ATOM 5365 O O . ILE B 1 114 ? -9.695 -13.641 -9.172 1 96.25 114 ILE B O 1
ATOM 5369 N N . HIS B 1 115 ? -10.688 -14.828 -7.605 1 97.25 115 HIS B N 1
ATOM 5370 C CA . HIS B 1 115 ? -12.031 -14.359 -7.934 1 97.25 115 HIS B CA 1
ATOM 5371 C C . HIS B 1 115 ? -12.211 -12.898 -7.555 1 97.25 115 HIS B C 1
ATOM 5373 O O . HIS B 1 115 ? -12.109 -12.539 -6.379 1 97.25 115 HIS B O 1
ATOM 5379 N N . LEU B 1 116 ? -12.422 -12.07 -8.578 1 98.12 116 LEU B N 1
ATOM 5380 C CA . LEU B 1 116 ? -12.539 -10.633 -8.359 1 98.12 116 LEU B CA 1
ATOM 5381 C C . LEU B 1 116 ? -13.805 -10.086 -9.016 1 98.12 116 LEU B C 1
ATOM 5383 O O . LEU B 1 116 ? -14.289 -9.016 -8.641 1 98.12 116 LEU B O 1
ATOM 5387 N N . VAL B 1 117 ? -14.305 -10.812 -10.031 1 98.12 117 VAL B N 1
ATOM 5388 C CA . VAL B 1 117 ? -15.406 -10.297 -10.836 1 98.12 117 VAL B CA 1
ATOM 5389 C C . VAL B 1 117 ? -16.547 -11.312 -10.867 1 98.12 117 VAL B C 1
ATOM 5391 O O . VAL B 1 117 ? -16.344 -12.469 -11.25 1 98.12 117 VAL B O 1
ATOM 5394 N N . GLN B 1 118 ? -17.703 -10.859 -10.406 1 95.19 118 GLN B N 1
ATOM 5395 C CA . GLN B 1 118 ? -18.875 -11.695 -10.586 1 95.19 118 GLN B CA 1
ATOM 5396 C C . GLN B 1 118 ? -19.438 -11.578 -12 1 95.19 118 GLN B C 1
ATOM 5398 O O . GLN B 1 118 ? -19.906 -10.508 -12.398 1 95.19 118 GLN B O 1
ATOM 5403 N N . GLU B 1 119 ? -19.438 -12.617 -12.695 1 95.75 119 GLU B N 1
ATOM 5404 C CA . GLU B 1 119 ? -19.672 -12.641 -14.133 1 95.75 119 GLU B CA 1
ATOM 5405 C C . GLU B 1 119 ? -21.047 -12.094 -14.477 1 95.75 119 GLU B C 1
ATOM 5407 O O . GLU B 1 119 ? -21.188 -11.273 -15.375 1 95.75 119 GLU B O 1
ATOM 5412 N N . ASP B 1 120 ? -22.062 -12.5 -13.75 1 93.25 120 ASP B N 1
ATOM 5413 C CA . ASP B 1 120 ? -23.438 -12.094 -14.039 1 93.25 120 ASP B CA 1
ATOM 5414 C C . ASP B 1 120 ? -23.609 -10.586 -13.82 1 93.25 120 ASP B C 1
ATOM 5416 O O . ASP B 1 120 ? -24.234 -9.906 -14.641 1 93.25 120 ASP B O 1
ATOM 5420 N N . LEU B 1 121 ? -23.078 -10.148 -12.727 1 94.81 121 LEU B N 1
ATOM 5421 C CA . LEU B 1 121 ? -23.172 -8.727 -12.414 1 94.81 121 LEU B CA 1
ATOM 5422 C C . LEU B 1 121 ? -22.391 -7.895 -13.43 1 94.81 121 LEU B C 1
ATOM 5424 O O . LEU B 1 121 ? -22.828 -6.809 -13.82 1 94.81 121 LEU B O 1
ATOM 5428 N N . PHE B 1 122 ? -21.266 -8.383 -13.883 1 97.25 122 PHE B N 1
ATOM 5429 C CA . PHE B 1 122 ? -20.438 -7.691 -14.859 1 97.25 122 PHE B CA 1
ATOM 5430 C C . PHE B 1 122 ? -21.188 -7.496 -16.172 1 97.25 122 PHE B C 1
ATOM 5432 O O . PHE B 1 122 ? -21.25 -6.383 -16.688 1 97.25 122 PHE B O 1
ATOM 5439 N N . TYR B 1 123 ? -21.734 -8.547 -16.672 1 96.69 123 TYR B N 1
ATOM 5440 C CA . TYR B 1 123 ? -22.406 -8.461 -17.953 1 96.69 123 TYR B CA 1
ATOM 5441 C C . TYR B 1 123 ? -23.672 -7.602 -17.859 1 96.69 123 TYR B C 1
ATOM 5443 O O . TYR B 1 123 ? -24 -6.871 -18.781 1 96.69 123 TYR B O 1
ATOM 5451 N N . ARG B 1 124 ? -24.359 -7.688 -16.75 1 95.44 124 ARG B N 1
ATOM 5452 C CA . ARG B 1 124 ? -25.547 -6.855 -16.531 1 95.44 124 ARG B CA 1
ATOM 5453 C C . ARG B 1 124 ? -25.188 -5.375 -16.562 1 95.44 124 ARG B C 1
ATOM 5455 O O . ARG B 1 124 ? -25.812 -4.586 -17.266 1 95.44 124 ARG B O 1
ATOM 5462 N N . GLU B 1 125 ? -24.156 -5.012 -15.773 1 95.5 125 GLU B N 1
ATOM 5463 C CA . GLU B 1 125 ? -23.75 -3.615 -15.695 1 95.5 125 GLU B CA 1
ATOM 5464 C C . GLU B 1 125 ? -23.156 -3.146 -17.016 1 95.5 125 GLU B C 1
ATOM 5466 O O . GLU B 1 125 ? -23.328 -1.991 -17.422 1 95.5 125 GLU B O 1
ATOM 5471 N N . ARG B 1 126 ? -22.438 -4.043 -17.703 1 95.25 126 ARG B N 1
ATOM 5472 C CA . ARG B 1 126 ? -21.875 -3.713 -19 1 95.25 126 ARG B CA 1
ATOM 5473 C C . ARG B 1 126 ? -22.969 -3.373 -20 1 95.25 126 ARG B C 1
ATOM 5475 O O . ARG B 1 126 ? -22.859 -2.393 -20.75 1 95.25 126 ARG B O 1
ATOM 5482 N N . ARG B 1 127 ? -24 -4.152 -20.016 1 94.56 127 ARG B N 1
ATOM 5483 C CA . ARG B 1 127 ? -25.109 -3.91 -20.922 1 94.56 127 ARG B CA 1
ATOM 5484 C C . ARG B 1 127 ? -25.781 -2.57 -20.625 1 94.56 127 ARG B C 1
ATOM 5486 O O . ARG B 1 127 ? -26.094 -1.811 -21.547 1 94.56 127 ARG B O 1
ATOM 5493 N N . LYS B 1 128 ? -25.953 -2.291 -19.391 1 92.38 128 LYS B N 1
ATOM 5494 C CA . LYS B 1 128 ? -26.578 -1.035 -18.969 1 92.38 128 LYS B CA 1
ATOM 5495 C C . LYS B 1 128 ? -25.719 0.161 -19.375 1 92.38 128 LYS B C 1
ATOM 5497 O O . LYS B 1 128 ? -26.234 1.148 -19.906 1 92.38 128 LYS B O 1
ATOM 5502 N N . CYS B 1 129 ? -24.438 0.059 -19.141 1 90.44 129 CYS B N 1
ATOM 5503 C CA . CYS B 1 129 ? -23.531 1.175 -19.391 1 90.44 129 CYS B CA 1
ATOM 5504 C C . CYS B 1 129 ? -23.344 1.4 -20.891 1 90.44 129 CYS B C 1
ATOM 5506 O O . CYS B 1 129 ? -23.188 2.539 -21.344 1 90.44 129 CYS B O 1
ATOM 5508 N N . LYS B 1 130 ? -23.344 0.386 -21.641 1 88.38 130 LYS B N 1
ATOM 5509 C CA . LYS B 1 130 ? -23.156 0.502 -23.094 1 88.38 130 LYS B CA 1
ATOM 5510 C C . LYS B 1 130 ? -24.422 1.011 -23.766 1 88.38 130 LYS B C 1
ATOM 5512 O O . LYS B 1 130 ? -24.359 1.653 -24.828 1 88.38 130 LYS B O 1
ATOM 5517 N N . SER B 1 131 ? -25.641 0.656 -23.312 1 86 131 SER B N 1
ATOM 5518 C CA . SER B 1 131 ? -26.906 1.033 -23.938 1 86 131 SER B CA 1
ATOM 5519 C C . SER B 1 131 ? -27.234 2.494 -23.656 1 86 131 SER B C 1
ATOM 5521 O O . SER B 1 131 ? -28.047 3.098 -24.375 1 86 131 SER B O 1
ATOM 5523 N N . GLY B 1 132 ? -26.578 3.109 -22.609 1 76.12 132 GLY B N 1
ATOM 5524 C CA . GLY B 1 132 ? -27 4.469 -22.297 1 76.12 132 GLY B CA 1
ATOM 5525 C C . GLY B 1 132 ? -25.906 5.266 -21.594 1 76.12 132 GLY B C 1
ATOM 5526 O O . GLY B 1 132 ? -24.734 4.914 -21.656 1 76.12 132 GLY B O 1
ATOM 5527 N N . ASP B 1 133 ? -26.297 6.383 -21.234 1 71.81 133 ASP B N 1
ATOM 5528 C CA . ASP B 1 133 ? -25.438 7.273 -20.469 1 71.81 133 ASP B CA 1
ATOM 5529 C C . ASP B 1 133 ? -25.516 6.949 -18.984 1 71.81 133 ASP B C 1
ATOM 5531 O O . ASP B 1 133 ? -25.844 7.816 -18.172 1 71.81 133 ASP B O 1
ATOM 5535 N N . TYR B 1 134 ? -25.312 5.602 -18.734 1 80.94 134 TYR B N 1
ATOM 5536 C CA . TYR B 1 134 ? -25.344 5.117 -17.359 1 80.94 134 TYR B CA 1
ATOM 5537 C C . TYR B 1 134 ? -23.938 4.891 -16.828 1 80.94 134 TYR B C 1
ATOM 5539 O O . TYR B 1 134 ? -23.062 4.398 -17.547 1 80.94 134 TYR B O 1
ATOM 5547 N N . VAL B 1 135 ? -23.766 5.445 -15.656 1 83.38 135 VAL B N 1
ATOM 5548 C CA . VAL B 1 135 ? -22.5 5.211 -14.969 1 83.38 135 VAL B CA 1
ATOM 5549 C C . VAL B 1 135 ? -22.719 4.32 -13.75 1 83.38 135 VAL B C 1
ATOM 5551 O O . VAL B 1 135 ? -23.703 4.477 -13.031 1 83.38 135 VAL B O 1
ATOM 5554 N N . SER B 1 136 ? -21.875 3.262 -13.68 1 88.25 136 SER B N 1
ATOM 5555 C CA . SER B 1 136 ? -22 2.314 -12.578 1 88.25 136 SER B CA 1
ATOM 5556 C C . SER B 1 136 ? -20.703 2.205 -11.797 1 88.25 136 SER B C 1
ATOM 5558 O O . SER B 1 136 ? -19.609 2.23 -12.383 1 88.25 136 SER B O 1
ATOM 5560 N N . LYS B 1 137 ? -20.812 2.07 -10.484 1 90.25 137 LYS B N 1
ATOM 5561 C CA . LYS B 1 137 ? -19.641 1.84 -9.641 1 90.25 137 LYS B CA 1
ATOM 5562 C C . LYS B 1 137 ? -19.141 0.402 -9.766 1 90.25 137 LYS B C 1
ATOM 5564 O O . LYS B 1 137 ? -18.047 0.075 -9.312 1 90.25 137 LYS B O 1
ATOM 5569 N N . LEU B 1 138 ? -19.906 -0.464 -10.461 1 93.44 138 LEU B N 1
ATOM 5570 C CA . LEU B 1 138 ? -19.594 -1.886 -10.547 1 93.44 138 LEU B CA 1
ATOM 5571 C C . LEU B 1 138 ? -19.031 -2.234 -11.922 1 93.44 138 LEU B C 1
ATOM 5573 O O . LEU B 1 138 ? -18.812 -3.408 -12.234 1 93.44 138 LEU B O 1
ATOM 5577 N N . TYR B 1 139 ? -18.875 -1.208 -12.734 1 94.12 139 TYR B N 1
ATOM 5578 C CA . TYR B 1 139 ? -18.391 -1.391 -14.102 1 94.12 139 TYR B CA 1
ATOM 5579 C C . TYR B 1 139 ? -17.562 -0.197 -14.555 1 94.12 139 TYR B C 1
ATOM 5581 O O . TYR B 1 139 ? -17.875 0.948 -14.227 1 94.12 139 TYR B O 1
ATOM 5589 N N . SER B 1 140 ? -16.484 -0.465 -15.258 1 95.31 140 SER B N 1
ATOM 5590 C CA . SER B 1 140 ? -15.711 0.591 -15.898 1 95.31 140 SER B CA 1
ATOM 5591 C C . SER B 1 140 ? -14.945 0.056 -17.109 1 95.31 140 SER B C 1
ATOM 5593 O O . SER B 1 140 ? -14.703 -1.148 -17.203 1 95.31 140 SER B O 1
ATOM 5595 N N . GLU B 1 141 ? -14.578 0.92 -17.984 1 95.69 141 GLU B N 1
ATOM 5596 C CA . GLU B 1 141 ? -13.758 0.525 -19.125 1 95.69 141 GLU B CA 1
ATOM 5597 C C . GLU B 1 141 ? -12.367 0.09 -18.672 1 95.69 141 GLU B C 1
ATOM 5599 O O . GLU B 1 141 ? -11.703 -0.696 -19.359 1 95.69 141 GLU B O 1
ATOM 5604 N N . VAL B 1 142 ? -11.938 0.614 -17.531 1 97.75 142 VAL B N 1
ATOM 5605 C CA . VAL B 1 142 ? -10.672 0.146 -16.969 1 97.75 142 VAL B CA 1
ATOM 5606 C C . VAL B 1 142 ? -10.758 -1.349 -16.672 1 97.75 142 VAL B C 1
ATOM 5608 O O . VAL B 1 142 ? -9.836 -2.105 -16.984 1 97.75 142 VAL B O 1
ATOM 5611 N N . LEU B 1 143 ? -11.836 -1.752 -16.094 1 98.5 143 LEU B N 1
ATOM 5612 C CA . LEU B 1 143 ? -12.047 -3.154 -15.758 1 98.5 143 LEU B CA 1
ATOM 5613 C C . LEU B 1 143 ? -12.055 -4.02 -17.016 1 98.5 143 LEU B C 1
ATOM 5615 O O . LEU B 1 143 ? -11.391 -5.055 -17.062 1 98.5 143 LEU B O 1
ATOM 5619 N N . VAL B 1 144 ? -12.734 -3.557 -18.047 1 98.25 144 VAL B N 1
ATOM 5620 C CA . VAL B 1 144 ? -12.844 -4.297 -19.312 1 98.25 144 VAL B CA 1
ATOM 5621 C C . VAL B 1 144 ? -11.453 -4.469 -19.922 1 98.25 144 VAL B C 1
ATOM 5623 O O . VAL B 1 144 ? -11.07 -5.578 -20.312 1 98.25 144 VAL B O 1
ATOM 5626 N N . ASN B 1 145 ? -10.766 -3.383 -20 1 98.5 145 ASN B N 1
ATOM 5627 C CA . ASN B 1 145 ? -9.445 -3.439 -20.625 1 98.5 145 ASN B CA 1
ATOM 5628 C C . ASN B 1 145 ? -8.469 -4.266 -19.797 1 98.5 145 ASN B C 1
ATOM 5630 O O . ASN B 1 145 ? -7.59 -4.934 -20.359 1 98.5 145 ASN B O 1
ATOM 5634 N N . SER B 1 146 ? -8.594 -4.238 -18.469 1 98.69 146 SER B N 1
ATOM 5635 C CA . SER B 1 146 ? -7.762 -5.09 -17.625 1 98.69 146 SER B CA 1
ATOM 5636 C C . SER B 1 146 ? -8.047 -6.566 -17.875 1 98.69 146 SER B C 1
ATOM 5638 O O . SER B 1 146 ? -7.121 -7.371 -18 1 98.69 146 SER B O 1
ATOM 5640 N N . MET B 1 147 ? -9.312 -6.887 -17.938 1 98.75 147 MET B N 1
ATOM 5641 C CA . MET B 1 147 ? -9.703 -8.266 -18.219 1 98.75 147 MET B CA 1
ATOM 5642 C C . MET B 1 147 ? -9.227 -8.695 -19.609 1 98.75 147 MET B C 1
ATOM 5644 O O . MET B 1 147 ? -8.727 -9.812 -19.766 1 98.75 147 MET B O 1
ATOM 5648 N N . CYS B 1 148 ? -9.367 -7.801 -20.547 1 98.69 148 CYS B N 1
ATOM 5649 C CA . CYS B 1 148 ? -8.945 -8.102 -21.906 1 98.69 148 CYS B CA 1
ATOM 5650 C C . CYS B 1 148 ? -7.434 -8.305 -21.969 1 98.69 148 CYS B C 1
ATOM 5652 O O . CYS B 1 148 ? -6.949 -9.125 -22.75 1 98.69 148 CYS B O 1
ATOM 5654 N N . ALA B 1 149 ? -6.715 -7.57 -21.188 1 98.31 149 ALA B N 1
ATOM 5655 C CA . ALA B 1 149 ? -5.266 -7.742 -21.172 1 98.31 149 ALA B CA 1
ATOM 5656 C C . ALA B 1 149 ? -4.887 -9.148 -20.703 1 98.31 149 ALA B C 1
ATOM 5658 O O . ALA B 1 149 ? -3.992 -9.773 -21.281 1 98.31 149 ALA B O 1
ATOM 5659 N N . VAL B 1 150 ? -5.535 -9.656 -19.719 1 97.75 150 VAL B N 1
ATOM 5660 C CA . VAL B 1 150 ? -5.289 -11.016 -19.266 1 97.75 150 VAL B CA 1
ATOM 5661 C C . VAL B 1 150 ? -5.707 -12.016 -20.344 1 97.75 150 VAL B C 1
ATOM 5663 O O . VAL B 1 150 ? -4.961 -12.938 -20.672 1 97.75 150 VAL B O 1
ATOM 5666 N N . GLY B 1 151 ? -6.906 -11.766 -20.891 1 97.5 151 GLY B N 1
ATOM 5667 C CA . GLY B 1 151 ? -7.371 -12.633 -21.953 1 97.5 151 GLY B CA 1
ATOM 5668 C C . GLY B 1 151 ? -6.434 -12.664 -23.156 1 97.5 151 GLY B C 1
ATOM 5669 O O . GLY B 1 151 ? -6.266 -13.711 -23.781 1 97.5 151 GLY B O 1
ATOM 5670 N N . ALA B 1 152 ? -5.844 -11.562 -23.422 1 96.81 152 ALA B N 1
ATOM 5671 C CA . ALA B 1 152 ? -4.918 -11.453 -24.547 1 96.81 152 ALA B CA 1
ATOM 5672 C C . ALA B 1 152 ? -3.688 -12.328 -24.344 1 96.81 152 ALA B C 1
ATOM 5674 O O . ALA B 1 152 ? -3.105 -12.836 -25.297 1 96.81 152 ALA B O 1
ATOM 5675 N N . SER B 1 153 ? -3.322 -12.539 -23.141 1 94.62 153 SER B N 1
ATOM 5676 C CA . SER B 1 153 ? -2.168 -13.383 -22.844 1 94.62 153 SER B CA 1
ATOM 5677 C C . SER B 1 153 ? -2.506 -14.859 -23.016 1 94.62 153 SER B C 1
ATOM 5679 O O . SER B 1 153 ? -1.608 -15.695 -23.125 1 94.62 153 SER B O 1
ATOM 5681 N N . LEU B 1 154 ? -3.787 -15.195 -23.125 1 94.75 154 LEU B N 1
ATOM 5682 C CA . LEU B 1 154 ? -4.238 -16.578 -23.156 1 94.75 154 LEU B CA 1
ATOM 5683 C C . LEU B 1 154 ? -4.68 -16.984 -24.562 1 94.75 154 LEU B C 1
ATOM 5685 O O . LEU B 1 154 ? -4.973 -18.156 -24.812 1 94.75 154 LEU B O 1
ATOM 5689 N N . THR B 1 155 ? -4.727 -16 -25.422 1 94.06 155 THR B N 1
ATOM 5690 C CA . THR B 1 155 ? -5.242 -16.266 -26.766 1 94.06 155 THR B CA 1
ATOM 5691 C C . THR B 1 155 ? -4.098 -16.5 -27.734 1 94.06 155 THR B C 1
ATOM 5693 O O . THR B 1 155 ? -2.961 -16.094 -27.484 1 94.06 155 THR B O 1
ATOM 5696 N N . SER B 1 156 ? -4.371 -17.234 -28.797 1 90.62 156 SER B N 1
ATOM 5697 C CA . SER B 1 156 ? -3.43 -17.406 -29.906 1 90.62 156 SER B CA 1
ATOM 5698 C C . SER B 1 156 ? -3.74 -16.453 -31.047 1 90.62 156 SER B C 1
ATOM 5700 O O . SER B 1 156 ? -2.982 -16.375 -32.031 1 90.62 156 SER B O 1
ATOM 5702 N N . ARG B 1 157 ? -4.812 -15.664 -30.828 1 91.25 157 ARG B N 1
ATOM 5703 C CA . ARG B 1 157 ? -5.18 -14.719 -31.875 1 91.25 157 ARG B CA 1
ATOM 5704 C C . ARG B 1 157 ? -4.207 -13.547 -31.922 1 91.25 157 ARG B C 1
ATOM 5706 O O . ARG B 1 157 ? -3.652 -13.148 -30.906 1 91.25 157 ARG B O 1
ATOM 5713 N N . HIS B 1 158 ? -4.059 -13.078 -33.156 1 90.25 158 HIS B N 1
ATOM 5714 C CA . HIS B 1 158 ? -3.258 -11.875 -33.406 1 90.25 158 HIS B CA 1
ATOM 5715 C C . HIS B 1 158 ? -4.051 -10.82 -34.156 1 90.25 158 HIS B C 1
ATOM 5717 O O . HIS B 1 158 ? -4.938 -11.156 -34.938 1 90.25 158 HIS B O 1
ATOM 5723 N N . CYS B 1 159 ? -3.82 -9.625 -33.781 1 90.69 159 CYS B N 1
ATOM 5724 C CA . CYS B 1 159 ? -4.449 -8.5 -34.469 1 90.69 159 CYS B CA 1
ATOM 5725 C C . CYS B 1 159 ? -3.402 -7.5 -34.938 1 90.69 159 CYS B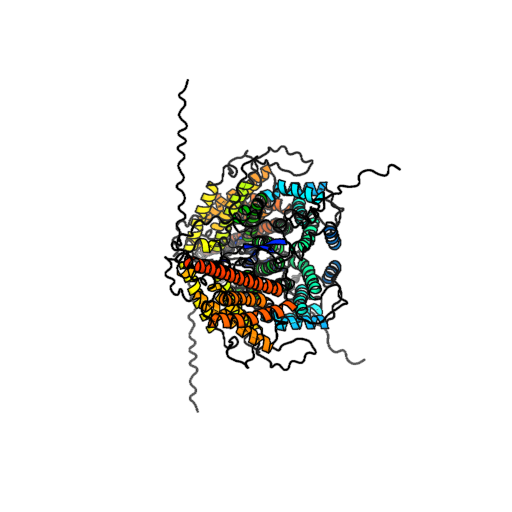 C 1
ATOM 5727 O O . CYS B 1 159 ? -3.051 -6.57 -34.219 1 90.69 159 CYS B O 1
ATOM 5729 N N . VAL B 1 160 ? -3.061 -7.477 -36.188 1 86.81 160 VAL B N 1
ATOM 5730 C CA . VAL B 1 160 ? -1.972 -6.691 -36.781 1 86.81 160 VAL B CA 1
ATOM 5731 C C . VAL B 1 160 ? -2.408 -5.234 -36.906 1 86.81 160 VAL B C 1
ATOM 5733 O O . VAL B 1 160 ? -1.571 -4.328 -36.938 1 86.81 160 VAL B O 1
ATOM 5736 N N . GLU B 1 161 ? -3.699 -5 -36.906 1 87.44 161 GLU B N 1
ATOM 5737 C CA . GLU B 1 161 ? -4.23 -3.652 -37.094 1 87.44 161 GLU B CA 1
ATOM 5738 C C . GLU B 1 161 ? -4.02 -2.793 -35.844 1 87.44 161 GLU B C 1
ATOM 5740 O O . GLU B 1 161 ? -4.078 -1.563 -35.938 1 87.44 161 GLU B O 1
ATOM 5745 N N . LEU B 1 162 ? -3.758 -3.479 -34.781 1 86.06 162 LEU B N 1
ATOM 5746 C CA . LEU B 1 162 ? -3.566 -2.732 -33.531 1 86.06 162 LEU B CA 1
ATOM 5747 C C . LEU B 1 162 ? -2.105 -2.33 -33.375 1 86.06 162 LEU B C 1
ATOM 5749 O O . LEU B 1 162 ? -1.203 -3.055 -33.812 1 86.06 162 LEU B O 1
ATOM 5753 N N . PRO B 1 163 ? -1.816 -1.17 -32.781 1 83.38 163 PRO B N 1
ATOM 5754 C CA . PRO B 1 163 ? -0.484 -0.561 -32.75 1 83.38 163 PRO B CA 1
ATOM 5755 C C . PRO B 1 163 ? 0.5 -1.338 -31.875 1 83.38 163 PRO B C 1
ATOM 5757 O O . PRO B 1 163 ? 1.714 -1.155 -31.984 1 83.38 163 PRO B O 1
ATOM 5760 N N . GLU B 1 164 ? -0.008 -2.137 -30.891 1 83.94 164 GLU B N 1
ATOM 5761 C CA . GLU B 1 164 ? 0.789 -2.928 -29.953 1 83.94 164 GLU B CA 1
ATOM 5762 C C . GLU B 1 164 ? 0.298 -4.371 -29.891 1 83.94 164 GLU B C 1
ATOM 5764 O O . GLU B 1 164 ? -0.815 -4.672 -30.328 1 83.94 164 GLU B O 1
ATOM 5769 N N . PRO B 1 165 ? 1.279 -5.203 -29.422 1 91.25 165 PRO B N 1
ATOM 5770 C CA . PRO B 1 165 ? 0.747 -6.531 -29.109 1 91.25 165 PRO B CA 1
ATOM 5771 C C . PRO B 1 165 ? -0.472 -6.477 -28.188 1 91.25 165 PRO B C 1
ATOM 5773 O O . PRO B 1 165 ? -0.576 -5.582 -27.344 1 91.25 165 PRO B O 1
ATOM 5776 N N . LEU B 1 166 ? -1.318 -7.379 -28.266 1 95.44 166 LEU B N 1
ATOM 5777 C CA . LEU B 1 166 ? -2.641 -7.328 -27.656 1 95.44 166 LEU B CA 1
ATOM 5778 C C . LEU B 1 166 ? -2.533 -7.09 -26.156 1 95.44 166 LEU B C 1
ATOM 5780 O O . LEU B 1 166 ? -3.277 -6.281 -25.594 1 95.44 166 LEU B O 1
ATOM 5784 N N . VAL B 1 167 ? -1.652 -7.797 -25.469 1 95.81 167 VAL B N 1
ATOM 5785 C CA . VAL B 1 167 ? -1.512 -7.648 -24.031 1 95.81 167 VAL B CA 1
ATOM 5786 C C . VAL B 1 167 ? -1.118 -6.211 -23.703 1 95.81 167 VAL B C 1
ATOM 5788 O O . VAL B 1 167 ? -1.724 -5.582 -22.828 1 95.81 167 VAL B O 1
ATOM 5791 N N . ASP B 1 168 ? -0.14 -5.656 -24.406 1 95.06 168 ASP B N 1
ATOM 5792 C CA . ASP B 1 168 ? 0.348 -4.301 -24.172 1 95.06 168 ASP B CA 1
ATOM 5793 C C . ASP B 1 168 ? -0.712 -3.264 -24.547 1 95.06 168 ASP B C 1
ATOM 5795 O O . ASP B 1 168 ? -0.848 -2.242 -23.859 1 95.06 168 ASP B O 1
ATOM 5799 N N . PHE B 1 169 ? -1.376 -3.594 -25.609 1 96.81 169 PHE B N 1
ATOM 5800 C CA . PHE B 1 169 ? -2.404 -2.676 -26.094 1 96.81 169 PHE B CA 1
ATOM 5801 C C . PHE B 1 169 ? -3.484 -2.477 -25.031 1 96.81 169 PHE B C 1
ATOM 5803 O O . PHE B 1 169 ? -3.791 -1.344 -24.656 1 96.81 169 PHE B O 1
ATOM 5810 N N . PHE B 1 170 ? -4.027 -3.525 -24.5 1 97.88 170 PHE B N 1
ATOM 5811 C CA . PHE B 1 170 ? -5.109 -3.439 -23.516 1 97.88 170 PHE B CA 1
ATOM 5812 C C . PHE B 1 170 ? -4.59 -2.959 -22.172 1 97.88 170 PHE B C 1
ATOM 5814 O O . PHE B 1 170 ? -5.297 -2.258 -21.438 1 97.88 170 PHE B O 1
ATOM 5821 N N . ALA B 1 171 ? -3.383 -3.35 -21.828 1 97.06 171 ALA B N 1
ATOM 5822 C CA . ALA B 1 171 ? -2.773 -2.852 -20.594 1 97.06 171 ALA B CA 1
ATOM 5823 C C . ALA B 1 171 ? -2.602 -1.335 -20.641 1 97.06 171 ALA B C 1
ATOM 5825 O O . ALA B 1 171 ? -2.875 -0.641 -19.656 1 97.06 171 ALA B O 1
ATOM 5826 N N . SER B 1 172 ? -2.109 -0.832 -21.766 1 95.62 172 SER B N 1
ATOM 5827 C CA . SER B 1 172 ? -1.919 0.604 -21.938 1 95.62 172 SER B CA 1
ATOM 5828 C C . SER B 1 172 ? -3.246 1.351 -21.875 1 95.62 172 SER B C 1
ATOM 5830 O O . SER B 1 172 ? -3.326 2.43 -21.281 1 95.62 172 SER B O 1
ATOM 5832 N N . ARG B 1 173 ? -4.27 0.765 -22.469 1 97.12 173 ARG B N 1
ATOM 5833 C CA . ARG B 1 173 ? -5.602 1.362 -22.391 1 97.12 173 ARG B CA 1
ATOM 5834 C C . ARG B 1 173 ? -6.09 1.436 -20.953 1 97.12 173 ARG B C 1
ATOM 5836 O O . ARG B 1 173 ? -6.59 2.475 -20.516 1 97.12 173 ARG B O 1
ATOM 5843 N N . ALA B 1 174 ? -5.926 0.327 -20.25 1 97.88 174 ALA B N 1
ATOM 5844 C CA . ALA B 1 174 ? -6.363 0.262 -18.859 1 97.88 174 ALA B CA 1
ATOM 5845 C C . ALA B 1 174 ? -5.633 1.293 -18 1 97.88 174 ALA B C 1
ATOM 5847 O O . ALA B 1 174 ? -6.25 1.984 -17.188 1 97.88 174 ALA B O 1
ATOM 5848 N N . ARG B 1 175 ? -4.355 1.436 -18.172 1 95.62 175 ARG B N 1
ATOM 5849 C CA . ARG B 1 175 ? -3.549 2.35 -17.375 1 95.62 175 ARG B CA 1
ATOM 5850 C C . ARG B 1 175 ? -3.928 3.801 -17.656 1 95.62 175 ARG B C 1
ATOM 5852 O O . ARG B 1 175 ? -4.016 4.613 -16.734 1 95.62 175 ARG B O 1
ATOM 5859 N N . ALA B 1 176 ? -4.098 4.105 -18.922 1 94.19 176 ALA B N 1
ATOM 5860 C CA . ALA B 1 176 ? -4.477 5.469 -19.281 1 94.19 176 ALA B CA 1
ATOM 5861 C C . ALA B 1 176 ? -5.805 5.859 -18.641 1 94.19 176 ALA B C 1
ATOM 5863 O O . ALA B 1 176 ? -5.941 6.969 -18.125 1 94.19 176 ALA B O 1
ATOM 5864 N N . LEU B 1 177 ? -6.742 4.969 -18.688 1 95.81 177 LEU B N 1
ATOM 5865 C CA . LEU B 1 177 ? -8.062 5.246 -18.125 1 95.81 177 LEU B CA 1
ATOM 5866 C C . LEU B 1 177 ? -8.031 5.223 -16.609 1 95.81 177 LEU B C 1
ATOM 5868 O O . LEU B 1 177 ? -8.812 5.918 -15.953 1 95.81 177 LEU B O 1
ATOM 5872 N N . LEU B 1 178 ? -7.141 4.363 -16.047 1 96.25 178 LEU B N 1
ATOM 5873 C CA . LEU B 1 178 ? -7.031 4.234 -14.602 1 96.25 178 LEU B CA 1
ATOM 5874 C C . LEU B 1 178 ? -6.652 5.566 -13.961 1 96.25 178 LEU B C 1
ATOM 5876 O O . LEU B 1 178 ? -7.164 5.918 -12.898 1 96.25 178 LEU B O 1
ATOM 5880 N N . ASP B 1 179 ? -5.805 6.301 -14.555 1 91.38 179 ASP B N 1
ATOM 5881 C CA . ASP B 1 179 ? -5.371 7.586 -14.016 1 91.38 179 ASP B CA 1
ATOM 5882 C C . ASP B 1 179 ? -6.555 8.531 -13.82 1 91.38 179 ASP B C 1
ATOM 5884 O O . ASP B 1 179 ? -6.645 9.211 -12.797 1 91.38 179 ASP B O 1
ATOM 5888 N N . VAL B 1 180 ? -7.395 8.5 -14.734 1 90.44 180 VAL B N 1
ATOM 5889 C CA . VAL B 1 180 ? -8.57 9.359 -14.656 1 90.44 180 VAL B CA 1
ATOM 5890 C C . VAL B 1 180 ? -9.523 8.828 -13.578 1 90.44 180 VAL B C 1
ATOM 5892 O O . VAL B 1 180 ? -10.062 9.602 -12.789 1 90.44 180 VAL B O 1
ATOM 5895 N N . GLU B 1 181 ? -9.656 7.551 -13.562 1 92.81 181 GLU B N 1
ATOM 5896 C CA . GLU B 1 181 ? -10.602 6.918 -12.648 1 92.81 181 GLU B CA 1
ATOM 5897 C C . GLU B 1 181 ? -10.156 7.09 -11.195 1 92.81 181 GLU B C 1
ATOM 5899 O O . GLU B 1 181 ? -10.992 7.098 -10.289 1 92.81 181 GLU B O 1
ATOM 5904 N N . LEU B 1 182 ? -8.93 7.312 -10.953 1 93.62 182 LEU B N 1
ATOM 5905 C CA . LEU B 1 182 ? -8.391 7.41 -9.602 1 93.62 182 LEU B CA 1
ATOM 5906 C C . LEU B 1 182 ? -8.805 8.727 -8.953 1 93.62 182 LEU B C 1
ATOM 5908 O O . LEU B 1 182 ? -8.656 8.898 -7.738 1 93.62 182 LEU B O 1
ATOM 5912 N N . ASP B 1 183 ? -9.305 9.625 -9.68 1 89.88 183 ASP B N 1
ATOM 5913 C CA . ASP B 1 183 ? -9.844 10.844 -9.094 1 89.88 183 ASP B CA 1
ATOM 5914 C C . ASP B 1 183 ? -11.109 10.555 -8.281 1 89.88 183 ASP B C 1
ATOM 5916 O O . ASP B 1 183 ? -11.438 11.289 -7.352 1 89.88 183 ASP B O 1
ATOM 5920 N N . SER B 1 184 ? -11.805 9.539 -8.727 1 92.5 184 SER B N 1
ATOM 5921 C CA . SER B 1 184 ? -12.984 9.062 -8.023 1 92.5 184 SER B CA 1
ATOM 5922 C C . SER B 1 184 ? -13.102 7.543 -8.117 1 92.5 184 SER B C 1
ATOM 5924 O O . SER B 1 184 ? -14.039 7.027 -8.734 1 92.5 184 SER B O 1
ATOM 5926 N N . PRO B 1 185 ? -12.25 6.875 -7.422 1 95.5 185 PRO B N 1
ATOM 5927 C CA . PRO B 1 185 ? -12.219 5.418 -7.543 1 95.5 185 PRO B CA 1
ATOM 5928 C C . PRO B 1 185 ? -13.445 4.742 -6.93 1 95.5 185 PRO B C 1
ATOM 5930 O O . PRO B 1 185 ? -14.039 5.273 -5.988 1 95.5 185 PRO B O 1
ATOM 5933 N N . THR B 1 186 ? -13.805 3.613 -7.461 1 96.12 186 THR B N 1
ATOM 5934 C CA . THR B 1 186 ? -14.969 2.84 -7.051 1 96.12 186 THR B CA 1
ATOM 5935 C C . THR B 1 186 ? -14.594 1.378 -6.82 1 96.12 186 THR B C 1
ATOM 5937 O O . THR B 1 186 ? -13.414 1.025 -6.836 1 96.12 186 THR B O 1
ATOM 5940 N N . LEU B 1 187 ? -15.641 0.569 -6.594 1 97.06 187 LEU B N 1
ATOM 5941 C CA . LEU B 1 187 ? -15.445 -0.861 -6.391 1 97.06 187 LEU B CA 1
ATOM 5942 C C . LEU B 1 187 ? -14.797 -1.5 -7.613 1 97.06 187 LEU B C 1
ATOM 5944 O O . LEU B 1 187 ? -13.922 -2.357 -7.48 1 97.06 187 LEU B O 1
ATOM 5948 N N . SER B 1 188 ? -15.211 -1.106 -8.812 1 97.69 188 SER B N 1
ATOM 5949 C CA . SER B 1 188 ? -14.641 -1.646 -10.047 1 97.69 188 SER B CA 1
ATOM 5950 C C . SER B 1 188 ? -13.172 -1.276 -10.188 1 97.69 188 SER B C 1
ATOM 5952 O O . SER B 1 188 ? -12.398 -2.008 -10.805 1 97.69 188 SER B O 1
ATOM 5954 N N . THR B 1 189 ? -12.75 -0.115 -9.586 1 98.19 189 THR B N 1
ATOM 5955 C CA . THR B 1 189 ? -11.344 0.286 -9.625 1 98.19 189 THR B CA 1
ATOM 5956 C C . THR B 1 189 ? -10.477 -0.69 -8.836 1 98.19 189 THR B C 1
ATOM 5958 O O . THR B 1 189 ? -9.359 -1.003 -9.25 1 98.19 189 THR B O 1
ATOM 5961 N N . VAL B 1 190 ? -11.008 -1.18 -7.688 1 98.69 190 VAL B N 1
ATOM 5962 C CA . VAL B 1 190 ? -10.281 -2.178 -6.906 1 98.69 190 VAL B CA 1
ATOM 5963 C C . VAL B 1 190 ? -10.086 -3.441 -7.738 1 98.69 190 VAL B C 1
ATOM 5965 O O . VAL B 1 190 ? -8.984 -4 -7.777 1 98.69 190 VAL B O 1
ATOM 5968 N N . GLN B 1 191 ? -11.141 -3.875 -8.375 1 98.75 191 GLN B N 1
ATOM 5969 C CA . GLN B 1 191 ? -11.07 -5.043 -9.25 1 98.75 191 GLN B CA 1
ATOM 5970 C C . GLN B 1 191 ? -10.023 -4.848 -10.344 1 98.75 191 GLN B C 1
ATOM 5972 O O . GLN B 1 191 ? -9.195 -5.723 -10.578 1 98.75 191 GLN B O 1
ATOM 5977 N N . SER B 1 192 ? -10.078 -3.709 -10.953 1 98.75 192 SER B N 1
ATOM 5978 C CA . SER B 1 192 ? -9.172 -3.4 -12.062 1 98.75 192 SER B CA 1
ATOM 5979 C C . SER B 1 192 ? -7.719 -3.404 -11.609 1 98.75 192 SER B C 1
ATOM 5981 O O . SER B 1 192 ? -6.852 -3.941 -12.297 1 98.75 192 SER B O 1
ATOM 5983 N N . LEU B 1 193 ? -7.484 -2.799 -10.461 1 98.75 193 LEU B N 1
ATOM 5984 C CA . LEU B 1 193 ? -6.125 -2.721 -9.938 1 98.75 193 LEU B CA 1
ATOM 5985 C C . LEU B 1 193 ? -5.566 -4.113 -9.664 1 98.75 193 LEU B C 1
ATOM 5987 O O . LEU B 1 193 ? -4.418 -4.402 -10 1 98.75 193 LEU B O 1
ATOM 5991 N N . ALA B 1 194 ? -6.34 -4.949 -9.086 1 98.69 194 ALA B N 1
ATOM 5992 C CA . ALA B 1 194 ? -5.895 -6.309 -8.797 1 98.69 194 ALA B CA 1
ATOM 5993 C C . ALA B 1 194 ? -5.613 -7.082 -10.078 1 98.69 194 ALA B C 1
ATOM 5995 O O . ALA B 1 194 ? -4.609 -7.793 -10.172 1 98.69 194 ALA B O 1
ATOM 5996 N N . ILE B 1 195 ? -6.496 -6.926 -11.039 1 98.75 195 ILE B N 1
ATOM 5997 C CA . ILE B 1 195 ? -6.32 -7.629 -12.305 1 98.75 195 ILE B CA 1
ATOM 5998 C C . ILE B 1 195 ? -5.109 -7.07 -13.039 1 98.75 195 ILE B C 1
ATOM 6000 O O . ILE B 1 195 ? -4.305 -7.828 -13.594 1 98.75 195 ILE B O 1
ATOM 6004 N N . LEU B 1 196 ? -4.973 -5.746 -13.039 1 98.25 196 LEU B N 1
ATOM 6005 C CA . LEU B 1 196 ? -3.828 -5.113 -13.688 1 98.25 196 LEU B CA 1
ATOM 6006 C C . LEU B 1 196 ? -2.521 -5.555 -13.039 1 98.25 196 LEU B C 1
ATOM 6008 O O . LEU B 1 196 ? -1.496 -5.676 -13.711 1 98.25 196 LEU B O 1
ATOM 6012 N N . SER B 1 197 ? -2.582 -5.75 -11.758 1 98.19 197 SER B N 1
ATOM 6013 C CA . SER B 1 197 ? -1.422 -6.305 -11.07 1 98.19 197 SER B CA 1
ATOM 6014 C C . SER B 1 197 ? -1.006 -7.641 -11.672 1 98.19 197 SER B C 1
ATOM 6016 O O . SER B 1 197 ? 0.185 -7.902 -11.859 1 98.19 197 SER B O 1
ATOM 6018 N N . GLY B 1 198 ? -1.962 -8.469 -11.977 1 97.25 198 GLY B N 1
ATOM 6019 C CA . GLY B 1 198 ? -1.689 -9.734 -12.641 1 97.25 198 GLY B CA 1
ATOM 6020 C C . GLY B 1 198 ? -1.123 -9.555 -14.039 1 97.25 198 GLY B C 1
ATOM 6021 O O . GLY B 1 198 ? -0.234 -10.305 -14.453 1 97.25 198 GLY B O 1
ATOM 6022 N N . VAL B 1 199 ? -1.623 -8.562 -14.742 1 97.38 199 VAL B N 1
ATOM 6023 C CA . VAL B 1 199 ? -1.148 -8.273 -16.094 1 97.38 199 VAL B CA 1
ATOM 6024 C C . VAL B 1 199 ? 0.327 -7.887 -16.047 1 97.38 199 VAL B C 1
ATOM 6026 O O . VAL B 1 199 ? 1.113 -8.32 -16.906 1 97.38 199 VAL B O 1
ATOM 6029 N N . GLU B 1 200 ? 0.666 -7.113 -15.047 1 95.5 200 GLU B N 1
ATOM 6030 C CA . GLU B 1 200 ? 2.057 -6.684 -14.922 1 95.5 200 GLU B CA 1
ATOM 6031 C C . GLU B 1 200 ? 2.975 -7.859 -14.617 1 95.5 200 GLU B C 1
ATOM 6033 O O . GLU B 1 200 ? 4.129 -7.883 -15.047 1 95.5 200 GLU B O 1
ATOM 6038 N N . SER B 1 201 ? 2.467 -8.812 -13.914 1 93.75 201 SER B N 1
ATOM 6039 C CA . SER B 1 201 ? 3.227 -10.039 -13.688 1 93.75 201 SER B CA 1
ATOM 6040 C C . SER B 1 201 ? 3.467 -10.789 -14.992 1 93.75 201 SER B C 1
ATOM 6042 O O . SER B 1 201 ? 4.555 -11.312 -15.227 1 93.75 201 SER B O 1
ATOM 6044 N N . ILE B 1 202 ? 2.412 -10.828 -15.812 1 93.06 202 ILE B N 1
ATOM 6045 C CA . ILE B 1 202 ? 2.5 -11.492 -17.109 1 93.06 202 ILE B CA 1
ATOM 6046 C C . ILE B 1 202 ? 3.553 -10.797 -17.969 1 93.06 202 ILE B C 1
ATOM 6048 O O . ILE B 1 202 ? 4.293 -11.453 -18.703 1 93.06 202 ILE B O 1
ATOM 6052 N N . ARG B 1 203 ? 3.67 -9.516 -17.781 1 90.19 203 ARG B N 1
ATOM 6053 C CA . ARG B 1 203 ? 4.613 -8.703 -18.547 1 90.19 203 ARG B CA 1
ATOM 6054 C C . ARG B 1 203 ? 5.977 -8.664 -17.875 1 90.19 203 ARG B C 1
ATOM 6056 O O . ARG B 1 203 ? 6.898 -8 -18.359 1 90.19 203 ARG B O 1
ATOM 6063 N N . THR B 1 204 ? 6.191 -9.32 -16.75 1 89.06 204 THR B N 1
ATOM 6064 C CA . THR B 1 204 ? 7.41 -9.438 -15.961 1 89.06 204 THR B CA 1
ATOM 6065 C C . THR B 1 204 ? 7.848 -8.07 -15.438 1 89.06 204 THR B C 1
ATOM 6067 O O . THR B 1 204 ? 9.039 -7.75 -15.438 1 89.06 204 THR B O 1
ATOM 6070 N N . LEU B 1 205 ? 6.879 -7.215 -15.219 1 92 205 LEU B N 1
ATOM 6071 C CA . LEU B 1 205 ? 7.098 -5.961 -14.508 1 92 205 LEU B CA 1
ATOM 6072 C C . LEU B 1 205 ? 6.715 -6.09 -13.039 1 92 205 LEU B C 1
ATOM 6074 O O . LEU B 1 205 ? 5.684 -5.562 -12.609 1 92 205 LEU B O 1
ATOM 6078 N N . ASP B 1 206 ? 7.629 -6.676 -12.281 1 93.25 206 ASP B N 1
ATOM 6079 C CA . ASP B 1 206 ? 7.336 -7.098 -10.914 1 93.25 206 ASP B CA 1
ATOM 6080 C C . ASP B 1 206 ? 7.082 -5.891 -10.016 1 93.25 206 ASP B C 1
ATOM 6082 O O . ASP B 1 206 ? 6.195 -5.926 -9.156 1 93.25 206 ASP B O 1
ATOM 6086 N N . ALA B 1 207 ? 7.848 -4.82 -10.188 1 94.56 207 ALA B N 1
ATOM 6087 C CA . ALA B 1 207 ? 7.676 -3.654 -9.328 1 94.56 207 ALA B CA 1
ATOM 6088 C C . ALA B 1 207 ? 6.289 -3.045 -9.5 1 94.56 207 ALA B C 1
ATOM 6090 O O . ALA B 1 207 ? 5.625 -2.715 -8.516 1 94.56 207 ALA B O 1
ATOM 6091 N N . ARG B 1 208 ? 5.844 -2.932 -10.695 1 95.12 208 ARG B N 1
ATOM 6092 C CA . ARG B 1 208 ? 4.527 -2.363 -10.969 1 95.12 208 ARG B CA 1
ATOM 6093 C C . ARG B 1 208 ? 3.422 -3.268 -10.438 1 95.12 208 ARG B C 1
ATOM 6095 O O . ARG B 1 208 ? 2.422 -2.783 -9.906 1 95.12 208 ARG B O 1
ATOM 6102 N N . GLY B 1 209 ? 3.611 -4.586 -10.789 1 96.94 209 GLY B N 1
ATOM 6103 C CA . GLY B 1 209 ? 2.635 -5.523 -10.258 1 96.94 209 GLY B CA 1
ATOM 6104 C C . GLY B 1 209 ? 2.529 -5.48 -8.742 1 96.94 209 GLY B C 1
ATOM 6105 O O . GLY B 1 209 ? 1.428 -5.504 -8.188 1 96.94 209 GLY B O 1
ATOM 6106 N N . TRP B 1 210 ? 3.684 -5.367 -8.062 1 97.81 210 TRP B N 1
ATOM 6107 C CA . TRP B 1 210 ? 3.766 -5.23 -6.617 1 97.81 210 TRP B CA 1
ATOM 6108 C C . TRP B 1 210 ? 3.021 -3.988 -6.141 1 97.81 210 TRP B C 1
ATOM 6110 O O . TRP B 1 210 ? 2.234 -4.051 -5.195 1 97.81 210 TRP B O 1
ATOM 6120 N N . LEU B 1 211 ? 3.188 -2.893 -6.809 1 98 211 LEU B N 1
ATOM 6121 C CA . LEU B 1 211 ? 2.557 -1.629 -6.441 1 98 211 LEU B CA 1
ATOM 6122 C C . LEU B 1 211 ? 1.049 -1.69 -6.664 1 98 211 LEU B C 1
ATOM 6124 O O . LEU B 1 211 ? 0.273 -1.257 -5.809 1 98 211 LEU B O 1
ATOM 6128 N N . TYR B 1 212 ? 0.592 -2.273 -7.77 1 98.31 212 TYR B N 1
ATOM 6129 C CA . TYR B 1 212 ? -0.834 -2.334 -8.07 1 98.31 212 TYR B CA 1
ATOM 6130 C C . TYR B 1 212 ? -1.563 -3.238 -7.086 1 98.31 212 TYR B C 1
ATOM 6132 O O . TYR B 1 212 ? -2.709 -2.969 -6.719 1 98.31 212 TYR B O 1
ATOM 6140 N N . SER B 1 213 ? -0.923 -4.324 -6.719 1 98.44 213 SER B N 1
ATOM 6141 C CA . SER B 1 213 ? -1.558 -5.184 -5.727 1 98.44 213 SER B CA 1
ATOM 6142 C C . SER B 1 213 ? -1.776 -4.445 -4.41 1 98.44 213 SER B C 1
ATOM 6144 O O . SER B 1 213 ? -2.826 -4.586 -3.781 1 98.44 213 SER B O 1
ATOM 6146 N N . GLY B 1 214 ? -0.771 -3.672 -4.004 1 98.06 214 GLY B N 1
ATOM 6147 C CA . GLY B 1 214 ? -0.917 -2.848 -2.814 1 98.06 214 GLY B CA 1
ATOM 6148 C C . GLY B 1 214 ? -1.981 -1.775 -2.959 1 98.06 214 GLY B C 1
ATOM 6149 O O . GLY B 1 214 ? -2.732 -1.51 -2.018 1 98.06 214 GLY B O 1
ATOM 6150 N N . MET B 1 215 ? -2.025 -1.146 -4.109 1 98.38 215 MET B N 1
ATOM 6151 C CA . MET B 1 215 ? -3.033 -0.125 -4.379 1 98.38 215 MET B CA 1
ATOM 6152 C C . MET B 1 215 ? -4.441 -0.703 -4.254 1 98.38 215 MET B C 1
ATOM 6154 O O . MET B 1 215 ? -5.344 -0.042 -3.74 1 98.38 215 MET B O 1
ATOM 6158 N N . ALA B 1 216 ? -4.586 -1.935 -4.758 1 98.75 216 ALA B N 1
ATOM 6159 C CA . ALA B 1 216 ? -5.895 -2.578 -4.68 1 98.75 216 ALA B CA 1
ATOM 6160 C C . ALA B 1 216 ? -6.344 -2.736 -3.229 1 98.75 216 ALA B C 1
ATOM 6162 O O . ALA B 1 216 ? -7.473 -2.389 -2.879 1 98.75 216 ALA B O 1
ATOM 6163 N N . VAL B 1 217 ? -5.473 -3.176 -2.361 1 98.56 217 VAL B N 1
ATOM 6164 C CA . VAL B 1 217 ? -5.809 -3.396 -0.958 1 98.56 217 VAL B CA 1
ATOM 6165 C C . VAL B 1 217 ? -6.035 -2.055 -0.264 1 98.56 217 VAL B C 1
ATOM 6167 O O . VAL B 1 217 ? -6.953 -1.914 0.544 1 98.56 217 VAL B O 1
ATOM 6170 N N . ARG B 1 218 ? -5.219 -1.097 -0.563 1 98.19 218 ARG B N 1
ATOM 6171 C CA . ARG B 1 218 ? -5.355 0.212 0.068 1 98.19 218 ARG B CA 1
ATOM 6172 C C . ARG B 1 218 ? -6.648 0.895 -0.361 1 98.19 218 ARG B C 1
ATOM 6174 O O . ARG B 1 218 ? -7.297 1.57 0.442 1 98.19 218 ARG B O 1
ATOM 6181 N N . LEU B 1 219 ? -6.945 0.759 -1.624 1 98.44 219 LEU B N 1
ATOM 6182 C CA . LEU B 1 219 ? -8.219 1.322 -2.074 1 98.44 219 LEU B CA 1
ATOM 6183 C C . LEU B 1 219 ? -9.391 0.601 -1.425 1 98.44 219 LEU B C 1
ATOM 6185 O O . LEU B 1 219 ? -10.414 1.219 -1.126 1 98.44 219 LEU B O 1
ATOM 6189 N N . ALA B 1 220 ? -9.258 -0.696 -1.252 1 98.5 220 ALA B N 1
ATOM 6190 C CA . ALA B 1 220 ? -10.305 -1.446 -0.555 1 98.5 220 ALA B CA 1
ATOM 6191 C C . ALA B 1 220 ? -10.523 -0.902 0.854 1 98.5 220 ALA B C 1
ATOM 6193 O O . ALA B 1 220 ? -11.656 -0.845 1.335 1 98.5 220 ALA B O 1
ATOM 6194 N N . THR B 1 221 ? -9.469 -0.498 1.549 1 97.38 221 THR B N 1
ATOM 6195 C CA . THR B 1 221 ? -9.609 0.069 2.885 1 97.38 221 THR B CA 1
ATOM 6196 C C . THR B 1 221 ? -10.234 1.459 2.82 1 97.38 221 THR B C 1
ATOM 6198 O O . THR B 1 221 ? -10.969 1.858 3.729 1 97.38 221 THR B O 1
ATOM 6201 N N . ASP B 1 222 ? -9.906 2.154 1.729 1 97.44 222 ASP B N 1
ATOM 6202 C CA . ASP B 1 222 ? -10.531 3.455 1.495 1 97.44 222 ASP B CA 1
ATOM 6203 C C . ASP B 1 222 ? -12.047 3.324 1.369 1 97.44 222 ASP B C 1
ATOM 6205 O O . ASP B 1 222 ? -12.789 4.152 1.893 1 97.44 222 ASP B O 1
ATOM 6209 N N . LEU B 1 223 ? -12.477 2.25 0.719 1 97.19 223 LEU B N 1
ATOM 6210 C CA . LEU B 1 223 ? -13.898 2.021 0.474 1 97.19 223 LEU B CA 1
ATOM 6211 C C . LEU B 1 223 ? -14.547 1.312 1.658 1 97.19 223 LEU B C 1
ATOM 6213 O O . LEU B 1 223 ? -15.766 1.109 1.675 1 97.19 223 LEU B O 1
ATOM 6217 N N . GLY B 1 224 ? -13.82 0.928 2.656 1 96.5 224 GLY B N 1
ATOM 6218 C CA . GLY B 1 224 ? -14.344 0.277 3.85 1 96.5 224 GLY B CA 1
ATOM 6219 C C . GLY B 1 224 ? -14.664 -1.19 3.639 1 96.5 224 GLY B C 1
ATOM 6220 O O . GLY B 1 224 ? -15.461 -1.769 4.375 1 96.5 224 GLY B O 1
ATOM 6221 N N . LEU B 1 225 ? -14.016 -1.862 2.639 1 97.69 225 LEU B N 1
ATOM 6222 C CA . LEU B 1 225 ? -14.352 -3.244 2.314 1 97.69 225 LEU B CA 1
ATOM 6223 C C . LEU B 1 225 ? -13.797 -4.199 3.367 1 97.69 225 LEU B C 1
ATOM 6225 O O . LEU B 1 225 ? -14.234 -5.348 3.457 1 97.69 225 LEU B O 1
ATOM 6229 N N . HIS B 1 226 ? -12.781 -3.824 4.148 1 96.38 226 HIS B N 1
ATOM 6230 C CA . HIS B 1 226 ? -12.164 -4.676 5.156 1 96.38 226 HIS B CA 1
ATOM 6231 C C . HIS B 1 226 ? -13.031 -4.766 6.41 1 96.38 226 HIS B C 1
ATOM 6233 O O . HIS B 1 226 ? -12.719 -5.527 7.328 1 96.38 226 HIS B O 1
ATOM 6239 N N . LEU B 1 227 ? -14.141 -3.998 6.418 1 95 227 LEU B N 1
ATOM 6240 C CA . LEU B 1 227 ? -15.008 -3.916 7.59 1 95 227 LEU B CA 1
ATOM 6241 C C . LEU B 1 227 ? -16.297 -4.691 7.367 1 95 227 LEU B C 1
ATOM 6243 O O . LEU B 1 227 ? -16.703 -4.926 6.227 1 95 227 LEU B O 1
ATOM 6247 N N . ASP B 1 228 ? -16.875 -5.133 8.453 1 93.75 228 ASP B N 1
ATOM 6248 C CA . ASP B 1 228 ? -18.234 -5.676 8.398 1 93.75 228 ASP B CA 1
ATOM 6249 C C . ASP B 1 228 ? -19.266 -4.574 8.148 1 93.75 228 ASP B C 1
ATOM 6251 O O . ASP B 1 228 ? -19.562 -3.789 9.047 1 93.75 228 ASP B O 1
ATOM 6255 N N . ASN B 1 229 ? -19.844 -4.57 6.996 1 93 229 ASN B N 1
ATOM 6256 C CA . ASN B 1 229 ? -20.734 -3.486 6.582 1 93 229 ASN B CA 1
ATOM 6257 C C . ASN B 1 229 ? -22.203 -3.861 6.758 1 93 229 ASN B C 1
ATOM 6259 O O . ASN B 1 229 ? -23.078 -3.244 6.152 1 93 229 ASN B O 1
ATOM 6263 N N . GLN B 1 230 ? -22.484 -4.82 7.578 1 93.25 230 GLN B N 1
ATOM 6264 C CA . GLN B 1 230 ? -23.859 -5.277 7.742 1 93.25 230 GLN B CA 1
ATOM 6265 C C . GLN B 1 230 ? -24.75 -4.16 8.273 1 93.25 230 GLN B C 1
ATOM 6267 O O . GLN B 1 230 ? -25.922 -4.055 7.895 1 93.25 230 GLN B O 1
ATOM 6272 N N . VAL B 1 231 ? -24.266 -3.309 9.133 1 91.56 231 VAL B N 1
ATOM 6273 C CA . VAL B 1 231 ? -25.031 -2.209 9.711 1 91.56 231 VAL B CA 1
ATOM 6274 C C . VAL B 1 231 ? -25.5 -1.265 8.609 1 91.56 231 VAL B C 1
ATOM 6276 O O . VAL B 1 231 ? -26.609 -0.73 8.664 1 91.56 231 VAL B O 1
ATOM 6279 N N . TYR B 1 232 ? -24.703 -1.09 7.637 1 93.25 232 TYR B N 1
ATOM 6280 C CA . TYR B 1 232 ? -25.031 -0.192 6.535 1 93.25 232 TYR B CA 1
ATOM 6281 C C . TYR B 1 232 ? -26.016 -0.847 5.574 1 93.25 232 TYR B C 1
ATOM 6283 O O . TYR B 1 232 ? -26.812 -0.162 4.93 1 93.25 232 TYR B O 1
ATOM 6291 N N . VAL B 1 233 ? -25.938 -2.154 5.449 1 94.88 233 VAL B N 1
ATOM 6292 C CA . VAL B 1 233 ? -26.922 -2.895 4.66 1 94.88 233 VAL B CA 1
ATOM 6293 C C . VAL B 1 233 ? -28.281 -2.812 5.324 1 94.88 233 VAL B C 1
ATOM 6295 O O . VAL B 1 233 ? -29.297 -2.537 4.664 1 94.88 233 VAL B O 1
ATOM 6298 N N . ASP B 1 234 ? -28.281 -2.996 6.621 1 95.56 234 ASP B N 1
ATOM 6299 C CA . ASP B 1 234 ? -29.516 -2.941 7.391 1 95.56 234 ASP B CA 1
ATOM 6300 C C . ASP B 1 234 ? -30.141 -1.548 7.332 1 95.56 234 ASP B C 1
ATOM 6302 O O . ASP B 1 234 ? -31.359 -1.411 7.324 1 95.56 234 ASP B O 1
ATOM 6306 N N . ALA B 1 235 ? -29.344 -0.583 7.281 1 93.19 235 ALA B N 1
ATOM 6307 C CA . ALA B 1 235 ? -29.797 0.802 7.227 1 93.19 235 ALA B CA 1
ATOM 6308 C C . ALA B 1 235 ? -30.219 1.187 5.809 1 93.19 235 ALA B C 1
ATOM 6310 O O . ALA B 1 235 ? -30.75 2.273 5.586 1 93.19 235 ALA B O 1
ATOM 6311 N N . GLY B 1 236 ? -29.969 0.319 4.836 1 92.88 236 GLY B N 1
ATOM 6312 C CA . GLY B 1 236 ? -30.375 0.559 3.457 1 92.88 236 GLY B CA 1
ATOM 6313 C C . GLY B 1 236 ? -29.406 1.455 2.707 1 92.88 236 GLY B C 1
ATOM 6314 O O . GLY B 1 236 ? -29.719 1.94 1.617 1 92.88 236 GLY B O 1
ATOM 6315 N N . ILE B 1 237 ? -28.266 1.688 3.277 1 91.12 237 ILE B N 1
ATOM 6316 C CA . ILE B 1 237 ? -27.266 2.549 2.662 1 91.12 237 ILE B CA 1
ATOM 6317 C C . ILE B 1 237 ? -26.516 1.781 1.567 1 91.12 237 ILE B C 1
ATOM 6319 O O . ILE B 1 237 ? -26.203 2.338 0.513 1 91.12 237 ILE B O 1
ATOM 6323 N N . ILE B 1 238 ? -26.219 0.546 1.815 1 93.31 238 ILE B N 1
ATOM 6324 C CA . ILE B 1 238 ? -25.594 -0.336 0.841 1 93.31 238 ILE B CA 1
ATOM 6325 C C . ILE B 1 238 ? -26.547 -1.462 0.463 1 93.31 238 ILE B C 1
ATOM 6327 O O . ILE B 1 238 ? -27.188 -2.062 1.333 1 93.31 238 ILE B O 1
ATOM 6331 N N . ASP B 1 239 ? -26.578 -1.68 -0.791 1 92.94 239 ASP B N 1
ATOM 6332 C CA . ASP B 1 239 ? -27.406 -2.783 -1.278 1 92.94 239 ASP B CA 1
ATOM 6333 C C . ASP B 1 239 ? -26.766 -4.133 -0.931 1 92.94 239 ASP B C 1
ATOM 6335 O O . ASP B 1 239 ? -25.547 -4.277 -0.955 1 92.94 239 ASP B O 1
ATOM 6339 N N . ALA B 1 240 ? -27.656 -5.109 -0.706 1 91.56 240 ALA B N 1
ATOM 6340 C CA . ALA B 1 240 ? -27.188 -6.434 -0.32 1 91.56 240 ALA B CA 1
ATOM 6341 C C . ALA B 1 240 ? -26.312 -7.043 -1.41 1 91.56 240 ALA B C 1
ATOM 6343 O O . ALA B 1 240 ? -25.328 -7.727 -1.114 1 91.56 240 ALA B O 1
ATOM 6344 N N . GLU B 1 241 ? -26.703 -6.891 -2.596 1 91.38 241 GLU B N 1
ATOM 6345 C CA . GLU B 1 241 ? -25.922 -7.414 -3.709 1 91.38 241 GLU B CA 1
ATOM 6346 C C . GLU B 1 241 ? -24.547 -6.75 -3.775 1 91.38 241 GLU B C 1
ATOM 6348 O O . GLU B 1 241 ? -23.547 -7.422 -4.012 1 91.38 241 GLU B O 1
ATOM 6353 N N . GLU B 1 242 ? -24.594 -5.508 -3.572 1 92.31 242 GLU B N 1
ATOM 6354 C CA . GLU B 1 242 ? -23.344 -4.773 -3.559 1 92.31 242 GLU B CA 1
ATOM 6355 C C . GLU B 1 242 ? -22.453 -5.223 -2.4 1 92.31 242 GLU B C 1
ATOM 6357 O O . GLU B 1 242 ? -21.234 -5.34 -2.553 1 92.31 242 GLU B O 1
ATOM 6362 N N . ALA B 1 243 ? -23.078 -5.391 -1.281 1 94.19 243 ALA B N 1
ATOM 6363 C CA . ALA B 1 243 ? -22.328 -5.844 -0.113 1 94.19 243 ALA B CA 1
ATOM 6364 C C . ALA B 1 243 ? -21.688 -7.199 -0.371 1 94.19 243 ALA B C 1
ATOM 6366 O O . ALA B 1 243 ? -20.547 -7.445 0.051 1 94.19 243 ALA B O 1
ATOM 6367 N N . SER B 1 244 ? -22.406 -8.086 -1.02 1 93.31 244 SER B N 1
ATOM 6368 C CA . SER B 1 244 ? -21.859 -9.391 -1.379 1 93.31 244 SER B CA 1
ATOM 6369 C C . SER B 1 244 ? -20.672 -9.25 -2.326 1 93.31 244 SER B C 1
ATOM 6371 O O . SER B 1 244 ? -19.656 -9.945 -2.172 1 93.31 244 SER B O 1
ATOM 6373 N N . LEU B 1 245 ? -20.797 -8.391 -3.285 1 95.25 245 LEU B N 1
ATOM 6374 C CA . LEU B 1 245 ? -19.703 -8.164 -4.223 1 95.25 245 LEU B CA 1
ATOM 6375 C C . LEU B 1 245 ? -18.5 -7.551 -3.512 1 95.25 245 LEU B C 1
ATOM 6377 O O . LEU B 1 245 ? -17.359 -7.875 -3.836 1 95.25 245 LEU B O 1
ATOM 6381 N N . GLN B 1 246 ? -18.797 -6.641 -2.57 1 96.81 246 GLN B N 1
ATOM 6382 C CA . GLN B 1 246 ? -17.719 -6.035 -1.798 1 96.81 246 GLN B CA 1
ATOM 6383 C C . GLN B 1 246 ? -16.891 -7.098 -1.092 1 96.81 246 GLN B C 1
ATOM 6385 O O . GLN B 1 246 ? -15.656 -7.008 -1.062 1 96.81 246 GLN B O 1
ATOM 6390 N N . ARG B 1 247 ? -17.516 -8.094 -0.585 1 96.88 247 ARG B N 1
ATOM 6391 C CA . ARG B 1 247 ? -16.797 -9.164 0.106 1 96.88 247 ARG B CA 1
ATOM 6392 C C . ARG B 1 247 ? -15.953 -9.977 -0.867 1 96.88 247 ARG B C 1
ATOM 6394 O O . ARG B 1 247 ? -14.797 -10.297 -0.577 1 96.88 247 ARG B O 1
ATOM 6401 N N . VAL B 1 248 ? -16.5 -10.281 -2.023 1 96.88 248 VAL B N 1
ATOM 6402 C CA . VAL B 1 248 ? -15.789 -11.031 -3.053 1 96.88 248 VAL B CA 1
ATOM 6403 C C . VAL B 1 248 ? -14.547 -10.258 -3.48 1 96.88 248 VAL B C 1
ATOM 6405 O O . VAL B 1 248 ? -13.453 -10.828 -3.562 1 96.88 248 VAL B O 1
ATOM 6408 N N . VAL B 1 249 ? -14.719 -9.008 -3.691 1 98.25 249 VAL B N 1
ATOM 6409 C CA . VAL B 1 249 ? -13.641 -8.164 -4.195 1 98.25 249 VAL B CA 1
ATOM 6410 C C . VAL B 1 249 ? -12.562 -8.016 -3.125 1 98.25 249 VAL B C 1
ATOM 6412 O O . VAL B 1 249 ? -11.367 -8.078 -3.426 1 98.25 249 VAL B O 1
ATOM 6415 N N . PHE B 1 250 ? -12.969 -7.852 -1.797 1 98.38 250 PHE B N 1
ATOM 6416 C CA . PHE B 1 250 ? -11.992 -7.688 -0.729 1 98.38 250 PHE B CA 1
ATOM 6417 C C . PHE B 1 250 ? -11.109 -8.93 -0.604 1 98.38 250 PHE B C 1
ATOM 6419 O O . PHE B 1 250 ? -9.883 -8.82 -0.593 1 98.38 250 PHE B O 1
ATOM 6426 N N . TRP B 1 251 ? -11.711 -10.039 -0.562 1 98.38 251 TRP B N 1
ATOM 6427 C CA . TRP B 1 251 ? -10.945 -11.266 -0.354 1 98.38 251 TRP B CA 1
ATOM 6428 C C . TRP B 1 251 ? -10.141 -11.617 -1.598 1 98.38 251 TRP B C 1
ATOM 6430 O O . TRP B 1 251 ? -9.055 -12.195 -1.497 1 98.38 251 TRP B O 1
ATOM 6440 N N . GLY B 1 252 ? -10.688 -11.297 -2.793 1 98.44 252 GLY B N 1
ATOM 6441 C CA . GLY B 1 252 ? -9.883 -11.453 -3.994 1 98.44 252 GLY B CA 1
ATOM 6442 C C . GLY B 1 252 ? -8.609 -10.625 -3.973 1 98.44 252 GLY B C 1
ATOM 6443 O O . GLY B 1 252 ? -7.535 -11.125 -4.305 1 98.44 252 GLY B O 1
ATOM 6444 N N . ALA B 1 253 ? -8.742 -9.352 -3.59 1 98.56 253 ALA B N 1
ATOM 6445 C CA . ALA B 1 253 ? -7.578 -8.477 -3.467 1 98.56 253 ALA B CA 1
ATOM 6446 C C . ALA B 1 253 ? -6.633 -8.969 -2.375 1 98.56 253 ALA B C 1
ATOM 6448 O O . ALA B 1 253 ? -5.41 -8.898 -2.525 1 98.56 253 ALA B O 1
ATOM 6449 N N . PHE B 1 254 ? -7.211 -9.5 -1.274 1 98.12 254 PHE B N 1
ATOM 6450 C CA . PHE B 1 254 ? -6.461 -10.078 -0.165 1 98.12 254 PHE B CA 1
ATOM 6451 C C . PHE B 1 254 ? -5.605 -11.242 -0.64 1 98.12 254 PHE B C 1
ATOM 6453 O O . PHE B 1 254 ? -4.402 -11.289 -0.372 1 98.12 254 PHE B O 1
ATOM 6460 N N . ILE B 1 255 ? -6.176 -12.141 -1.393 1 98.38 255 ILE B N 1
ATOM 6461 C CA . ILE B 1 255 ? -5.496 -13.32 -1.911 1 98.38 255 ILE B CA 1
ATOM 6462 C C . ILE B 1 255 ? -4.375 -12.891 -2.857 1 98.38 255 ILE B C 1
ATOM 6464 O O . ILE B 1 255 ? -3.236 -13.352 -2.727 1 98.38 255 ILE B O 1
ATOM 6468 N N . HIS B 1 256 ? -4.723 -12.039 -3.717 1 98.38 256 HIS B N 1
ATOM 6469 C CA . HIS B 1 256 ? -3.77 -11.609 -4.734 1 98.38 256 HIS B CA 1
ATOM 6470 C C . HIS B 1 256 ? -2.545 -10.953 -4.102 1 98.38 256 HIS B C 1
ATOM 6472 O O . HIS B 1 256 ? -1.412 -11.242 -4.496 1 98.38 256 HIS B O 1
ATOM 6478 N N . GLU B 1 257 ? -2.764 -10.141 -3.186 1 98 257 GLU B N 1
ATOM 6479 C CA . GLU B 1 257 ? -1.665 -9.43 -2.533 1 98 257 GLU B CA 1
ATOM 6480 C C . GLU B 1 257 ? -0.797 -10.391 -1.722 1 98 257 GLU B C 1
ATOM 6482 O O . GLU B 1 257 ? 0.427 -10.25 -1.689 1 98 257 GLU B O 1
ATOM 6487 N N . ARG B 1 258 ? -1.401 -11.32 -1.04 1 97.81 258 ARG B N 1
ATOM 6488 C CA . ARG B 1 258 ? -0.635 -12.289 -0.262 1 97.81 258 ARG B CA 1
ATOM 6489 C C . ARG B 1 258 ? 0.224 -13.164 -1.169 1 97.81 258 ARG B C 1
ATOM 6491 O O . ARG B 1 258 ? 1.325 -13.57 -0.789 1 97.81 258 ARG B O 1
ATOM 6498 N N . MET B 1 259 ? -0.27 -13.461 -2.322 1 97.31 259 MET B N 1
ATOM 6499 C CA . MET B 1 259 ? 0.501 -14.25 -3.279 1 97.31 259 MET B CA 1
ATOM 6500 C C . MET B 1 259 ? 1.714 -13.469 -3.775 1 97.31 259 MET B C 1
ATOM 6502 O O . MET B 1 259 ? 2.797 -14.031 -3.939 1 97.31 259 MET B O 1
ATOM 6506 N N . TRP B 1 260 ? 1.519 -12.156 -3.979 1 97.75 260 TRP B N 1
ATOM 6507 C CA . TRP B 1 260 ? 2.645 -11.297 -4.34 1 97.75 260 TRP B CA 1
ATOM 6508 C C . TRP B 1 260 ? 3.68 -11.266 -3.223 1 97.75 260 TRP B C 1
ATOM 6510 O O . TRP B 1 260 ? 4.887 -11.312 -3.482 1 97.75 260 TRP B O 1
ATOM 6520 N N . SER B 1 261 ? 3.156 -11.117 -2.008 1 97 261 SER B N 1
ATOM 6521 C CA . SER B 1 261 ? 4.043 -11.078 -0.848 1 97 261 SER B CA 1
ATOM 6522 C C . SER B 1 261 ? 4.887 -12.344 -0.755 1 97 261 SER B C 1
ATOM 6524 O O . SER B 1 261 ? 6.086 -12.281 -0.481 1 97 261 SER B O 1
ATOM 6526 N N . LEU B 1 262 ? 4.324 -13.469 -1.03 1 96.25 262 LEU B N 1
ATOM 6527 C CA . LEU B 1 262 ? 5.051 -14.734 -1.003 1 96.25 262 LEU B CA 1
ATOM 6528 C C . LEU B 1 262 ? 6.043 -14.82 -2.158 1 96.25 262 LEU B C 1
ATOM 6530 O O . LEU B 1 262 ? 7.184 -15.242 -1.971 1 96.25 262 LEU B O 1
ATOM 6534 N N . TYR B 1 263 ? 5.613 -14.422 -3.293 1 96.31 263 TYR B N 1
ATOM 6535 C CA . TYR B 1 263 ? 6.414 -14.5 -4.512 1 96.31 263 TYR B CA 1
ATOM 6536 C C . TYR B 1 263 ? 7.656 -13.625 -4.402 1 96.31 263 TYR B C 1
ATOM 6538 O O . TYR B 1 263 ? 8.742 -14.031 -4.82 1 96.31 263 TYR B O 1
ATOM 6546 N N . LEU B 1 264 ? 7.508 -12.492 -3.801 1 96.38 264 LEU B N 1
ATOM 6547 C CA . LEU B 1 264 ? 8.633 -11.562 -3.738 1 96.38 264 LEU B CA 1
ATOM 6548 C C . LEU B 1 264 ? 9.305 -11.609 -2.367 1 96.38 264 LEU B C 1
ATOM 6550 O O . LEU B 1 264 ? 10.43 -11.133 -2.203 1 96.38 264 LEU B O 1
ATOM 6554 N N . GLY B 1 265 ? 8.609 -12.234 -1.424 1 95.81 265 GLY B N 1
ATOM 6555 C CA . GLY B 1 265 ? 9.148 -12.32 -0.076 1 95.81 265 GLY B CA 1
ATOM 6556 C C . GLY B 1 265 ? 9.125 -10.992 0.663 1 95.81 265 GLY B C 1
ATOM 6557 O O . GLY B 1 265 ? 10.062 -10.672 1.397 1 95.81 265 GLY B O 1
ATOM 6558 N N . ARG B 1 266 ? 8.078 -10.188 0.47 1 96.44 266 ARG B N 1
ATOM 6559 C CA . ARG B 1 266 ? 7.965 -8.859 1.06 1 96.44 266 ARG B CA 1
ATOM 6560 C C . ARG B 1 266 ? 6.785 -8.781 2.023 1 96.44 266 ARG B C 1
ATOM 6562 O O . ARG B 1 266 ? 5.867 -9.602 1.954 1 96.44 266 ARG B O 1
ATOM 6569 N N . PRO B 1 267 ? 6.797 -7.836 2.967 1 95.06 267 PRO B N 1
ATOM 6570 C CA . PRO B 1 267 ? 5.719 -7.75 3.951 1 95.06 267 PRO B CA 1
ATOM 6571 C C . PRO B 1 267 ? 4.367 -7.422 3.316 1 95.06 267 PRO B C 1
ATOM 6573 O O . PRO B 1 267 ? 4.309 -6.727 2.301 1 95.06 267 PRO B O 1
ATOM 6576 N N . VAL B 1 268 ? 3.359 -7.906 3.986 1 95.62 268 VAL B N 1
ATOM 6577 C CA . VAL B 1 268 ? 2.006 -7.652 3.506 1 95.62 268 VAL B CA 1
ATOM 6578 C C . VAL B 1 268 ? 1.592 -6.223 3.85 1 95.62 268 VAL B C 1
ATOM 6580 O O . VAL B 1 268 ? 2.244 -5.559 4.656 1 95.62 268 VAL B O 1
ATOM 6583 N N . SER B 1 269 ? 0.497 -5.77 3.254 1 95 269 SER B N 1
ATOM 6584 C CA . SER B 1 269 ? 0.137 -4.359 3.363 1 95 269 SER B CA 1
ATOM 6585 C C . SER B 1 269 ? -1.01 -4.156 4.348 1 95 269 SER B C 1
ATOM 6587 O O . SER B 1 269 ? -1.333 -3.021 4.707 1 95 269 SER B O 1
ATOM 6589 N N . LEU B 1 270 ? -1.632 -5.156 4.75 1 95.69 270 LEU B N 1
ATOM 6590 C CA . LEU B 1 270 ? -2.766 -5.027 5.656 1 95.69 270 LEU B CA 1
ATOM 6591 C C . LEU B 1 270 ? -2.717 -6.102 6.742 1 95.69 270 LEU B C 1
ATOM 6593 O O . LEU B 1 270 ? -2.695 -7.297 6.441 1 95.69 270 LEU B O 1
ATOM 6597 N N . ASP B 1 271 ? -2.732 -5.617 7.914 1 93 271 ASP B N 1
ATOM 6598 C CA . ASP B 1 271 ? -2.736 -6.523 9.062 1 93 271 ASP B CA 1
ATOM 6599 C C . ASP B 1 271 ? -4.078 -7.238 9.188 1 93 271 ASP B C 1
ATOM 6601 O O . ASP B 1 271 ? -5.137 -6.629 9.008 1 93 271 ASP B O 1
ATOM 6605 N N . GLU B 1 272 ? -4.02 -8.492 9.5 1 90.81 272 GLU B N 1
ATOM 6606 C CA . GLU B 1 272 ? -5.23 -9.305 9.586 1 90.81 272 GLU B CA 1
ATOM 6607 C C . GLU B 1 272 ? -6.133 -8.828 10.719 1 90.81 272 GLU B C 1
ATOM 6609 O O . GLU B 1 272 ? -7.355 -8.984 10.648 1 90.81 272 GLU B O 1
ATOM 6614 N N . HIS B 1 273 ? -5.582 -8.211 11.695 1 88.38 273 HIS B N 1
ATOM 6615 C CA . HIS B 1 273 ? -6.352 -7.77 12.852 1 88.38 273 HIS B CA 1
ATOM 6616 C C . HIS B 1 273 ? -7.238 -6.578 12.5 1 88.38 273 HIS B C 1
ATOM 6618 O O . HIS B 1 273 ? -8.172 -6.254 13.234 1 88.38 273 HIS B O 1
ATOM 6624 N N . ALA B 1 274 ? -6.918 -5.973 11.445 1 91.62 274 ALA B N 1
ATOM 6625 C CA . ALA B 1 274 ? -7.715 -4.824 11.023 1 91.62 274 ALA B CA 1
ATOM 6626 C C . ALA B 1 274 ? -8.93 -5.262 10.219 1 91.62 274 ALA B C 1
ATOM 6628 O O . ALA B 1 274 ? -9.789 -4.441 9.875 1 91.62 274 ALA B O 1
ATOM 6629 N N . ILE B 1 275 ? -9.07 -6.582 9.922 1 94.62 275 ILE B N 1
ATOM 6630 C CA . ILE B 1 275 ? -10.102 -7.09 9.031 1 94.62 275 ILE B CA 1
ATOM 6631 C C . ILE B 1 275 ? -11.273 -7.625 9.852 1 94.62 275 ILE B C 1
ATOM 6633 O O . ILE B 1 275 ? -11.102 -8.5 10.703 1 94.62 275 ILE B O 1
ATOM 6637 N N . THR B 1 276 ? -12.453 -7.125 9.633 1 94.06 276 THR B N 1
ATOM 6638 C CA . THR B 1 276 ? -13.641 -7.625 10.328 1 94.06 276 THR B CA 1
ATOM 6639 C C . THR B 1 276 ? -14.672 -8.148 9.328 1 94.06 276 THR B C 1
ATOM 6641 O O . THR B 1 276 ? -15.688 -8.719 9.727 1 94.06 276 THR B O 1
ATOM 6644 N N . THR B 1 277 ? -14.414 -7.938 8.016 1 95.12 277 THR B N 1
ATOM 6645 C CA . THR B 1 277 ? -15.336 -8.414 6.988 1 95.12 277 THR B CA 1
ATOM 6646 C C . THR B 1 277 ? -15.461 -9.938 7.043 1 95.12 277 THR B C 1
ATOM 6648 O O . THR B 1 277 ? -14.461 -10.641 7.129 1 95.12 277 THR B O 1
ATOM 6651 N N . PRO B 1 278 ? -16.656 -10.43 7.027 1 93.06 278 PRO B N 1
ATOM 6652 C CA . PRO B 1 278 ? -16.859 -11.883 7.086 1 93.06 278 PRO B CA 1
ATOM 6653 C C . PRO B 1 278 ? -16.422 -12.586 5.801 1 93.06 278 PRO B C 1
ATOM 6655 O O . PRO B 1 278 ? -16.281 -11.945 4.758 1 93.06 278 PRO B O 1
ATOM 6658 N N . PRO B 1 279 ? -16.188 -13.875 5.938 1 91.12 279 PRO B N 1
ATOM 6659 C CA . PRO B 1 279 ? -15.844 -14.641 4.734 1 91.12 279 PRO B CA 1
ATOM 6660 C C . PRO B 1 279 ? -16.984 -14.664 3.715 1 91.12 279 PRO B C 1
ATOM 6662 O O . PRO B 1 279 ? -18.141 -14.406 4.066 1 91.12 279 PRO B O 1
ATOM 6665 N N . CYS B 1 280 ? -16.594 -14.93 2.49 1 87.62 280 CYS B N 1
ATOM 6666 C CA . CYS B 1 280 ? -17.594 -15.039 1.438 1 87.62 280 CYS B CA 1
ATOM 6667 C C . CYS B 1 280 ? -18.5 -16.25 1.656 1 87.62 280 CYS B C 1
ATOM 6669 O O . CYS B 1 280 ? -18.016 -17.297 2.104 1 87.62 280 CYS B O 1
ATOM 6671 N N . VAL B 1 281 ? -19.797 -15.992 1.469 1 79.25 281 VAL B N 1
ATOM 6672 C CA . VAL B 1 281 ? -20.75 -17.078 1.628 1 79.25 281 VAL B CA 1
ATOM 6673 C C . VAL B 1 281 ? -21.109 -17.656 0.26 1 79.25 281 VAL B C 1
ATOM 6675 O O . VAL B 1 281 ? -21.328 -16.906 -0.695 1 79.25 281 VAL B O 1
ATOM 6678 N N . ALA B 1 282 ? -21.062 -18.953 0.248 1 72.88 282 ALA B N 1
ATOM 6679 C CA . ALA B 1 282 ? -21.438 -19.625 -0.992 1 72.88 282 ALA B CA 1
ATOM 6680 C C . ALA B 1 282 ? -22.922 -19.406 -1.307 1 72.88 282 ALA B C 1
ATOM 6682 O O . ALA B 1 282 ? -23.766 -19.438 -0.406 1 72.88 282 ALA B O 1
ATOM 6683 N N . LYS B 1 283 ? -23.172 -18.984 -2.467 1 67.62 283 LYS B N 1
ATOM 6684 C CA . LYS B 1 283 ? -24.547 -18.797 -2.893 1 67.62 283 LYS B CA 1
ATOM 6685 C C . LYS B 1 283 ? -25.312 -20.125 -2.875 1 67.62 283 LYS B C 1
ATOM 6687 O O . LYS B 1 283 ? -24.766 -21.156 -3.256 1 67.62 283 LYS B O 1
ATOM 6692 N N . VAL B 1 284 ? -26.516 -19.938 -2.098 1 64.44 284 VAL B N 1
ATOM 6693 C CA . VAL B 1 284 ? -27.438 -21.078 -2.066 1 64.44 284 VAL B CA 1
ATOM 6694 C C . VAL B 1 284 ? -28.25 -21.125 -3.357 1 64.44 284 VAL B C 1
ATOM 6696 O O . VAL B 1 284 ? -28.922 -20.156 -3.709 1 64.44 284 VAL B O 1
ATOM 6699 N N . GLY B 1 285 ? -27.672 -21.547 -4.469 1 64.38 285 GLY B N 1
ATOM 6700 C CA . GLY B 1 285 ? -28.453 -21.625 -5.695 1 64.38 285 GLY B CA 1
ATOM 6701 C C . GLY B 1 285 ? -27.859 -22.578 -6.719 1 64.38 285 GLY B C 1
ATOM 6702 O O . GLY B 1 285 ? -27.203 -23.562 -6.355 1 64.38 285 GLY B O 1
ATOM 6703 N N . GLU B 1 286 ? -28.141 -22.188 -7.957 1 70.06 286 GLU B N 1
ATOM 6704 C CA . GLU B 1 286 ? -27.781 -23.016 -9.109 1 70.06 286 GLU B CA 1
ATOM 6705 C C . GLU B 1 286 ? -26.266 -23.141 -9.25 1 70.06 286 GLU B C 1
ATOM 6707 O O . GLU B 1 286 ? -25.547 -22.156 -9.172 1 70.06 286 GLU B O 1
ATOM 6712 N N . GLN B 1 287 ? -25.875 -24.328 -9.281 1 81 287 GLN B N 1
ATOM 6713 C CA . GLN B 1 287 ? -24.469 -24.703 -9.43 1 81 287 GLN B CA 1
ATOM 6714 C C . GLN B 1 287 ? -23.922 -24.219 -10.773 1 81 287 GLN B C 1
ATOM 6716 O O . GLN B 1 287 ? -24.516 -24.469 -11.82 1 81 287 GLN B O 1
ATOM 6721 N N . LYS B 1 288 ? -22.906 -23.469 -10.719 1 87.81 288 LYS B N 1
ATOM 6722 C CA . LYS B 1 288 ? -22.234 -23.047 -11.938 1 87.81 288 LYS B CA 1
ATOM 6723 C C . LYS B 1 288 ? -21.328 -24.156 -12.484 1 87.81 288 LYS B C 1
ATOM 6725 O O . LYS B 1 288 ? -20.656 -24.844 -11.719 1 87.81 288 LYS B O 1
ATOM 6730 N N . LEU B 1 289 ? -21.406 -24.344 -13.812 1 93.12 289 LEU B N 1
ATOM 6731 C CA . LEU B 1 289 ? -20.578 -25.359 -14.469 1 93.12 289 LEU B CA 1
ATOM 6732 C C . LEU B 1 289 ? -19.391 -24.703 -15.18 1 93.12 289 LEU B C 1
ATOM 6734 O O . LEU B 1 289 ? -19.484 -23.562 -15.625 1 93.12 289 LEU B O 1
ATOM 6738 N N . TRP B 1 290 ? -18.344 -25.453 -15.273 1 95.25 290 TRP B N 1
ATOM 6739 C CA . TRP B 1 290 ? -17.125 -25 -15.93 1 95.25 290 TRP B CA 1
ATOM 6740 C C . TRP B 1 290 ? -16.719 -25.953 -17.047 1 95.25 290 TRP B C 1
ATOM 6742 O O . TRP B 1 290 ? -16.812 -27.172 -16.906 1 95.25 290 TRP B O 1
ATOM 6752 N N . ARG B 1 291 ? -16.344 -25.438 -18.219 1 93.81 291 ARG B N 1
ATOM 6753 C CA . ARG B 1 291 ? -15.727 -26.125 -19.359 1 93.81 291 ARG B CA 1
ATOM 6754 C C . ARG B 1 291 ? -14.57 -25.312 -19.922 1 93.81 291 ARG B C 1
ATOM 6756 O O . ARG B 1 291 ? -14.609 -24.078 -19.906 1 93.81 291 ARG B O 1
ATOM 6763 N N . PRO B 1 292 ? -13.5 -26.031 -20.344 1 94.31 292 PRO B N 1
ATOM 6764 C CA . PRO B 1 292 ? -12.406 -25.266 -20.938 1 94.31 292 PRO B CA 1
ATOM 6765 C C . PRO B 1 292 ? -12.836 -24.484 -22.172 1 94.31 292 PRO B C 1
ATOM 6767 O O . PRO B 1 292 ? -13.586 -25 -23 1 94.31 292 PRO B O 1
ATOM 6770 N N . TYR B 1 293 ? -12.453 -23.25 -22.219 1 95.31 293 TYR B N 1
ATOM 6771 C CA . TYR B 1 293 ? -12.672 -22.391 -23.375 1 95.31 293 TYR B CA 1
ATOM 6772 C C . TYR B 1 293 ? -11.344 -21.938 -23.969 1 95.31 293 TYR B C 1
ATOM 6774 O O . TYR B 1 293 ? -10.508 -21.359 -23.281 1 95.31 293 TYR B O 1
ATOM 6782 N N . ILE B 1 294 ? -11.117 -22.234 -25.25 1 93.44 294 ILE B N 1
ATOM 6783 C CA . ILE B 1 294 ? -9.883 -21.828 -25.922 1 93.44 294 ILE B CA 1
ATOM 6784 C C . ILE B 1 294 ? -10.195 -20.781 -26.984 1 93.44 294 ILE B C 1
ATOM 6786 O O . ILE B 1 294 ? -9.539 -19.734 -27.031 1 93.44 294 ILE B O 1
ATOM 6790 N N . ASP B 1 295 ? -11.141 -21.125 -27.812 1 92.31 295 ASP B N 1
ATOM 6791 C CA . ASP B 1 295 ? -11.602 -20.234 -28.875 1 92.31 295 ASP B CA 1
ATOM 6792 C C . ASP B 1 295 ? -13.008 -20.609 -29.344 1 92.31 295 ASP B C 1
ATOM 6794 O O . ASP B 1 295 ? -13.484 -21.719 -29.047 1 92.31 295 ASP B O 1
ATOM 6798 N N . GLU B 1 296 ? -13.672 -19.719 -29.969 1 83.75 296 GLU B N 1
ATOM 6799 C CA . GLU B 1 296 ? -15.055 -19.938 -30.391 1 83.75 296 GLU B CA 1
ATOM 6800 C C . GLU B 1 296 ? -15.18 -21.203 -31.25 1 83.75 296 GLU B C 1
ATOM 6802 O O . GLU B 1 296 ? -16.188 -21.891 -31.188 1 83.75 296 GLU B O 1
ATOM 6807 N N . TYR B 1 297 ? -14.148 -21.547 -31.891 1 78.94 297 TYR B N 1
ATOM 6808 C CA . TYR B 1 297 ? -14.273 -22.656 -32.844 1 78.94 297 TYR B CA 1
ATOM 6809 C C . TYR B 1 297 ? -13.594 -23.906 -32.281 1 78.94 297 TYR B C 1
ATOM 6811 O O . TYR B 1 297 ? -13.578 -24.938 -32.969 1 78.94 297 TYR B O 1
ATOM 6819 N N . ALA B 1 298 ? -13.156 -23.75 -31.094 1 75.38 298 ALA B N 1
ATOM 6820 C CA . ALA B 1 298 ? -12.453 -24.906 -30.547 1 75.38 298 ALA B CA 1
ATOM 6821 C C . ALA B 1 298 ? -13.438 -25.906 -29.938 1 75.38 298 ALA B C 1
ATOM 6823 O O . ALA B 1 298 ? -14.352 -25.516 -29.203 1 75.38 298 ALA B O 1
ATOM 6824 N N . ASP B 1 299 ? -13.492 -27.031 -30.484 1 66.75 299 ASP B N 1
ATOM 6825 C CA . ASP B 1 299 ? -14.367 -28.094 -30.016 1 66.75 299 ASP B CA 1
ATOM 6826 C C . ASP B 1 299 ? -13.68 -28.922 -28.938 1 66.75 299 ASP B C 1
ATOM 6828 O O . ASP B 1 299 ? -12.578 -29.438 -29.141 1 66.75 299 ASP B O 1
ATOM 6832 N N . PHE B 1 300 ? -14.188 -28.75 -27.688 1 68.94 300 PHE B N 1
ATOM 6833 C CA . PHE B 1 300 ? -13.617 -29.578 -26.625 1 68.94 300 PHE B CA 1
ATOM 6834 C C . PHE B 1 300 ? -14.617 -30.625 -26.172 1 68.94 300 PHE B C 1
ATOM 6836 O O . PHE B 1 300 ? -15.773 -30.312 -25.875 1 68.94 300 PHE B O 1
ATOM 6843 N N . ASP B 1 301 ? -14.25 -31.781 -26.453 1 80.25 301 ASP B N 1
ATOM 6844 C CA . ASP B 1 301 ? -15 -32.875 -25.844 1 80.25 301 ASP B CA 1
ATOM 6845 C C . ASP B 1 301 ? -14.609 -33.062 -24.375 1 80.25 301 ASP B C 1
ATOM 6847 O O . ASP B 1 301 ? -13.859 -33.969 -24.047 1 80.25 301 ASP B O 1
ATOM 6851 N N . PHE B 1 302 ? -14.906 -32.125 -23.547 1 86.88 302 PHE B N 1
ATOM 6852 C CA . PHE B 1 302 ? -14.617 -32.156 -22.125 1 86.88 302 PHE B CA 1
ATOM 6853 C C . PHE B 1 302 ? -15.914 -32.094 -21.312 1 86.88 302 PHE B C 1
ATOM 6855 O O . PHE B 1 302 ? -16.828 -31.328 -21.641 1 86.88 302 PHE B O 1
ATOM 6862 N N . PRO B 1 303 ? -16.031 -32.938 -20.422 1 89.88 303 PRO B N 1
ATOM 6863 C CA . PRO B 1 303 ? -17.25 -32.875 -19.609 1 89.88 303 PRO B CA 1
ATOM 6864 C C . PRO B 1 303 ? -17.375 -31.594 -18.812 1 89.88 303 PRO B C 1
ATOM 6866 O O . PRO B 1 303 ? -16.359 -31 -18.422 1 89.88 303 PRO B O 1
ATOM 6869 N N . ALA B 1 304 ? -18.625 -31.234 -18.625 1 91.62 304 ALA B N 1
ATOM 6870 C CA . ALA B 1 304 ? -18.875 -30.078 -17.766 1 91.62 304 ALA B CA 1
ATOM 6871 C C . ALA B 1 304 ? -18.656 -30.438 -16.297 1 91.62 304 ALA B C 1
ATOM 6873 O O . ALA B 1 304 ? -19.141 -31.469 -15.828 1 91.62 304 ALA B O 1
ATOM 6874 N N . LEU B 1 305 ? -17.859 -29.641 -15.656 1 94.5 305 LEU B N 1
ATOM 6875 C CA . LEU B 1 305 ? -17.578 -29.875 -14.242 1 94.5 305 LEU B CA 1
ATOM 6876 C C . LEU B 1 305 ? -18.203 -28.797 -13.375 1 94.5 305 LEU B C 1
ATOM 6878 O O . LEU B 1 305 ? -18.344 -27.656 -13.812 1 94.5 305 LEU B O 1
ATOM 6882 N N . VAL B 1 306 ? -18.531 -29.125 -12.156 1 92.94 306 VAL B N 1
ATOM 6883 C CA . VAL B 1 306 ? -19.016 -28.141 -11.211 1 92.94 306 VAL B CA 1
ATOM 6884 C C . VAL B 1 306 ? -17.906 -27.141 -10.875 1 92.94 306 VAL B C 1
ATOM 6886 O O . VAL B 1 306 ? -16.766 -27.547 -10.594 1 92.94 306 VAL B O 1
ATOM 6889 N N . ASP B 1 307 ? -18.25 -25.906 -10.969 1 94.94 307 ASP B N 1
ATOM 6890 C CA . ASP B 1 307 ? -17.297 -24.859 -10.648 1 94.94 307 ASP B CA 1
ATOM 6891 C C . ASP B 1 307 ? -17.422 -24.422 -9.195 1 94.94 307 ASP B C 1
ATOM 6893 O O . ASP B 1 307 ? -18.297 -23.625 -8.852 1 94.94 307 ASP B O 1
ATOM 6897 N N . PRO B 1 308 ? -16.484 -24.828 -8.352 1 94.62 308 PRO B N 1
ATOM 6898 C CA . PRO B 1 308 ? -16.594 -24.5 -6.93 1 94.62 308 PRO B CA 1
ATOM 6899 C C . PRO B 1 308 ? -15.906 -23.172 -6.586 1 94.62 308 PRO B C 1
ATOM 6901 O O . PRO B 1 308 ? -15.148 -23.094 -5.617 1 94.62 308 PRO B O 1
ATOM 6904 N N . ILE B 1 309 ? -16.25 -22.125 -7.254 1 94 309 ILE B N 1
ATOM 6905 C CA . ILE B 1 309 ? -15.523 -20.859 -7.18 1 94 309 ILE B CA 1
ATOM 6906 C C . ILE B 1 309 ? -15.703 -20.25 -5.793 1 94 309 ILE B C 1
ATOM 6908 O O . ILE B 1 309 ? -14.758 -19.688 -5.227 1 94 309 ILE B O 1
ATOM 6912 N N . ASP B 1 310 ? -16.891 -20.297 -5.184 1 92.94 310 ASP B N 1
ATOM 6913 C CA . ASP B 1 310 ? -17.141 -19.672 -3.887 1 92.94 310 ASP B CA 1
ATOM 6914 C C . ASP B 1 310 ? -16.391 -20.391 -2.771 1 92.94 310 ASP B C 1
ATOM 6916 O O . ASP B 1 310 ? -15.773 -19.766 -1.917 1 92.94 310 ASP B O 1
ATOM 6920 N N . GLU B 1 311 ? -16.469 -21.734 -2.816 1 94.38 311 GLU B N 1
ATOM 6921 C CA . GLU B 1 311 ? -15.742 -22.516 -1.826 1 94.38 311 GLU B CA 1
ATOM 6922 C C . GLU B 1 311 ? -14.234 -22.328 -1.964 1 94.38 311 GLU B C 1
ATOM 6924 O O . GLU B 1 311 ? -13.523 -22.234 -0.963 1 94.38 311 GLU B O 1
ATOM 6929 N N . LEU B 1 312 ? -13.867 -22.312 -3.193 1 96.88 312 LEU B N 1
ATOM 6930 C CA . LEU B 1 312 ? -12.445 -22.125 -3.453 1 96.88 312 LEU B CA 1
ATOM 6931 C C . LEU B 1 312 ? -11.969 -20.766 -2.943 1 96.88 312 LEU B C 1
ATOM 6933 O O . LEU B 1 312 ? -10.922 -20.672 -2.311 1 96.88 312 LEU B O 1
ATOM 6937 N N . HIS B 1 313 ? -12.766 -19.766 -3.227 1 96.44 313 HIS B N 1
ATOM 6938 C CA . HIS B 1 313 ? -12.445 -18.406 -2.811 1 96.44 313 HIS B CA 1
ATOM 6939 C C . HIS B 1 313 ? -12.297 -18.312 -1.297 1 96.44 313 HIS B C 1
ATOM 6941 O O . HIS B 1 313 ? -11.32 -17.734 -0.8 1 96.44 313 HIS B O 1
ATOM 6947 N N . ARG B 1 314 ? -13.156 -18.875 -0.589 1 96.31 314 ARG B N 1
ATOM 6948 C CA . ARG B 1 314 ? -13.148 -18.844 0.871 1 96.31 314 ARG B CA 1
ATOM 6949 C C . ARG B 1 314 ? -11.945 -19.594 1.424 1 96.31 314 ARG B C 1
ATOM 6951 O O . ARG B 1 314 ? -11.242 -19.094 2.305 1 96.31 314 ARG B O 1
ATOM 6958 N N . ASN B 1 315 ? -11.688 -20.781 0.921 1 97.25 315 ASN B N 1
ATOM 6959 C CA . ASN B 1 315 ? -10.594 -21.594 1.437 1 97.25 315 ASN B CA 1
ATOM 6960 C C . ASN B 1 315 ? -9.234 -21.047 1.026 1 97.25 315 ASN B C 1
ATOM 6962 O O . ASN B 1 315 ? -8.266 -21.156 1.779 1 97.25 315 ASN B O 1
ATOM 6966 N N . ASN B 1 316 ? -9.211 -20.484 -0.154 1 98 316 ASN B N 1
ATOM 6967 C CA . ASN B 1 316 ? -7.957 -19.859 -0.564 1 98 316 ASN B CA 1
ATOM 6968 C C . ASN B 1 316 ? -7.609 -18.672 0.332 1 98 316 ASN B C 1
ATOM 6970 O O . ASN B 1 316 ? -6.441 -18.453 0.658 1 98 316 ASN B O 1
ATOM 6974 N N . ALA B 1 317 ? -8.602 -17.891 0.712 1 97.44 317 ALA B N 1
ATOM 6975 C CA . ALA B 1 317 ? -8.375 -16.766 1.614 1 97.44 317 ALA B CA 1
ATOM 6976 C C . ALA B 1 317 ? -7.777 -17.234 2.938 1 97.44 317 ALA B C 1
ATOM 6978 O O . ALA B 1 317 ? -6.832 -16.625 3.451 1 97.44 317 ALA B O 1
ATOM 6979 N N . THR B 1 318 ? -8.258 -18.297 3.475 1 97.56 318 THR B N 1
ATOM 6980 C CA . THR B 1 318 ? -7.754 -18.812 4.75 1 97.56 318 THR B CA 1
ATOM 6981 C C . THR B 1 318 ? -6.352 -19.375 4.59 1 97.56 318 THR B C 1
ATOM 6983 O O . THR B 1 318 ? -5.523 -19.281 5.496 1 97.56 318 THR B O 1
ATOM 6986 N N . LEU B 1 319 ? -6.105 -20.016 3.459 1 98.44 319 LEU B N 1
ATOM 6987 C CA . LEU B 1 319 ? -4.762 -20.516 3.188 1 98.44 319 LEU B CA 1
ATOM 6988 C C . LEU B 1 319 ? -3.768 -19.359 3.094 1 98.44 319 LEU B C 1
ATOM 6990 O O . LEU B 1 319 ? -2.666 -19.438 3.643 1 98.44 319 LEU B O 1
ATOM 6994 N N . CYS B 1 320 ? -4.219 -18.328 2.426 1 97.94 320 CYS B N 1
ATOM 6995 C CA . CYS B 1 320 ? -3.354 -17.156 2.246 1 97.94 320 CYS B CA 1
ATOM 6996 C C . CYS B 1 320 ? -3.08 -16.469 3.576 1 97.94 320 CYS B C 1
ATOM 6998 O O . CYS B 1 320 ? -1.992 -15.938 3.791 1 97.94 320 CYS B O 1
ATOM 7000 N N . ALA B 1 321 ? -4.051 -16.469 4.473 1 97.12 321 ALA B N 1
ATOM 7001 C CA . ALA B 1 321 ? -3.826 -15.945 5.816 1 97.12 321 ALA B CA 1
ATOM 7002 C C . ALA B 1 321 ? -2.742 -16.734 6.543 1 97.12 321 ALA B C 1
ATOM 7004 O O . ALA B 1 321 ? -1.873 -16.156 7.195 1 97.12 321 ALA B O 1
ATOM 7005 N N . LYS B 1 322 ? -2.797 -18.062 6.422 1 97.94 322 LYS B N 1
ATOM 7006 C CA . LYS B 1 322 ? -1.798 -18.922 7.047 1 97.94 322 LYS B CA 1
ATOM 7007 C C . LYS B 1 322 ? -0.422 -18.703 6.422 1 97.94 322 LYS B C 1
ATOM 7009 O O . LYS B 1 322 ? 0.593 -18.734 7.121 1 97.94 322 LYS B O 1
ATOM 7014 N N . MET B 1 323 ? -0.47 -18.578 5.16 1 97.38 323 MET B N 1
ATOM 7015 C CA . MET B 1 323 ? 0.757 -18.328 4.41 1 97.38 323 MET B CA 1
ATOM 7016 C C . MET B 1 323 ? 1.436 -17.047 4.891 1 97.38 323 MET B C 1
ATOM 7018 O O . MET B 1 323 ? 2.654 -17.016 5.074 1 97.38 323 MET B O 1
ATOM 7022 N N . ALA B 1 324 ? 0.676 -16.016 5.082 1 95.5 324 ALA B N 1
ATOM 7023 C CA . ALA B 1 324 ? 1.212 -14.734 5.539 1 95.5 324 ALA B CA 1
ATOM 7024 C C . ALA B 1 324 ? 1.801 -14.852 6.941 1 95.5 324 ALA B C 1
ATOM 7026 O O . ALA B 1 324 ? 2.846 -14.273 7.234 1 95.5 324 ALA B O 1
ATOM 7027 N N . ARG B 1 325 ? 1.169 -15.594 7.809 1 95.88 325 ARG B N 1
ATOM 7028 C CA . ARG B 1 325 ? 1.669 -15.805 9.164 1 95.88 325 ARG B CA 1
ATOM 7029 C C . ARG B 1 325 ? 3.01 -16.531 9.148 1 95.88 325 ARG B C 1
ATOM 7031 O O . ARG B 1 325 ? 3.914 -16.188 9.914 1 95.88 325 ARG B O 1
ATOM 7038 N N . ILE B 1 326 ? 3.119 -17.5 8.297 1 96.75 326 ILE B N 1
ATOM 7039 C CA . ILE B 1 326 ? 4.352 -18.266 8.164 1 96.75 326 ILE B CA 1
ATOM 7040 C C . ILE B 1 326 ? 5.48 -17.359 7.695 1 96.75 326 ILE B C 1
ATOM 7042 O O . ILE B 1 326 ? 6.574 -17.359 8.273 1 96.75 326 ILE B O 1
ATOM 7046 N N . ARG B 1 327 ? 5.215 -16.594 6.715 1 94.88 327 ARG B N 1
ATOM 7047 C CA . ARG B 1 327 ? 6.238 -15.703 6.188 1 94.88 327 ARG B CA 1
ATOM 7048 C C . ARG B 1 327 ? 6.684 -14.703 7.246 1 94.88 327 ARG B C 1
ATOM 7050 O O . ARG B 1 327 ? 7.879 -14.461 7.422 1 94.88 327 ARG B O 1
ATOM 7057 N N . ASP B 1 328 ? 5.758 -14.141 7.98 1 92.94 328 ASP B N 1
ATOM 7058 C CA . ASP B 1 328 ? 6.039 -13.078 8.938 1 92.94 328 ASP B CA 1
ATOM 7059 C C . ASP B 1 328 ? 6.852 -13.602 10.125 1 92.94 328 ASP B C 1
ATOM 7061 O O . ASP B 1 328 ? 7.617 -12.852 10.734 1 92.94 328 ASP B O 1
ATOM 7065 N N . THR B 1 329 ? 6.723 -14.852 10.367 1 94 329 THR B N 1
ATOM 7066 C CA . THR B 1 329 ? 7.379 -15.391 11.555 1 94 329 THR B CA 1
ATOM 7067 C C . THR B 1 329 ? 8.695 -16.078 11.18 1 94 329 THR B C 1
ATOM 7069 O O . THR B 1 329 ? 9.719 -15.859 11.828 1 94 329 THR B O 1
ATOM 7072 N N . LEU B 1 330 ? 8.695 -16.812 10.086 1 93.81 330 LEU B N 1
ATOM 7073 C CA . LEU B 1 330 ? 9.852 -17.641 9.773 1 93.81 330 LEU B CA 1
ATOM 7074 C C . LEU B 1 330 ? 10.812 -16.891 8.844 1 93.81 330 LEU B C 1
ATOM 7076 O O . LEU B 1 330 ? 11.992 -17.25 8.758 1 93.81 330 LEU B O 1
ATOM 7080 N N . TYR B 1 331 ? 10.305 -15.906 8.141 1 93.38 331 TYR B N 1
ATOM 7081 C CA . TYR B 1 331 ? 11.125 -15.328 7.078 1 93.38 331 TYR B CA 1
ATOM 7082 C C . TYR B 1 331 ? 11.297 -13.828 7.27 1 93.38 331 TYR B C 1
ATOM 7084 O O . TYR B 1 331 ? 11.695 -13.117 6.344 1 93.38 331 TYR B O 1
ATOM 7092 N N . SER B 1 332 ? 10.945 -13.32 8.391 1 87.25 332 SER B N 1
ATOM 7093 C CA . SER B 1 332 ? 11.18 -11.922 8.727 1 87.25 332 SER B CA 1
ATOM 7094 C C . SER B 1 332 ? 12.492 -11.75 9.492 1 87.25 332 SER B C 1
ATOM 7096 O O . SER B 1 332 ? 12.68 -12.352 10.555 1 87.25 332 SER B O 1
ATOM 7098 N N . ASP B 1 333 ? 13.297 -10.891 9.031 1 81 333 ASP B N 1
ATOM 7099 C CA . ASP B 1 333 ? 14.602 -10.656 9.648 1 81 333 ASP B CA 1
ATOM 7100 C C . ASP B 1 333 ? 14.453 -10.219 11.102 1 81 333 ASP B C 1
ATOM 7102 O O . ASP B 1 333 ? 15.211 -10.656 11.969 1 81 333 ASP B O 1
ATOM 7106 N N . SER B 1 334 ? 13.523 -9.438 11.344 1 80.62 334 SER B N 1
ATOM 7107 C CA . SER B 1 334 ? 13.336 -8.875 12.672 1 80.62 334 SER B CA 1
ATOM 7108 C C . SER B 1 334 ? 12.812 -9.922 13.656 1 80.62 334 SER B C 1
ATOM 7110 O O . SER B 1 334 ? 13.227 -9.953 14.812 1 80.62 334 SER B O 1
ATOM 7112 N N . VAL B 1 335 ? 12.008 -10.844 13.195 1 83.12 335 VAL B N 1
ATOM 7113 C CA . VAL B 1 335 ? 11.383 -11.828 14.07 1 83.12 335 VAL B CA 1
ATOM 7114 C C . VAL B 1 335 ? 12.352 -12.984 14.328 1 83.12 335 VAL B C 1
ATOM 7116 O O . VAL B 1 335 ? 12.492 -13.445 15.461 1 83.12 335 VAL B O 1
ATOM 7119 N N . VAL B 1 336 ? 13.023 -13.367 13.273 1 81.56 336 VAL B N 1
ATOM 7120 C CA . VAL B 1 336 ? 13.938 -14.492 13.359 1 81.56 336 VAL B CA 1
ATOM 7121 C C . VAL B 1 336 ? 15.109 -14.141 14.273 1 81.56 336 VAL B C 1
ATOM 7123 O O . VAL B 1 336 ? 15.625 -15 15 1 81.56 336 VAL B O 1
ATOM 7126 N N . SER B 1 337 ? 15.445 -12.883 14.297 1 80.31 337 SER B N 1
ATOM 7127 C CA . SER B 1 337 ? 16.562 -12.438 15.125 1 80.31 337 SER B CA 1
ATOM 7128 C C . SER B 1 337 ? 16.172 -12.422 16.609 1 80.31 337 SER B C 1
ATOM 7130 O O . SER B 1 337 ? 17.047 -12.523 17.469 1 80.31 337 SER B O 1
ATOM 7132 N N . VAL B 1 338 ? 14.938 -12.367 16.875 1 82.88 338 VAL B N 1
ATOM 7133 C CA . VAL B 1 338 ? 14.477 -12.234 18.25 1 82.88 338 VAL B CA 1
ATOM 7134 C C . VAL B 1 338 ? 14.047 -13.602 18.797 1 82.88 338 VAL B C 1
ATOM 7136 O O . VAL B 1 338 ? 14.344 -13.938 19.938 1 82.88 338 VAL B O 1
ATOM 7139 N N . LEU B 1 339 ? 13.484 -14.398 17.906 1 85.38 339 LEU B N 1
ATOM 7140 C CA . LEU B 1 339 ? 12.984 -15.703 18.344 1 85.38 339 LEU B CA 1
ATOM 7141 C C . LEU B 1 339 ? 14.086 -16.75 18.266 1 85.38 339 LEU B C 1
ATOM 7143 O O . LEU B 1 339 ? 14.898 -16.75 17.344 1 85.38 339 LEU B O 1
ATOM 7147 N N . GLY B 1 340 ? 14.211 -17.547 19.203 1 81.75 340 GLY B N 1
ATOM 7148 C CA . GLY B 1 340 ? 15.156 -18.641 19.203 1 81.75 340 GLY B CA 1
ATOM 7149 C C . GLY B 1 340 ? 14.766 -19.75 18.25 1 81.75 340 GLY B C 1
ATOM 7150 O O . GLY B 1 340 ? 13.617 -19.828 17.812 1 81.75 340 GLY B O 1
ATOM 7151 N N . ALA B 1 341 ? 15.688 -20.609 17.891 1 80.75 341 ALA B N 1
ATOM 7152 C CA . ALA B 1 341 ? 15.5 -21.719 16.953 1 80.75 341 ALA B CA 1
ATOM 7153 C C . ALA B 1 341 ? 14.375 -22.641 17.406 1 80.75 341 ALA B C 1
ATOM 7155 O O . ALA B 1 341 ? 13.617 -23.156 16.594 1 80.75 341 ALA B O 1
ATOM 7156 N N . GLN B 1 342 ? 14.273 -22.781 18.734 1 85.19 342 GLN B N 1
ATOM 7157 C CA . GLN B 1 342 ? 13.242 -23.656 19.281 1 85.19 342 GLN B CA 1
ATOM 7158 C C . GLN B 1 342 ? 11.852 -23.062 19.062 1 85.19 342 GLN B C 1
ATOM 7160 O O . GLN B 1 342 ? 10.922 -23.766 18.672 1 85.19 342 GLN B O 1
ATOM 7165 N N . GLN B 1 343 ? 11.742 -21.797 19.359 1 90.12 343 GLN B N 1
ATOM 7166 C CA . GLN B 1 343 ? 10.453 -21.141 19.188 1 90.12 343 GLN B CA 1
ATOM 7167 C C . GLN B 1 343 ? 10.016 -21.141 17.734 1 90.12 343 GLN B C 1
ATOM 7169 O O . GLN B 1 343 ? 8.836 -21.328 17.438 1 90.12 343 GLN B O 1
ATOM 7174 N N . LEU B 1 344 ? 10.961 -20.984 16.859 1 90.06 344 LEU B N 1
ATOM 7175 C CA . LEU B 1 344 ? 10.672 -21 15.43 1 90.06 344 LEU B CA 1
ATOM 7176 C C . LEU B 1 344 ? 10.242 -22.406 14.977 1 90.06 344 LEU B C 1
ATOM 7178 O O . LEU B 1 344 ? 9.312 -22.531 14.18 1 90.06 344 LEU B O 1
ATOM 7182 N N . HIS B 1 345 ? 10.883 -23.406 15.477 1 88.56 345 HIS B N 1
ATOM 7183 C CA . HIS B 1 345 ? 10.531 -24.781 15.141 1 88.56 345 HIS B CA 1
ATOM 7184 C C . HIS B 1 345 ? 9.148 -25.125 15.672 1 88.56 345 HIS B C 1
ATOM 7186 O O . HIS B 1 345 ? 8.383 -25.812 14.992 1 88.56 345 HIS B O 1
ATOM 7192 N N . ASP B 1 346 ? 8.898 -24.703 16.891 1 91.31 346 ASP B N 1
ATOM 7193 C CA . ASP B 1 346 ? 7.582 -24.953 17.469 1 91.31 346 ASP B CA 1
ATOM 7194 C C . ASP B 1 346 ? 6.484 -24.281 16.656 1 91.31 346 ASP B C 1
ATOM 7196 O O . ASP B 1 346 ? 5.414 -24.859 16.438 1 91.31 346 ASP B O 1
ATOM 7200 N N . PHE B 1 347 ? 6.82 -23.125 16.266 1 94.56 347 PHE B N 1
ATOM 7201 C CA . PHE B 1 347 ? 5.871 -22.406 15.414 1 94.56 347 PHE B CA 1
ATOM 7202 C C . PHE B 1 347 ? 5.637 -23.172 14.117 1 94.56 347 PHE B C 1
ATOM 7204 O O . PHE B 1 347 ? 4.492 -23.359 13.703 1 94.56 347 PHE B O 1
ATOM 7211 N N . ALA B 1 348 ? 6.707 -23.625 13.477 1 93.38 348 ALA B N 1
ATOM 7212 C CA . ALA B 1 348 ? 6.613 -24.359 12.227 1 93.38 348 ALA B CA 1
ATOM 7213 C C . ALA B 1 348 ? 5.809 -25.656 12.406 1 93.38 348 ALA B C 1
ATOM 7215 O O . ALA B 1 348 ? 5.027 -26.031 11.531 1 93.38 348 ALA B O 1
ATOM 7216 N N . SER B 1 349 ? 6.02 -26.312 13.477 1 92.94 349 SER B N 1
ATOM 7217 C CA . SER B 1 349 ? 5.281 -27.531 13.789 1 92.94 349 SER B CA 1
ATOM 7218 C C . SER B 1 349 ? 3.793 -27.266 13.945 1 92.94 349 SER B C 1
ATOM 7220 O O . SER B 1 349 ? 2.955 -28.031 13.469 1 92.94 349 SER B O 1
ATOM 7222 N N . GLY B 1 350 ? 3.6 -26.188 14.688 1 95.69 350 GLY B N 1
ATOM 7223 C CA . GLY B 1 350 ? 2.209 -25.781 14.836 1 95.69 350 GLY B CA 1
ATOM 7224 C C . GLY B 1 350 ? 1.542 -25.453 13.516 1 95.69 350 GLY B C 1
ATOM 7225 O O . GLY B 1 350 ? 0.391 -25.828 13.281 1 95.69 350 GLY B O 1
ATOM 7226 N N . MET B 1 351 ? 2.225 -24.797 12.656 1 96.62 351 MET B N 1
ATOM 7227 C CA . MET B 1 351 ? 1.683 -24.406 11.359 1 96.62 351 MET B CA 1
ATOM 7228 C C . MET B 1 351 ? 1.479 -25.625 10.469 1 96.62 351 MET B C 1
ATOM 7230 O O . MET B 1 351 ? 0.523 -25.688 9.695 1 96.62 351 MET B O 1
ATOM 7234 N N . ARG B 1 352 ? 2.357 -26.609 10.516 1 94.94 352 ARG B N 1
ATOM 7235 C CA . ARG B 1 352 ? 2.203 -27.859 9.773 1 94.94 352 ARG B CA 1
ATOM 7236 C C . ARG B 1 352 ? 0.902 -28.562 10.141 1 94.94 352 ARG B C 1
ATOM 7238 O O . ARG B 1 352 ? 0.176 -29.031 9.266 1 94.94 352 ARG B O 1
ATOM 7245 N N . ALA B 1 353 ? 0.724 -28.562 11.406 1 96.44 353 ALA B N 1
ATOM 7246 C CA . ALA B 1 353 ? -0.496 -29.203 11.883 1 96.44 353 ALA B CA 1
ATOM 7247 C C . ALA B 1 353 ? -1.735 -28.453 11.414 1 96.44 353 ALA B C 1
ATOM 7249 O O . ALA B 1 353 ? -2.727 -29.062 11.008 1 96.44 353 ALA B O 1
ATOM 7250 N N . GLU B 1 354 ? -1.671 -27.141 11.523 1 97.88 354 GLU B N 1
ATOM 7251 C CA . GLU B 1 354 ? -2.791 -26.312 11.086 1 97.88 354 GLU B CA 1
ATOM 7252 C C . GLU B 1 354 ? -3.049 -26.469 9.594 1 97.88 354 GLU B C 1
ATOM 7254 O O . GLU B 1 354 ? -4.199 -26.5 9.156 1 97.88 354 GLU B O 1
ATOM 7259 N N . LEU B 1 355 ? -2.012 -26.547 8.781 1 98.25 355 LEU B N 1
ATOM 7260 C CA . LEU B 1 355 ? -2.129 -26.703 7.34 1 98.25 355 LEU B CA 1
ATOM 7261 C C . LEU B 1 355 ? -2.701 -28.078 6.992 1 98.25 355 LEU B C 1
ATOM 7263 O O . LEU B 1 355 ? -3.541 -28.188 6.098 1 98.25 355 LEU B O 1
ATOM 7267 N N . ALA B 1 356 ? -2.246 -29.078 7.68 1 97.38 356 ALA B N 1
ATOM 7268 C CA . ALA B 1 356 ? -2.775 -30.422 7.449 1 97.38 356 ALA B CA 1
ATOM 7269 C C . ALA B 1 356 ? -4.266 -30.484 7.77 1 97.38 356 ALA B C 1
ATOM 7271 O O . ALA B 1 356 ? -5.039 -31.109 7.039 1 97.38 356 ALA B O 1
ATOM 7272 N N . GLN B 1 357 ? -4.605 -29.844 8.836 1 98.31 357 GLN B N 1
ATOM 7273 C CA . GLN B 1 357 ? -6.012 -29.812 9.211 1 98.31 357 GLN B CA 1
ATOM 7274 C C . GLN B 1 357 ? -6.832 -29.031 8.18 1 98.31 357 GLN B C 1
ATOM 7276 O O . GLN B 1 357 ? -7.949 -29.438 7.844 1 98.31 357 GLN B O 1
ATOM 7281 N N . TRP B 1 358 ? -6.336 -27.922 7.758 1 98.44 358 TRP B N 1
ATOM 7282 C CA . TRP B 1 358 ? -6.973 -27.141 6.703 1 98.44 358 TRP B CA 1
ATOM 7283 C C . TRP B 1 358 ? -7.242 -28 5.473 1 98.44 358 TRP B C 1
ATOM 7285 O O . TRP B 1 358 ? -8.336 -27.953 4.902 1 98.44 358 TRP B O 1
ATOM 7295 N N . HIS B 1 359 ? -6.277 -28.797 5.059 1 98.31 359 HIS B N 1
ATOM 7296 C CA . HIS B 1 359 ? -6.387 -29.656 3.887 1 98.31 359 HIS B CA 1
ATOM 7297 C C . HIS B 1 359 ? -7.441 -30.734 4.09 1 98.31 359 HIS B C 1
ATOM 7299 O O . HIS B 1 359 ? -8.227 -31.031 3.18 1 98.31 359 HIS B O 1
ATOM 7305 N N . LYS B 1 360 ? -7.484 -31.234 5.277 1 97.81 360 LYS B N 1
ATOM 7306 C CA . LYS B 1 360 ? -8.445 -32.281 5.617 1 97.81 360 LYS B CA 1
ATOM 7307 C C . LYS B 1 360 ? -9.867 -31.719 5.645 1 97.81 360 LYS B C 1
ATOM 7309 O O . LYS B 1 360 ? -10.82 -32.438 5.305 1 97.81 360 LYS B O 1
ATOM 7314 N N . ASP B 1 361 ? -10.023 -30.453 5.988 1 97.62 361 ASP B N 1
ATOM 7315 C CA . ASP B 1 361 ? -11.328 -29.828 6.191 1 97.62 361 ASP B CA 1
ATOM 7316 C C . ASP B 1 361 ? -11.898 -29.297 4.875 1 97.62 361 ASP B C 1
ATOM 7318 O O . ASP B 1 361 ? -13.016 -28.781 4.836 1 97.62 361 ASP B O 1
ATOM 7322 N N . LEU B 1 362 ? -11.148 -29.484 3.797 1 97.94 362 LEU B N 1
ATOM 7323 C CA . LEU B 1 362 ? -11.656 -29 2.516 1 97.94 362 LEU B CA 1
ATOM 7324 C C . LEU B 1 362 ? -12.977 -29.688 2.164 1 97.94 362 LEU B C 1
ATOM 7326 O O . LEU B 1 362 ? -13.141 -30.891 2.422 1 97.94 362 LEU B O 1
ATOM 7330 N N . PRO B 1 363 ? -13.938 -28.969 1.68 1 95.12 363 PRO B N 1
ATOM 7331 C CA . PRO B 1 363 ? -15.172 -29.609 1.221 1 95.12 363 PRO B CA 1
ATOM 7332 C C . PRO B 1 363 ? -14.938 -30.578 0.064 1 95.12 363 PRO B C 1
ATOM 7334 O O . PRO B 1 363 ? -13.914 -30.5 -0.614 1 95.12 363 PRO B O 1
ATOM 7337 N N . GLU B 1 364 ? -15.898 -31.422 -0.243 1 95 364 GLU B N 1
ATOM 7338 C CA . GLU B 1 364 ? -15.781 -32.469 -1.245 1 95 364 GLU B CA 1
ATOM 7339 C C . GLU B 1 364 ? -15.516 -31.891 -2.631 1 95 364 GLU B C 1
ATOM 7341 O O . GLU B 1 364 ? -14.828 -32.5 -3.447 1 95 364 GLU B O 1
ATOM 7346 N N . SER B 1 365 ? -16.031 -30.766 -2.848 1 93.44 365 SER B N 1
ATOM 7347 C CA . SER B 1 365 ? -15.906 -30.141 -4.16 1 93.44 365 SER B CA 1
ATOM 7348 C C . SER B 1 365 ? -14.469 -29.703 -4.43 1 93.44 365 SER B C 1
ATOM 7350 O O . SER B 1 365 ? -14.094 -29.469 -5.578 1 93.44 365 SER B O 1
ATOM 7352 N N . LEU B 1 366 ? -13.633 -29.672 -3.361 1 97.19 366 LEU B N 1
ATOM 7353 C CA . LEU B 1 366 ? -12.266 -29.172 -3.516 1 97.19 366 LEU B CA 1
ATOM 7354 C C . LEU B 1 366 ? -11.258 -30.297 -3.279 1 97.19 366 LEU B C 1
ATOM 7356 O O . LEU B 1 366 ? -10.047 -30.062 -3.316 1 97.19 366 LEU B O 1
ATOM 7360 N N . LYS B 1 367 ? -11.68 -31.438 -3.121 1 96.69 367 LYS B N 1
ATOM 7361 C CA . LYS B 1 367 ? -10.758 -32.531 -2.85 1 96.69 367 LYS B CA 1
ATOM 7362 C C . LYS B 1 367 ? -10.172 -33.094 -4.141 1 96.69 367 LYS B C 1
ATOM 7364 O O . LYS B 1 367 ? -10.844 -33.125 -5.176 1 96.69 367 LYS B O 1
ATOM 7369 N N . VAL B 1 368 ? -8.945 -33.5 -4.105 1 97.06 368 VAL B N 1
ATOM 7370 C CA . VAL B 1 368 ? -8.242 -34.125 -5.238 1 97.06 368 VAL B CA 1
ATOM 7371 C C . VAL B 1 368 ? -7.598 -35.438 -4.809 1 97.06 368 VAL B C 1
ATOM 7373 O O . VAL B 1 368 ? -6.953 -35.5 -3.758 1 97.06 368 VAL B O 1
ATOM 7376 N N . ASP B 1 369 ? -7.797 -36.375 -5.574 1 95.25 369 ASP B N 1
ATOM 7377 C CA . ASP B 1 369 ? -7.141 -37.656 -5.383 1 95.25 369 ASP B CA 1
ATOM 7378 C C . ASP B 1 369 ? -5.922 -37.781 -6.289 1 95.25 369 ASP B C 1
ATOM 7380 O O . ASP B 1 369 ? -6.062 -38.062 -7.488 1 95.25 369 ASP B O 1
ATOM 7384 N N . LEU B 1 370 ? -4.77 -37.781 -5.742 1 93.75 370 LEU B N 1
ATOM 7385 C CA . LEU B 1 370 ? -3.523 -37.812 -6.5 1 93.75 370 LEU B CA 1
ATOM 7386 C C . LEU B 1 370 ? -3.262 -39.188 -7.109 1 93.75 370 LEU B C 1
ATOM 7388 O O . LEU B 1 370 ? -2.449 -39.312 -8.031 1 93.75 370 LEU B O 1
ATOM 7392 N N . ALA B 1 371 ? -3.934 -40.094 -6.641 1 89.62 371 ALA B N 1
ATOM 7393 C CA . ALA B 1 371 ? -3.727 -41.469 -7.121 1 89.62 371 ALA B CA 1
ATOM 7394 C C . ALA B 1 371 ? -4.637 -41.75 -8.305 1 89.62 371 ALA B C 1
ATOM 7396 O O . ALA B 1 371 ? -4.402 -42.719 -9.047 1 89.62 371 ALA B O 1
ATOM 7397 N N . SER B 1 372 ? -5.582 -40.875 -8.5 1 86.31 372 SER B N 1
ATOM 7398 C CA . SER B 1 372 ? -6.551 -41.156 -9.562 1 86.31 372 SER B CA 1
ATOM 7399 C C . SER B 1 372 ? -5.973 -40.812 -10.93 1 86.31 372 SER B C 1
ATOM 7401 O O . SER B 1 372 ? -5.391 -39.75 -11.109 1 86.31 372 SER B O 1
ATOM 7403 N N . VAL B 1 373 ? -6.16 -41.688 -11.906 1 82.81 373 VAL B N 1
ATOM 7404 C CA . VAL B 1 373 ? -5.629 -41.469 -13.25 1 82.81 373 VAL B CA 1
ATOM 7405 C C . VAL B 1 373 ? -6.758 -41.062 -14.195 1 82.81 373 VAL B C 1
ATOM 7407 O O . VAL B 1 373 ? -6.512 -40.656 -15.328 1 82.81 373 VAL B O 1
ATOM 7410 N N . SER B 1 374 ? -7.977 -41.031 -13.742 1 86.88 374 SER B N 1
ATOM 7411 C CA . SER B 1 374 ? -9.078 -40.812 -14.672 1 86.88 374 SER B CA 1
ATOM 7412 C C . SER B 1 374 ? -9.969 -39.656 -14.195 1 86.88 374 SER B C 1
ATOM 7414 O O . SER B 1 374 ? -10.844 -39.188 -14.93 1 86.88 374 SER B O 1
ATOM 7416 N N . SER B 1 375 ? -9.672 -39.188 -13.062 1 90.12 375 SER B N 1
ATOM 7417 C CA . SER B 1 375 ? -10.539 -38.156 -12.508 1 90.12 375 SER B CA 1
ATOM 7418 C C . SER B 1 375 ? -10.336 -36.844 -13.211 1 90.12 375 SER B C 1
ATOM 7420 O O . SER B 1 375 ? -9.242 -36.562 -13.711 1 90.12 375 SER B O 1
ATOM 7422 N N . PHE B 1 376 ? -11.461 -36.094 -13.266 1 94.06 376 PHE B N 1
ATOM 7423 C CA . PHE B 1 376 ? -11.43 -34.75 -13.828 1 94.06 376 PHE B CA 1
ATOM 7424 C C . PHE B 1 376 ? -11.508 -33.719 -12.719 1 94.06 376 PHE B C 1
ATOM 7426 O O . PHE B 1 376 ? -12.242 -33.875 -11.75 1 94.06 376 PHE B O 1
ATOM 7433 N N . TYR B 1 377 ? -10.719 -32.75 -12.805 1 96.19 377 TYR B N 1
ATOM 7434 C CA . TYR B 1 377 ? -10.703 -31.609 -11.883 1 96.19 377 TYR B CA 1
ATOM 7435 C C . TYR B 1 377 ? -10.664 -30.281 -12.648 1 96.19 377 TYR B C 1
ATOM 7437 O O . TYR B 1 377 ? -10.117 -30.219 -13.75 1 96.19 377 TYR B O 1
ATOM 7445 N N . VAL B 1 378 ? -11.312 -29.297 -12.141 1 96.81 378 VAL B N 1
ATOM 7446 C CA . VAL B 1 378 ? -11.156 -27.969 -12.734 1 96.81 378 VAL B CA 1
ATOM 7447 C C . VAL B 1 378 ? -9.75 -27.438 -12.445 1 96.81 378 VAL B C 1
ATOM 7449 O O . VAL B 1 378 ? -9.156 -27.766 -11.422 1 96.81 378 VAL B O 1
ATOM 7452 N N . PRO B 1 379 ? -9.18 -26.609 -13.281 1 97 379 PRO B N 1
ATOM 7453 C CA . PRO B 1 379 ? -7.793 -26.156 -13.164 1 97 379 PRO B CA 1
ATOM 7454 C C . PRO B 1 379 ? -7.512 -25.453 -11.836 1 97 379 PRO B C 1
ATOM 7456 O O . PRO B 1 379 ? -6.457 -25.672 -11.234 1 97 379 PRO B O 1
ATOM 7459 N N . HIS B 1 380 ? -8.422 -24.594 -11.391 1 97.75 380 HIS B N 1
ATOM 7460 C CA . HIS B 1 380 ? -8.18 -23.766 -10.211 1 97.75 380 HIS B CA 1
ATOM 7461 C C . HIS B 1 380 ? -8.172 -24.609 -8.938 1 97.75 380 HIS B C 1
ATOM 7463 O O . HIS B 1 380 ? -7.539 -24.234 -7.949 1 97.75 380 HIS B O 1
ATOM 7469 N N . VAL B 1 381 ? -8.797 -25.75 -8.938 1 98.31 381 VAL B N 1
ATOM 7470 C CA . VAL B 1 381 ? -8.727 -26.656 -7.785 1 98.31 381 VAL B CA 1
ATOM 7471 C C . VAL B 1 381 ? -7.336 -27.281 -7.711 1 98.31 381 VAL B C 1
ATOM 7473 O O . VAL B 1 381 ? -6.758 -27.406 -6.629 1 98.31 381 VAL B O 1
ATOM 7476 N N . LEU B 1 382 ? -6.828 -27.734 -8.859 1 98.19 382 LEU B N 1
ATOM 7477 C CA . LEU B 1 382 ? -5.477 -28.297 -8.898 1 98.19 382 LEU B CA 1
ATOM 7478 C C . LEU B 1 382 ? -4.457 -27.266 -8.422 1 98.19 382 LEU B C 1
ATOM 7480 O O . LEU B 1 382 ? -3.539 -27.609 -7.668 1 98.19 382 LEU B O 1
ATOM 7484 N N . GLN B 1 383 ? -4.645 -26.078 -8.812 1 97.94 383 GLN B N 1
ATOM 7485 C CA . GLN B 1 383 ? -3.727 -25.016 -8.43 1 97.94 383 GLN B CA 1
ATOM 7486 C C . GLN B 1 383 ? -3.791 -24.75 -6.93 1 97.94 383 GLN B C 1
ATOM 7488 O O . GLN B 1 383 ? -2.773 -24.453 -6.301 1 97.94 383 GLN B O 1
ATOM 7493 N N . LEU B 1 384 ? -4.98 -24.75 -6.359 1 98.56 384 LEU B N 1
ATOM 7494 C CA . LEU B 1 384 ? -5.137 -24.562 -4.922 1 98.56 384 LEU B CA 1
ATOM 7495 C C . LEU B 1 384 ? -4.305 -25.594 -4.156 1 98.56 384 LEU B C 1
ATOM 7497 O O . LEU B 1 384 ? -3.654 -25.25 -3.164 1 98.56 384 LEU B O 1
ATOM 7501 N N . HIS B 1 385 ? -4.316 -26.812 -4.633 1 98.69 385 HIS B N 1
ATOM 7502 C CA . HIS B 1 385 ? -3.545 -27.859 -3.98 1 98.69 385 HIS B CA 1
ATOM 7503 C C . HIS B 1 385 ? -2.049 -27.656 -4.176 1 98.69 385 HIS B C 1
ATOM 7505 O O . HIS B 1 385 ? -1.254 -27.938 -3.273 1 98.69 385 HIS B O 1
ATOM 7511 N N . MET B 1 386 ? -1.654 -27.25 -5.352 1 98.69 386 MET B N 1
ATOM 7512 C CA . MET B 1 386 ? -0.251 -26.891 -5.535 1 98.69 386 MET B CA 1
ATOM 7513 C C . MET B 1 386 ? 0.172 -25.812 -4.543 1 98.69 386 MET B C 1
ATOM 7515 O O . MET B 1 386 ? 1.273 -25.859 -3.992 1 98.69 386 MET B O 1
ATOM 7519 N N . GLN B 1 387 ? -0.708 -24.828 -4.34 1 98.69 387 GLN B N 1
ATOM 7520 C CA . GLN B 1 387 ? -0.434 -23.75 -3.402 1 98.69 387 GLN B CA 1
ATOM 7521 C C . GLN B 1 387 ? -0.305 -24.281 -1.976 1 98.69 387 GLN B C 1
ATOM 7523 O O . GLN B 1 387 ? 0.592 -23.875 -1.236 1 98.69 387 GLN B O 1
ATOM 7528 N N . TYR B 1 388 ? -1.187 -25.172 -1.602 1 98.62 388 TYR B N 1
ATOM 7529 C CA . TYR B 1 388 ? -1.118 -25.797 -0.285 1 98.62 388 TYR B CA 1
ATOM 7530 C C . TYR B 1 388 ? 0.242 -26.438 -0.059 1 98.62 388 TYR B C 1
ATOM 7532 O O . TYR B 1 388 ? 0.883 -26.219 0.969 1 98.62 388 TYR B O 1
ATOM 7540 N N . HIS B 1 389 ? 0.683 -27.203 -1 1 98.75 389 HIS B N 1
ATOM 7541 C CA . HIS B 1 389 ? 1.942 -27.938 -0.853 1 98.75 389 HIS B CA 1
ATOM 7542 C C . HIS B 1 389 ? 3.131 -26.969 -0.873 1 98.75 389 HIS B C 1
ATOM 7544 O O . HIS B 1 389 ? 4.133 -27.219 -0.198 1 98.75 389 HIS B O 1
ATOM 7550 N N . THR B 1 390 ? 3.016 -25.938 -1.632 1 98.62 390 THR B N 1
ATOM 7551 C CA . THR B 1 390 ? 4.059 -24.922 -1.609 1 98.62 390 THR B CA 1
ATOM 7552 C C . THR B 1 390 ? 4.16 -24.281 -0.227 1 98.62 390 THR B C 1
ATOM 7554 O O . THR B 1 390 ? 5.262 -24.062 0.283 1 98.62 390 THR B O 1
ATOM 7557 N N . VAL B 1 391 ? 3.027 -23.953 0.394 1 98.44 391 VAL B N 1
ATOM 7558 C CA . VAL B 1 391 ? 3.016 -23.359 1.727 1 98.44 391 VAL B CA 1
ATOM 7559 C C . VAL B 1 391 ? 3.602 -24.344 2.736 1 98.44 391 VAL B C 1
ATOM 7561 O O . VAL B 1 391 ? 4.324 -23.953 3.654 1 98.44 391 VAL B O 1
ATOM 7564 N N . MET B 1 392 ? 3.322 -25.625 2.516 1 97.94 392 MET B N 1
ATOM 7565 C CA . MET B 1 392 ? 3.9 -26.656 3.355 1 97.94 392 MET B CA 1
ATOM 7566 C C . MET B 1 392 ? 5.422 -26.672 3.238 1 97.94 392 MET B C 1
ATOM 7568 O O . MET B 1 392 ? 6.125 -26.844 4.238 1 97.94 392 MET B O 1
ATOM 7572 N N . ILE B 1 393 ? 5.91 -26.516 2.061 1 97.25 393 ILE B N 1
ATOM 7573 C CA . ILE B 1 393 ? 7.352 -26.469 1.842 1 97.25 393 ILE B CA 1
ATOM 7574 C C . ILE B 1 393 ? 7.938 -25.25 2.562 1 97.25 393 ILE B C 1
ATOM 7576 O O . ILE B 1 393 ? 8.93 -25.375 3.287 1 97.25 393 ILE B O 1
ATOM 7580 N N . ILE B 1 394 ? 7.34 -24.125 2.42 1 96.62 394 ILE B N 1
ATOM 7581 C CA . ILE B 1 394 ? 7.84 -22.875 2.973 1 96.62 394 ILE B CA 1
ATOM 7582 C C . ILE B 1 394 ? 7.824 -22.938 4.496 1 96.62 394 ILE B C 1
ATOM 7584 O O . ILE B 1 394 ? 8.719 -22.391 5.156 1 96.62 394 ILE B O 1
ATOM 7588 N N . ALA B 1 395 ? 6.871 -23.625 5.082 1 96.06 395 ALA B N 1
ATOM 7589 C CA . ALA B 1 395 ? 6.77 -23.766 6.531 1 96.06 395 ALA B CA 1
ATOM 7590 C C . ALA B 1 395 ? 7.891 -24.641 7.086 1 96.06 395 ALA B C 1
ATOM 7592 O O . ALA B 1 395 ? 8.258 -24.516 8.258 1 96.06 395 ALA B O 1
ATOM 7593 N N . ASN B 1 396 ? 8.477 -25.469 6.234 1 93.56 396 ASN B N 1
ATOM 7594 C CA . ASN B 1 396 ? 9.398 -26.469 6.75 1 93.56 396 ASN B CA 1
ATOM 7595 C C . ASN B 1 396 ? 10.805 -26.281 6.188 1 93.56 396 ASN B C 1
ATOM 7597 O O . ASN B 1 396 ? 11.773 -26.844 6.719 1 93.56 396 ASN B O 1
ATOM 7601 N N . ARG B 1 397 ? 10.906 -25.484 5.25 1 92 397 ARG B N 1
ATOM 7602 C CA . ARG B 1 397 ? 12.141 -25.328 4.496 1 92 397 ARG B CA 1
ATOM 7603 C C . ARG B 1 397 ? 13.273 -24.844 5.398 1 92 397 ARG B C 1
ATOM 7605 O O . ARG B 1 397 ? 14.406 -25.312 5.273 1 92 397 ARG B O 1
ATOM 7612 N N . PRO B 1 398 ? 13.023 -23.938 6.336 1 89.25 398 PRO B N 1
ATOM 7613 C CA . PRO B 1 398 ? 14.117 -23.469 7.195 1 89.25 398 PRO B CA 1
ATOM 7614 C C . PRO B 1 398 ? 14.719 -24.594 8.039 1 89.25 398 PRO B C 1
ATOM 7616 O O . PRO B 1 398 ? 15.82 -24.453 8.57 1 89.25 398 PRO B O 1
ATOM 7619 N N . PHE B 1 399 ? 14.078 -25.719 8.086 1 86.69 399 PHE B N 1
ATOM 7620 C CA . PHE B 1 399 ? 14.523 -26.812 8.93 1 86.69 399 PHE B CA 1
ATOM 7621 C C . PHE B 1 399 ? 14.914 -28.016 8.078 1 86.69 399 PHE B C 1
ATOM 7623 O O . PHE B 1 399 ? 14.914 -29.156 8.562 1 86.69 399 PHE B O 1
ATOM 7630 N N . PHE B 1 400 ? 15.18 -27.781 6.863 1 81.75 400 PHE B N 1
ATOM 7631 C CA . PHE B 1 400 ? 15.539 -28.828 5.91 1 81.75 400 PHE B CA 1
ATOM 7632 C C . PHE B 1 400 ? 16.906 -29.422 6.246 1 81.75 400 PHE B C 1
ATOM 7634 O O . PHE B 1 400 ? 17.109 -30.625 6.129 1 81.75 400 PHE B O 1
ATOM 7641 N N . THR B 1 401 ? 17.875 -28.516 6.59 1 70.25 401 THR B N 1
ATOM 7642 C CA . THR B 1 401 ? 19.234 -29.016 6.809 1 70.25 401 THR B CA 1
ATOM 7643 C C . THR B 1 401 ? 19.438 -29.406 8.273 1 70.25 401 THR B C 1
ATOM 7645 O O . THR B 1 401 ? 18.812 -28.828 9.164 1 70.25 401 THR B O 1
ATOM 7648 N N . ALA B 1 402 ? 20.016 -30.562 8.406 1 55.12 402 ALA B N 1
ATOM 7649 C CA . ALA B 1 402 ? 20.312 -31.234 9.672 1 55.12 402 ALA B CA 1
ATOM 7650 C C . ALA B 1 402 ? 21.031 -30.297 10.633 1 55.12 402 ALA B C 1
ATOM 7652 O O . ALA B 1 402 ? 20.953 -30.469 11.852 1 55.12 402 ALA B O 1
ATOM 7653 N N . THR B 1 403 ? 21.812 -29.375 10.07 1 51.22 403 THR B N 1
ATOM 7654 C CA . THR B 1 403 ? 22.578 -28.5 10.969 1 51.22 403 THR B CA 1
ATOM 7655 C C . THR B 1 403 ? 21.641 -27.781 11.938 1 51.22 403 THR B C 1
ATOM 7657 O O . THR B 1 403 ? 22.031 -27.469 13.062 1 51.22 403 THR B O 1
ATOM 7660 N N . THR B 1 404 ? 20.516 -27.656 11.562 1 50.34 404 THR B N 1
ATOM 7661 C CA . THR B 1 404 ? 19.562 -27.031 12.477 1 50.34 404 THR B CA 1
ATOM 7662 C C . THR B 1 404 ? 19.062 -28.031 13.516 1 50.34 404 THR B C 1
ATOM 7664 O O . THR B 1 404 ? 18.734 -27.672 14.641 1 50.34 404 THR B O 1
ATOM 7667 N N . ALA B 1 405 ? 18.953 -29.391 13.07 1 47.22 405 ALA B N 1
ATOM 7668 C CA . ALA B 1 405 ? 18.562 -30.453 13.992 1 47.22 405 ALA B CA 1
ATOM 7669 C C . ALA B 1 405 ? 19.594 -30.656 15.086 1 47.22 405 ALA B C 1
ATOM 7671 O O . ALA B 1 405 ? 19.312 -31.25 16.125 1 47.22 405 ALA B O 1
ATOM 7672 N N . ASN B 1 406 ? 20.844 -30.234 14.703 1 49.44 406 ASN B N 1
ATOM 7673 C CA . ASN B 1 406 ? 21.891 -30.469 15.695 1 49.44 406 ASN B CA 1
ATOM 7674 C C . ASN B 1 406 ? 22.156 -29.203 16.516 1 49.44 406 ASN B C 1
ATOM 7676 O O . ASN B 1 406 ? 23.234 -29.062 17.109 1 49.44 406 ASN B O 1
ATOM 7680 N N . LEU B 1 407 ? 21.25 -28.328 16.297 1 53.5 407 LEU B N 1
ATOM 7681 C CA . LEU B 1 407 ? 21.5 -27.188 17.172 1 53.5 407 LEU B CA 1
ATOM 7682 C C . LEU B 1 407 ? 21.391 -27.594 18.641 1 53.5 407 LEU B C 1
ATOM 7684 O O . LEU B 1 407 ? 20.438 -28.25 19.047 1 53.5 407 LEU B O 1
ATOM 7688 N N . PRO B 1 408 ? 22.516 -27.766 19.281 1 51.5 408 PRO B N 1
ATOM 7689 C CA . PRO B 1 408 ? 22.594 -28.344 20.625 1 51.5 408 PRO B CA 1
ATOM 7690 C C . PRO B 1 408 ? 21.344 -28.062 21.453 1 51.5 408 PRO B C 1
ATOM 7692 O O . PRO B 1 408 ? 20.891 -28.938 22.203 1 51.5 408 PRO B O 1
ATOM 7695 N N . ASP B 1 409 ? 21 -26.891 21.594 1 50.22 409 ASP B N 1
ATOM 7696 C CA . ASP B 1 409 ? 20.047 -26.5 22.625 1 50.22 409 ASP B CA 1
ATOM 7697 C C . ASP B 1 409 ? 18.609 -26.578 22.109 1 50.22 409 ASP B C 1
ATOM 7699 O O . ASP B 1 409 ? 17.688 -26.016 22.703 1 50.22 409 ASP B O 1
ATOM 7703 N N . VAL B 1 410 ? 18.516 -27.219 20.969 1 54.66 410 VAL B N 1
ATOM 7704 C CA . VAL B 1 410 ? 17.156 -27.203 20.453 1 54.66 410 VAL B CA 1
ATOM 7705 C C . VAL B 1 410 ? 16.609 -28.625 20.391 1 54.66 410 VAL B C 1
ATOM 7707 O O . VAL B 1 410 ? 17.188 -29.5 19.734 1 54.66 410 VAL B O 1
ATOM 7710 N N . ALA B 1 411 ? 15.953 -29.141 21.5 1 49.38 411 ALA B N 1
ATOM 7711 C CA . ALA B 1 411 ? 15.188 -30.375 21.422 1 49.38 411 ALA B CA 1
ATOM 7712 C C . ALA B 1 411 ? 14.055 -30.266 20.406 1 49.38 411 ALA B C 1
ATOM 7714 O O . ALA B 1 411 ? 12.984 -29.734 20.719 1 49.38 411 ALA B O 1
ATOM 7715 N N . PHE B 1 412 ? 14.461 -30.469 19.109 1 55.34 412 PHE B N 1
ATOM 7716 C CA . PHE B 1 412 ? 13.406 -30.375 18.109 1 55.34 412 PHE B CA 1
ATOM 7717 C C . PHE B 1 412 ? 12.336 -31.438 18.344 1 55.34 412 PHE B C 1
ATOM 7719 O O . PHE B 1 412 ? 12.656 -32.594 18.562 1 55.34 412 PHE B O 1
ATOM 7726 N N . SER B 1 413 ? 11.219 -31.141 18.922 1 46.94 413 SER B N 1
ATOM 7727 C CA . SER B 1 413 ? 10.117 -32.062 19.141 1 46.94 413 SER B CA 1
ATOM 7728 C C . SER B 1 413 ? 10.008 -33.094 18.016 1 46.94 413 SER B C 1
ATOM 7730 O O . SER B 1 413 ? 9.648 -34.25 18.234 1 46.94 413 SER B O 1
ATOM 7732 N N . ASP B 1 414 ? 10.305 -32.75 16.719 1 52.62 414 ASP B N 1
ATOM 7733 C CA . ASP B 1 414 ? 10.211 -33.656 15.57 1 52.62 414 ASP B CA 1
ATOM 7734 C C . ASP B 1 414 ? 11.297 -33.312 14.539 1 52.62 414 ASP B C 1
ATOM 7736 O O . ASP B 1 414 ? 11 -32.781 13.469 1 52.62 414 ASP B O 1
ATOM 7740 N N . PRO B 1 415 ? 12.523 -33.375 14.961 1 52.12 415 PRO B N 1
ATOM 7741 C CA . PRO B 1 415 ? 13.641 -32.906 14.133 1 52.12 415 PRO B CA 1
ATOM 7742 C C . PRO B 1 415 ? 13.602 -33.5 12.719 1 52.12 415 PRO B C 1
ATOM 7744 O O . PRO B 1 415 ? 14.102 -32.875 11.773 1 52.12 415 PRO B O 1
ATOM 7747 N N . MET B 1 416 ? 12.938 -34.656 12.625 1 57.91 416 MET B N 1
ATOM 7748 C CA . MET B 1 416 ? 13.047 -35.406 11.383 1 57.91 416 MET B CA 1
ATOM 7749 C C . MET B 1 416 ? 11.883 -35.094 10.445 1 57.91 416 MET B C 1
ATOM 7751 O O . MET B 1 416 ? 11.758 -35.688 9.375 1 57.91 416 MET B O 1
ATOM 7755 N N . VAL B 1 417 ? 11.281 -33.938 10.742 1 68.81 417 VAL B N 1
ATOM 7756 C CA . VAL B 1 417 ? 10.047 -33.812 9.977 1 68.81 417 VAL B CA 1
ATOM 7757 C C . VAL B 1 417 ? 10.227 -32.812 8.859 1 68.81 417 VAL B C 1
ATOM 7759 O O . VAL B 1 417 ? 9.531 -32.844 7.836 1 68.81 417 VAL B O 1
ATOM 7762 N N . GLY B 1 418 ? 11.273 -31.969 8.828 1 80.31 418 GLY B N 1
ATOM 7763 C CA . GLY B 1 418 ? 11.414 -30.906 7.855 1 80.31 418 GLY B CA 1
ATOM 7764 C C . GLY B 1 418 ? 11.672 -31.406 6.449 1 80.31 418 GLY B C 1
ATOM 7765 O O . GLY B 1 418 ? 10.844 -31.219 5.555 1 80.31 418 GLY B O 1
ATOM 7766 N N . PRO B 1 419 ? 12.648 -32.156 6.293 1 83.44 419 PRO B N 1
ATOM 7767 C CA . PRO B 1 419 ? 13 -32.625 4.949 1 83.44 419 PRO B CA 1
ATOM 7768 C C . PRO B 1 419 ? 11.953 -33.562 4.348 1 83.44 419 PRO B C 1
ATOM 7770 O O . PRO B 1 419 ? 11.562 -33.375 3.191 1 83.44 419 PRO B O 1
ATOM 7773 N N . PRO B 1 420 ? 11.453 -34.469 5.086 1 89.69 420 PRO B N 1
ATOM 7774 C CA . PRO B 1 420 ? 10.445 -35.344 4.488 1 89.69 420 PRO B CA 1
ATOM 7775 C C . PRO B 1 420 ? 9.18 -34.594 4.078 1 89.69 420 PRO B C 1
ATOM 7777 O O . PRO B 1 420 ? 8.578 -34.938 3.047 1 89.69 420 PRO B O 1
ATOM 7780 N N . THR B 1 421 ? 8.797 -33.688 4.898 1 93.31 421 THR B N 1
ATOM 7781 C CA . THR B 1 421 ? 7.59 -32.938 4.578 1 93.31 421 THR B CA 1
ATOM 7782 C C . THR B 1 421 ? 7.781 -32.094 3.307 1 93.31 421 THR B C 1
ATOM 7784 O O . THR B 1 421 ? 6.887 -32.031 2.465 1 93.31 421 THR B O 1
ATOM 7787 N N . CYS B 1 422 ? 8.891 -31.453 3.203 1 95.19 422 CYS B N 1
ATOM 7788 C CA . CYS B 1 422 ? 9.203 -30.703 1.991 1 95.19 422 CYS B CA 1
ATOM 7789 C C . CYS B 1 422 ? 9.219 -31.625 0.772 1 95.19 422 CYS B C 1
ATOM 7791 O O . CYS B 1 422 ? 8.664 -31.281 -0.274 1 95.19 422 CYS B O 1
ATOM 7793 N N . THR B 1 423 ? 9.828 -32.781 0.908 1 95.94 423 THR B N 1
ATOM 7794 C CA . THR B 1 423 ? 9.953 -33.719 -0.188 1 95.94 423 THR B CA 1
ATOM 7795 C C . THR B 1 423 ? 8.586 -34.25 -0.62 1 95.94 423 THR B C 1
ATOM 7797 O O . THR B 1 423 ? 8.281 -34.281 -1.814 1 95.94 423 THR B O 1
ATOM 7800 N N . GLU B 1 424 ? 7.828 -34.594 0.35 1 96.5 424 GLU B N 1
ATOM 7801 C CA . GLU B 1 4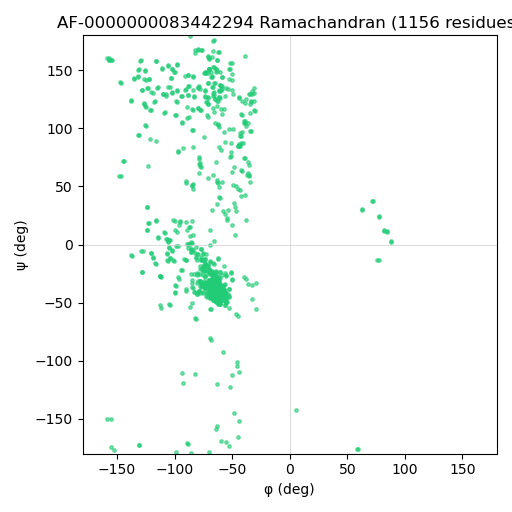24 ? 6.492 -35.094 0.054 1 96.5 424 GLU B CA 1
ATOM 7802 C C . GLU B 1 424 ? 5.648 -34.062 -0.65 1 96.5 424 GLU B C 1
ATOM 7804 O O . GLU B 1 424 ? 4.918 -34.344 -1.596 1 96.5 424 GLU B O 1
ATOM 7809 N N . SER B 1 425 ? 5.688 -32.844 -0.197 1 98 425 SER B N 1
ATOM 7810 C CA . SER B 1 425 ? 4.93 -31.75 -0.796 1 98 425 SER B CA 1
ATOM 7811 C C . SER B 1 425 ? 5.422 -31.453 -2.207 1 98 425 SER B C 1
ATOM 7813 O O . SER B 1 425 ? 4.621 -31.188 -3.105 1 98 425 SER B O 1
ATOM 7815 N N . ALA B 1 426 ? 6.73 -31.438 -2.404 1 98.44 426 ALA B N 1
ATOM 7816 C CA . ALA B 1 426 ? 7.27 -31.219 -3.744 1 98.44 426 ALA B CA 1
ATOM 7817 C C . ALA B 1 426 ? 6.82 -32.312 -4.703 1 98.44 426 ALA B C 1
ATOM 7819 O O . ALA B 1 426 ? 6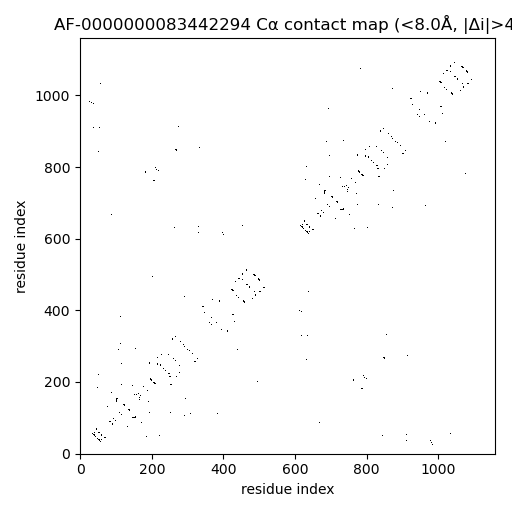.48 -32.031 -5.855 1 98.44 426 ALA B O 1
ATOM 7820 N N . ARG B 1 427 ? 6.828 -33.562 -4.234 1 98.19 427 ARG B N 1
ATOM 7821 C CA . ARG B 1 427 ? 6.363 -34.688 -5.043 1 98.19 427 ARG B CA 1
ATOM 7822 C C . ARG B 1 427 ? 4.891 -34.531 -5.402 1 98.19 427 ARG B C 1
ATOM 7824 O O . ARG B 1 427 ? 4.48 -34.844 -6.52 1 98.19 427 ARG B O 1
ATOM 7831 N N . ALA B 1 428 ? 4.156 -34.094 -4.414 1 98.44 428 ALA B N 1
ATOM 7832 C CA . ALA B 1 428 ? 2.734 -33.875 -4.664 1 98.44 428 ALA B CA 1
ATOM 7833 C C . ALA B 1 428 ? 2.525 -32.812 -5.762 1 98.44 428 ALA B C 1
ATOM 7835 O O . ALA B 1 428 ? 1.633 -32.969 -6.598 1 98.44 428 ALA B O 1
ATOM 7836 N N . ILE B 1 429 ? 3.277 -31.734 -5.77 1 98.69 429 ILE B N 1
ATOM 7837 C CA . ILE B 1 429 ? 3.166 -30.703 -6.793 1 98.69 429 ILE B CA 1
ATOM 7838 C C . ILE B 1 429 ? 3.496 -31.297 -8.156 1 98.69 429 ILE B C 1
ATOM 7840 O O . ILE B 1 429 ? 2.812 -31.016 -9.148 1 98.69 429 ILE B O 1
ATOM 7844 N N . ALA B 1 430 ? 4.531 -32.156 -8.258 1 98.19 430 ALA B N 1
ATOM 7845 C CA . ALA B 1 430 ? 4.875 -32.812 -9.516 1 98.19 430 ALA B CA 1
ATOM 7846 C C . ALA B 1 430 ? 3.719 -33.656 -10.023 1 98.19 430 ALA B C 1
ATOM 7848 O O . ALA B 1 430 ? 3.416 -33.688 -11.219 1 98.19 430 ALA B O 1
ATOM 7849 N N . LYS B 1 431 ? 3.098 -34.406 -9.109 1 97.69 431 LYS B N 1
ATOM 7850 C CA . LYS B 1 431 ? 1.954 -35.219 -9.484 1 97.69 431 LYS B CA 1
ATOM 7851 C C . LYS B 1 431 ? 0.793 -34.344 -9.977 1 97.69 431 LYS B C 1
ATOM 7853 O O . LYS B 1 431 ? 0.123 -34.688 -10.945 1 97.69 431 LYS B O 1
ATOM 7858 N N . LEU B 1 432 ? 0.509 -33.281 -9.281 1 98.12 432 LEU B N 1
ATOM 7859 C CA . LEU B 1 432 ? -0.555 -32.375 -9.664 1 98.12 432 LEU B CA 1
ATOM 7860 C C . LEU B 1 432 ? -0.287 -31.766 -11.047 1 98.12 432 LEU B C 1
ATOM 7862 O O . LEU B 1 432 ? -1.215 -31.562 -11.828 1 98.12 432 LEU B O 1
ATOM 7866 N N . LEU B 1 433 ? 0.961 -31.516 -11.344 1 97.69 433 LEU B N 1
ATOM 7867 C CA . LEU B 1 433 ? 1.343 -31 -12.648 1 97.69 433 LEU B CA 1
ATOM 7868 C C . LEU B 1 433 ? 1.065 -32.031 -13.742 1 97.69 433 LEU B C 1
ATOM 7870 O O . LEU B 1 433 ? 0.634 -31.672 -14.844 1 97.69 433 LEU B O 1
ATOM 7874 N N . GLN B 1 434 ? 1.342 -33.25 -13.422 1 96.44 434 GLN B N 1
ATOM 7875 C CA . GLN B 1 434 ? 1.06 -34.312 -14.391 1 96.44 434 GLN B CA 1
ATOM 7876 C C . GLN B 1 434 ? -0.437 -34.406 -14.68 1 96.44 434 GLN B C 1
ATOM 7878 O O . GLN B 1 434 ? -0.844 -34.562 -15.828 1 96.44 434 GLN B O 1
ATOM 7883 N N . ILE B 1 435 ? -1.203 -34.312 -13.633 1 96.81 435 ILE B N 1
ATOM 7884 C CA . ILE B 1 435 ? -2.652 -34.344 -13.805 1 96.81 435 ILE B CA 1
ATOM 7885 C C . ILE B 1 435 ? -3.092 -33.125 -14.625 1 96.81 435 ILE B C 1
ATOM 7887 O O . ILE B 1 435 ? -3.891 -33.25 -15.555 1 96.81 435 ILE B O 1
ATOM 7891 N N . TYR B 1 436 ? -2.598 -31.953 -14.312 1 96.56 436 TYR B N 1
ATOM 7892 C CA . TYR B 1 436 ? -2.953 -30.719 -15.023 1 96.56 436 TYR B CA 1
ATOM 7893 C C . TYR B 1 436 ? -2.6 -30.828 -16.5 1 96.56 436 TYR B C 1
ATOM 7895 O O . TYR B 1 436 ? -3.396 -30.453 -17.359 1 96.56 436 TYR B O 1
ATOM 7903 N N . ARG B 1 437 ? -1.425 -31.297 -16.797 1 95.06 437 ARG B N 1
ATOM 7904 C CA . ARG B 1 437 ? -0.958 -31.438 -18.172 1 95.06 437 ARG B CA 1
ATOM 7905 C C . ARG B 1 437 ? -1.857 -32.375 -18.969 1 95.06 437 ARG B C 1
ATOM 7907 O O . ARG B 1 437 ? -2.193 -32.094 -20.125 1 95.06 437 ARG B O 1
ATOM 7914 N N . ARG B 1 438 ? -2.193 -33.438 -18.375 1 93.25 438 ARG B N 1
ATOM 7915 C CA . ARG B 1 438 ? -3.064 -34.438 -19.016 1 93.25 438 ARG B CA 1
ATOM 7916 C C . ARG B 1 438 ? -4.406 -33.812 -19.375 1 93.25 438 ARG B C 1
ATOM 7918 O O . ARG B 1 438 ? -4.949 -34.062 -20.453 1 93.25 438 ARG B O 1
ATOM 7925 N N . LEU B 1 439 ? -4.875 -32.969 -18.516 1 93.38 439 LEU B N 1
ATOM 7926 C CA . LEU B 1 439 ? -6.227 -32.438 -18.688 1 93.38 439 LEU B CA 1
ATOM 7927 C C . LEU B 1 439 ? -6.219 -31.156 -19.531 1 93.38 439 LEU B C 1
ATOM 7929 O O . LEU B 1 439 ? -7.105 -30.953 -20.359 1 93.38 439 LEU B O 1
ATOM 7933 N N . TYR B 1 440 ? -5.223 -30.234 -19.391 1 93.44 440 TYR B N 1
ATOM 7934 C CA . TYR B 1 440 ? -5.383 -28.875 -19.922 1 93.44 440 TYR B CA 1
ATOM 7935 C C . TYR B 1 440 ? -4.102 -28.406 -20.594 1 93.44 440 TYR B C 1
ATOM 7937 O O . TYR B 1 440 ? -4.094 -27.375 -21.266 1 93.44 440 TYR B O 1
ATOM 7945 N N . SER B 1 441 ? -2.998 -29.062 -20.516 1 92.94 441 SER B N 1
ATOM 7946 C CA . SER B 1 441 ? -1.687 -28.516 -20.844 1 92.94 441 SER B CA 1
ATOM 7947 C C . SER B 1 441 ? -1.373 -27.297 -20 1 92.94 441 SER B C 1
ATOM 7949 O O . SER B 1 441 ? -2.16 -26.922 -19.125 1 92.94 441 SER B O 1
ATOM 7951 N N . PHE B 1 442 ? -0.238 -26.609 -20.234 1 94.88 442 PHE B N 1
ATOM 7952 C CA . PHE B 1 442 ? 0.17 -25.531 -19.344 1 94.88 442 PHE B CA 1
ATOM 7953 C C . PHE B 1 442 ? 0.005 -24.188 -20.016 1 94.88 442 PHE B C 1
ATOM 7955 O O . PHE B 1 442 ? 0.339 -23.141 -19.438 1 94.88 442 PHE B O 1
ATOM 7962 N N . ARG B 1 443 ? -0.616 -24.094 -21.125 1 91.12 443 ARG B N 1
ATOM 7963 C CA . ARG B 1 443 ? -0.655 -22.875 -21.938 1 91.12 443 ARG B CA 1
ATOM 7964 C C . ARG B 1 443 ? -1.471 -21.797 -21.234 1 91.12 443 ARG B C 1
ATOM 7966 O O . ARG B 1 443 ? -1.172 -20.609 -21.375 1 91.12 443 ARG B O 1
ATOM 7973 N N . ARG B 1 444 ? -2.477 -22.219 -20.5 1 93.81 444 ARG B N 1
ATOM 7974 C CA . ARG B 1 444 ? -3.398 -21.219 -19.953 1 93.81 444 ARG B CA 1
ATOM 7975 C C . ARG B 1 444 ? -3.473 -21.312 -18.438 1 93.81 444 ARG B C 1
ATOM 7977 O O . ARG B 1 444 ? -4.426 -20.828 -17.828 1 93.81 444 ARG B O 1
ATOM 7984 N N . ILE B 1 445 ? -2.473 -21.953 -17.891 1 94.81 445 ILE B N 1
ATOM 7985 C CA . ILE B 1 445 ? -2.416 -22.031 -16.438 1 94.81 445 ILE B CA 1
ATOM 7986 C C . ILE B 1 445 ? -2.158 -20.641 -15.859 1 94.81 445 ILE B C 1
ATOM 7988 O O . ILE B 1 445 ? -1.501 -19.812 -16.484 1 94.81 445 ILE B O 1
ATOM 7992 N N . ASN B 1 446 ? -2.746 -20.328 -14.719 1 94.81 446 ASN B N 1
ATOM 7993 C CA . ASN B 1 446 ? -2.551 -19.047 -14.047 1 94.81 446 ASN B CA 1
ATOM 7994 C C . ASN B 1 446 ? -1.083 -18.812 -13.703 1 94.81 446 ASN B C 1
ATOM 7996 O O . ASN B 1 446 ? -0.374 -19.734 -13.312 1 94.81 446 ASN B O 1
ATOM 8000 N N . ILE B 1 447 ? -0.638 -17.594 -13.789 1 93.75 447 ILE B N 1
ATOM 8001 C CA . ILE B 1 447 ? 0.771 -17.234 -13.688 1 93.75 447 ILE B CA 1
ATOM 8002 C C . ILE B 1 447 ? 1.298 -17.578 -12.297 1 93.75 447 ILE B C 1
ATOM 8004 O O . ILE B 1 447 ? 2.504 -17.75 -12.109 1 93.75 447 ILE B O 1
ATOM 8008 N N . GLN B 1 448 ? 0.529 -17.688 -11.305 1 94.38 448 GLN B N 1
ATOM 8009 C CA . GLN B 1 448 ? 0.956 -18.016 -9.945 1 94.38 448 GLN B CA 1
ATOM 8010 C C . GLN B 1 448 ? 1.63 -19.375 -9.898 1 94.38 448 GLN B C 1
ATOM 8012 O O . GLN B 1 448 ? 2.436 -19.656 -9.008 1 94.38 448 GLN B O 1
ATOM 8017 N N . ALA B 1 449 ? 1.316 -20.219 -10.859 1 96.69 449 ALA B N 1
ATOM 8018 C CA . ALA B 1 449 ? 1.873 -21.562 -10.914 1 96.69 449 ALA B CA 1
ATOM 8019 C C . ALA B 1 449 ? 3.391 -21.531 -11.078 1 96.69 449 ALA B C 1
ATOM 8021 O O . ALA B 1 449 ? 4.09 -22.438 -10.633 1 96.69 449 ALA B O 1
ATOM 8022 N N . VAL B 1 450 ? 3.857 -20.484 -11.672 1 96.94 450 VAL B N 1
ATOM 8023 C CA . VAL B 1 450 ? 5.293 -20.375 -11.906 1 96.94 450 VAL B CA 1
ATOM 8024 C C . VAL B 1 450 ? 6.043 -20.438 -10.578 1 96.94 450 VAL B C 1
ATOM 8026 O O . VAL B 1 450 ? 7 -21.203 -10.438 1 96.94 450 VAL B O 1
ATOM 8029 N N . HIS B 1 451 ? 5.598 -19.672 -9.609 1 97.5 451 HIS B N 1
ATOM 8030 C CA . HIS B 1 451 ? 6.266 -19.641 -8.312 1 97.5 451 HIS B CA 1
ATOM 8031 C C . HIS B 1 451 ? 6.109 -20.984 -7.59 1 97.5 451 HIS B C 1
ATOM 8033 O O . HIS B 1 451 ? 7.023 -21.422 -6.887 1 97.5 451 HIS B O 1
ATOM 8039 N N . LEU B 1 452 ? 4.992 -21.594 -7.746 1 98.38 452 LEU B N 1
ATOM 8040 C CA . LEU B 1 452 ? 4.73 -22.875 -7.094 1 98.38 452 LEU B CA 1
ATOM 8041 C C . LEU B 1 452 ? 5.668 -23.953 -7.625 1 98.38 452 LEU B C 1
ATOM 8043 O O . LEU B 1 452 ? 6.297 -24.672 -6.848 1 98.38 452 LEU B O 1
ATOM 8047 N N . VAL B 1 453 ? 5.789 -24 -8.945 1 98.44 453 VAL B N 1
ATOM 8048 C CA . VAL B 1 453 ? 6.652 -24.984 -9.594 1 98.44 453 VAL B CA 1
ATOM 8049 C C . VAL B 1 453 ? 8.117 -24.672 -9.281 1 98.44 453 VAL B C 1
ATOM 8051 O O . VAL B 1 453 ? 8.914 -25.594 -9.07 1 98.44 453 VAL B O 1
ATOM 8054 N N . PHE B 1 454 ? 8.445 -23.406 -9.273 1 97.44 454 PHE B N 1
ATOM 8055 C CA . PHE B 1 454 ? 9.781 -22.938 -8.93 1 97.44 454 PHE B CA 1
ATOM 8056 C C . PHE B 1 454 ? 10.203 -23.469 -7.566 1 97.44 454 PHE B C 1
ATOM 8058 O O . PHE B 1 454 ? 11.289 -24.031 -7.418 1 97.44 454 PHE B O 1
ATOM 8065 N N . THR B 1 455 ? 9.367 -23.328 -6.594 1 97.75 455 THR B N 1
ATOM 8066 C CA . THR B 1 455 ? 9.633 -23.719 -5.215 1 97.75 455 THR B CA 1
ATOM 8067 C C . THR B 1 455 ? 9.797 -25.234 -5.105 1 97.75 455 THR B C 1
ATOM 8069 O O . THR B 1 455 ? 10.719 -25.719 -4.449 1 97.75 455 THR B O 1
ATOM 8072 N N . ALA B 1 456 ? 8.922 -25.953 -5.75 1 98.31 456 ALA B N 1
ATOM 8073 C CA . ALA B 1 456 ? 9.023 -27.422 -5.75 1 98.31 456 ALA B CA 1
ATOM 8074 C C . ALA B 1 456 ? 10.312 -27.875 -6.434 1 98.31 456 ALA B C 1
ATOM 8076 O O . ALA B 1 456 ? 10.953 -28.828 -5.992 1 98.31 456 ALA B O 1
ATOM 8077 N N . SER B 1 457 ? 10.672 -27.219 -7.5 1 98.12 457 SER B N 1
ATOM 8078 C CA . SER B 1 457 ? 11.875 -27.562 -8.258 1 98.12 457 SER B CA 1
ATOM 8079 C C . SER B 1 457 ? 13.125 -27.469 -7.391 1 98.12 457 SER B C 1
ATOM 8081 O O . SER B 1 457 ? 14.031 -28.297 -7.512 1 98.12 457 SER B O 1
ATOM 8083 N N . LEU B 1 458 ? 13.156 -26.5 -6.566 1 95.75 458 LEU B N 1
ATOM 8084 C CA . LEU B 1 458 ? 14.328 -26.297 -5.723 1 95.75 458 LEU B CA 1
ATOM 8085 C C . LEU B 1 458 ? 14.477 -27.438 -4.719 1 95.75 458 LEU B C 1
ATOM 8087 O O . LEU B 1 458 ? 15.586 -27.875 -4.418 1 95.75 458 LEU B O 1
ATOM 8091 N N . ILE B 1 459 ? 13.375 -27.906 -4.203 1 96.06 459 ILE B N 1
ATOM 8092 C CA . ILE B 1 459 ? 13.414 -29.062 -3.299 1 96.06 459 ILE B CA 1
ATOM 8093 C C . ILE B 1 459 ? 13.906 -30.297 -4.051 1 96.06 459 ILE B C 1
ATOM 8095 O O . ILE B 1 459 ? 14.719 -31.062 -3.527 1 96.06 459 ILE B O 1
ATOM 8099 N N . HIS B 1 460 ? 13.438 -30.484 -5.262 1 97.44 460 HIS B N 1
ATOM 8100 C CA . HIS B 1 460 ? 13.867 -31.625 -6.066 1 97.44 460 HIS B CA 1
ATOM 8101 C C . HIS B 1 460 ? 15.352 -31.531 -6.398 1 97.44 460 HIS B C 1
ATOM 8103 O O . HIS B 1 460 ? 16.062 -32.531 -6.402 1 97.44 460 HIS B O 1
ATOM 8109 N N . VAL B 1 461 ? 15.828 -30.344 -6.656 1 95.38 461 VAL B N 1
ATOM 8110 C CA . VAL B 1 461 ? 17.25 -30.156 -6.945 1 95.38 461 VAL B CA 1
ATOM 8111 C C . VAL B 1 461 ? 18.078 -30.531 -5.727 1 95.38 461 VAL B C 1
ATOM 8113 O O . VAL B 1 461 ? 19.094 -31.219 -5.852 1 95.38 461 VAL B O 1
ATOM 8116 N N . LEU B 1 462 ? 17.672 -30.062 -4.594 1 92.19 462 LEU B N 1
ATOM 8117 C CA . LEU B 1 462 ? 18.375 -30.375 -3.355 1 92.19 462 LEU B CA 1
ATOM 8118 C C . LEU B 1 462 ? 18.422 -31.875 -3.111 1 92.19 462 LEU B C 1
ATOM 8120 O O . LEU B 1 462 ? 19.484 -32.438 -2.777 1 92.19 462 LEU B O 1
ATOM 8124 N N . ASN B 1 463 ? 17.281 -32.531 -3.279 1 93.62 463 ASN B N 1
ATOM 8125 C CA . ASN B 1 463 ? 17.219 -33.969 -3.072 1 93.62 463 ASN B CA 1
ATOM 8126 C C . ASN B 1 463 ? 18.016 -34.75 -4.121 1 93.62 463 ASN B C 1
ATOM 8128 O O . ASN B 1 463 ? 18.672 -35.719 -3.807 1 93.62 463 ASN B O 1
ATOM 8132 N N . ALA B 1 464 ? 17.984 -34.281 -5.332 1 95.12 464 ALA B N 1
ATOM 8133 C CA . ALA B 1 464 ? 18.688 -34.969 -6.43 1 95.12 464 ALA B CA 1
ATOM 8134 C C . ALA B 1 464 ? 20.188 -34.875 -6.25 1 95.12 464 ALA B C 1
ATOM 8136 O O . ALA B 1 464 ? 20.922 -35.844 -6.555 1 95.12 464 ALA B O 1
ATOM 8137 N N . CYS B 1 465 ? 20.641 -33.781 -5.719 1 90.81 465 CYS B N 1
ATOM 8138 C CA . CYS B 1 465 ? 22.078 -33.531 -5.656 1 90.81 465 CYS B CA 1
ATOM 8139 C C . CYS B 1 465 ? 22.641 -33.938 -4.289 1 90.81 465 CYS B C 1
ATOM 8141 O O . CYS B 1 465 ? 23.812 -34.312 -4.176 1 90.81 465 CYS B O 1
ATOM 8143 N N . GLU B 1 466 ? 21.797 -33.844 -3.227 1 87.69 466 GLU B N 1
ATOM 8144 C CA . GLU B 1 466 ? 22.391 -33.906 -1.89 1 87.69 466 GLU B CA 1
ATOM 8145 C C . GLU B 1 466 ? 21.891 -35.125 -1.136 1 87.69 466 GLU B C 1
ATOM 8147 O O . GLU B 1 466 ? 22.5 -35.562 -0.148 1 87.69 466 GLU B O 1
ATOM 8152 N N . ALA B 1 467 ? 20.812 -35.719 -1.617 1 88.12 467 ALA B N 1
ATOM 8153 C CA . ALA B 1 467 ? 20.25 -36.844 -0.863 1 88.12 467 ALA B CA 1
ATOM 8154 C C . ALA B 1 467 ? 21.219 -38.031 -0.852 1 88.12 467 ALA B C 1
ATOM 8156 O O . ALA B 1 467 ? 21.859 -38.312 -1.863 1 88.12 467 ALA B O 1
ATOM 8157 N N . ALA B 1 468 ? 21.344 -38.688 0.267 1 86.19 468 ALA B N 1
ATOM 8158 C CA . ALA B 1 468 ? 22.203 -39.844 0.412 1 86.19 468 ALA B CA 1
ATOM 8159 C C . ALA B 1 468 ? 21.562 -41.094 -0.196 1 86.19 468 ALA B C 1
ATOM 8161 O O . ALA B 1 468 ? 22.234 -41.906 -0.855 1 86.19 468 ALA B O 1
ATOM 8162 N N . ALA B 1 469 ? 20.312 -41.281 -0 1 90.81 469 ALA B N 1
ATOM 8163 C CA . ALA B 1 469 ? 19.578 -42.469 -0.471 1 90.81 469 ALA B CA 1
ATOM 8164 C C . ALA B 1 469 ? 19.391 -42.438 -1.984 1 90.81 469 ALA B C 1
ATOM 8166 O O . ALA B 1 469 ? 18.781 -41.5 -2.514 1 90.81 469 ALA B O 1
ATOM 8167 N N . PRO B 1 470 ? 19.875 -43.469 -2.668 1 93.31 470 PRO B N 1
ATOM 8168 C CA . PRO B 1 470 ? 19.766 -43.469 -4.129 1 93.31 470 PRO B CA 1
ATOM 8169 C C . PRO B 1 470 ? 18.312 -43.438 -4.605 1 93.31 470 PRO B C 1
ATOM 8171 O O . PRO B 1 470 ? 18.016 -42.812 -5.637 1 93.31 470 PRO B O 1
ATOM 8174 N N . SER B 1 471 ? 17.438 -44.125 -3.904 1 93.62 471 SER B N 1
ATOM 8175 C CA . SER B 1 471 ? 16.031 -44.125 -4.297 1 93.62 471 SER B CA 1
ATOM 8176 C C . SER B 1 471 ? 15.445 -42.719 -4.305 1 93.62 471 SER B C 1
ATOM 8178 O O . SER B 1 471 ? 14.703 -42.344 -5.219 1 93.62 471 SER B O 1
ATOM 8180 N N . LEU B 1 472 ? 15.812 -41.969 -3.293 1 94 472 LEU B N 1
ATOM 8181 C CA . LEU B 1 472 ? 15.328 -40.594 -3.205 1 94 472 LEU B CA 1
ATOM 8182 C C . LEU B 1 472 ? 15.961 -39.719 -4.289 1 94 472 LEU B C 1
ATOM 8184 O O . LEU B 1 472 ? 15.289 -38.875 -4.887 1 94 472 LEU B O 1
ATOM 8188 N N . ARG B 1 473 ? 17.203 -39.844 -4.562 1 95 473 ARG B N 1
ATOM 8189 C CA . ARG B 1 473 ? 17.891 -39.094 -5.602 1 95 473 ARG B CA 1
ATOM 8190 C C . ARG B 1 473 ? 17.266 -39.344 -6.969 1 95 473 ARG B C 1
ATOM 8192 O O . ARG B 1 473 ? 17 -38.406 -7.711 1 95 473 ARG B O 1
ATOM 8199 N N . ASN B 1 474 ? 17.031 -40.625 -7.207 1 95.75 474 ASN B N 1
ATOM 8200 C CA . ASN B 1 474 ? 16.469 -41 -8.508 1 95.75 474 ASN B CA 1
ATOM 8201 C C . ASN B 1 474 ? 15.062 -40.438 -8.688 1 95.75 474 ASN B C 1
ATOM 8203 O O . ASN B 1 474 ? 14.727 -39.938 -9.758 1 95.75 474 ASN B O 1
ATOM 8207 N N . SER B 1 475 ? 14.266 -40.594 -7.688 1 96.19 475 SER B N 1
ATOM 8208 C CA . SER B 1 475 ? 12.906 -40.062 -7.77 1 96.19 475 SER B CA 1
ATOM 8209 C C . SER B 1 475 ? 12.914 -38.562 -7.906 1 96.19 475 SER B C 1
ATOM 8211 O O . SER B 1 475 ? 12.078 -38 -8.602 1 96.19 475 SER B O 1
ATOM 8213 N N . ALA B 1 476 ? 13.82 -37.906 -7.207 1 97.38 476 ALA B N 1
ATOM 8214 C CA . ALA B 1 476 ? 13.938 -36.469 -7.258 1 97.38 476 ALA B CA 1
ATOM 8215 C C . ALA B 1 476 ? 14.32 -36 -8.656 1 97.38 476 ALA B C 1
ATOM 8217 O O . ALA B 1 476 ? 13.82 -34.969 -9.133 1 97.38 476 ALA B O 1
ATOM 8218 N N . TRP B 1 477 ? 15.188 -36.719 -9.305 1 97.5 477 TRP B N 1
ATOM 8219 C CA . TRP B 1 477 ? 15.578 -36.375 -10.672 1 97.5 477 TRP B CA 1
ATOM 8220 C C . TRP B 1 477 ? 14.383 -36.469 -11.617 1 97.5 477 TRP B C 1
ATOM 8222 O O . TRP B 1 477 ? 14.203 -35.625 -12.484 1 97.5 477 TRP B O 1
ATOM 8232 N N . LYS B 1 478 ? 13.602 -37.469 -11.438 1 97.81 478 LYS B N 1
ATOM 8233 C CA . LYS B 1 478 ? 12.422 -37.656 -12.273 1 97.81 478 LYS B CA 1
ATOM 8234 C C . LYS B 1 478 ? 11.414 -36.531 -12.062 1 97.81 478 LYS B C 1
ATOM 8236 O O . LYS B 1 478 ? 10.875 -35.969 -13.023 1 97.81 478 LYS B O 1
ATOM 8241 N N . ASP B 1 479 ? 11.133 -36.25 -10.828 1 98.12 479 ASP B N 1
ATOM 8242 C CA . ASP B 1 479 ? 10.195 -35.188 -10.5 1 98.12 479 ASP B CA 1
ATOM 8243 C C . ASP B 1 479 ? 10.734 -33.812 -10.945 1 98.12 479 ASP B C 1
ATOM 8245 O O . ASP B 1 479 ? 9.961 -32.938 -11.328 1 98.12 479 ASP B O 1
ATOM 8249 N N . LEU B 1 480 ? 12.023 -33.625 -10.805 1 98.19 480 LEU B N 1
ATOM 8250 C CA . LEU B 1 480 ? 12.641 -32.375 -11.281 1 98.19 480 LEU B CA 1
ATOM 8251 C C . LEU B 1 480 ? 12.43 -32.219 -12.781 1 98.19 480 LEU B C 1
ATOM 8253 O O . LEU B 1 480 ? 12.188 -31.109 -13.258 1 98.19 480 LEU B O 1
ATOM 8257 N N . GLU B 1 481 ? 12.523 -33.25 -13.5 1 97.62 481 GLU B N 1
ATOM 8258 C CA . GLU B 1 481 ? 12.289 -33.219 -14.938 1 97.62 481 GLU B CA 1
ATOM 8259 C C . GLU B 1 481 ? 10.859 -32.781 -15.258 1 97.62 481 GLU B C 1
ATOM 8261 O O . GLU B 1 481 ? 10.633 -32 -16.203 1 97.62 481 GLU B O 1
ATOM 8266 N N . VAL B 1 482 ? 9.961 -33.312 -14.5 1 97.25 482 VAL B N 1
ATOM 8267 C CA . VAL B 1 482 ? 8.562 -32.938 -14.664 1 97.25 482 VAL B CA 1
ATOM 8268 C C . VAL B 1 482 ? 8.414 -31.438 -14.453 1 97.25 482 VAL B C 1
ATOM 8270 O O . VAL B 1 482 ? 7.75 -30.75 -15.234 1 97.25 482 VAL B O 1
ATOM 8273 N N . CYS B 1 483 ? 9 -30.906 -13.414 1 98.12 483 CYS B N 1
ATOM 8274 C CA . CYS B 1 483 ? 8.898 -29.484 -13.078 1 98.12 483 CYS B CA 1
ATOM 8275 C C . CYS B 1 483 ? 9.594 -28.625 -14.133 1 98.12 483 CYS B C 1
ATOM 8277 O O . CYS B 1 483 ? 9.086 -27.578 -14.508 1 98.12 483 CYS B O 1
ATOM 8279 N N . GLN B 1 484 ? 10.703 -29.094 -14.602 1 96.81 484 GLN B N 1
ATOM 8280 C CA . GLN B 1 484 ? 11.445 -28.359 -15.617 1 96.81 484 GLN B CA 1
ATOM 8281 C C . GLN B 1 484 ? 10.664 -28.297 -16.938 1 96.81 484 GLN B C 1
ATOM 8283 O O . GLN B 1 484 ? 10.672 -27.266 -17.609 1 96.81 484 GLN B O 1
ATOM 8288 N N . GLN B 1 485 ? 10.086 -29.375 -17.266 1 96.31 485 GLN B N 1
ATOM 8289 C CA . GLN B 1 485 ? 9.25 -29.375 -18.453 1 96.31 485 GLN B CA 1
ATOM 8290 C C . GLN B 1 485 ? 8.07 -28.422 -18.312 1 96.31 485 GLN B C 1
ATOM 8292 O O . GLN B 1 485 ? 7.695 -27.734 -19.266 1 96.31 485 GLN B O 1
ATOM 8297 N N . ALA B 1 486 ? 7.523 -28.469 -17.156 1 97 486 ALA B N 1
ATOM 8298 C CA . ALA B 1 486 ? 6.43 -27.531 -16.891 1 97 486 ALA B CA 1
ATOM 8299 C C . ALA B 1 486 ? 6.891 -26.078 -17.031 1 97 486 ALA B C 1
ATOM 8301 O O . ALA B 1 486 ? 6.211 -25.266 -17.656 1 97 486 ALA B O 1
ATOM 8302 N N . LEU B 1 487 ? 8.039 -25.734 -16.438 1 96.69 487 LEU B N 1
ATOM 8303 C CA . LEU B 1 487 ? 8.578 -24.391 -16.531 1 96.69 487 LEU B CA 1
ATOM 8304 C C . LEU B 1 487 ? 8.875 -24.031 -17.984 1 96.69 487 LEU B C 1
ATOM 8306 O O . LEU B 1 487 ? 8.688 -22.875 -18.391 1 96.69 487 LEU B O 1
ATOM 8310 N N . CYS B 1 488 ? 9.281 -24.969 -18.703 1 95.31 488 CYS B N 1
ATOM 8311 C CA . CYS B 1 488 ? 9.547 -24.75 -20.125 1 95.31 488 CYS B CA 1
ATOM 8312 C C . CYS B 1 488 ? 8.266 -24.422 -20.875 1 95.31 488 CYS B C 1
ATOM 8314 O O . CYS B 1 488 ? 8.227 -23.469 -21.656 1 95.31 488 CYS B O 1
ATOM 8316 N N . ASP B 1 489 ? 7.27 -25.203 -20.625 1 94.12 489 ASP B N 1
ATOM 8317 C CA . ASP B 1 489 ? 5.984 -24.969 -21.266 1 94.12 489 ASP B CA 1
ATOM 8318 C C . ASP B 1 489 ? 5.406 -23.609 -20.859 1 94.12 489 ASP B C 1
ATOM 8320 O O . ASP B 1 489 ? 4.852 -22.891 -21.688 1 94.12 489 ASP B O 1
ATOM 8324 N N . LEU B 1 490 ? 5.555 -23.281 -19.641 1 93.94 490 LEU B N 1
ATOM 8325 C CA . LEU B 1 490 ? 5.059 -22.031 -19.109 1 93.94 490 LEU B CA 1
ATOM 8326 C C . LEU B 1 490 ? 5.801 -20.844 -19.719 1 93.94 490 LEU B C 1
ATOM 8328 O O . LEU B 1 490 ? 5.246 -19.75 -19.828 1 93.94 490 LEU B O 1
ATOM 8332 N N . SER B 1 491 ? 7.031 -21.031 -20.094 1 91.56 491 SER B N 1
ATOM 8333 C CA . SER B 1 491 ? 7.891 -19.969 -20.609 1 91.56 491 SER B CA 1
ATOM 8334 C C . SER B 1 491 ? 7.391 -19.438 -21.938 1 91.56 491 SER B C 1
ATOM 8336 O O . SER B 1 491 ? 7.773 -18.344 -22.375 1 91.56 491 SER B O 1
ATOM 8338 N N . GLU B 1 492 ? 6.531 -20.203 -22.562 1 86.62 492 GLU B N 1
ATOM 8339 C CA . GLU B 1 492 ? 5.941 -19.75 -23.828 1 86.62 492 GLU B CA 1
ATOM 8340 C C . GLU B 1 492 ? 5.031 -18.531 -23.594 1 86.62 492 GLU B C 1
ATOM 8342 O O . GLU B 1 492 ? 4.91 -17.672 -24.469 1 86.62 492 GLU B O 1
ATOM 8347 N N . GLY B 1 493 ? 4.5 -18.531 -22.422 1 84.62 493 GLY B N 1
ATOM 8348 C CA . GLY B 1 493 ? 3.566 -17.453 -22.141 1 84.62 493 GLY B CA 1
ATOM 8349 C C . GLY B 1 493 ? 4.082 -16.484 -21.094 1 84.62 493 GLY B C 1
ATOM 8350 O O . GLY B 1 493 ? 3.678 -15.32 -21.078 1 84.62 493 GLY B O 1
ATOM 8351 N N . TYR B 1 494 ? 4.93 -16.969 -20.219 1 92.12 494 TYR B N 1
ATOM 8352 C CA . TYR B 1 494 ? 5.355 -16.172 -19.078 1 92.12 494 TYR B CA 1
ATOM 8353 C C . TYR B 1 494 ? 6.875 -16.078 -19.016 1 92.12 494 TYR B C 1
ATOM 8355 O O . TYR B 1 494 ? 7.555 -17.078 -18.734 1 92.12 494 TYR B O 1
ATOM 8363 N N . HIS B 1 495 ? 7.422 -14.875 -19.094 1 88.94 495 HIS B N 1
ATOM 8364 C CA . HIS B 1 495 ? 8.867 -14.695 -19.016 1 88.94 495 HIS B CA 1
ATOM 8365 C C . HIS B 1 495 ? 9.391 -15.039 -17.625 1 88.94 495 HIS B C 1
ATOM 8367 O O . HIS B 1 495 ? 10.547 -15.438 -17.469 1 88.94 495 HIS B O 1
ATOM 8373 N N . SER B 1 496 ? 8.594 -14.883 -16.656 1 91 496 SER B N 1
ATOM 8374 C CA . SER B 1 496 ? 8.984 -15.227 -15.297 1 91 496 SER B CA 1
ATOM 8375 C C . SER B 1 496 ? 9.32 -16.719 -15.18 1 91 496 SER B C 1
ATOM 8377 O O . SER B 1 496 ? 10.125 -17.109 -14.336 1 91 496 SER B O 1
ATOM 8379 N N . ALA B 1 497 ? 8.703 -17.547 -15.984 1 94.81 497 ALA B N 1
ATOM 8380 C CA . ALA B 1 497 ? 9 -18.984 -15.984 1 94.81 497 ALA B CA 1
ATOM 8381 C C . ALA B 1 497 ? 10.398 -19.25 -16.547 1 94.81 497 ALA B C 1
ATOM 8383 O O . ALA B 1 497 ? 11.094 -20.156 -16.094 1 94.81 497 ALA B O 1
ATOM 8384 N N . THR B 1 498 ? 10.773 -18.469 -17.516 1 92.69 498 THR B N 1
ATOM 8385 C CA . THR B 1 498 ? 12.125 -18.562 -18.031 1 92.69 498 THR B CA 1
ATOM 8386 C C . THR B 1 498 ? 13.156 -18.219 -16.969 1 92.69 498 THR B C 1
ATOM 8388 O O . THR B 1 498 ? 14.148 -18.922 -16.797 1 92.69 498 THR B O 1
ATOM 8391 N N . ARG B 1 499 ? 12.867 -17.203 -16.281 1 89.5 499 ARG B N 1
ATOM 8392 C CA . ARG B 1 499 ? 13.742 -16.781 -15.188 1 89.5 499 ARG B CA 1
ATOM 8393 C C . ARG B 1 499 ? 13.852 -17.875 -14.133 1 89.5 499 ARG B C 1
ATOM 8395 O O . ARG B 1 499 ? 14.938 -18.172 -13.641 1 89.5 499 ARG B O 1
ATOM 8402 N N . ALA B 1 500 ? 12.75 -18.438 -13.75 1 93.44 500 ALA B N 1
ATOM 8403 C CA . ALA B 1 500 ? 12.727 -19.516 -12.758 1 93.44 500 ALA B CA 1
ATOM 8404 C C . ALA B 1 500 ? 13.547 -20.703 -13.227 1 93.44 500 ALA B C 1
ATOM 8406 O O . ALA B 1 500 ? 14.312 -21.281 -12.453 1 93.44 500 ALA B O 1
ATOM 8407 N N . ARG B 1 501 ? 13.359 -21.031 -14.5 1 94 501 ARG B N 1
ATOM 8408 C CA . ARG B 1 501 ? 14.094 -22.156 -15.07 1 94 501 ARG B CA 1
ATOM 8409 C C . ARG B 1 501 ? 15.602 -21.891 -15.031 1 94 501 ARG B C 1
ATOM 8411 O O . ARG B 1 501 ? 16.375 -22.797 -14.734 1 94 501 ARG B O 1
ATOM 8418 N N . GLU B 1 502 ? 15.961 -20.734 -15.266 1 91.25 502 GLU B N 1
ATOM 8419 C CA . GLU B 1 502 ? 17.375 -20.375 -15.258 1 91.25 502 GLU B CA 1
ATOM 8420 C C . GLU B 1 502 ? 17.969 -20.469 -13.852 1 91.25 502 GLU B C 1
ATOM 8422 O O . GLU B 1 502 ? 19.078 -20.953 -13.68 1 91.25 502 GLU B O 1
ATOM 8427 N N . VAL B 1 503 ? 17.234 -20.031 -12.922 1 91 503 VAL B N 1
ATOM 8428 C CA . VAL B 1 503 ? 17.703 -20.094 -11.539 1 91 503 VAL B CA 1
ATOM 8429 C C . VAL B 1 503 ? 17.844 -21.547 -11.109 1 91 503 VAL B C 1
ATOM 8431 O O . VAL B 1 503 ? 18.844 -21.938 -10.508 1 91 503 VAL B O 1
ATOM 8434 N N . VAL B 1 504 ? 16.859 -22.359 -11.422 1 94.19 504 VAL B N 1
ATOM 8435 C CA . VAL B 1 504 ? 16.875 -23.766 -11.031 1 94.19 504 VAL B CA 1
ATOM 8436 C C . VAL B 1 504 ? 18.062 -24.469 -11.68 1 94.19 504 VAL B C 1
ATOM 8438 O O . VAL B 1 504 ? 18.781 -25.219 -11.016 1 94.19 504 VAL B O 1
ATOM 8441 N N . THR B 1 505 ? 18.281 -24.172 -12.938 1 92.94 505 THR B N 1
ATOM 8442 C CA . THR B 1 505 ? 19.391 -24.781 -13.664 1 92.94 505 THR B CA 1
ATOM 8443 C C . THR B 1 505 ? 20.719 -24.297 -13.109 1 92.94 505 THR B C 1
ATOM 8445 O O . THR B 1 505 ? 21.672 -25.094 -13 1 92.94 505 THR B O 1
ATOM 8448 N N . GLY B 1 506 ? 20.766 -23.031 -12.805 1 90.19 506 GLY B N 1
ATOM 8449 C CA . GLY B 1 506 ? 21.984 -22.5 -12.203 1 90.19 506 GLY B CA 1
ATOM 8450 C C . GLY B 1 506 ? 22.328 -23.156 -10.883 1 90.19 506 GLY B C 1
ATOM 8451 O O . GLY B 1 506 ? 23.484 -23.484 -10.625 1 90.19 506 GLY B O 1
ATOM 8452 N N . ILE B 1 507 ? 21.375 -23.359 -10.07 1 90.75 507 ILE B N 1
ATOM 8453 C CA . ILE B 1 507 ? 21.578 -23.984 -8.758 1 90.75 507 ILE B CA 1
ATOM 8454 C C . ILE B 1 507 ? 21.953 -25.453 -8.938 1 90.75 507 ILE B C 1
ATOM 8456 O O . ILE B 1 507 ? 22.844 -25.953 -8.242 1 90.75 507 ILE B O 1
ATOM 8460 N N . GLN B 1 508 ? 21.297 -26.109 -9.82 1 92.81 508 GLN B N 1
ATOM 8461 C CA . GLN B 1 508 ? 21.609 -27.5 -10.125 1 92.81 508 GLN B CA 1
ATOM 8462 C C . GLN B 1 508 ? 23.078 -27.656 -10.539 1 92.81 508 GLN B C 1
ATOM 8464 O O . GLN B 1 508 ? 23.781 -28.531 -10.023 1 92.81 508 GLN B O 1
ATOM 8469 N N . ASN B 1 509 ? 23.516 -26.781 -11.383 1 91.62 509 ASN B N 1
ATOM 8470 C CA . ASN B 1 509 ? 24.891 -26.828 -11.883 1 91.62 509 ASN B CA 1
ATOM 8471 C C . ASN B 1 509 ? 25.891 -26.547 -10.773 1 91.62 509 ASN B C 1
ATOM 8473 O O . ASN B 1 509 ? 26.938 -27.188 -10.703 1 91.62 509 ASN B O 1
ATOM 8477 N N . GLU B 1 510 ? 25.547 -25.625 -10.016 1 89.25 510 GLU B N 1
ATOM 8478 C CA . GLU B 1 510 ? 26.453 -25.25 -8.93 1 89.25 510 GLU B CA 1
ATOM 8479 C C . GLU B 1 510 ? 26.578 -26.391 -7.91 1 89.25 510 GLU B C 1
ATOM 8481 O O . GLU B 1 510 ? 27.656 -26.609 -7.355 1 89.25 510 GLU B O 1
ATOM 8486 N N . LEU B 1 511 ? 25.516 -27 -7.547 1 89.19 511 LEU B N 1
ATOM 8487 C CA . LEU B 1 511 ? 25.531 -28.109 -6.586 1 89.19 511 LEU B CA 1
ATOM 8488 C C . LEU B 1 511 ? 26.266 -29.312 -7.156 1 89.19 511 LEU B C 1
ATOM 8490 O O . LEU B 1 511 ? 27 -30 -6.434 1 89.19 511 LEU B O 1
ATOM 8494 N N . LEU B 1 512 ? 26.172 -29.531 -8.406 1 89.81 512 LEU B N 1
ATOM 8495 C CA . LEU B 1 512 ? 26.875 -30.641 -9.047 1 89.81 512 LEU B CA 1
ATOM 8496 C C . LEU B 1 512 ? 28.375 -30.375 -9.133 1 89.81 512 LEU B C 1
ATOM 8498 O O . LEU B 1 512 ? 29.188 -31.281 -8.969 1 89.81 512 LEU B O 1
ATOM 8502 N N . ARG B 1 513 ? 28.656 -29.109 -9.383 1 89.25 513 ARG B N 1
ATOM 8503 C CA . ARG B 1 513 ? 30.062 -28.734 -9.406 1 89.25 513 ARG B CA 1
ATOM 8504 C C . ARG B 1 513 ? 30.703 -28.891 -8.031 1 89.25 513 ARG B C 1
ATOM 8506 O O . ARG B 1 513 ? 31.812 -29.406 -7.918 1 89.25 513 ARG B O 1
ATOM 8513 N N . ALA B 1 514 ? 30.016 -28.406 -7.062 1 85.5 514 ALA B N 1
ATOM 8514 C CA . ALA B 1 514 ? 30.516 -28.516 -5.699 1 85.5 514 ALA B CA 1
ATOM 8515 C C . ALA B 1 514 ? 30.719 -29.984 -5.305 1 85.5 514 ALA B C 1
ATOM 8517 O O . ALA B 1 514 ? 31.672 -30.328 -4.598 1 85.5 514 ALA B O 1
ATOM 8518 N N . LYS B 1 515 ? 29.906 -30.828 -5.672 1 84.56 515 LYS B N 1
ATOM 8519 C CA . LYS B 1 515 ? 30 -32.25 -5.363 1 84.56 515 LYS B CA 1
ATOM 8520 C C . LYS B 1 515 ? 31.188 -32.906 -6.078 1 84.56 515 LYS B C 1
ATOM 8522 O O . LYS B 1 515 ? 31.875 -33.75 -5.508 1 84.56 515 LYS B O 1
ATOM 8527 N N . ARG B 1 516 ? 31.453 -32.469 -7.266 1 86.62 516 ARG B N 1
ATOM 8528 C CA . ARG B 1 516 ? 32.594 -32.969 -8.023 1 86.62 516 ARG B CA 1
ATOM 8529 C C . ARG B 1 516 ? 33.906 -32.531 -7.391 1 86.62 516 ARG B C 1
ATOM 8531 O O . ARG B 1 516 ? 34.875 -33.312 -7.34 1 86.62 516 ARG B O 1
ATOM 8538 N N . GLU B 1 517 ? 33.844 -31.312 -7.008 1 85.5 517 GLU B N 1
ATOM 8539 C CA . GLU B 1 517 ? 35.062 -30.797 -6.367 1 85.5 517 GLU B CA 1
ATOM 8540 C C . GLU B 1 517 ? 35.312 -31.5 -5.039 1 85.5 517 GLU B C 1
ATOM 8542 O O . GLU B 1 517 ? 36.469 -31.75 -4.688 1 85.5 517 GLU B O 1
ATOM 8547 N N . SER B 1 518 ? 34.312 -31.75 -4.293 1 81.94 518 SER B N 1
ATOM 8548 C CA . SER B 1 518 ? 34.438 -32.438 -3.023 1 81.94 518 SER B CA 1
ATOM 8549 C C . SER B 1 518 ? 34.938 -33.875 -3.234 1 81.94 518 SER B C 1
ATOM 8551 O O . SER B 1 518 ? 35.719 -34.406 -2.451 1 81.94 518 SER B O 1
ATOM 8553 N N . MET B 1 519 ? 34.594 -34.562 -4.23 1 82 519 MET B N 1
ATOM 8554 C CA . MET B 1 519 ? 35 -35.906 -4.559 1 82 519 MET B CA 1
ATOM 8555 C C . MET B 1 519 ? 36.438 -35.938 -5.008 1 82 519 MET B C 1
ATOM 8557 O O . MET B 1 519 ? 37.188 -36.875 -4.684 1 82 519 MET B O 1
ATOM 8561 N N . LYS B 1 520 ? 36.812 -34.875 -5.723 1 81.62 520 LYS B N 1
ATOM 8562 C CA . LYS B 1 520 ? 38.219 -34.781 -6.156 1 81.62 520 LYS B CA 1
ATOM 8563 C C . LYS B 1 520 ? 39.156 -34.562 -4.969 1 81.62 520 LYS B C 1
ATOM 8565 O O . LYS B 1 520 ? 40.219 -35.156 -4.906 1 81.62 520 LYS B O 1
ATOM 8570 N N . ARG B 1 521 ? 38.719 -33.781 -4.059 1 79 521 ARG B N 1
ATOM 8571 C CA . ARG B 1 521 ? 39.531 -33.5 -2.871 1 79 521 ARG B CA 1
ATOM 8572 C C . ARG B 1 521 ? 39.656 -34.75 -1.994 1 79 521 ARG B C 1
ATOM 8574 O O . ARG B 1 521 ? 40.688 -35 -1.415 1 79 521 ARG B O 1
ATOM 8581 N N . SER B 1 522 ? 38.625 -35.5 -1.878 1 74.56 522 SER B N 1
ATOM 8582 C CA . SER B 1 522 ? 38.625 -36.719 -1.093 1 74.56 522 SER B CA 1
ATOM 8583 C C . SER B 1 522 ? 39.469 -37.781 -1.761 1 74.56 522 SER B C 1
ATOM 8585 O O . SER B 1 522 ? 40.156 -38.562 -1.082 1 74.56 522 SER B O 1
ATOM 8587 N N . ALA B 1 523 ? 39.594 -37.875 -3.074 1 72.25 523 ALA B N 1
ATOM 8588 C CA . ALA B 1 523 ? 40.438 -38.812 -3.814 1 72.25 523 ALA B CA 1
ATOM 8589 C C . ALA B 1 523 ? 41.906 -38.469 -3.717 1 72.25 523 ALA B C 1
ATOM 8591 O O . ALA B 1 523 ? 42.75 -39.344 -3.617 1 72.25 523 ALA B O 1
ATOM 8592 N N . ALA B 1 524 ? 42.188 -37.219 -3.686 1 72.44 524 ALA B N 1
ATOM 8593 C CA . ALA B 1 524 ? 43.562 -36.75 -3.576 1 72.44 524 ALA B CA 1
ATOM 8594 C C . ALA B 1 524 ? 44.125 -37 -2.178 1 72.44 524 ALA B C 1
ATOM 8596 O O . ALA B 1 524 ? 45.312 -37.312 -2.021 1 72.44 524 ALA B O 1
ATOM 8597 N N . HIS B 1 525 ? 43.281 -36.875 -1.21 1 66.88 525 HIS B N 1
ATOM 8598 C CA . HIS B 1 525 ? 43.719 -37.125 0.155 1 66.88 525 HIS B CA 1
ATOM 8599 C C . HIS B 1 525 ? 43.812 -38.625 0.426 1 66.88 525 HIS B C 1
ATOM 8601 O O . HIS B 1 525 ? 44.656 -39.062 1.229 1 66.88 525 HIS B O 1
ATOM 8607 N N . GLY B 1 526 ? 43.125 -39.5 -0.221 1 57.34 526 GLY B N 1
ATOM 8608 C CA . GLY B 1 526 ? 43.25 -40.938 -0.088 1 57.34 526 GLY B CA 1
ATOM 8609 C C . GLY B 1 526 ? 44.438 -41.531 -0.797 1 57.34 526 GLY B C 1
ATOM 8610 O O . GLY B 1 526 ? 45 -42.531 -0.359 1 57.34 526 GLY B O 1
ATOM 8611 N N . ALA B 1 527 ? 44.969 -41.062 -1.905 1 56.38 527 ALA B N 1
ATOM 8612 C CA . ALA B 1 527 ? 46.156 -41.531 -2.621 1 56.38 527 ALA B CA 1
ATOM 8613 C C . ALA B 1 527 ? 47.438 -41.125 -1.889 1 56.38 527 ALA B C 1
ATOM 8615 O O . ALA B 1 527 ? 48.469 -41.75 -2.061 1 56.38 527 ALA B O 1
ATOM 8616 N N . GLY B 1 528 ? 47.375 -40.125 -1.096 1 51.03 528 GLY B N 1
ATOM 8617 C CA . GLY B 1 528 ? 48.594 -39.656 -0.421 1 51.03 528 GLY B CA 1
ATOM 8618 C C . GLY B 1 528 ? 48.969 -40.531 0.772 1 51.03 528 GLY B C 1
ATOM 8619 O O . GLY B 1 528 ? 50.031 -40.375 1.332 1 51.03 528 GLY B O 1
ATOM 8620 N N . SER B 1 529 ? 47.969 -41.281 1.292 1 49.47 529 SER B N 1
ATOM 8621 C CA . SER B 1 529 ? 48.344 -42 2.494 1 49.47 529 SER B CA 1
ATOM 8622 C C . SER B 1 529 ? 49.062 -43.312 2.146 1 49.47 529 SER B C 1
ATOM 8624 O O . SER B 1 529 ? 49.625 -43.969 3.027 1 49.47 529 SER B O 1
ATOM 8626 N N . GLU B 1 530 ? 48.875 -43.938 0.995 1 41.19 530 GLU B N 1
ATOM 8627 C CA . GLU B 1 530 ? 49.531 -45.25 0.779 1 41.19 530 GLU B CA 1
ATOM 8628 C C . GLU B 1 530 ? 51 -45.062 0.4 1 41.19 530 GLU B C 1
ATOM 8630 O O . GLU B 1 530 ? 51.781 -46.031 0.407 1 41.19 530 GLU B O 1
ATOM 8635 N N . SER B 1 531 ? 51.344 -43.906 -0.172 1 40.84 531 SER B N 1
ATOM 8636 C CA . SER B 1 531 ? 52.656 -43.938 -0.808 1 40.84 531 SER B CA 1
ATOM 8637 C C . SER B 1 531 ? 53.781 -43.844 0.226 1 40.84 531 SER B C 1
ATOM 8639 O O . SER B 1 531 ? 54.938 -43.906 -0.119 1 40.84 531 SER B O 1
ATOM 8641 N N . ASN B 1 532 ? 53.438 -43.5 1.471 1 37.34 532 ASN B N 1
ATOM 8642 C CA . ASN B 1 532 ? 54.625 -43.156 2.262 1 37.34 532 ASN B CA 1
ATOM 8643 C C . ASN B 1 532 ? 55.344 -44.406 2.791 1 37.34 532 ASN B C 1
ATOM 8645 O O . ASN B 1 532 ? 56.25 -44.281 3.607 1 37.34 532 ASN B O 1
ATOM 8649 N N . GLN B 1 533 ? 54.625 -45.562 2.691 1 32.78 533 GLN B N 1
ATOM 8650 C CA . GLN B 1 533 ? 55.312 -46.5 3.576 1 32.78 533 GLN B CA 1
ATOM 8651 C C . GLN B 1 533 ? 56.594 -47.062 2.91 1 32.78 533 GLN B C 1
ATOM 8653 O O . GLN B 1 533 ? 57.406 -47.688 3.572 1 32.78 533 GLN B O 1
ATOM 8658 N N . THR B 1 534 ? 56.531 -47.281 1.525 1 28.12 534 THR B N 1
ATOM 8659 C CA . THR B 1 534 ? 57.469 -48.312 1.094 1 28.12 534 THR B CA 1
ATOM 8660 C C . THR B 1 534 ? 58.875 -47.719 0.917 1 28.12 534 THR B C 1
ATOM 8662 O O . THR B 1 534 ? 59.75 -48.375 0.377 1 28.12 534 THR B O 1
ATOM 8665 N N . ARG B 1 535 ? 59.094 -46.375 1.007 1 28.47 535 ARG B N 1
ATOM 8666 C CA . ARG B 1 535 ? 60.406 -45.938 0.527 1 28.47 535 ARG B CA 1
ATOM 8667 C C . ARG B 1 535 ? 61.5 -46.375 1.487 1 28.47 535 ARG B C 1
ATOM 8669 O O . ARG B 1 535 ? 61.75 -45.719 2.502 1 28.47 535 ARG B O 1
ATOM 8676 N N . ALA B 1 536 ? 61.594 -47.656 1.729 1 20.31 536 ALA B N 1
ATOM 8677 C CA . ALA B 1 536 ? 62.781 -48.125 2.434 1 20.31 536 ALA B CA 1
ATOM 8678 C C . ALA B 1 536 ? 64.062 -47.688 1.717 1 20.31 536 ALA B C 1
ATOM 8680 O O . ALA B 1 536 ? 64 -47.344 0.533 1 20.31 536 ALA B O 1
ATOM 8681 N N . LYS B 1 537 ? 65.312 -48.25 2.168 1 26.59 537 LYS B N 1
ATOM 8682 C CA . LYS B 1 537 ? 66.75 -47.875 2.377 1 26.59 537 LYS B CA 1
ATOM 8683 C C . LYS B 1 537 ? 67.562 -48.156 1.122 1 26.59 537 LYS B C 1
ATOM 8685 O O . LYS B 1 537 ? 68.75 -48.156 1.177 1 26.59 537 LYS B O 1
ATOM 8690 N N . ARG B 1 538 ? 67.062 -48.344 -0.266 1 21.2 538 ARG B N 1
ATOM 8691 C CA . ARG B 1 538 ? 68.125 -48.938 -1.036 1 21.2 538 ARG B CA 1
ATOM 8692 C C . ARG B 1 538 ? 69.312 -47.969 -1.202 1 21.2 538 ARG B C 1
ATOM 8694 O O . ARG B 1 538 ? 69.062 -46.781 -1.467 1 21.2 538 ARG B O 1
ATOM 8701 N N . ARG B 1 539 ? 70.5 -48.312 -0.689 1 20.97 539 ARG B N 1
ATOM 8702 C CA . ARG B 1 539 ? 71.938 -47.875 -0.635 1 20.97 539 ARG B CA 1
ATOM 8703 C C . ARG B 1 539 ? 72.5 -47.812 -2.031 1 20.97 539 ARG B C 1
ATOM 8705 O O . ARG B 1 539 ? 72.875 -48.844 -2.594 1 20.97 539 ARG B O 1
ATOM 8712 N N . ARG B 1 540 ? 71.812 -47.031 -3.008 1 18.59 540 ARG B N 1
ATOM 8713 C CA . ARG B 1 540 ? 72.375 -47 -4.348 1 18.59 540 ARG B CA 1
ATOM 8714 C C . ARG B 1 540 ? 73.812 -46.5 -4.324 1 18.59 540 ARG B C 1
ATOM 8716 O O . ARG B 1 540 ? 74.125 -45.531 -3.617 1 18.59 540 ARG B O 1
ATOM 8723 N N . SER B 1 541 ? 74.75 -47.406 -4.738 1 18.88 541 SER B N 1
ATOM 8724 C CA . SER B 1 541 ? 76.188 -47.406 -5.102 1 18.88 541 SER B CA 1
ATOM 8725 C C . SER B 1 541 ? 76.5 -46.312 -6.102 1 18.88 541 SER B C 1
ATOM 8727 O O . SER B 1 541 ? 75.625 -45.875 -6.852 1 18.88 541 SER B O 1
ATOM 8729 N N . SER B 1 542 ? 77.75 -45.688 -6.043 1 18.36 542 SER B N 1
ATOM 8730 C CA . SER B 1 542 ? 78.438 -44.469 -6.441 1 18.36 542 SER B CA 1
ATOM 8731 C C . SER B 1 542 ? 78.688 -44.438 -7.934 1 18.36 542 SER B C 1
ATOM 8733 O O . SER B 1 542 ? 79.188 -43.469 -8.469 1 18.36 542 SER B O 1
ATOM 8735 N N . VAL B 1 543 ? 78.438 -45.562 -8.734 1 18.17 543 VAL B N 1
ATOM 8736 C CA . VAL B 1 543 ? 79.5 -45.594 -9.719 1 18.17 543 VAL B CA 1
ATOM 8737 C C . VAL B 1 543 ? 79.375 -44.438 -10.695 1 18.17 543 VAL B C 1
ATOM 8739 O O . VAL B 1 543 ? 78.25 -44 -11.016 1 18.17 543 VAL B O 1
ATOM 8742 N N . TRP B 1 544 ? 80.562 -43.906 -11.234 1 17.92 544 TRP B N 1
ATOM 8743 C CA . TRP B 1 544 ? 81.188 -42.75 -11.828 1 17.92 544 TRP B CA 1
ATOM 8744 C C . TRP B 1 544 ? 80.938 -42.656 -13.328 1 17.92 544 TRP B C 1
ATOM 8746 O O . TRP B 1 544 ? 81.312 -41.688 -13.992 1 17.92 544 TRP B O 1
ATOM 8756 N N . GLU B 1 545 ? 80 -43.594 -13.836 1 16.44 545 GLU B N 1
ATOM 8757 C CA . GLU B 1 545 ? 80.5 -43.75 -15.219 1 16.44 545 GLU B CA 1
ATOM 8758 C C . GLU B 1 545 ? 80.312 -42.469 -16 1 16.44 545 GLU B C 1
ATOM 8760 O O . GLU B 1 545 ? 79.5 -41.625 -15.672 1 16.44 545 GLU B O 1
ATOM 8765 N N . GLN B 1 546 ? 81.125 -42.438 -17.141 1 16.45 546 GLN B N 1
ATOM 8766 C CA . GLN B 1 546 ? 81.875 -41.531 -18.016 1 16.45 546 GLN B CA 1
ATOM 8767 C C . GLN B 1 546 ? 81 -40.938 -19.094 1 16.45 546 GLN B C 1
ATOM 8769 O O . GLN B 1 546 ? 81.312 -39.875 -19.641 1 16.45 546 GLN B O 1
ATOM 8774 N N . PRO B 1 547 ? 79.875 -41.719 -19.422 1 15.74 547 PRO B N 1
ATOM 8775 C CA . PRO B 1 547 ? 79.938 -41.719 -20.891 1 15.74 547 PRO B CA 1
ATOM 8776 C C . PRO B 1 547 ? 79.75 -40.344 -21.5 1 15.74 547 PRO B C 1
ATOM 8778 O O . PRO B 1 547 ? 79.375 -39.406 -20.812 1 15.74 547 PRO B O 1
ATOM 8781 N N . ALA B 1 548 ? 79.375 -40.5 -22.719 1 16.53 548 ALA B N 1
ATOM 8782 C CA . ALA B 1 548 ? 79.562 -40.125 -24.109 1 16.53 548 ALA B CA 1
ATOM 8783 C C . ALA B 1 548 ? 78.812 -38.812 -24.391 1 16.53 548 ALA B C 1
ATOM 8785 O O . ALA B 1 548 ? 77.938 -38.406 -23.672 1 16.53 548 ALA B O 1
ATOM 8786 N N . GLY B 1 549 ? 79.188 -38.219 -25.547 1 16.09 549 GLY B N 1
ATOM 8787 C CA . GLY B 1 549 ? 79.5 -36.969 -26.203 1 16.09 549 GLY B CA 1
ATOM 8788 C C . GLY B 1 549 ? 78.312 -36.219 -26.734 1 16.09 549 GLY B C 1
ATOM 8789 O O . GLY B 1 549 ? 78.312 -35 -26.922 1 16.09 549 GLY B O 1
ATOM 8790 N N . PRO B 1 550 ? 77.312 -37.125 -27.094 1 15.73 550 PRO B N 1
ATOM 8791 C CA . PRO B 1 550 ? 77 -36.625 -28.422 1 15.73 550 PRO B CA 1
ATOM 8792 C C . PRO B 1 550 ? 76.438 -35.188 -28.406 1 15.73 550 PRO B C 1
ATOM 8794 O O . PRO B 1 550 ? 76.125 -34.688 -27.328 1 15.73 550 PRO B O 1
ATOM 8797 N N . ALA B 1 551 ? 75.75 -35 -29.438 1 15.59 551 ALA B N 1
ATOM 8798 C CA . ALA B 1 551 ? 75.438 -34.125 -30.578 1 15.59 551 ALA B CA 1
ATOM 8799 C C . ALA B 1 551 ? 74.438 -33.031 -30.203 1 15.59 551 ALA B C 1
ATOM 8801 O O . ALA B 1 551 ? 73.5 -33.281 -29.453 1 15.59 551 ALA B O 1
ATOM 8802 N N . ALA B 1 552 ? 74.812 -31.859 -30.625 1 16.25 552 ALA B N 1
ATOM 8803 C CA . ALA B 1 552 ? 74.562 -30.422 -30.484 1 16.25 552 ALA B CA 1
ATOM 8804 C C . ALA B 1 552 ? 73.188 -30.062 -31.078 1 16.25 552 ALA B C 1
ATOM 8806 O O . ALA B 1 552 ? 72.875 -28.891 -31.172 1 16.25 552 ALA B O 1
ATOM 8807 N N . ASP B 1 553 ? 72.438 -31.094 -31.344 1 15.1 553 ASP B N 1
ATOM 8808 C CA . ASP B 1 553 ? 71.5 -30.656 -32.406 1 15.1 553 ASP B CA 1
ATOM 8809 C C . ASP B 1 553 ? 70.812 -29.344 -32.031 1 15.1 553 ASP B C 1
ATOM 8811 O O . ASP B 1 553 ? 70.562 -29.109 -30.844 1 15.1 553 ASP B O 1
ATOM 8815 N N . HIS B 1 554 ? 70.625 -28.484 -33 1 15.74 554 HIS B N 1
ATOM 8816 C CA . HIS B 1 554 ? 70.438 -27.078 -33.375 1 15.74 554 HIS B CA 1
ATOM 8817 C C . HIS B 1 554 ? 69.125 -26.531 -33 1 15.74 554 HIS B C 1
ATOM 8819 O O . HIS B 1 554 ? 68.875 -25.328 -33.031 1 15.74 554 HIS B O 1
ATOM 8825 N N . GLY B 1 555 ? 68.188 -27.531 -32.906 1 15.66 555 GLY B N 1
ATOM 8826 C CA . GLY B 1 555 ? 67 -26.969 -33.5 1 15.66 555 GLY B CA 1
ATOM 8827 C C . GLY B 1 555 ? 66.5 -25.688 -32.812 1 15.66 555 GLY B C 1
ATOM 8828 O O . GLY B 1 555 ? 66.812 -25.453 -31.641 1 15.66 555 GLY B O 1
ATOM 8829 N N . HIS B 1 556 ? 66.188 -24.734 -33.594 1 16.62 556 HIS B N 1
ATOM 8830 C CA . HIS B 1 556 ? 65.938 -23.312 -33.688 1 16.62 556 HIS B CA 1
ATOM 8831 C C . HIS B 1 556 ? 64.75 -22.922 -32.781 1 16.62 556 HIS B C 1
ATOM 8833 O O . HIS B 1 556 ? 63.844 -23.719 -32.531 1 16.62 556 HIS B O 1
ATOM 8839 N N . ASP B 1 557 ? 65 -21.984 -31.938 1 15.36 557 ASP B N 1
ATOM 8840 C CA . ASP B 1 557 ? 64.438 -21.188 -30.859 1 15.36 557 ASP B CA 1
ATOM 8841 C C . ASP B 1 557 ? 63.125 -20.516 -31.312 1 15.36 557 ASP B C 1
ATOM 8843 O O . ASP B 1 557 ? 62.656 -19.562 -30.672 1 15.36 557 ASP B O 1
ATOM 8847 N N . ASP B 1 558 ? 62.438 -21.234 -32.25 1 15.61 558 ASP B N 1
ATOM 8848 C CA . ASP B 1 558 ? 61.562 -20.219 -32.781 1 15.61 558 ASP B CA 1
ATOM 8849 C C . ASP B 1 558 ? 60.719 -19.578 -31.688 1 15.61 558 ASP B C 1
ATOM 8851 O O . ASP B 1 558 ? 60 -20.25 -30.953 1 15.61 558 ASP B O 1
ATOM 8855 N N . THR B 1 559 ? 61.219 -18.578 -31.078 1 15.67 559 THR B N 1
ATOM 8856 C CA . THR B 1 559 ? 60.688 -17.609 -30.125 1 15.67 559 THR B CA 1
ATOM 8857 C C . THR B 1 559 ? 59.344 -17.078 -30.609 1 15.67 559 THR B C 1
ATOM 8859 O O . THR B 1 559 ? 59.281 -16.312 -31.562 1 15.67 559 THR B O 1
ATOM 8862 N N . ILE B 1 560 ? 58.531 -18.031 -30.938 1 15.97 560 ILE B N 1
ATOM 8863 C CA . ILE B 1 560 ? 57.344 -17.391 -31.516 1 15.97 560 ILE B CA 1
ATOM 8864 C C . ILE B 1 560 ? 57 -16.125 -30.734 1 15.97 560 ILE B C 1
ATOM 8866 O O . ILE B 1 560 ? 57.25 -16.062 -29.516 1 15.97 560 ILE B O 1
ATOM 8870 N N . LEU B 1 561 ? 56.156 -15.25 -31.422 1 15.69 561 LEU B N 1
ATOM 8871 C CA . LEU B 1 561 ? 55.75 -13.867 -31.625 1 15.69 561 LEU B CA 1
ATOM 8872 C C . LEU B 1 561 ? 55.062 -13.32 -30.391 1 15.69 561 LEU B C 1
ATOM 8874 O O . LEU B 1 561 ? 54.5 -14.078 -29.594 1 15.69 561 LEU B O 1
ATOM 8878 N N . ASP B 1 562 ? 55.281 -12 -30.094 1 16.45 562 ASP B N 1
ATOM 8879 C CA . ASP B 1 562 ? 55.125 -10.773 -29.312 1 16.45 562 ASP B CA 1
ATOM 8880 C C . ASP B 1 562 ? 53.656 -10.367 -29.188 1 16.45 562 ASP B C 1
ATOM 8882 O O . ASP B 1 562 ? 53.312 -9.547 -28.344 1 16.45 562 ASP B O 1
ATOM 8886 N N . PRO B 1 563 ? 52.812 -10.844 -30 1 16.09 563 PRO B N 1
ATOM 8887 C CA . PRO B 1 563 ? 51.969 -9.695 -30.391 1 16.09 563 PRO B CA 1
ATOM 8888 C C . PRO B 1 563 ? 51.312 -9.031 -29.203 1 16.09 563 PRO B C 1
ATOM 8890 O O . PRO B 1 563 ? 51.375 -7.805 -29.047 1 16.09 563 PRO B O 1
ATOM 8893 N N . ALA B 1 564 ? 50 -9.57 -28.953 1 16.09 564 ALA B N 1
ATOM 8894 C CA . ALA B 1 564 ? 48.844 -8.711 -28.781 1 16.09 564 ALA B CA 1
ATOM 8895 C C . ALA B 1 564 ? 48.781 -8.109 -27.391 1 16.09 564 ALA B C 1
ATOM 8897 O O . ALA B 1 564 ? 48.594 -8.82 -26.406 1 16.09 564 ALA B O 1
ATOM 8898 N N . LEU B 1 565 ? 49.75 -7.336 -27.016 1 16.81 565 LEU B N 1
ATOM 8899 C CA . LEU B 1 565 ? 49.625 -6.172 -26.141 1 16.81 565 LEU B CA 1
ATOM 8900 C C . LEU B 1 565 ? 48.281 -5.457 -26.375 1 16.81 565 LEU B C 1
ATOM 8902 O O . LEU B 1 565 ? 48.125 -4.789 -27.406 1 16.81 565 LEU B O 1
ATOM 8906 N N . ASN B 1 566 ? 47.25 -6.086 -26.312 1 16.72 566 ASN B N 1
ATOM 8907 C CA . ASN B 1 566 ? 45.938 -5.441 -26.484 1 16.72 566 ASN B CA 1
ATOM 8908 C C . ASN B 1 566 ? 45.906 -4.062 -25.828 1 16.72 566 ASN B C 1
ATOM 8910 O O . ASN B 1 566 ? 46.375 -3.895 -24.703 1 16.72 566 ASN B O 1
ATOM 8914 N N . VAL B 1 567 ? 45.531 -2.938 -26.609 1 16.47 567 VAL B N 1
ATOM 8915 C CA . VAL B 1 567 ? 45.312 -1.497 -26.703 1 16.47 567 VAL B CA 1
ATOM 8916 C C . VAL B 1 567 ? 44.406 -1.035 -25.578 1 16.47 567 VAL B C 1
ATOM 8918 O O . VAL B 1 567 ? 43.25 -1.473 -25.469 1 16.47 567 VAL B O 1
ATOM 8921 N N . ILE B 1 568 ? 44.812 -0.708 -24.453 1 16.8 568 ILE B N 1
ATOM 8922 C CA . ILE B 1 568 ? 44.156 0.362 -23.688 1 16.8 568 ILE B CA 1
ATOM 8923 C C . ILE B 1 568 ? 44 1.598 -24.578 1 16.8 568 ILE B C 1
ATOM 8925 O O . ILE B 1 568 ? 44.781 2.545 -24.469 1 16.8 568 ILE B O 1
ATOM 8929 N N . ASP B 1 569 ? 44.094 1.592 -25.953 1 16.06 569 ASP B N 1
ATOM 8930 C CA . ASP B 1 569 ? 44.406 2.652 -26.906 1 16.06 569 ASP B CA 1
ATOM 8931 C C . ASP B 1 569 ? 43.656 3.936 -26.562 1 16.06 569 ASP B C 1
ATOM 8933 O O . ASP B 1 569 ? 42.688 3.908 -25.797 1 16.06 569 ASP B O 1
ATOM 8937 N N . SER B 1 570 ? 43.344 4.848 -27.797 1 17.02 570 SER B N 1
ATOM 8938 C CA . SER B 1 570 ? 43.719 6.082 -28.484 1 17.02 570 SER B CA 1
ATOM 8939 C C . SER B 1 570 ? 42.844 7.25 -28.016 1 17.02 570 SER B C 1
ATOM 8941 O O . SER B 1 570 ? 43.375 8.273 -27.562 1 17.02 570 SER B O 1
ATOM 8943 N N . ILE B 1 571 ? 41.969 7.922 -29.188 1 15.8 571 ILE B N 1
ATOM 8944 C CA . ILE B 1 571 ? 41.719 9.117 -29.984 1 15.8 571 ILE B CA 1
ATOM 8945 C C . ILE B 1 571 ? 40.625 9.969 -29.328 1 15.8 571 ILE B C 1
ATOM 8947 O O . ILE B 1 571 ? 39.469 9.555 -29.234 1 15.8 571 ILE B O 1
ATOM 8951 N N . PHE B 1 572 ? 40.938 10.742 -28.422 1 17.56 572 PHE B N 1
ATOM 8952 C CA . PHE B 1 572 ? 40.688 12.133 -28.031 1 17.56 572 PHE B CA 1
ATOM 8953 C C . PHE B 1 572 ? 40.656 13.039 -29.25 1 17.56 572 PHE B C 1
ATOM 8955 O O . PHE B 1 572 ? 41.594 13.805 -29.484 1 17.56 572 PHE B O 1
ATOM 8962 N N . TRP B 1 573 ? 40.438 12.688 -30.547 1 16.86 573 TRP B N 1
ATOM 8963 C CA . TRP B 1 573 ? 40.594 13.625 -31.641 1 16.86 573 TRP B CA 1
ATOM 8964 C C . TRP B 1 573 ? 39.875 14.945 -31.359 1 16.86 573 TRP B C 1
ATOM 8966 O O . TRP B 1 573 ? 39.031 15.016 -30.469 1 16.86 573 TRP B O 1
ATOM 8976 N N . SER B 1 574 ? 39.188 15.734 -32.594 1 16.52 574 SER B N 1
ATOM 8977 C CA . SER B 1 574 ? 39.344 16.938 -33.406 1 16.52 574 SER B CA 1
ATOM 8978 C C . SER B 1 574 ? 38.594 18.125 -32.781 1 16.52 574 SER B C 1
ATOM 8980 O O . SER B 1 574 ? 37.438 18 -32.406 1 16.52 574 SER B O 1
ATOM 8982 N N . GLU B 1 575 ? 39.344 19.188 -32.406 1 18.05 575 GLU B N 1
ATOM 8983 C CA . GLU B 1 575 ? 39.375 20.578 -31.984 1 18.05 575 GLU B CA 1
ATOM 8984 C C . GLU B 1 575 ? 38.562 21.469 -32.906 1 18.05 575 GLU B C 1
ATOM 8986 O O . GLU B 1 575 ? 37.656 22.188 -32.469 1 18.05 575 GLU B O 1
ATOM 8991 N N . TRP B 1 576 ? 39.438 22.469 -33.719 1 16.8 576 TRP B N 1
ATOM 8992 C CA . TRP B 1 576 ? 39.531 23.797 -34.312 1 16.8 576 TRP B CA 1
ATOM 8993 C C . TRP B 1 576 ? 38.906 23.828 -35.688 1 16.8 576 TRP B C 1
ATOM 8995 O O . TRP B 1 576 ? 38.812 24.891 -36.312 1 16.8 576 TRP B O 1
ATOM 9005 N N . THR B 1 577 ? 38.75 23.109 -36.656 1 16.58 577 THR B N 1
ATOM 9006 C CA . THR B 1 577 ? 38.969 23.812 -37.906 1 16.58 577 THR B CA 1
ATOM 9007 C C . THR B 1 577 ? 38.156 25.094 -37.969 1 16.58 577 THR B C 1
ATOM 9009 O O . THR B 1 577 ? 38.688 26.172 -38.25 1 16.58 577 THR B O 1
ATOM 9012 N N . ARG B 1 578 ? 37.281 25.281 -39 1 16.88 578 ARG B N 1
ATOM 9013 C CA . ARG B 1 578 ? 37.156 26.219 -40.125 1 16.88 578 ARG B CA 1
ATOM 9014 C C . ARG B 1 578 ? 36.688 27.578 -39.625 1 16.88 578 ARG B C 1
ATOM 9016 O O . ARG B 1 578 ? 35.594 27.703 -39.062 1 16.88 578 ARG B O 1
ATOM 9023 N N . LEU B 1 579 ? 37.781 28.438 -39.344 1 17.66 579 LEU B N 1
ATOM 9024 C CA . LEU B 1 579 ? 38.375 29.625 -39.938 1 17.66 579 LEU B CA 1
ATOM 9025 C C . LEU B 1 579 ? 38.156 29.641 -41.438 1 17.66 579 LEU B C 1
ATOM 9027 O O . LEU B 1 579 ? 38.469 30.625 -42.125 1 17.66 579 LEU B O 1
ATOM 9031 N N . SER B 1 580 ? 38.062 28.812 -42.438 1 18.03 580 SER B N 1
ATOM 9032 C CA . SER B 1 580 ? 37.719 29.578 -43.625 1 18.03 580 SER B CA 1
ATOM 9033 C C . SER B 1 580 ? 36.219 29.922 -43.625 1 18.03 580 SER B C 1
ATOM 9035 O O . SER B 1 580 ? 35.406 29.109 -43.219 1 18.03 580 SER B O 1
#

pLDDT: mean 80.5, std 25.91, range [15.1, 98.75]

Organism: NCBI:txid156630

Foldseek 3Di:
DDDPPDPPPVVPPPPDPPPPPPPPDVDPDPLVCLLPDQAWDWDQDLCRATWIDTNVRVPRRDPDDDDDSVCVVDDQFPVNLLVLCVVLVLSDDDDPQLLVQLLVLLVFFPCLLQPAADPVVAVVVVVVVVVDVDDDLRDDLLLSLLSSLLSLLQAPDADPPGPDRRNVSSLSSSVSVLVVCVVPHGSSNLSSLLSSLLSCQLVVVLVSSLVSLLVSQVVLVGNVLLAACVVCCVVVNDPPVRNLSSQSNNLSSLLSNLLSCVLVLHAGNDDNVSGHHDQHDDDPDDFDWHDDDHGPPDDDPDDIHTRPSRLLSRLSSVLSVLLNVLSCQQVDPVNPVVDDLQRLLVVLVVSLVVLVVSLVPRDPLLDDDLPDPPDDDRQSSLVSLLSSLLSQLSSQVVLQDCVSVPPPVHPNVCSPPRLVSNLVSLLSNLSSLVVCCVHPNLSSHRPSVLSSLLSSLQSLLCQLLPPPDPVSNVVSVVSNVSSLVSLVSNCVSGVVSVVSNVVSVVVSVVSNVVVVVVVVVVVVVVVVVPPPPPPDDPPDDDDDDDDDDDPPDDPDCCVPDPPPDPPPDDDPDDDDDDDD/DPDPPDPPPVVPPPPDPPPPPPPPDVPPDPLVCLLPDQAWDWDQDLCRATWIDTNVRVPRRDPDDDDDSVCVVDDQFPVNLLVLCVVLVLSDDDDPQLLVQLLVLLVFFPCLLQPAADPVVAVVVVVVVVVDVDDDLRDDLLLSLLSSLLSLLQAPDADPPGPDRRNVSSLSSNVSVLVVCVVPHGSSNLSSLLSSLLSCQLVVVLVSSLVSLLVSQVVLVGNVLLAACVVCCVVVNDPPVRNLSSQSNNLSSLLSNLLSCVLVLHAGNDDNVSGHHDQHDDDPDDFDWHDDDHGPPDDDPDDIHTRPSRLLSRLSSVLSVLLNVLSCQQVDPVNPVVDDLQRLLVVLVVSLVVLVVSLVPRDPLLDDDLPDPPDDHRQSSLVSLLSSLLSQLSSQVVLQDCVSVPPPVHPNVCSPPRLVSNLVSLLSNLSSLVSCCVHPNLSSHRPSVLSSLLSSLQSLLCQLLPPPDPVSNVVSVVSNVSSLVSLVSNCVSGVVSVVSNVVSVVVSVVSNVVVVVVVVVVVVVVVVPPPPPPPDDPPDDDDDDDDDDDDDDDDDPCVDDDDDPPDPDDDPDDDDDDPD